Protein 5Y1I (pdb70)

Solvent-accessible surface area: 33084 Å² total; per-residue (Å²): 86,63,124,14,98,82,146,67,80,12,18,39,8,39,111,28,4,90,124,10,7,75,106,104,42,18,12,76,0,102,7,109,62,34,41,39,3,25,0,0,0,51,7,67,25,0,78,50,1,12,68,26,132,80,19,4,34,35,10,143,91,137,39,17,0,13,33,34,58,84,96,107,170,140,71,43,48,41,69,48,77,118,58,5,13,74,14,52,164,27,0,56,113,7,16,50,67,200,85,0,83,72,30,75,97,18,0,52,130,3,0,38,70,23,0,72,45,8,61,69,13,28,113,80,31,30,0,14,46,20,0,0,6,3,0,0,0,36,0,6,5,84,14,0,13,13,55,121,29,20,22,60,24,0,25,34,17,8,5,17,78,32,26,161,110,30,62,122,42,80,23,106,139,10,24,99,3,0,35,52,14,0,86,114,13,0,25,106,43,109,87,134,22,1,0,10,48,0,4,89,40,26,140,71,65,82,11,80,50,87,67,0,5,37,12,0,47,54,12,0,40,63,21,1,42,54,8,3,6,7,0,2,0,0,1,0,0,1,25,66,30,87,112,21,15,33,63,11,68,88,42,148,76,108,118,11,30,48,33,0,0,4,0,0,5,0,15,2,0,11,20,30,9,40,24,8,13,1,1,39,103,57,2,131,23,64,84,39,62,0,107,52,39,37,5,0,0,0,0,1,7,1,0,0,2,0,69,113,25,1,92,145,52,12,30,147,8,51,1,92,19,113,44,3,150,120,13,4,12,28,6,65,26,91,39,75,54,30,17,11,46,9,15,32,5,2,1,15,10,0,1,28,0,0,1,133,71,3,74,88,16,41,28,45,31,70,38,130,121,13,42,18,14,97,114,61,46,14,14,0,2,28,80,0,37,0,36,52,85,62,124,11,83,39,134,30,122,98,44,58,26,6,22,5,10,49,29,2,84,118,9,6,74,108,102,49,19,12,75,0,102,8,105,62,34,41,40,4,26,0,0,0,34,9,65,25,0,103,50,1,12,69,28,132,82,19,4,32,37,12,143,100,138,38,17,0,11,32,31,56,86,81,109,173,126,56,156,44,16,43,32,59,47,77,120,57,5,10,82,13,51,83,27,0,31,98,7,18,49,55,62,84,0,41,72,29,75,97,26,0,53,131,3,0,39,60,23,0,72,45,7,68,96,31,109,109,79,35,37,0,15,81,20,0,0,4,2,0,0,0,33,0,4,5,78,13,0,14,13,50,144,141,45,20,92,96,0,22,94,17,8,3,17,82,24,66,154,128,30,62,125,43,80,24,110,146,9,24,94,28,0,34,126,37,0,85,127,13,0,25,90,36,66,98,83,136,18,0,0,9,53,0,3,94,43,26,118,71,63,83,11,80,53,86,66,0,5,36,12,0,48,38,12,1,41,64,20,1,42,54,9,3,4,6,0,2,0,0,1,0,0,1,24,68,38,88,152,38,15,34,72,12,71,94,41,120,25,52,21,15,30,21,32,0,0,5,0,0,6,0,11,2,0,11,20,14,17,43,24,8,14,2,1,38,102,58,2,132,23,62,84,40,61,0,106,54,38,40,4,0,0,0,0,1,7,1,0,0,2,1,63,112,38,2,92,139,47,10,52,170,10,54,1,90,22,92,36,3,64,88,13,4,13,28,7,63,26,92,40,76,50,28,17,11,46,10,14,35,4,2,0,17,11,0,0,30,0,0,1,136,73,3,72,92,15,40,29,45,30,68,40,130,118,12,34,17,10,81,107,57,70,10,0,0,2,33,74,0,36,0,38,55

Nearest PDB structures (foldseek):
  5y1i-assembly2_B  TM=1.003E+00  e=2.224E-64  Streptomyces graminofaciens
  5y1i-assembly1_A  TM=1.000E+00  e=4.146E-60  Streptomyces graminofaciens
  8jnq-assembly1_A  TM=8.685E-01  e=3.155E-26  Streptomyces torulosus
  4j6b-assembly3_B-2  TM=8.616E-01  e=3.925E-24  Nocardia farcinica IFM 10152
  4j6d-assembly3_A  TM=8.531E-01  e=1.814E-23  Nocardia farcinica IFM 10152

InterPro domains:
  IPR001128 Cytochrome P450 [PF00067] (231-383)
  IPR001128 Cytochrome P450 [PR00385] (248-265)
  IPR001128 Cytochrome P450 [PR00385] (285-296)
  IPR001128 Cytochrome P450 [PR00385] (354-363)
  IPR001128 Cytochrome P450 [PR00385] (363-374)
  IPR002397 Cytochrome P450, B-class [PR00359] (102-113)
  IPR002397 Cytochrome P450, B-class [PR00359] (149-165)
  IPR002397 Cytochrome P450, B-class [PR00359] (166-181)
  IPR002397 Cytochrome P450, B-class [PR00359] (203-225)
  IPR002397 Cytochrome P450, B-class [PR00359] (285-296)
  IPR002397 Cytochrome P450, B-class [PR00359] (303-330)
  IPR002397 Cytochrome P450, B-class [PR00359] (354-363)
  IPR002397 Cytochrome P450, B-class [PR00359] (363-374)
  IPR017972 Cytochrome P450, conserved site [PS00086] (356-365)
  IPR036396 Cytochrome P450 superfamily [G3DSA:1.10.630.10] (14-414)
  IPR036396 Cytochrome P450 superfamily [SSF48264] (26-414)

CATH classification: 1.10.630.10

Foldseek 3Di:
DAAPPDAVLQLARDPVLLVCLVPPQWDWHQYPVRATFIEHQALVVLQVQQADVLWWLALVFFAWDANDPVSNVVRCLSGDPPVVVLVCVLQQVCQDQVNLVVCLVVLLVQLVVLVVVCVVDDAQDWCLVSHLQLRQLSSLCVQAVPDPVCSVLLSVLLVLLPDPPRDVVSVVVSLVVQLVVLLVVLVVLVDDHSSVSVVVCCVVVNDPSSVSSVVSSVSSNVRGPLLSQLQFVLVVLCQVVVVLLCCLQPPPDLCLLLLSSLLSLLSRLQLFFNDKIFRCAWDADPHDIRHHSHIYTYGLNSNSLNCVQVVDPSNHRDSPSVRSNSGQSQRDHPSRNSNPSNSSSSNSSNSNVSCNVCVVKHFPDDPNVWAWVPVDNGTGTSTTTIGD/DAAPPDFLPDDQLLARRPVLLVCLVPPQWDWHQYPVRATFIEHQALVVLQVQQAPVLWWLALVFFAWDAPDVVSNVVNDALLSGDPPVNVLVCVLVQVCQDLVNLVVCLVVLLVQLVVLVVVCVPDDPFDWCLVSHLQLRQLSSLCVQAVPPPVCSVLLSVLLVLLVAPPRDVVSVVVSLVVQLVVLLVVLVVLCVDDHSSVSVVVCCVVVNDPSSNSSRNSSCSSNVRGPQLSQLQFVLVVLCQVVVVLLCCLQPPPDLVLLLLSSLLSLLSRLQLFFNDKIFRCAWDDDPRDIRHHSHIYTYGLNSNSLNCVQVVDPSNHRDSPRVRSNSGQSQRDHPSRDSNPSNSSSSNSSNSNVVCNVCVPKHFPDDPVVWAWPSVDSGTGTSTTTIGD

Sequence (782 aa):
APEWPMTGCPFDPPPGVRKLLAEKPLSRARIWDGSTPWVVTRHADQRALLSDPRVSHDGLRDGYPHISADFKFLSFAGQDDPEHGRIRRMVTLPFTARRIEAMRPAIQKITDELIDGMLAGPKPVDLVEALALPVPVRVICEMLGVPYEDREFLQQNNNAMIYRDTAQGDAQKAAIAQAMYLKELVGTKLGDDILSDLAVQVEAGEITQDDAAGIGMMLLGAGHETTANMIALGTLALLENPEQLAEVRDSDDPKVIVNTVEELLRYLTIAQDTVRRIAAEDIEIGGVVIKAGEGIVFPLNAANWDPDLYPEAPDRLDIHRANARRHLAFGYGVHQCLGATLARVELQIVYSTLLRRIPTLALAGTLDEIPFKHDQIAHGVYELPVTWAPEWPMKRDTGCPFDPPPGVRKLLAEKPLSRARIWDGSTPWVVTRHADQRALLSDPRVSHDGLRDGYPHISADFKFLSPSFAGQDDPEHGRIRRMVTLPFTARRIEAMRPAIQKITDELIDGMLAGPKPVDLVEALALPVPVRVICEMLGVPYEDREFLQQNNNAMIYRDTAQGDAQKAAIAQAMYLKELVGTKLGGDDILSDLAVQVEAGEITQDDAAGIGMMLLGAGHETTANMIALGTLALLENPEQLAEVRDSDDPKVIVNTVEELLRYLTIAQDTVRRIAAEDIEIGGVVIKAGEGIVFPLNAANWDPDLYPEAPDRLDIHRANARRHLAFGYGVHQCLGATLARVELQIVYSTLLRRIPTLALAGTLDEIPFKHDQIAHGVYELPVTW

Organism: Streptomyces halstedii (NCBI:txid1944)

Structure (mmCIF, N/CA/C/O backbone):
data_5Y1I
#
_entry.id   5Y1I
#
_cell.length_a   67.080
_cell.length_b   102.870
_cell.length_c   114.430
_cell.angle_alpha   90.00
_cell.angle_beta   90.00
_cell.angle_gamma   90.00
#
_symmetry.space_group_name_H-M   'P 21 21 21'
#
loop_
_entity.id
_entity.type
_entity.pdbx_description
1 polymer 'Cytochrome P450'
2 non-polymer 'PROTOPORPHYRIN IX CONTAINING FE'
3 non-polymer DI(HYDROXYETHYL)ETHER
4 non-polymer 'TRIETHYLENE GLYCOL'
5 water water
#
loop_
_atom_site.group_PDB
_atom_site.id
_atom_site.type_symbol
_atom_site.label_atom_id
_atom_site.label_alt_id
_atom_site.label_comp_id
_atom_site.label_asym_id
_atom_site.label_entity_id
_atom_site.label_seq_id
_atom_site.pdbx_PDB_ins_code
_atom_site.Cartn_x
_atom_site.Cartn_y
_atom_site.Cartn_z
_atom_site.occupancy
_atom_site.B_iso_or_equiv
_atom_site.auth_seq_id
_atom_site.auth_comp_id
_atom_site.auth_asym_id
_atom_site.auth_atom_id
_atom_site.pdbx_PDB_model_num
ATOM 1 N N . ALA A 1 5 ? 14.141 39.035 -23.696 1.00 41.20 16 ALA A N 1
ATOM 2 C CA . ALA A 1 5 ? 14.406 39.589 -22.337 1.00 42.29 16 ALA A CA 1
ATOM 3 C C . ALA A 1 5 ? 13.315 39.047 -21.413 1.00 46.35 16 ALA A C 1
ATOM 4 O O . ALA A 1 5 ? 12.130 39.258 -21.672 1.00 40.52 16 ALA A O 1
ATOM 6 N N . PRO A 1 6 ? 13.705 38.324 -20.342 1.00 47.88 17 PRO A N 1
ATOM 7 C CA . PRO A 1 6 ? 12.672 37.864 -19.421 1.00 45.92 17 PRO A CA 1
ATOM 8 C C . PRO A 1 6 ? 11.960 39.033 -18.754 1.00 40.80 17 PRO A C 1
ATOM 9 O O . PRO A 1 6 ? 12.472 40.154 -18.741 1.00 43.47 17 PRO A O 1
ATOM 13 N N . GLU A 1 7 ? 10.756 38.785 -18.261 1.00 41.58 18 GLU A N 1
ATOM 14 C CA . GLU A 1 7 ? 9.984 39.820 -17.560 1.00 44.41 18 GLU A CA 1
ATOM 15 C C . GLU A 1 7 ? 10.553 39.978 -16.139 1.00 38.43 18 GLU A C 1
ATOM 16 O O . GLU A 1 7 ? 11.109 39.027 -15.582 1.00 31.34 18 GLU A O 1
ATOM 22 N N . TRP A 1 8 ? 10.428 41.174 -15.570 1.00 32.77 19 TRP A N 1
ATOM 23 C CA . TRP A 1 8 ? 10.885 41.382 -14.193 1.00 33.32 19 TRP A CA 1
ATOM 24 C C . TRP A 1 8 ? 9.864 42.209 -13.411 1.00 33.53 19 TRP A C 1
ATOM 25 O O . TRP A 1 8 ? 9.453 43.275 -13.900 1.00 31.18 19 TRP A O 1
ATOM 36 N N . PRO A 1 9 ? 9.495 41.765 -12.175 1.00 37.40 20 PRO A N 1
ATOM 37 C CA . PRO A 1 9 ? 10.078 40.671 -11.375 1.00 40.38 20 PRO A CA 1
ATOM 38 C C . PRO A 1 9 ? 9.662 39.299 -11.866 1.00 42.11 20 PRO A C 1
ATOM 39 O O . PRO A 1 9 ? 8.629 39.160 -12.479 1.00 52.71 20 PRO A O 1
ATOM 43 N N . MET A 1 10 ? 10.434 38.280 -11.581 1.00 43.83 21 MET A N 1
ATOM 44 C CA . MET A 1 10 ? 10.128 36.922 -12.105 1.00 45.86 21 MET A CA 1
ATOM 45 C C . MET A 1 10 ? 9.095 36.048 -11.337 1.00 43.70 21 MET A C 1
ATOM 46 O O . MET A 1 10 ? 8.936 36.178 -10.132 1.00 36.06 21 MET A O 1
ATOM 51 N N . THR A 1 14 ? 7.174 29.566 -4.481 1.00 53.82 25 THR A N 1
ATOM 52 C CA . THR A 1 14 ? 6.002 29.820 -3.612 1.00 58.41 25 THR A CA 1
ATOM 53 C C . THR A 1 14 ? 5.949 28.897 -2.388 1.00 61.82 25 THR A C 1
ATOM 54 O O . THR A 1 14 ? 5.594 29.350 -1.287 1.00 60.19 25 THR A O 1
ATOM 58 N N . GLY A 1 15 ? 6.304 27.619 -2.590 1.00 57.96 26 GLY A N 1
ATOM 59 C CA . GLY A 1 15 ? 6.474 26.663 -1.517 1.00 51.87 26 GLY A CA 1
ATOM 60 C C . GLY A 1 15 ? 7.883 26.697 -0.938 1.00 51.71 26 GLY A C 1
ATOM 61 O O . GLY A 1 15 ? 8.244 25.894 -0.077 1.00 64.56 26 GLY A O 1
ATOM 62 N N . CYS A 1 16 ? 8.706 27.613 -1.414 1.00 50.00 27 CYS A N 1
ATOM 63 C CA . CYS A 1 16 ? 9.897 27.996 -0.682 1.00 49.76 27 CYS A CA 1
ATOM 64 C C . CYS A 1 16 ? 9.820 29.500 -0.475 1.00 43.89 27 CYS A C 1
ATOM 65 O O . CYS A 1 16 ? 10.611 30.250 -1.047 1.00 47.08 27 CYS A O 1
ATOM 68 N N . PRO A 1 17 ? 8.873 29.949 0.359 1.00 39.74 28 PRO A N 1
ATOM 69 C CA . PRO A 1 17 ? 8.481 31.359 0.231 1.00 34.43 28 PRO A CA 1
ATOM 70 C C . PRO A 1 17 ? 9.495 32.339 0.712 1.00 34.81 28 PRO A C 1
ATOM 71 O O . PRO A 1 17 ? 9.345 33.532 0.420 1.00 31.24 28 PRO A O 1
ATOM 75 N N . PHE A 1 18 ? 10.475 31.889 1.509 1.00 32.38 29 PHE A N 1
ATOM 76 C CA . PHE A 1 18 ? 11.518 32.786 2.011 1.00 33.24 29 PHE A CA 1
ATOM 77 C C . PHE A 1 18 ? 12.547 33.081 0.897 1.00 36.48 29 PHE A C 1
ATOM 78 O O . PHE A 1 18 ? 13.221 34.135 0.941 1.00 37.84 29 PHE A O 1
ATOM 86 N N . ASP A 1 19 ? 12.671 32.134 -0.044 1.00 34.69 30 ASP A N 1
ATOM 87 C CA . ASP A 1 19 ? 13.732 32.109 -1.044 1.00 38.55 30 ASP A CA 1
ATOM 88 C C . ASP A 1 19 ? 13.472 33.092 -2.161 1.00 40.35 30 ASP A C 1
ATOM 89 O O . ASP A 1 19 ? 12.319 33.276 -2.530 1.00 35.76 30 ASP A O 1
ATOM 94 N N . PRO A 1 20 ? 14.551 33.704 -2.710 1.00 40.93 31 PRO A N 1
ATOM 95 C CA . PRO A 1 20 ? 14.364 34.483 -3.913 1.00 40.45 31 PRO A CA 1
ATOM 96 C C . PRO A 1 20 ? 13.746 33.645 -5.020 1.00 41.17 31 PRO A C 1
ATOM 97 O O . PRO A 1 20 ? 13.804 32.407 -4.961 1.00 37.10 31 PRO A O 1
ATOM 101 N N . PRO A 1 21 ? 13.137 34.321 -6.022 1.00 41.63 32 PRO A N 1
ATOM 102 C CA . PRO A 1 21 ? 12.521 33.630 -7.172 1.00 40.41 32 PRO A CA 1
ATOM 103 C C . PRO A 1 21 ? 13.546 32.737 -7.874 1.00 38.59 32 PRO A C 1
ATOM 104 O O . PRO A 1 21 ? 14.708 33.074 -7.876 1.00 36.49 32 PRO A O 1
ATOM 108 N N . PRO A 1 22 ? 13.127 31.577 -8.388 1.00 39.87 33 PRO A N 1
ATOM 109 C CA . PRO A 1 22 ? 14.052 30.629 -8.966 1.00 42.75 33 PRO A CA 1
ATOM 110 C C . PRO A 1 22 ? 14.865 31.228 -10.110 1.00 42.16 33 PRO A C 1
ATOM 111 O O . PRO A 1 22 ? 16.081 31.055 -10.145 1.00 36.30 33 PRO A O 1
ATOM 115 N N . GLY A 1 23 ? 14.186 31.953 -11.003 1.00 41.78 34 GLY A N 1
ATOM 116 C CA . GLY A 1 23 ? 14.847 32.630 -12.130 1.00 41.05 34 GLY A CA 1
ATOM 117 C C . GLY A 1 23 ? 15.957 33.564 -11.685 1.00 36.55 34 GLY A C 1
ATOM 118 O O . GLY A 1 23 ? 16.985 33.671 -12.332 1.00 32.60 34 GLY A O 1
ATOM 119 N N . VAL A 1 24 ? 15.751 34.214 -10.550 1.00 36.14 35 VAL A N 1
ATOM 120 C CA . VAL A 1 24 ? 16.778 35.071 -9.939 1.00 34.76 35 VAL A CA 1
ATOM 121 C C . VAL A 1 24 ? 18.018 34.280 -9.496 1.00 33.69 35 VAL A C 1
ATOM 122 O O . VAL A 1 24 ? 19.145 34.706 -9.738 1.00 30.72 35 VAL A O 1
ATOM 126 N N . ARG A 1 25 ? 17.834 33.124 -8.866 1.00 38.41 36 ARG A N 1
ATOM 127 C CA . ARG A 1 25 ? 18.980 32.245 -8.515 1.00 40.14 36 ARG A CA 1
ATOM 128 C C . ARG A 1 25 ? 19.713 31.718 -9.754 1.00 36.17 36 ARG A C 1
ATOM 129 O O . ARG A 1 25 ? 20.917 31.521 -9.725 1.00 33.62 36 ARG A O 1
ATOM 137 N N . LYS A 1 26 ? 18.961 31.458 -10.813 1.00 39.22 37 LYS A N 1
ATOM 138 C CA . LYS A 1 26 ? 19.533 31.031 -12.096 1.00 41.79 37 LYS A CA 1
ATOM 139 C C . LYS A 1 26 ? 20.426 32.133 -12.714 1.00 36.89 37 LYS A C 1
ATOM 140 O O . LYS A 1 26 ? 21.573 31.865 -13.094 1.00 31.16 37 LYS A O 1
ATOM 146 N N . LEU A 1 27 ? 19.902 33.355 -12.802 1.00 32.14 38 LEU A N 1
ATOM 147 C CA . LEU A 1 27 ? 20.705 34.501 -13.237 1.00 33.37 38 LEU A CA 1
ATOM 148 C C . LEU A 1 27 ? 21.958 34.666 -12.436 1.00 31.08 38 LEU A C 1
ATOM 149 O O . LEU A 1 27 ? 23.020 34.903 -12.974 1.00 32.15 38 LEU A O 1
ATOM 154 N N . LEU A 1 28 ? 21.825 34.558 -11.128 1.00 33.41 39 LEU A N 1
ATOM 155 C CA . LEU A 1 28 ? 22.929 34.816 -10.241 1.00 33.22 39 LEU A CA 1
ATOM 156 C C . LEU A 1 28 ? 24.001 33.800 -10.578 1.00 39.07 39 LEU A C 1
ATOM 157 O O . LEU A 1 28 ? 25.139 34.165 -10.770 1.00 42.46 39 LEU A O 1
ATOM 162 N N . ALA A 1 29 ? 23.605 32.537 -10.710 1.00 38.95 40 ALA A N 1
ATOM 163 C CA . ALA A 1 29 ? 24.506 31.455 -11.081 1.00 39.34 40 ALA A CA 1
ATOM 164 C C . ALA A 1 29 ? 25.089 31.589 -12.495 1.00 47.57 40 ALA A C 1
ATOM 165 O O . ALA A 1 29 ? 26.268 31.312 -12.687 1.00 55.20 40 ALA A O 1
ATOM 167 N N . GLU A 1 30 ? 24.310 32.005 -13.496 1.00 47.05 41 GLU A N 1
ATOM 168 C CA . GLU A 1 30 ? 24.845 31.945 -14.843 1.00 46.98 41 GLU A CA 1
ATOM 169 C C . GLU A 1 30 ? 24.797 33.216 -15.688 1.00 47.26 41 GLU A C 1
ATOM 170 O O . GLU A 1 30 ? 25.379 33.219 -16.743 1.00 47.57 41 GLU A O 1
ATOM 176 N N . LYS A 1 31 ? 24.104 34.267 -15.273 1.00 42.73 42 LYS A N 1
ATOM 177 C CA . LYS A 1 31 ? 24.169 35.528 -15.988 1.00 38.67 42 LYS A CA 1
ATOM 178 C C . LYS A 1 31 ? 24.160 36.692 -15.007 1.00 32.57 42 LYS A C 1
ATOM 179 O O . LYS A 1 31 ? 23.151 37.293 -14.786 1.00 36.08 42 LYS A O 1
ATOM 185 N N . PRO A 1 32 ? 25.298 36.994 -14.427 1.00 31.32 43 PRO A N 1
ATOM 186 C CA . PRO A 1 32 ? 25.514 38.043 -13.459 1.00 31.99 43 PRO A CA 1
ATOM 187 C C . PRO A 1 32 ? 24.953 39.403 -13.886 1.00 32.63 43 PRO A C 1
ATOM 188 O O . PRO A 1 32 ? 24.516 40.199 -13.034 1.00 33.72 43 PRO A O 1
ATOM 192 N N . LEU A 1 33 ? 25.090 39.704 -15.176 1.00 30.14 44 LEU A N 1
ATOM 193 C CA . LEU A 1 33 ? 24.605 40.954 -15.761 1.00 28.37 44 LEU A CA 1
ATOM 194 C C . LEU A 1 33 ? 23.772 40.618 -16.988 1.00 29.81 44 LEU A C 1
ATOM 195 O O . LEU A 1 33 ? 24.247 39.930 -17.899 1.00 26.26 44 LEU A O 1
ATOM 200 N N . SER A 1 34 ? 22.524 41.080 -16.990 1.00 30.05 45 SER A N 1
ATOM 201 C CA . SER A 1 34 ? 21.587 40.799 -18.066 1.00 30.95 45 SER A CA 1
ATOM 202 C C . SER A 1 34 ? 20.525 41.878 -18.078 1.00 29.88 45 SER A C 1
ATOM 203 O O . SER A 1 34 ? 20.507 42.767 -17.217 1.00 28.84 45 SER A O 1
ATOM 206 N N . ARG A 1 35 ? 19.667 41.826 -19.083 1.00 29.48 46 ARG A N 1
ATOM 207 C CA . ARG A 1 35 ? 18.592 42.779 -19.227 1.00 30.95 46 ARG A CA 1
ATOM 208 C C . ARG A 1 35 ? 17.304 42.070 -18.954 1.00 32.59 46 ARG A C 1
ATOM 209 O O . ARG A 1 35 ? 17.181 40.860 -19.215 1.00 32.33 46 ARG A O 1
ATOM 217 N N . ALA A 1 36 ? 16.349 42.830 -18.442 1.00 30.01 47 ALA A N 1
ATOM 218 C CA . ALA A 1 36 ? 15.045 42.311 -18.153 1.00 31.34 47 ALA A CA 1
ATOM 219 C C . ALA A 1 36 ? 14.054 43.364 -18.446 1.00 28.78 47 ALA A C 1
ATOM 220 O O . ALA A 1 36 ? 14.314 44.562 -18.274 1.00 27.74 47 ALA A O 1
ATOM 222 N N . ARG A 1 37 ? 12.897 42.939 -18.906 1.00 30.22 48 ARG A N 1
ATOM 223 C CA . ARG A 1 37 ? 11.860 43.905 -19.172 1.00 32.20 48 ARG A CA 1
ATOM 224 C C . ARG A 1 37 ? 10.981 44.142 -17.935 1.00 32.43 48 ARG A C 1
ATOM 225 O O . ARG A 1 37 ? 10.437 43.198 -17.382 1.00 33.27 48 ARG A O 1
ATOM 233 N N . ILE A 1 38 ? 10.854 45.403 -17.528 1.00 33.56 49 ILE A N 1
ATOM 234 C CA . ILE A 1 38 ? 10.018 45.771 -16.395 1.00 33.72 49 ILE A CA 1
ATOM 235 C C . ILE A 1 38 ? 8.671 46.350 -16.865 1.00 35.69 49 ILE A C 1
ATOM 236 O O . ILE A 1 38 ? 8.423 46.495 -18.079 1.00 32.90 49 ILE A O 1
ATOM 241 N N . TRP A 1 39 ? 7.829 46.677 -15.881 1.00 36.26 50 TRP A N 1
ATOM 242 C CA . TRP A 1 39 ? 6.439 47.082 -16.070 1.00 32.14 50 TRP A CA 1
ATOM 243 C C . TRP A 1 39 ? 6.289 48.159 -17.116 1.00 33.33 50 TRP A C 1
ATOM 244 O O . TRP A 1 39 ? 5.246 48.242 -17.747 1.00 31.20 50 TRP A O 1
ATOM 255 N N . ASP A 1 40 ? 7.279 49.034 -17.280 1.00 30.30 51 ASP A N 1
ATOM 256 C CA . ASP A 1 40 ? 7.101 50.128 -18.238 1.00 29.45 51 ASP A CA 1
ATOM 257 C C . ASP A 1 40 ? 7.674 49.778 -19.591 1.00 29.69 51 ASP A C 1
ATOM 258 O O . ASP A 1 40 ? 7.831 50.637 -20.425 1.00 28.23 51 ASP A O 1
ATOM 263 N N . GLY A 1 41 ? 8.017 48.516 -19.811 1.00 26.22 52 GLY A N 1
ATOM 264 C CA . GLY A 1 41 ? 8.527 48.100 -21.106 1.00 25.43 52 GLY A CA 1
ATOM 265 C C . GLY A 1 41 ? 10.006 48.352 -21.369 1.00 25.35 52 GLY A C 1
ATOM 266 O O . GLY A 1 41 ? 10.555 47.748 -22.261 1.00 27.17 52 GLY A O 1
ATOM 267 N N . SER A 1 42 ? 10.657 49.213 -20.599 1.00 26.88 53 SER A N 1
ATOM 268 C CA . SER A 1 42 ? 12.098 49.379 -20.668 1.00 25.60 53 SER A CA 1
ATOM 269 C C . SER A 1 42 ? 12.742 48.090 -20.232 1.00 26.92 53 SER A C 1
ATOM 270 O O . SER A 1 42 ? 12.143 47.274 -19.510 1.00 27.83 53 SER A O 1
ATOM 273 N N . THR A 1 43 ? 13.971 47.883 -20.675 1.00 28.43 54 THR A N 1
ATOM 274 C CA . THR A 1 43 ? 14.739 46.711 -20.271 1.00 26.71 54 THR A CA 1
ATOM 275 C C . THR A 1 43 ? 16.025 47.074 -19.576 1.00 25.64 54 THR A C 1
ATOM 276 O O . THR A 1 43 ? 17.090 46.969 -20.162 1.00 24.61 54 THR A O 1
ATOM 280 N N . PRO A 1 44 ? 15.961 47.489 -18.304 1.00 27.95 55 PRO A N 1
ATOM 281 C CA . PRO A 1 44 ? 17.200 47.805 -17.597 1.00 25.54 55 PRO A CA 1
ATOM 282 C C . PRO A 1 44 ? 18.084 46.619 -17.352 1.00 25.64 55 PRO A C 1
ATOM 283 O O . PRO A 1 44 ? 17.673 45.468 -17.517 1.00 27.15 55 PRO A O 1
ATOM 287 N N . TRP A 1 45 ? 19.286 46.903 -16.886 1.00 24.20 56 TRP A N 1
ATOM 288 C CA . TRP A 1 45 ? 20.186 45.889 -16.470 1.00 25.76 56 TRP A CA 1
ATOM 289 C C . TRP A 1 45 ? 19.815 45.341 -15.114 1.00 25.89 56 TRP A C 1
ATOM 290 O O . TRP A 1 45 ? 19.378 46.080 -14.265 1.00 27.87 56 TRP A O 1
ATOM 301 N N . VAL A 1 46 ? 20.026 44.048 -14.932 1.00 23.79 57 VAL A N 1
ATOM 302 C CA . VAL A 1 46 ? 19.872 43.396 -13.638 1.00 24.94 57 VAL A CA 1
ATOM 303 C C . VAL A 1 46 ? 21.253 42.941 -13.179 1.00 24.06 57 VAL A C 1
ATOM 304 O O . VAL A 1 46 ? 21.921 42.160 -13.858 1.00 23.15 57 VAL A O 1
ATOM 308 N N . VAL A 1 47 ? 21.639 43.396 -11.990 1.00 23.77 58 VAL A N 1
ATOM 309 C CA . VAL A 1 47 ? 22.968 43.138 -11.413 1.00 23.49 58 VAL A CA 1
ATOM 310 C C . VAL A 1 47 ? 22.872 42.250 -10.180 1.00 24.52 58 VAL A C 1
ATOM 311 O O . VAL A 1 47 ? 22.465 42.715 -9.119 1.00 22.28 58 VAL A O 1
ATOM 315 N N . THR A 1 48 ? 23.275 40.989 -10.331 1.00 25.22 59 THR A N 1
ATOM 316 C CA . THR A 1 48 ? 23.027 39.988 -9.337 1.00 23.55 59 THR A CA 1
ATOM 317 C C . THR A 1 48 ? 24.153 39.762 -8.324 1.00 24.12 59 THR A C 1
ATOM 318 O O . THR A 1 48 ? 23.888 39.259 -7.243 1.00 28.63 59 THR A O 1
ATOM 322 N N . ARG A 1 49 ? 25.393 40.079 -8.669 1.00 22.38 60 ARG A N 1
ATOM 323 C CA . ARG A 1 49 ? 26.529 39.742 -7.841 1.00 22.51 60 ARG A CA 1
ATOM 324 C C . ARG A 1 49 ? 26.807 40.773 -6.812 1.00 21.14 60 ARG A C 1
ATOM 325 O O . ARG A 1 49 ? 26.785 41.978 -7.112 1.00 20.83 60 ARG A O 1
ATOM 333 N N . HIS A 1 50 ? 27.182 40.294 -5.638 1.00 21.08 61 HIS A N 1
ATOM 334 C CA . HIS A 1 50 ? 27.388 41.151 -4.506 1.00 21.34 61 HIS A CA 1
ATOM 335 C C . HIS A 1 50 ? 28.465 42.170 -4.877 1.00 21.14 61 HIS A C 1
ATOM 336 O O . HIS A 1 50 ? 28.291 43.391 -4.723 1.00 20.86 61 HIS A O 1
ATOM 343 N N . ALA A 1 51 ? 29.578 41.666 -5.394 1.00 20.45 62 ALA A N 1
ATOM 344 C CA . ALA A 1 51 ? 30.725 42.487 -5.828 1.00 20.15 62 ALA A CA 1
ATOM 345 C C . ALA A 1 51 ? 30.380 43.627 -6.815 1.00 19.31 62 ALA A C 1
ATOM 346 O O . ALA A 1 51 ? 30.801 44.789 -6.654 1.00 21.84 62 ALA A O 1
ATOM 348 N N . ASP A 1 52 ? 29.590 43.288 -7.811 1.00 19.51 63 ASP A N 1
ATOM 349 C CA . ASP A 1 52 ? 29.133 44.219 -8.826 1.00 20.68 63 ASP A CA 1
ATOM 350 C C . ASP A 1 52 ? 28.113 45.264 -8.287 1.00 20.26 63 ASP A C 1
ATOM 351 O O . ASP A 1 52 ? 28.104 46.397 -8.752 1.00 19.30 63 ASP A O 1
ATOM 356 N N . GLN A 1 53 ? 27.244 44.855 -7.367 1.00 20.60 64 GLN A N 1
ATOM 357 C CA . GLN A 1 53 ? 26.344 45.796 -6.709 1.00 19.85 64 GLN A CA 1
ATOM 358 C C . GLN A 1 53 ? 27.140 46.784 -5.947 1.00 19.72 64 GLN A C 1
ATOM 359 O O . GLN A 1 53 ? 26.890 47.978 -6.056 1.00 18.29 64 GLN A O 1
ATOM 365 N N . ARG A 1 54 ? 28.112 46.323 -5.181 1.00 19.06 65 ARG A N 1
ATOM 366 C CA . ARG A 1 54 ? 29.001 47.258 -4.528 1.00 18.30 65 ARG A CA 1
ATOM 367 C C . ARG A 1 54 ? 29.768 48.204 -5.441 1.00 18.77 65 ARG A C 1
ATOM 368 O O . ARG A 1 54 ? 29.892 49.420 -5.152 1.00 16.71 65 ARG A O 1
ATOM 376 N N . ALA A 1 55 ? 30.254 47.663 -6.558 1.00 18.79 66 ALA A N 1
ATOM 377 C CA . ALA A 1 55 ? 30.943 48.413 -7.552 1.00 18.96 66 ALA A CA 1
ATOM 378 C C . ALA A 1 55 ? 30.067 49.526 -8.118 1.00 22.11 66 ALA A C 1
ATOM 379 O O . ALA A 1 55 ? 30.486 50.683 -8.204 1.00 24.75 66 ALA A O 1
ATOM 381 N N . LEU A 1 56 ? 28.849 49.174 -8.499 1.00 21.37 67 LEU A N 1
ATOM 382 C CA . LEU A 1 56 ? 28.009 50.131 -9.186 1.00 21.97 67 LEU A CA 1
ATOM 383 C C . LEU A 1 56 ? 27.438 51.165 -8.236 1.00 23.19 67 LEU A C 1
ATOM 384 O O . LEU A 1 56 ? 27.400 52.374 -8.552 1.00 20.48 67 LEU A O 1
ATOM 389 N N . LEU A 1 57 ? 27.042 50.684 -7.055 1.00 22.04 68 LEU A N 1
ATOM 390 C CA . LEU A 1 57 ? 26.346 51.513 -6.109 1.00 23.49 68 LEU A CA 1
ATOM 391 C C . LEU A 1 57 ? 27.256 52.581 -5.536 1.00 22.45 68 LEU A C 1
ATOM 392 O O . LEU A 1 57 ? 26.777 53.578 -5.036 1.00 27.30 68 LEU A O 1
ATOM 397 N N . SER A 1 58 ? 28.558 52.363 -5.590 1.00 22.78 69 SER A N 1
ATOM 398 C CA . SER A 1 58 ? 29.510 53.325 -5.122 1.00 21.44 69 SER A CA 1
ATOM 399 C C . SER A 1 58 ? 30.217 54.053 -6.285 1.00 20.39 69 SER A C 1
ATOM 400 O O . SER A 1 58 ? 31.213 54.710 -6.067 1.00 20.37 69 SER A O 1
ATOM 403 N N . ASP A 1 59 ? 29.729 53.903 -7.503 1.00 20.65 70 ASP A N 1
ATOM 404 C CA . ASP A 1 59 ? 30.352 54.512 -8.696 1.00 21.11 70 ASP A CA 1
ATOM 405 C C . ASP A 1 59 ? 29.662 55.864 -8.912 1.00 19.48 70 ASP A C 1
ATOM 406 O O . ASP A 1 59 ? 28.491 55.890 -9.027 1.00 19.60 70 ASP A O 1
ATOM 411 N N . PRO A 1 60 ? 30.394 56.989 -8.961 1.00 21.96 71 PRO A N 1
ATOM 412 C CA . PRO A 1 60 ? 29.680 58.268 -9.154 1.00 21.43 71 PRO A CA 1
ATOM 413 C C . PRO A 1 60 ? 29.005 58.451 -10.504 1.00 22.91 71 PRO A C 1
ATOM 414 O O . PRO A 1 60 ? 28.280 59.426 -10.702 1.00 24.05 71 PRO A O 1
ATOM 418 N N . ARG A 1 61 ? 29.228 57.536 -11.430 1.00 22.76 72 ARG A N 1
ATOM 419 C CA . ARG A 1 61 ? 28.533 57.543 -12.693 1.00 22.03 72 ARG A CA 1
ATOM 420 C C . ARG A 1 61 ? 27.119 57.009 -12.584 1.00 21.04 72 ARG A C 1
ATOM 421 O O . ARG A 1 61 ? 26.352 57.131 -13.512 1.00 20.28 72 ARG A O 1
ATOM 429 N N . VAL A 1 62 ? 26.791 56.432 -11.441 1.00 23.58 73 VAL A N 1
ATOM 430 C CA . VAL A 1 62 ? 25.490 55.848 -11.171 1.00 23.62 73 VAL A CA 1
ATOM 431 C C . VAL A 1 62 ? 24.624 56.879 -10.416 1.00 22.42 73 VAL A C 1
ATOM 432 O O . VAL A 1 62 ? 25.019 57.383 -9.402 1.00 26.15 73 VAL A O 1
ATOM 436 N N . SER A 1 63 ? 23.456 57.188 -10.943 1.00 21.92 74 SER A N 1
ATOM 437 C CA . SER A 1 63 ? 22.587 58.263 -10.421 1.00 21.73 74 SER A CA 1
ATOM 438 C C . SER A 1 63 ? 21.273 57.706 -9.874 1.00 20.10 74 SER A C 1
ATOM 439 O O . SER A 1 63 ? 20.760 56.712 -10.325 1.00 23.88 74 SER A O 1
ATOM 442 N N . HIS A 1 64 ? 20.778 58.340 -8.825 1.00 21.01 75 HIS A N 1
ATOM 443 C CA . HIS A 1 64 ? 19.533 57.964 -8.210 1.00 22.47 75 HIS A CA 1
ATOM 444 C C . HIS A 1 64 ? 18.416 58.965 -8.626 1.00 24.71 75 HIS A C 1
ATOM 445 O O . HIS A 1 64 ? 17.423 59.080 -7.962 1.00 22.99 75 HIS A O 1
ATOM 452 N N . ASP A 1 65 ? 18.593 59.696 -9.722 1.00 26.82 76 ASP A N 1
ATOM 453 C CA . ASP A 1 65 ? 17.695 60.814 -10.035 1.00 27.76 76 ASP A CA 1
ATOM 454 C C . ASP A 1 65 ? 16.536 60.266 -10.826 1.00 27.33 76 ASP A C 1
ATOM 455 O O . ASP A 1 65 ? 16.636 59.964 -12.009 1.00 27.26 76 ASP A O 1
ATOM 460 N N . GLY A 1 66 ? 15.416 60.095 -10.148 1.00 27.04 77 GLY A N 1
ATOM 461 C CA . GLY A 1 66 ? 14.239 59.475 -10.759 1.00 27.98 77 GLY A CA 1
ATOM 462 C C . GLY A 1 66 ? 13.432 60.322 -11.756 1.00 28.64 77 GLY A C 1
ATOM 463 O O . GLY A 1 66 ? 12.514 59.814 -12.371 1.00 27.43 77 GLY A O 1
ATOM 464 N N . LEU A 1 67 ? 13.798 61.590 -11.908 1.00 31.54 78 LEU A N 1
ATOM 465 C CA . LEU A 1 67 ? 13.265 62.448 -12.955 1.00 35.64 78 LEU A CA 1
ATOM 466 C C . LEU A 1 67 ? 13.880 62.132 -14.324 1.00 39.48 78 LEU A C 1
ATOM 467 O O . LEU A 1 67 ? 13.269 62.407 -15.338 1.00 40.40 78 LEU A O 1
ATOM 472 N N . ARG A 1 68 ? 15.083 61.557 -14.343 1.00 37.63 79 ARG A N 1
ATOM 473 C CA . ARG A 1 68 ? 15.756 61.221 -15.593 1.00 41.35 79 ARG A CA 1
ATOM 474 C C . ARG A 1 68 ? 15.012 60.177 -16.410 1.00 42.68 79 ARG A C 1
ATOM 475 O O . ARG A 1 68 ? 14.534 59.183 -15.887 1.00 44.06 79 ARG A O 1
ATOM 483 N N . ASP A 1 69 ? 14.954 60.413 -17.715 1.00 45.36 80 ASP A N 1
ATOM 484 C CA . ASP A 1 69 ? 14.401 59.471 -18.670 1.00 42.88 80 ASP A CA 1
ATOM 485 C C . ASP A 1 69 ? 15.177 58.167 -18.675 1.00 36.09 80 ASP A C 1
ATOM 486 O O . ASP A 1 69 ? 16.378 58.164 -18.781 1.00 35.81 80 ASP A O 1
ATOM 491 N N . GLY A 1 70 ? 14.485 57.058 -18.554 1.00 35.36 81 GLY A N 1
ATOM 492 C CA . GLY A 1 70 ? 15.142 55.766 -18.496 1.00 34.28 81 GLY A CA 1
ATOM 493 C C . GLY A 1 70 ? 15.175 55.150 -17.109 1.00 32.05 81 GLY A C 1
ATOM 494 O O . GLY A 1 70 ? 15.393 53.944 -16.962 1.00 29.02 81 GLY A O 1
ATOM 495 N N . TYR A 1 71 ? 14.985 55.980 -16.080 1.00 33.59 82 TYR A N 1
ATOM 496 C CA . TYR A 1 71 ? 15.141 55.536 -14.698 1.00 31.23 82 TYR A CA 1
ATOM 497 C C . TYR A 1 71 ? 14.207 54.345 -14.445 1.00 28.41 82 TYR A C 1
ATOM 498 O O . TYR A 1 71 ? 13.029 54.417 -14.797 1.00 24.92 82 TYR A O 1
ATOM 507 N N . PRO A 1 72 ? 14.727 53.223 -13.894 1.00 25.43 83 PRO A N 1
ATOM 508 C CA . PRO A 1 72 ? 13.856 52.061 -13.788 1.00 27.24 83 PRO A CA 1
ATOM 509 C C . PRO A 1 72 ? 13.078 52.055 -12.466 1.00 29.59 83 PRO A C 1
ATOM 510 O O . PRO A 1 72 ? 13.408 51.314 -11.514 1.00 26.30 83 PRO A O 1
ATOM 514 N N . HIS A 1 73 ? 12.020 52.865 -12.440 1.00 30.04 84 HIS A N 1
ATOM 515 C CA . HIS A 1 73 ? 11.092 52.916 -11.319 1.00 29.65 84 HIS A CA 1
ATOM 516 C C . HIS A 1 73 ? 10.507 51.554 -11.029 1.00 27.73 84 HIS A C 1
ATOM 517 O O . HIS A 1 73 ? 10.299 50.755 -11.917 1.00 25.78 84 HIS A O 1
ATOM 524 N N . ILE A 1 74 ? 10.199 51.317 -9.768 1.00 29.91 85 ILE A N 1
ATOM 525 C CA . ILE A 1 74 ? 9.754 49.987 -9.299 1.00 30.14 85 ILE A CA 1
ATOM 526 C C . ILE A 1 74 ? 8.432 49.620 -9.927 1.00 31.01 85 ILE A C 1
ATOM 527 O O . ILE A 1 74 ? 8.188 48.475 -10.300 1.00 31.70 85 ILE A O 1
ATOM 532 N N . SER A 1 75 ? 7.598 50.640 -10.066 1.00 31.51 86 SER A N 1
ATOM 533 C CA . SER A 1 75 ? 6.241 50.492 -10.541 1.00 32.59 86 SER A CA 1
ATOM 534 C C . SER A 1 75 ? 5.726 51.876 -10.951 1.00 32.75 86 SER A C 1
ATOM 535 O O . SER A 1 75 ? 6.326 52.939 -10.617 1.00 29.28 86 SER A O 1
ATOM 538 N N . ALA A 1 76 ? 4.597 51.876 -11.653 1.00 38.40 87 ALA A N 1
ATOM 539 C CA . ALA A 1 76 ? 3.962 53.141 -12.085 1.00 38.44 87 ALA A CA 1
ATOM 540 C C . ALA A 1 76 ? 3.711 54.131 -10.931 1.00 39.54 87 ALA A C 1
ATOM 541 O O . ALA A 1 76 ? 3.920 55.336 -11.085 1.00 47.04 87 ALA A O 1
ATOM 543 N N . ASP A 1 77 ? 3.277 53.636 -9.777 1.00 45.69 88 ASP A N 1
ATOM 544 C CA . ASP A 1 77 ? 2.987 54.537 -8.624 1.00 50.08 88 ASP A CA 1
ATOM 545 C C . ASP A 1 77 ? 4.210 55.239 -8.089 1.00 51.99 88 ASP A C 1
ATOM 546 O O . ASP A 1 77 ? 4.159 56.439 -7.775 1.00 46.23 88 ASP A O 1
ATOM 551 N N . PHE A 1 78 ? 5.305 54.487 -7.992 1.00 52.23 89 PHE A N 1
ATOM 552 C CA . PHE A 1 78 ? 6.577 55.078 -7.659 1.00 51.07 89 PHE A CA 1
ATOM 553 C C . PHE A 1 78 ? 7.008 56.085 -8.705 1.00 54.49 89 PHE A C 1
ATOM 554 O O . PHE A 1 78 ? 7.627 57.115 -8.386 1.00 60.95 89 PHE A O 1
ATOM 562 N N . LYS A 1 79 ? 6.692 55.795 -9.961 1.00 56.25 90 LYS A N 1
ATOM 563 C CA . LYS A 1 79 ? 6.996 56.749 -11.008 1.00 60.83 90 LYS A CA 1
ATOM 564 C C . LYS A 1 79 ? 6.257 58.062 -10.730 1.00 68.57 90 LYS A C 1
ATOM 565 O O . LYS A 1 79 ? 6.808 59.154 -10.947 1.00 67.10 90 LYS A O 1
ATOM 571 N N . PHE A 1 80 ? 5.019 57.959 -10.240 1.00 72.63 91 PHE A N 1
ATOM 572 C CA . PHE A 1 80 ? 4.213 59.159 -10.068 1.00 75.65 91 PHE A CA 1
ATOM 573 C C . PHE A 1 80 ? 4.785 60.070 -8.993 1.00 71.29 91 PHE A C 1
ATOM 574 O O . PHE A 1 80 ? 5.070 61.234 -9.260 1.00 70.40 91 PHE A O 1
ATOM 582 N N . LEU A 1 81 ? 4.960 59.522 -7.797 1.00 63.90 92 LEU A N 1
ATOM 583 C CA . LEU A 1 81 ? 5.556 60.259 -6.690 1.00 62.09 92 LEU A CA 1
ATOM 584 C C . LEU A 1 81 ? 6.595 61.263 -7.149 1.00 60.24 92 LEU A C 1
ATOM 585 O O . LEU A 1 81 ? 6.497 62.481 -6.888 1.00 58.04 92 LEU A O 1
ATOM 590 N N . SER A 1 82 ? 7.604 60.715 -7.803 1.00 60.80 93 SER A N 1
ATOM 591 C CA . SER A 1 82 ? 8.498 61.481 -8.682 1.00 61.92 93 SER A CA 1
ATOM 592 C C . SER A 1 82 ? 7.725 62.384 -9.641 1.00 57.97 93 SER A C 1
ATOM 593 O O . SER A 1 82 ? 7.350 63.489 -9.295 1.00 64.53 93 SER A O 1
ATOM 596 N N . PHE A 1 88 ? 14.870 63.774 -0.379 1.00 34.49 99 PHE A N 1
ATOM 597 C CA . PHE A 1 88 ? 16.321 63.619 -0.582 1.00 37.10 99 PHE A CA 1
ATOM 598 C C . PHE A 1 88 ? 16.777 62.210 -0.999 1.00 37.14 99 PHE A C 1
ATOM 599 O O . PHE A 1 88 ? 17.837 62.050 -1.610 1.00 39.15 99 PHE A O 1
ATOM 607 N N . ALA A 1 89 ? 16.007 61.184 -0.666 1.00 36.63 100 ALA A N 1
ATOM 608 C CA . ALA A 1 89 ? 16.375 59.818 -1.078 1.00 39.23 100 ALA A CA 1
ATOM 609 C C . ALA A 1 89 ? 16.374 59.567 -2.609 1.00 38.23 100 ALA A C 1
ATOM 610 O O . ALA A 1 89 ? 16.946 58.571 -3.081 1.00 43.73 100 ALA A O 1
ATOM 612 N N . GLY A 1 90 ? 15.736 60.445 -3.382 1.00 33.95 101 GLY A N 1
ATOM 613 C CA . GLY A 1 90 ? 15.610 60.284 -4.845 1.00 32.58 101 GLY A CA 1
ATOM 614 C C . GLY A 1 90 ? 16.419 61.322 -5.599 1.00 32.59 101 GLY A C 1
ATOM 615 O O . GLY A 1 90 ? 16.082 61.720 -6.712 1.00 31.62 101 GLY A O 1
ATOM 616 N N . GLN A 1 91 ? 17.514 61.743 -4.988 1.00 29.95 102 GLN A N 1
ATOM 617 C CA . GLN A 1 91 ? 18.330 62.793 -5.547 1.00 32.21 102 GLN A CA 1
ATOM 618 C C . GLN A 1 91 ? 19.784 62.411 -5.497 1.00 28.40 102 GLN A C 1
ATOM 619 O O . GLN A 1 91 ? 20.205 61.555 -4.682 1.00 27.44 102 GLN A O 1
ATOM 625 N N . ASP A 1 92 ? 20.571 63.146 -6.272 1.00 25.80 103 ASP A N 1
ATOM 626 C CA . ASP A 1 92 ? 22.026 63.052 -6.239 1.00 24.44 103 ASP A CA 1
ATOM 627 C C . ASP A 1 92 ? 22.663 64.118 -5.396 1.00 24.81 103 ASP A C 1
ATOM 628 O O . ASP A 1 92 ? 22.043 65.138 -5.048 1.00 26.77 103 ASP A O 1
ATOM 633 N N . ASP A 1 93 ? 23.916 63.886 -5.053 1.00 27.02 104 ASP A N 1
ATOM 634 C CA . ASP A 1 93 ? 24.710 64.917 -4.432 1.00 27.92 104 ASP A CA 1
ATOM 635 C C . ASP A 1 93 ? 24.868 66.007 -5.458 1.00 26.75 104 ASP A C 1
ATOM 636 O O . ASP A 1 93 ? 24.828 65.746 -6.651 1.00 26.62 104 ASP A O 1
ATOM 641 N N . PRO A 1 94 ? 24.977 67.238 -5.018 1.00 23.94 105 PRO A N 1
ATOM 642 C CA . PRO A 1 94 ? 25.154 67.653 -3.654 1.00 26.02 105 PRO A CA 1
ATOM 643 C C . PRO A 1 94 ? 23.854 67.782 -2.820 1.00 25.26 105 PRO A C 1
ATOM 644 O O . PRO A 1 94 ? 23.932 67.841 -1.598 1.00 27.26 105 PRO A O 1
ATOM 648 N N . GLU A 1 95 ? 22.676 67.841 -3.429 1.00 22.46 106 GLU A N 1
ATOM 649 C CA . GLU A 1 95 ? 21.496 68.129 -2.618 1.00 21.68 106 GLU A CA 1
ATOM 650 C C . GLU A 1 95 ? 21.162 66.967 -1.692 1.00 20.29 106 GLU A C 1
ATOM 651 O O . GLU A 1 95 ? 20.766 67.193 -0.579 1.00 19.04 106 GLU A O 1
ATOM 657 N N . HIS A 1 96 ? 21.383 65.740 -2.171 1.00 18.40 107 HIS A N 1
ATOM 658 C CA . HIS A 1 96 ? 21.137 64.544 -1.354 1.00 18.53 107 HIS A CA 1
ATOM 659 C C . HIS A 1 96 ? 21.899 64.641 -0.066 1.00 15.54 107 HIS A C 1
ATOM 660 O O . HIS A 1 96 ? 21.324 64.565 1.028 1.00 18.35 107 HIS A O 1
ATOM 667 N N . GLY A 1 97 ? 23.205 64.821 -0.145 1.00 14.30 108 GLY A N 1
ATOM 668 C CA . GLY A 1 97 ? 23.978 64.932 1.081 1.00 14.83 108 GLY A CA 1
ATOM 669 C C . GLY A 1 97 ? 23.687 66.168 1.964 1.00 16.16 108 GLY A C 1
ATOM 670 O O . GLY A 1 97 ? 23.753 66.089 3.180 1.00 15.58 108 GLY A O 1
ATOM 671 N N . ARG A 1 98 ? 23.387 67.316 1.345 1.00 17.56 109 ARG A N 1
ATOM 672 C CA . ARG A 1 98 ? 22.988 68.524 2.078 1.00 18.08 109 ARG A CA 1
ATOM 673 C C . ARG A 1 98 ? 21.796 68.263 3.009 1.00 17.86 109 ARG A C 1
ATOM 674 O O . ARG A 1 98 ? 21.788 68.659 4.184 1.00 19.71 109 ARG A O 1
ATOM 682 N N . ILE A 1 99 ? 20.841 67.506 2.506 1.00 17.87 110 ILE A N 1
ATOM 683 C CA . ILE A 1 99 ? 19.679 67.177 3.292 1.00 18.85 110 ILE A CA 1
ATOM 684 C C . ILE A 1 99 ? 19.979 66.023 4.287 1.00 19.64 110 ILE A C 1
ATOM 685 O O . ILE A 1 99 ? 19.536 66.054 5.453 1.00 17.95 110 ILE A O 1
ATOM 690 N N . ARG A 1 100 ? 20.716 65.012 3.821 1.00 18.52 111 ARG A N 1
ATOM 691 C CA . ARG A 1 100 ? 21.002 63.854 4.679 1.00 18.67 111 ARG A CA 1
ATOM 692 C C . ARG A 1 100 ? 21.800 64.286 5.890 1.00 18.34 111 ARG A C 1
ATOM 693 O O . ARG A 1 100 ? 21.595 63.765 6.987 1.00 17.31 111 ARG A O 1
ATOM 701 N N . ARG A 1 101 ? 22.715 65.240 5.697 1.00 19.48 112 ARG A N 1
ATOM 702 C CA . ARG A 1 101 ? 23.528 65.745 6.796 1.00 20.81 112 ARG A CA 1
ATOM 703 C C . ARG A 1 101 ? 22.702 66.318 7.902 1.00 18.87 112 ARG A C 1
ATOM 704 O O . ARG A 1 101 ? 23.127 66.285 9.039 1.00 19.86 112 ARG A O 1
ATOM 712 N N . MET A 1 102 ? 21.543 66.857 7.580 1.00 20.46 113 MET A N 1
ATOM 713 C CA . MET A 1 102 ? 20.686 67.478 8.627 1.00 21.72 113 MET A CA 1
ATOM 714 C C . MET A 1 102 ? 20.003 66.464 9.545 1.00 20.28 113 MET A C 1
ATOM 715 O O . MET A 1 102 ? 19.498 66.848 10.592 1.00 20.07 113 MET A O 1
ATOM 720 N N . VAL A 1 103 ? 19.934 65.200 9.129 1.00 19.60 114 VAL A N 1
ATOM 721 C CA . VAL A 1 103 ? 19.273 64.164 9.922 1.00 20.63 114 VAL A CA 1
ATOM 722 C C . VAL A 1 103 ? 20.179 62.966 10.173 1.00 19.66 114 VAL A C 1
ATOM 723 O O . VAL A 1 103 ? 19.725 61.877 10.368 1.00 21.04 114 VAL A O 1
ATOM 727 N N . THR A 1 104 ? 21.472 63.199 10.190 1.00 21.34 115 THR A N 1
ATOM 728 C CA . THR A 1 104 ? 22.465 62.165 10.336 1.00 19.22 115 THR A CA 1
ATOM 729 C C . THR A 1 104 ? 22.732 61.877 11.766 1.00 18.28 115 THR A C 1
ATOM 730 O O . THR A 1 104 ? 22.751 60.696 12.169 1.00 17.33 115 THR A O 1
ATOM 734 N N . LEU A 1 105 ? 22.893 62.908 12.573 1.00 17.54 116 LEU A N 1
ATOM 735 C CA . LEU A 1 105 ? 23.320 62.690 13.979 1.00 18.54 116 LEU A CA 1
ATOM 736 C C . LEU A 1 105 ? 22.433 61.769 14.826 1.00 19.92 116 LEU A C 1
ATOM 737 O O . LEU A 1 105 ? 22.968 60.962 15.592 1.00 20.76 116 LEU A O 1
ATOM 742 N N . PRO A 1 106 ? 21.082 61.912 14.748 1.00 18.97 117 PRO A N 1
ATOM 743 C CA . PRO A 1 106 ? 20.210 61.061 15.555 1.00 20.22 117 PRO A CA 1
ATOM 744 C C . PRO A 1 106 ? 20.260 59.589 15.193 1.00 19.73 117 PRO A C 1
ATOM 745 O O . PRO A 1 106 ? 19.764 58.765 15.980 1.00 16.99 117 PRO A O 1
ATOM 749 N N . PHE A 1 107 ? 20.877 59.249 14.049 1.00 19.91 118 PHE A N 1
ATOM 750 C CA . PHE A 1 107 ? 20.959 57.856 13.606 1.00 21.01 118 PHE A CA 1
ATOM 751 C C . PHE A 1 107 ? 22.307 57.218 13.794 1.00 20.64 118 PHE A C 1
ATOM 752 O O . PHE A 1 107 ? 22.488 56.044 13.484 1.00 22.64 118 PHE A O 1
ATOM 760 N N . THR A 1 108 ? 23.224 57.973 14.376 1.00 20.18 119 THR A N 1
ATOM 761 C CA . THR A 1 108 ? 24.578 57.521 14.631 1.00 20.60 119 THR A CA 1
ATOM 762 C C . THR A 1 108 ? 24.590 56.472 15.748 1.00 19.18 119 THR A C 1
ATOM 763 O O . THR A 1 108 ? 23.681 56.433 16.575 1.00 19.61 119 THR A O 1
ATOM 767 N N . ALA A 1 109 ? 25.636 55.656 15.801 1.00 20.25 120 ALA A N 1
ATOM 768 C CA . ALA A 1 109 ? 25.696 54.538 16.782 1.00 21.55 120 ALA A CA 1
ATOM 769 C C . ALA A 1 109 ? 25.387 54.946 18.206 1.00 21.13 120 ALA A C 1
ATOM 770 O O . ALA A 1 109 ? 24.683 54.275 18.918 1.00 19.08 120 ALA A O 1
ATOM 772 N N . ARG A 1 110 ? 25.948 56.058 18.648 1.00 22.61 121 ARG A N 1
ATOM 773 C CA . ARG A 1 110 ? 25.848 56.392 20.025 1.00 24.27 121 ARG A CA 1
ATOM 774 C C . ARG A 1 110 ? 24.420 56.765 20.305 1.00 23.29 121 ARG A C 1
ATOM 775 O O . ARG A 1 110 ? 23.855 56.431 21.339 1.00 22.05 121 ARG A O 1
ATOM 783 N N . ARG A 1 111 ? 23.853 57.554 19.417 1.00 24.07 122 ARG A N 1
ATOM 784 C CA . ARG A 1 111 ? 22.511 58.001 19.635 1.00 22.81 122 ARG A CA 1
ATOM 785 C C . ARG A 1 111 ? 21.537 56.849 19.567 1.00 22.43 122 ARG A C 1
ATOM 786 O O . ARG A 1 111 ? 20.540 56.878 20.270 1.00 22.38 122 ARG A O 1
ATOM 794 N N . ILE A 1 112 ? 21.824 55.823 18.775 1.00 20.18 123 ILE A N 1
ATOM 795 C CA . ILE A 1 112 ? 20.903 54.691 18.721 1.00 20.77 123 ILE A CA 1
ATOM 796 C C . ILE A 1 112 ? 21.074 53.806 19.937 1.00 23.66 123 ILE A C 1
ATOM 797 O O . ILE A 1 112 ? 20.076 53.288 20.465 1.00 25.27 123 ILE A O 1
ATOM 802 N N . GLU A 1 113 ? 22.313 53.596 20.379 1.00 21.84 124 GLU A N 1
ATOM 803 C CA . GLU A 1 113 ? 22.532 52.944 21.685 1.00 23.14 124 GLU A CA 1
ATOM 804 C C . GLU A 1 113 ? 21.728 53.613 22.828 1.00 24.89 124 GLU A C 1
ATOM 805 O O . GLU A 1 113 ? 21.107 52.962 23.656 1.00 23.91 124 GLU A O 1
ATOM 811 N N . ALA A 1 114 ? 21.689 54.922 22.803 1.00 24.05 125 ALA A N 1
ATOM 812 C CA . ALA A 1 114 ? 20.925 55.723 23.766 1.00 22.32 125 ALA A CA 1
ATOM 813 C C . ALA A 1 114 ? 19.375 55.569 23.657 1.00 24.06 125 ALA A C 1
ATOM 814 O O . ALA A 1 114 ? 18.676 55.750 24.611 1.00 24.59 125 ALA A O 1
ATOM 816 N N . MET A 1 115 ? 18.874 55.176 22.495 1.00 27.09 126 MET A N 1
ATOM 817 C CA . MET A 1 115 ? 17.477 54.811 22.307 1.00 26.76 126 MET A CA 1
ATOM 818 C C . MET A 1 115 ? 17.124 53.435 22.863 1.00 24.14 126 MET A C 1
ATOM 819 O O . MET A 1 115 ? 15.971 53.066 22.797 1.00 27.72 126 MET A O 1
ATOM 824 N N . ARG A 1 116 ? 18.076 52.617 23.296 1.00 24.63 127 ARG A N 1
ATOM 825 C CA . ARG A 1 116 ? 17.718 51.245 23.661 1.00 21.98 127 ARG A CA 1
ATOM 826 C C . ARG A 1 116 ? 16.632 51.190 24.759 1.00 21.80 127 ARG A C 1
ATOM 827 O O . ARG A 1 116 ? 15.680 50.496 24.603 1.00 19.14 127 ARG A O 1
ATOM 835 N N . PRO A 1 117 ? 16.746 51.987 25.836 1.00 23.51 128 PRO A N 1
ATOM 836 C CA . PRO A 1 117 ? 15.652 51.949 26.807 1.00 22.46 128 PRO A CA 1
ATOM 837 C C . PRO A 1 117 ? 14.273 52.279 26.240 1.00 22.00 128 PRO A C 1
ATOM 838 O O . PRO A 1 117 ? 13.322 51.592 26.554 1.00 19.53 128 PRO A O 1
ATOM 842 N N . ALA A 1 118 ? 14.160 53.288 25.381 1.00 20.71 129 ALA A N 1
ATOM 843 C CA . ALA A 1 118 ? 12.889 53.652 24.795 1.00 19.21 129 ALA A CA 1
ATOM 844 C C . ALA A 1 118 ? 12.345 52.561 23.872 1.00 18.26 129 ALA A C 1
ATOM 845 O O . ALA A 1 118 ? 11.123 52.342 23.791 1.00 18.47 129 ALA A O 1
ATOM 847 N N . ILE A 1 119 ? 13.239 51.888 23.142 1.00 17.67 130 ILE A N 1
ATOM 848 C CA . ILE A 1 119 ? 12.793 50.862 22.216 1.00 17.35 130 ILE A CA 1
ATOM 849 C C . ILE A 1 119 ? 12.347 49.620 23.049 1.00 16.80 130 ILE A C 1
ATOM 850 O O . ILE A 1 119 ? 11.303 49.047 22.806 1.00 14.78 130 ILE A O 1
ATOM 855 N N . GLN A 1 120 ? 13.138 49.312 24.056 1.00 17.65 131 GLN A N 1
ATOM 856 C CA . GLN A 1 120 ? 12.809 48.281 25.045 1.00 19.47 131 GLN A CA 1
ATOM 857 C C . GLN A 1 120 ? 11.459 48.501 25.776 1.00 18.68 131 GLN A C 1
ATOM 858 O O . GLN A 1 120 ? 10.711 47.598 25.906 1.00 16.93 131 GLN A O 1
ATOM 864 N N . LYS A 1 121 ? 11.110 49.726 26.128 1.00 21.23 132 LYS A N 1
ATOM 865 C CA . LYS A 1 121 ? 9.852 49.981 26.758 1.00 24.36 132 LYS A CA 1
ATOM 866 C C . LYS A 1 121 ? 8.674 49.817 25.804 1.00 21.43 132 LYS A C 1
ATOM 867 O O . LYS A 1 121 ? 7.661 49.282 26.157 1.00 20.58 132 LYS A O 1
ATOM 873 N N . ILE A 1 122 ? 8.806 50.331 24.608 1.00 20.03 133 ILE A N 1
ATOM 874 C CA . ILE A 1 122 ? 7.814 50.163 23.605 1.00 18.37 133 ILE A CA 1
ATOM 875 C C . ILE A 1 122 ? 7.572 48.660 23.375 1.00 21.03 133 ILE A C 1
ATOM 876 O O . ILE A 1 122 ? 6.412 48.203 23.297 1.00 20.85 133 ILE A O 1
ATOM 881 N N . THR A 1 123 ? 8.642 47.899 23.281 1.00 19.44 134 THR A N 1
ATOM 882 C CA . THR A 1 123 ? 8.530 46.498 22.959 1.00 19.49 134 THR A CA 1
ATOM 883 C C . THR A 1 123 ? 7.833 45.797 24.107 1.00 20.69 134 THR A C 1
ATOM 884 O O . THR A 1 123 ? 6.897 45.004 23.884 1.00 21.22 134 THR A O 1
ATOM 888 N N . ASP A 1 124 ? 8.303 46.022 25.336 1.00 20.16 135 ASP A N 1
ATOM 889 C CA . ASP A 1 124 ? 7.718 45.335 26.495 1.00 21.70 135 ASP A CA 1
ATOM 890 C C . ASP A 1 124 ? 6.247 45.646 26.669 1.00 20.46 135 ASP A C 1
ATOM 891 O O . ASP A 1 124 ? 5.502 44.753 27.077 1.00 19.37 135 ASP A O 1
ATOM 896 N N . GLU A 1 125 ? 5.831 46.894 26.408 1.00 20.95 136 GLU A N 1
ATOM 897 C CA . GLU A 1 125 ? 4.410 47.260 26.502 1.00 22.21 136 GLU A CA 1
ATOM 898 C C . GLU A 1 125 ? 3.575 46.469 25.525 1.00 20.74 136 GLU A C 1
ATOM 899 O O . GLU A 1 125 ? 2.473 46.111 25.851 1.00 16.25 136 GLU A O 1
ATOM 905 N N . LEU A 1 126 ? 4.066 46.346 24.287 1.00 17.21 137 LEU A N 1
ATOM 906 C CA . LEU A 1 126 ? 3.309 45.667 23.266 1.00 17.57 137 LEU A CA 1
ATOM 907 C C . LEU A 1 126 ? 3.297 44.163 23.568 1.00 17.42 137 LEU A C 1
ATOM 908 O O . LEU A 1 126 ? 2.310 43.514 23.336 1.00 19.72 137 LEU A O 1
ATOM 913 N N . ILE A 1 127 ? 4.362 43.647 24.153 1.00 18.37 138 ILE A N 1
ATOM 914 C CA . ILE A 1 127 ? 4.354 42.211 24.547 1.00 19.81 138 ILE A CA 1
ATOM 915 C C . ILE A 1 127 ? 3.411 42.052 25.763 1.00 20.39 138 ILE A C 1
ATOM 916 O O . ILE A 1 127 ? 2.766 40.992 25.933 1.00 18.01 138 ILE A O 1
ATOM 921 N N . ASP A 1 128 ? 3.315 43.085 26.614 1.00 18.73 139 ASP A N 1
ATOM 922 C CA . ASP A 1 128 ? 2.358 43.029 27.726 1.00 18.81 139 ASP A CA 1
ATOM 923 C C . ASP A 1 128 ? 0.942 42.885 27.117 1.00 18.23 139 ASP A C 1
ATOM 924 O O . ASP A 1 128 ? 0.156 42.135 27.633 1.00 17.10 139 ASP A O 1
ATOM 929 N N . GLY A 1 129 ? 0.601 43.692 26.116 1.00 17.20 140 GLY A N 1
ATOM 930 C CA . GLY A 1 129 ? -0.704 43.609 25.475 1.00 16.97 140 GLY A CA 1
ATOM 931 C C . GLY A 1 129 ? -0.922 42.216 24.866 1.00 16.88 140 GLY A C 1
ATOM 932 O O . GLY A 1 129 ? -2.003 41.607 24.953 1.00 18.43 140 GLY A O 1
ATOM 933 N N . MET A 1 130 ? 0.062 41.721 24.156 1.00 18.18 141 MET A N 1
ATOM 934 C CA . MET A 1 130 ? -0.081 40.337 23.599 1.00 18.04 141 MET A CA 1
ATOM 935 C C . MET A 1 130 ? -0.435 39.384 24.692 1.00 16.96 141 MET A C 1
ATOM 936 O O . MET A 1 130 ? -1.433 38.645 24.594 1.00 18.29 141 MET A O 1
ATOM 941 N N . LEU A 1 131 ? 0.316 39.435 25.766 1.00 16.97 142 LEU A N 1
ATOM 942 C CA . LEU A 1 131 ? 0.183 38.419 26.793 1.00 19.59 142 LEU A CA 1
ATOM 943 C C . LEU A 1 131 ? -1.118 38.556 27.634 1.00 22.33 142 LEU A C 1
ATOM 944 O O . LEU A 1 131 ? -1.584 37.569 28.192 1.00 20.70 142 LEU A O 1
ATOM 949 N N . ALA A 1 132 ? -1.719 39.743 27.677 1.00 20.03 143 ALA A N 1
ATOM 950 C CA . ALA A 1 132 ? -3.005 39.934 28.346 1.00 22.62 143 ALA A CA 1
ATOM 951 C C . ALA A 1 132 ? -4.200 39.588 27.415 1.00 21.91 143 ALA A C 1
ATOM 952 O O . ALA A 1 132 ? -5.309 39.440 27.869 1.00 18.85 143 ALA A O 1
ATOM 954 N N . GLY A 1 133 ? -3.953 39.524 26.110 1.00 19.66 144 GLY A N 1
ATOM 955 C CA . GLY A 1 133 ? -5.023 39.386 25.152 1.00 18.13 144 GLY A CA 1
ATOM 956 C C . GLY A 1 133 ? -5.213 37.911 24.717 1.00 17.95 144 GLY A C 1
ATOM 957 O O . GLY A 1 133 ? -4.623 37.017 25.297 1.00 16.46 144 GLY A O 1
ATOM 958 N N . PRO A 1 134 ? -6.034 37.693 23.690 1.00 18.72 145 PRO A N 1
ATOM 959 C CA . PRO A 1 134 ? -6.281 36.373 23.198 1.00 19.60 145 PRO A CA 1
ATOM 960 C C . PRO A 1 134 ? -5.169 35.749 22.407 1.00 21.23 145 PRO A C 1
ATOM 961 O O . PRO A 1 134 ? -4.277 36.418 21.836 1.00 21.48 145 PRO A O 1
ATOM 965 N N . LYS A 1 135 ? -5.257 34.432 22.349 1.00 22.16 146 LYS A N 1
ATOM 966 C CA . LYS A 1 135 ? -4.398 33.687 21.481 1.00 22.48 146 LYS A CA 1
ATOM 967 C C . LYS A 1 135 ? -5.206 32.646 20.746 1.00 22.23 146 LYS A C 1
ATOM 968 O O . LYS A 1 135 ? -6.160 32.106 21.289 1.00 22.20 146 LYS A O 1
ATOM 974 N N . PRO A 1 136 ? -4.844 32.372 19.492 1.00 20.54 147 PRO A N 1
ATOM 975 C CA . PRO A 1 136 ? -3.741 33.016 18.809 1.00 22.27 147 PRO A CA 1
ATOM 976 C C . PRO A 1 136 ? -3.993 34.497 18.501 1.00 19.80 147 PRO A C 1
ATOM 977 O O . PRO A 1 136 ? -5.143 34.980 18.601 1.00 18.97 147 PRO A O 1
ATOM 981 N N . VAL A 1 137 ? -2.920 35.217 18.183 1.00 19.39 148 VAL A N 1
ATOM 982 C CA . VAL A 1 137 ? -2.995 36.649 17.822 1.00 19.97 148 VAL A CA 1
ATOM 983 C C . VAL A 1 137 ? -2.087 36.913 16.611 1.00 19.70 148 VAL A C 1
ATOM 984 O O . VAL A 1 137 ? -1.110 36.214 16.387 1.00 18.29 148 VAL A O 1
ATOM 988 N N . ASP A 1 138 ? -2.450 37.896 15.812 1.00 18.16 149 ASP A N 1
ATOM 989 C CA . ASP A 1 138 ? -1.634 38.241 14.655 1.00 18.44 149 ASP A CA 1
ATOM 990 C C . ASP A 1 138 ? -0.446 39.039 15.092 1.00 16.42 149 ASP A C 1
ATOM 991 O O . ASP A 1 138 ? -0.568 40.158 15.605 1.00 20.66 149 ASP A O 1
ATOM 996 N N . LEU A 1 139 ? 0.739 38.509 14.833 1.00 16.20 150 LEU A N 1
ATOM 997 C CA . LEU A 1 139 ? 1.919 39.173 15.324 1.00 16.89 150 LEU A CA 1
ATOM 998 C C . LEU A 1 139 ? 2.111 40.472 14.536 1.00 17.27 150 LEU A C 1
ATOM 999 O O . LEU A 1 139 ? 2.711 41.450 15.055 1.00 18.65 150 LEU A O 1
ATOM 1004 N N . VAL A 1 140 ? 1.597 40.506 13.309 1.00 15.84 151 VAL A N 1
ATOM 1005 C CA . VAL A 1 140 ? 1.794 41.691 12.473 1.00 17.20 151 VAL A CA 1
ATOM 1006 C C . VAL A 1 140 ? 1.158 42.932 13.134 1.00 17.23 151 VAL A C 1
ATOM 1007 O O . VAL A 1 140 ? 1.781 44.011 13.235 1.00 16.24 151 VAL A O 1
ATOM 1011 N N . GLU A 1 141 ? -0.100 42.779 13.518 1.00 16.26 152 GLU A N 1
ATOM 1012 C CA . GLU A 1 141 ? -0.845 43.806 14.195 1.00 17.08 152 GLU A CA 1
ATOM 1013 C C . GLU A 1 141 ? -0.403 44.029 15.591 1.00 16.81 152 GLU A C 1
ATOM 1014 O O . GLU A 1 141 ? -0.303 45.162 16.036 1.00 18.46 152 GLU A O 1
ATOM 1020 N N . ALA A 1 142 ? -0.091 42.971 16.299 1.00 16.08 153 ALA A N 1
ATOM 1021 C CA . ALA A 1 142 ? 0.247 43.124 17.686 1.00 16.43 153 ALA A CA 1
ATOM 1022 C C . ALA A 1 142 ? 1.647 43.701 17.986 1.00 15.03 153 ALA A C 1
ATOM 1023 O O . ALA A 1 142 ? 1.880 44.295 19.047 1.00 14.13 153 ALA A O 1
ATOM 1025 N N . LEU A 1 143 ? 2.574 43.538 17.071 1.00 14.97 154 LEU A N 1
ATOM 1026 C CA . LEU A 1 143 ? 3.983 43.844 17.397 1.00 15.72 154 LEU A CA 1
ATOM 1027 C C . LEU A 1 143 ? 4.780 44.414 16.290 1.00 15.67 154 LEU A C 1
ATOM 1028 O O . LEU A 1 143 ? 5.442 45.454 16.465 1.00 15.48 154 LEU A O 1
ATOM 1033 N N . ALA A 1 144 ? 4.677 43.762 15.122 1.00 17.40 155 ALA A N 1
ATOM 1034 C CA . ALA A 1 144 ? 5.521 44.098 13.978 1.00 16.56 155 ALA A CA 1
ATOM 1035 C C . ALA A 1 144 ? 5.250 45.535 13.483 1.00 17.24 155 ALA A C 1
ATOM 1036 O O . ALA A 1 144 ? 6.197 46.266 13.274 1.00 16.86 155 ALA A O 1
ATOM 1038 N N . LEU A 1 145 ? 4.010 45.924 13.285 1.00 17.51 156 LEU A N 1
ATOM 1039 C CA . LEU A 1 145 ? 3.683 47.322 12.855 1.00 19.27 156 LEU A CA 1
ATOM 1040 C C . LEU A 1 145 ? 3.853 48.421 13.893 1.00 20.00 156 LEU A C 1
ATOM 1041 O O . LEU A 1 145 ? 4.359 49.507 13.570 1.00 20.01 156 LEU A O 1
ATOM 1046 N N . PRO A 1 146 ? 3.353 48.188 15.113 1.00 19.69 157 PRO A N 1
ATOM 1047 C CA . PRO A 1 146 ? 3.424 49.214 16.157 1.00 19.18 157 PRO A CA 1
ATOM 1048 C C . PRO A 1 146 ? 4.829 49.583 16.547 1.00 18.46 157 PRO A C 1
ATOM 1049 O O . PRO A 1 146 ? 5.132 50.786 16.660 1.00 14.89 157 PRO A O 1
ATOM 1053 N N . VAL A 1 147 ? 5.722 48.612 16.729 1.00 16.08 158 VAL A N 1
ATOM 1054 C CA . VAL A 1 147 ? 7.072 48.998 17.241 1.00 16.79 158 VAL A CA 1
ATOM 1055 C C . VAL A 1 147 ? 7.803 50.107 16.438 1.00 16.24 158 VAL A C 1
ATOM 1056 O O . VAL A 1 147 ? 8.222 51.089 16.996 1.00 17.28 158 VAL A O 1
ATOM 1060 N N . PRO A 1 148 ? 7.940 49.932 15.137 1.00 15.90 159 PRO A N 1
ATOM 1061 C CA . PRO A 1 148 ? 8.841 50.811 14.372 1.00 17.34 159 PRO A CA 1
ATOM 1062 C C . PRO A 1 148 ? 8.317 52.238 14.285 1.00 17.35 159 PRO A C 1
ATOM 1063 O O . PRO A 1 148 ? 9.074 53.190 14.386 1.00 17.83 159 PRO A O 1
ATOM 1067 N N . VAL A 1 149 ? 7.008 52.356 14.126 1.00 19.40 160 VAL A N 1
ATOM 1068 C CA . VAL A 1 149 ? 6.360 53.672 14.015 1.00 20.01 160 VAL A CA 1
ATOM 1069 C C . VAL A 1 149 ? 6.370 54.404 15.386 1.00 19.42 160 VAL A C 1
ATOM 1070 O O . VAL A 1 149 ? 6.565 55.658 15.474 1.00 18.44 160 VAL A O 1
ATOM 1074 N N . ARG A 1 150 ? 6.164 53.647 16.446 1.00 18.01 161 ARG A N 1
ATOM 1075 C CA . ARG A 1 150 ? 6.323 54.193 17.779 1.00 20.32 161 ARG A CA 1
ATOM 1076 C C . ARG A 1 150 ? 7.769 54.656 18.037 1.00 19.72 161 ARG A C 1
ATOM 1077 O O . ARG A 1 150 ? 8.013 55.736 18.581 1.00 18.64 161 ARG A O 1
ATOM 1085 N N . VAL A 1 151 ? 8.726 53.852 17.629 1.00 19.01 162 VAL A N 1
ATOM 1086 C CA . VAL A 1 151 ? 10.118 54.283 17.818 1.00 19.65 162 VAL A CA 1
ATOM 1087 C C . VAL A 1 151 ? 10.415 55.571 17.013 1.00 19.87 162 VAL A C 1
ATOM 1088 O O . VAL A 1 151 ? 11.024 56.539 17.517 1.00 18.41 162 VAL A O 1
ATOM 1092 N N . ILE A 1 152 ? 9.982 55.586 15.768 1.00 20.90 163 ILE A N 1
ATOM 1093 C CA . ILE A 1 152 ? 10.263 56.750 14.945 1.00 22.66 163 ILE A CA 1
ATOM 1094 C C . ILE A 1 152 ? 9.518 57.980 15.457 1.00 22.99 163 ILE A C 1
ATOM 1095 O O . ILE A 1 152 ? 10.086 59.073 15.476 1.00 21.14 163 ILE A O 1
ATOM 1100 N N . CYS A 1 153 ? 8.283 57.801 15.921 1.00 24.00 164 CYS A N 1
ATOM 1101 C CA . CYS A 1 153 ? 7.573 58.911 16.589 1.00 23.88 164 CYS A CA 1
ATOM 1102 C C . CYS A 1 153 ? 8.428 59.526 17.671 1.00 22.93 164 CYS A C 1
ATOM 1103 O O . CYS A 1 153 ? 8.535 60.736 17.775 1.00 19.24 164 CYS A O 1
ATOM 1106 N N . GLU A 1 154 ? 9.058 58.690 18.461 1.00 24.71 165 GLU A N 1
ATOM 1107 C CA . GLU A 1 154 ? 9.817 59.197 19.557 1.00 29.35 165 GLU A CA 1
ATOM 1108 C C . GLU A 1 154 ? 11.075 59.979 19.093 1.00 27.40 165 GLU A C 1
ATOM 1109 O O . GLU A 1 154 ? 11.411 61.020 19.689 1.00 26.20 165 GLU A O 1
ATOM 1115 N N . MET A 1 155 ? 11.720 59.535 18.012 1.00 22.68 166 MET A N 1
ATOM 1116 C CA . MET A 1 155 ? 12.891 60.231 17.514 1.00 21.14 166 MET A CA 1
ATOM 1117 C C . MET A 1 155 ? 12.543 61.537 16.875 1.00 20.82 166 MET A C 1
ATOM 1118 O O . MET A 1 155 ? 13.329 62.454 16.899 1.00 22.72 166 MET A O 1
ATOM 1123 N N . LEU A 1 156 ? 11.338 61.600 16.313 1.00 21.40 167 LEU A N 1
ATOM 1124 C CA . LEU A 1 156 ? 10.842 62.791 15.648 1.00 21.52 167 LEU A CA 1
ATOM 1125 C C . LEU A 1 156 ? 10.467 63.848 16.641 1.00 21.70 167 LEU A C 1
ATOM 1126 O O . LEU A 1 156 ? 10.586 65.062 16.372 1.00 22.01 167 LEU A O 1
ATOM 1131 N N . GLY A 1 157 ? 10.043 63.394 17.810 1.00 22.36 168 GLY A N 1
ATOM 1132 C CA . GLY A 1 157 ? 9.515 64.264 18.841 1.00 25.44 168 GLY A CA 1
ATOM 1133 C C . GLY A 1 157 ? 8.020 64.425 18.709 1.00 25.29 168 GLY A C 1
ATOM 1134 O O . GLY A 1 157 ? 7.458 65.509 18.951 1.00 25.03 168 GLY A O 1
ATOM 1135 N N . VAL A 1 158 ? 7.355 63.359 18.285 1.00 24.82 169 VAL A N 1
ATOM 1136 C CA . VAL A 1 158 ? 5.883 63.344 18.298 1.00 22.40 169 VAL A CA 1
ATOM 1137 C C . VAL A 1 158 ? 5.407 63.141 19.761 1.00 24.45 169 VAL A C 1
ATOM 1138 O O . VAL A 1 158 ? 5.758 62.131 20.412 1.00 22.60 169 VAL A O 1
ATOM 1142 N N . PRO A 1 159 ? 4.593 64.091 20.283 1.00 23.73 170 PRO A N 1
ATOM 1143 C CA . PRO A 1 159 ? 4.032 63.897 21.625 1.00 24.77 170 PRO A CA 1
ATOM 1144 C C . PRO A 1 159 ? 3.311 62.577 21.786 1.00 25.29 170 PRO A C 1
ATOM 1145 O O . PRO A 1 159 ? 2.625 62.115 20.860 1.00 27.98 170 PRO A O 1
ATOM 1149 N N . TYR A 1 160 ? 3.452 61.995 22.970 1.00 26.24 171 TYR A N 1
ATOM 1150 C CA . TYR A 1 160 ? 2.910 60.714 23.298 1.00 29.46 171 TYR A CA 1
ATOM 1151 C C . TYR A 1 160 ? 1.442 60.536 22.827 1.00 31.94 171 TYR A C 1
ATOM 1152 O O . TYR A 1 160 ? 1.067 59.496 22.286 1.00 32.48 171 TYR A O 1
ATOM 1161 N N . GLU A 1 161 ? 0.654 61.574 23.047 1.00 29.96 172 GLU A N 1
ATOM 1162 C CA . GLU A 1 161 ? -0.778 61.586 22.782 1.00 32.43 172 GLU A CA 1
ATOM 1163 C C . GLU A 1 161 ? -1.209 61.626 21.349 1.00 27.83 172 GLU A C 1
ATOM 1164 O O . GLU A 1 161 ? -2.419 61.494 21.111 1.00 27.07 172 GLU A O 1
ATOM 1170 N N . ASP A 1 162 ? -0.292 61.962 20.432 1.00 25.41 173 ASP A N 1
ATOM 1171 C CA . ASP A 1 162 ? -0.554 61.902 18.990 1.00 23.35 173 ASP A CA 1
ATOM 1172 C C . ASP A 1 162 ? -0.026 60.630 18.397 1.00 22.77 173 ASP A C 1
ATOM 1173 O O . ASP A 1 162 ? -0.181 60.423 17.245 1.00 26.30 173 ASP A O 1
ATOM 1178 N N . ARG A 1 163 ? 0.622 59.800 19.186 1.00 27.00 174 ARG A N 1
ATOM 1179 C CA . ARG A 1 163 ? 1.182 58.502 18.743 1.00 29.06 174 ARG A CA 1
ATOM 1180 C C . ARG A 1 163 ? 0.213 57.660 17.937 1.00 25.13 174 ARG A C 1
ATOM 1181 O O . ARG A 1 163 ? 0.559 57.172 16.857 1.00 28.71 174 ARG A O 1
ATOM 1189 N N . GLU A 1 164 ? -0.983 57.424 18.466 1.00 27.06 175 GLU A N 1
ATOM 1190 C CA . GLU A 1 164 ? -1.979 56.522 17.837 1.00 27.18 175 GLU A CA 1
ATOM 1191 C C . GLU A 1 164 ? -2.475 57.038 16.542 1.00 23.16 175 GLU A C 1
ATOM 1192 O O . GLU A 1 164 ? -2.726 56.277 15.620 1.00 19.65 175 GLU A O 1
ATOM 1198 N N . PHE A 1 165 ? -2.580 58.364 16.451 1.00 21.23 176 PHE A N 1
ATOM 1199 C CA . PHE A 1 16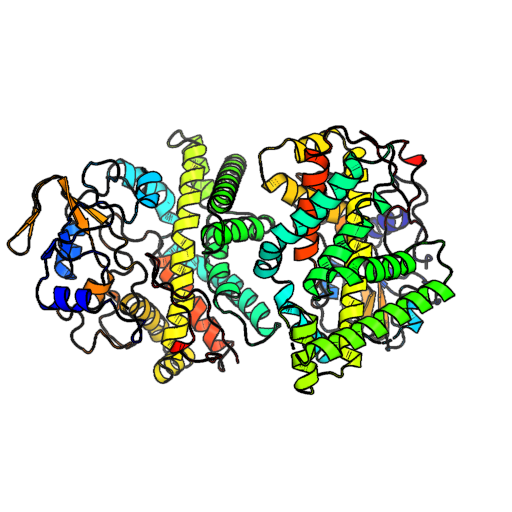5 ? -2.997 58.991 15.213 1.00 21.41 176 PHE A CA 1
ATOM 1200 C C . PHE A 1 165 ? -1.990 58.752 14.097 1.00 18.74 176 PHE A C 1
ATOM 1201 O O . PHE A 1 165 ? -2.331 58.343 13.047 1.00 18.47 176 PHE A O 1
ATOM 1209 N N . LEU A 1 166 ? -0.724 59.049 14.367 1.00 20.86 177 LEU A N 1
ATOM 1210 C CA . LEU A 1 166 ? 0.351 58.842 13.416 1.00 19.84 177 LEU A CA 1
ATOM 1211 C C . LEU A 1 166 ? 0.472 57.379 13.063 1.00 17.67 177 LEU A C 1
ATOM 1212 O O . LEU A 1 166 ? 0.661 57.036 11.916 1.00 16.88 177 LEU A O 1
ATOM 1217 N N . GLN A 1 167 ? 0.379 56.522 14.059 1.00 19.64 178 GLN A N 1
ATOM 1218 C CA . GLN A 1 167 ? 0.343 55.061 13.799 1.00 19.97 178 GLN A CA 1
ATOM 1219 C C . GLN A 1 167 ? -0.794 54.615 12.863 1.00 21.24 178 GLN A C 1
ATOM 1220 O O . GLN A 1 167 ? -0.608 53.875 11.893 1.00 22.60 178 GLN A O 1
ATOM 1226 N N . GLN A 1 168 ? -2.002 54.980 13.166 1.00 25.44 179 GLN A N 1
ATOM 1227 C CA . GLN A 1 168 ? -3.050 54.552 12.282 1.00 27.54 179 GLN A CA 1
ATOM 1228 C C . GLN A 1 168 ? -2.872 55.118 10.880 1.00 28.25 179 GLN A C 1
ATOM 1229 O O . GLN A 1 168 ? -3.113 54.401 9.887 1.00 28.06 179 GLN A O 1
ATOM 1235 N N . ASN A 1 169 ? -2.437 56.378 10.766 1.00 25.93 180 ASN A N 1
ATOM 1236 C CA . ASN A 1 169 ? -2.226 56.938 9.421 1.00 25.54 180 ASN A CA 1
ATOM 1237 C C . ASN A 1 169 ? -1.219 56.135 8.666 1.00 25.12 180 ASN A C 1
ATOM 1238 O O . ASN A 1 169 ? -1.456 55.776 7.509 1.00 19.54 180 ASN A O 1
ATOM 1243 N N . ASN A 1 170 ? -0.102 55.839 9.329 1.00 24.10 181 ASN A N 1
ATOM 1244 C CA . ASN A 1 170 ? 0.964 55.104 8.701 1.00 24.67 181 ASN A CA 1
ATOM 1245 C C . ASN A 1 170 ? 0.545 53.645 8.356 1.00 24.23 181 ASN A C 1
ATOM 1246 O O . ASN A 1 170 ? 0.783 53.181 7.243 1.00 23.69 181 ASN A O 1
ATOM 1251 N N . ASN A 1 171 ? -0.120 52.970 9.291 1.00 24.40 182 ASN A N 1
ATOM 1252 C CA . ASN A 1 171 ? -0.751 51.671 9.045 1.00 22.72 182 ASN A CA 1
ATOM 1253 C C . ASN A 1 171 ? -1.671 51.737 7.831 1.00 23.05 182 ASN A C 1
ATOM 1254 O O . ASN A 1 171 ? -1.640 50.859 6.957 1.00 22.11 182 ASN A O 1
ATOM 1259 N N . ALA A 1 172 ? -2.423 52.805 7.711 1.00 23.42 183 ALA A N 1
ATOM 1260 C CA . ALA A 1 172 ? -3.421 52.881 6.626 1.00 27.52 183 ALA A CA 1
ATOM 1261 C C . ALA A 1 172 ? -2.748 52.934 5.269 1.00 27.59 183 ALA A C 1
ATOM 1262 O O . ALA A 1 172 ? -3.240 52.355 4.320 1.00 31.04 183 ALA A O 1
ATOM 1264 N N . MET A 1 173 ? -1.590 53.593 5.208 1.00 29.21 184 MET A N 1
ATOM 1265 C CA . MET A 1 173 ? -0.795 53.690 3.982 1.00 28.34 184 MET A CA 1
ATOM 1266 C C . MET A 1 173 ? -0.136 52.377 3.654 1.00 28.12 184 MET A C 1
ATOM 1267 O O . MET A 1 173 ? 0.345 52.225 2.575 1.00 33.08 184 MET A O 1
ATOM 1272 N N . ILE A 1 174 ? -0.163 51.401 4.549 1.00 32.13 185 ILE A N 1
ATOM 1273 C CA . ILE A 1 174 ? 0.495 50.094 4.336 1.00 28.70 185 ILE A CA 1
ATOM 1274 C C . ILE A 1 174 ? -0.475 48.999 4.001 1.00 30.09 185 ILE A C 1
ATOM 1275 O O . ILE A 1 174 ? -0.141 48.128 3.234 1.00 37.07 185 ILE A O 1
ATOM 1280 N N . TYR A 1 175 ? -1.664 48.999 4.584 1.00 29.41 186 TYR A N 1
ATOM 1281 C CA . TYR A 1 175 ? -2.607 47.905 4.369 1.00 32.58 186 TYR A CA 1
ATOM 1282 C C . TYR A 1 175 ? -2.991 47.729 2.901 1.00 33.53 186 TYR A C 1
ATOM 1283 O O . TYR A 1 175 ? -3.192 48.752 2.211 1.00 31.80 186 TYR A O 1
ATOM 1292 N N . ARG A 1 176 ? -3.086 46.469 2.441 1.00 41.06 187 ARG A N 1
ATOM 1293 C CA . ARG A 1 176 ? -3.555 46.101 1.059 1.00 44.23 187 ARG A CA 1
ATOM 1294 C C . ARG A 1 176 ? -5.008 46.522 0.822 1.00 41.00 187 ARG A C 1
ATOM 1295 O O . ARG A 1 176 ? -5.368 47.014 -0.257 1.00 42.21 187 ARG A O 1
ATOM 1303 N N . ASP A 1 177 ? -5.830 46.372 1.854 1.00 38.71 188 ASP A N 1
ATOM 1304 C CA . ASP A 1 177 ? -7.252 46.664 1.751 1.00 41.03 188 ASP A CA 1
ATOM 1305 C C . ASP A 1 177 ? -7.595 48.155 1.946 1.00 38.31 188 ASP A C 1
ATOM 1306 O O . ASP A 1 177 ? -8.770 48.488 1.953 1.00 40.83 188 ASP A O 1
ATOM 1311 N N . THR A 1 178 ? -6.609 49.041 2.106 1.00 36.98 189 THR A N 1
ATOM 1312 C CA . THR A 1 178 ? -6.897 50.513 2.110 1.00 34.21 189 THR A CA 1
ATOM 1313 C C . THR A 1 178 ? -7.071 50.976 0.665 1.00 34.95 189 THR A C 1
ATOM 1314 O O . THR A 1 178 ? -6.244 50.689 -0.204 1.00 28.96 189 THR A O 1
ATOM 1318 N N . ALA A 1 179 ? -8.161 51.687 0.414 1.00 36.62 190 ALA A N 1
ATOM 1319 C CA . ALA A 1 179 ? -8.410 52.204 -0.907 1.00 37.05 190 ALA A CA 1
ATOM 1320 C C . ALA A 1 179 ? -7.489 53.405 -1.076 1.00 38.74 190 ALA A C 1
ATOM 1321 O O . ALA A 1 179 ? -7.302 54.196 -0.130 1.00 40.74 190 ALA A O 1
ATOM 1323 N N . GLN A 1 180 ? -6.885 53.507 -2.254 1.00 36.07 191 GLN A N 1
ATOM 1324 C CA . GLN A 1 180 ? -5.865 54.521 -2.505 1.00 37.78 191 GLN A CA 1
ATOM 1325 C C . GLN A 1 180 ? -6.282 55.883 -2.112 1.00 35.13 191 GLN A C 1
ATOM 1326 O O . GLN A 1 180 ? -5.487 56.637 -1.556 1.00 39.52 191 GLN A O 1
ATOM 1332 N N . GLY A 1 181 ? -7.520 56.222 -2.410 1.00 33.77 192 GLY A N 1
ATOM 1333 C CA . GLY A 1 181 ? -8.036 57.507 -1.995 1.00 31.13 192 GLY A CA 1
ATOM 1334 C C . GLY A 1 181 ? -7.872 57.734 -0.504 1.00 28.76 192 GLY A C 1
ATOM 1335 O O . GLY A 1 181 ? -7.581 58.853 -0.106 1.00 28.37 192 GLY A O 1
ATOM 1336 N N . ASP A 1 182 ? -8.059 56.689 0.303 1.00 27.94 193 ASP A N 1
ATOM 1337 C CA . ASP A 1 182 ? -7.963 56.774 1.784 1.00 30.04 193 ASP A CA 1
ATOM 1338 C C . ASP A 1 182 ? -6.491 56.811 2.179 1.00 29.86 193 ASP A C 1
ATOM 1339 O O . ASP A 1 182 ? -6.085 57.580 3.071 1.00 32.99 193 ASP A O 1
ATOM 1344 N N . ALA A 1 183 ? -5.678 55.977 1.530 1.00 27.43 194 ALA A N 1
ATOM 1345 C CA . ALA A 1 183 ? -4.228 56.096 1.711 1.00 26.84 194 ALA A CA 1
ATOM 1346 C C . ALA A 1 183 ? -3.734 57.530 1.498 1.00 26.99 194 ALA A C 1
ATOM 1347 O O . ALA A 1 183 ? -2.858 57.976 2.231 1.00 27.70 194 ALA A O 1
ATOM 1349 N N . GLN A 1 184 ? -4.268 58.243 0.508 1.00 27.84 195 GLN A N 1
ATOM 1350 C CA . GLN A 1 184 ? -3.826 59.644 0.213 1.00 29.39 195 GLN A CA 1
ATOM 1351 C C . GLN A 1 184 ? -4.329 60.637 1.143 1.00 27.74 195 GLN A C 1
ATOM 1352 O O . GLN A 1 184 ? -3.747 61.721 1.289 1.00 28.25 195 GLN A O 1
ATOM 1358 N N . LYS A 1 185 ? -5.476 60.357 1.717 1.00 27.02 196 LYS A N 1
ATOM 1359 C CA . LYS A 1 185 ? -5.976 61.230 2.740 1.00 29.42 196 LYS A CA 1
ATOM 1360 C C . LYS A 1 185 ? -5.120 61.075 3.985 1.00 26.77 196 LYS A C 1
ATOM 1361 O O . LYS A 1 185 ? -4.837 62.075 4.678 1.00 27.66 196 LYS A O 1
ATOM 1367 N N . ALA A 1 186 ? -4.732 59.832 4.273 1.00 22.76 197 ALA A N 1
ATOM 1368 C CA . ALA A 1 186 ? -3.880 59.500 5.410 1.00 25.32 197 ALA A CA 1
ATOM 1369 C C . ALA A 1 186 ? -2.518 60.189 5.253 1.00 24.59 197 ALA A C 1
ATOM 1370 O O . ALA A 1 186 ? -2.000 60.794 6.215 1.00 24.47 197 ALA A O 1
ATOM 1372 N N . ALA A 1 187 ? -1.978 60.132 4.037 1.00 24.94 198 ALA A N 1
ATOM 1373 C CA . ALA A 1 187 ? -0.738 60.799 3.731 1.00 25.33 198 ALA A CA 1
ATOM 1374 C C . ALA A 1 187 ? -0.883 62.300 3.887 1.00 26.11 198 ALA A C 1
ATOM 1375 O O . ALA A 1 187 ? -0.021 62.924 4.516 1.00 24.76 198 ALA A O 1
ATOM 1377 N N . ILE A 1 188 ? -1.970 62.879 3.369 1.00 26.77 199 ILE A N 1
ATOM 1378 C CA . ILE A 1 188 ? -2.215 64.321 3.565 1.00 28.39 199 ILE A CA 1
ATOM 1379 C C . ILE A 1 188 ? -2.306 64.687 5.050 1.00 27.12 199 ILE A C 1
ATOM 1380 O O . ILE A 1 188 ? -1.693 65.643 5.493 1.00 24.11 199 ILE A O 1
ATOM 1385 N N . ALA A 1 189 ? -3.042 63.897 5.813 1.00 25.15 200 ALA A N 1
ATOM 1386 C CA . ALA A 1 189 ? -3.107 64.095 7.239 1.00 24.36 200 ALA A CA 1
ATOM 1387 C C . ALA A 1 189 ? -1.712 64.067 7.880 1.00 25.31 200 ALA A C 1
ATOM 1388 O O . ALA A 1 189 ? -1.421 64.896 8.758 1.00 22.84 200 ALA A O 1
ATOM 1390 N N . GLN A 1 190 ? -0.844 63.104 7.521 1.00 28.20 201 GLN A N 1
ATOM 1391 C CA . GLN A 1 190 ? 0.520 63.036 8.160 1.00 27.10 201 GLN A CA 1
ATOM 1392 C C . GLN A 1 190 ? 1.302 64.305 7.906 1.00 23.10 201 GLN A C 1
ATOM 1393 O O . GLN A 1 190 ? 1.966 64.801 8.797 1.00 23.99 201 GLN A O 1
ATOM 1399 N N . ALA A 1 191 ? 1.303 64.737 6.655 1.00 21.41 202 ALA A N 1
ATOM 1400 C CA . ALA A 1 191 ? 2.060 65.910 6.217 1.00 23.18 202 ALA A CA 1
ATOM 1401 C C . ALA A 1 191 ? 1.593 67.149 6.970 1.00 22.36 202 ALA A C 1
ATOM 1402 O O . ALA A 1 191 ? 2.390 67.895 7.494 1.00 25.37 202 ALA A O 1
ATOM 1404 N N . MET A 1 192 ? 0.288 67.342 7.024 1.00 23.71 203 MET A N 1
ATOM 1405 C CA . MET A 1 192 ? -0.271 68.503 7.724 1.00 24.51 203 MET A CA 1
ATOM 1406 C C . MET A 1 192 ? 0.139 68.459 9.153 1.00 22.63 203 MET A C 1
ATOM 1407 O O . MET A 1 192 ? 0.556 69.470 9.765 1.00 23.16 203 MET A O 1
ATOM 1412 N N . TYR A 1 193 ? 0.067 67.278 9.729 1.00 22.87 204 TYR A N 1
ATOM 1413 C CA . TYR A 1 193 ? 0.430 67.173 11.131 1.00 22.24 204 TYR A CA 1
ATOM 1414 C C . TYR A 1 193 ? 1.898 67.509 11.378 1.00 21.99 204 TYR A C 1
ATOM 1415 O O . TYR A 1 193 ? 2.275 68.197 12.371 1.00 19.80 204 TYR A O 1
ATOM 1424 N N . LEU A 1 194 ? 2.762 66.916 10.549 1.00 23.28 205 LEU A N 1
ATOM 1425 C CA . LEU A 1 194 ? 4.195 67.118 10.731 1.00 22.23 205 LEU A CA 1
ATOM 1426 C C . LEU A 1 194 ? 4.498 68.604 10.473 1.00 20.82 205 LEU A C 1
ATOM 1427 O O . LEU A 1 194 ? 5.273 69.182 11.194 1.00 20.81 205 LEU A O 1
ATOM 1432 N N . LYS A 1 195 ? 3.927 69.188 9.433 1.00 21.16 206 LYS A N 1
ATOM 1433 C CA . LYS A 1 195 ? 4.128 70.596 9.228 1.00 23.91 206 LYS A CA 1
ATOM 1434 C C . LYS A 1 195 ? 3.721 71.419 10.458 1.00 27.83 206 LYS A C 1
ATOM 1435 O O . LYS A 1 195 ? 4.450 72.351 10.834 1.00 28.95 206 LYS A O 1
ATOM 1441 N N . GLU A 1 196 ? 2.588 71.066 11.082 1.00 29.26 207 GLU A N 1
ATOM 1442 C CA . GLU A 1 196 ? 2.142 71.740 12.298 1.00 30.36 207 GLU A CA 1
ATOM 1443 C C . GLU A 1 196 ? 3.153 71.561 13.396 1.00 32.35 207 GLU A C 1
ATOM 1444 O O . GLU A 1 196 ? 3.586 72.548 14.030 1.00 29.35 207 GLU A O 1
ATOM 1450 N N . LEU A 1 197 ? 3.574 70.316 13.623 1.00 29.36 208 LEU A N 1
ATOM 1451 C CA . LEU A 1 197 ? 4.535 70.053 14.675 1.00 25.89 208 LEU A CA 1
ATOM 1452 C C . LEU A 1 197 ? 5.858 70.764 14.486 1.00 24.58 208 LEU A C 1
ATOM 1453 O O . LEU A 1 197 ? 6.421 71.287 15.443 1.00 21.03 208 LEU A O 1
ATOM 1458 N N . VAL A 1 198 ? 6.371 70.791 13.263 1.00 25.40 209 VAL A N 1
ATOM 1459 C CA . VAL A 1 198 ? 7.556 71.596 12.990 1.00 28.32 209 VAL A CA 1
ATOM 1460 C C . VAL A 1 198 ? 7.327 73.101 13.351 1.00 28.74 209 VAL A C 1
ATOM 1461 O O . VAL A 1 198 ? 8.205 73.728 13.917 1.00 29.23 209 VAL A O 1
ATOM 1465 N N . GLY A 1 199 ? 6.192 73.668 12.985 1.00 28.88 210 GLY A N 1
ATOM 1466 C CA . GLY A 1 199 ? 5.869 75.039 13.413 1.00 32.87 210 GLY A CA 1
ATOM 1467 C C . GLY A 1 199 ? 5.958 75.194 14.934 1.00 35.71 210 GLY A C 1
ATOM 1468 O O . GLY A 1 199 ? 6.520 76.161 15.439 1.00 40.21 210 GLY A O 1
ATOM 1469 N N . THR A 1 200 ? 5.430 74.220 15.657 1.00 33.67 211 THR A N 1
ATOM 1470 C CA . THR A 1 200 ? 5.506 74.172 17.117 1.00 33.54 211 THR A CA 1
ATOM 1471 C C . THR A 1 200 ? 6.915 74.186 17.654 1.00 30.93 211 THR A C 1
ATOM 1472 O O . THR A 1 200 ? 7.163 74.733 18.687 1.00 29.55 211 THR A O 1
ATOM 1476 N N . LYS A 1 201 ? 7.819 73.476 16.997 1.00 33.12 212 LYS A N 1
ATOM 1477 C CA . LYS A 1 201 ? 9.157 73.266 17.491 1.00 28.80 212 LYS A CA 1
ATOM 1478 C C . LYS A 1 201 ? 9.999 74.531 17.283 1.00 34.33 212 LYS A C 1
ATOM 1479 O O . LYS A 1 201 ? 10.993 74.693 17.945 1.00 31.56 212 LYS A O 1
ATOM 1485 N N . LEU A 1 202 ? 9.611 75.376 16.327 1.00 41.72 213 LEU A N 1
ATOM 1486 C CA . LEU A 1 202 ? 10.263 76.671 16.080 1.00 45.77 213 LEU A CA 1
ATOM 1487 C C . LEU A 1 202 ? 10.335 77.498 17.335 1.00 47.55 213 LEU A C 1
ATOM 1488 O O . LEU A 1 202 ? 11.270 77.340 18.095 1.00 57.86 213 LEU A O 1
ATOM 1493 N N . GLY A 1 206 ? 12.979 71.459 21.359 1.00 52.68 217 GLY A N 1
ATOM 1494 C CA . GLY A 1 206 ? 13.105 70.031 21.724 1.00 47.66 217 GLY A CA 1
ATOM 1495 C C . GLY A 1 206 ? 14.475 69.415 21.421 1.00 50.02 217 GLY A C 1
ATOM 1496 O O . GLY A 1 206 ? 15.372 70.120 20.967 1.00 49.04 217 GLY A O 1
ATOM 1497 N N . ASP A 1 207 ? 14.626 68.096 21.647 1.00 45.98 218 ASP A N 1
ATOM 1498 C CA . ASP A 1 207 ? 15.896 67.350 21.361 1.00 48.20 218 ASP A CA 1
ATOM 1499 C C . ASP A 1 207 ? 15.973 66.628 20.026 1.00 41.56 218 ASP A C 1
ATOM 1500 O O . ASP A 1 207 ? 17.054 66.308 19.516 1.00 40.14 218 ASP A O 1
ATOM 1505 N N . ASP A 1 208 ? 14.780 66.373 19.543 1.00 34.17 219 ASP A N 1
ATOM 1506 C CA . ASP A 1 208 ? 14.406 65.443 18.504 1.00 29.96 219 ASP A CA 1
ATOM 1507 C C . ASP A 1 208 ? 14.597 65.974 17.089 1.00 28.23 219 ASP A C 1
ATOM 1508 O O . ASP A 1 208 ? 15.034 67.129 16.896 1.00 26.77 219 ASP A O 1
ATOM 1513 N N . ILE A 1 209 ? 14.285 65.120 16.102 1.00 23.88 220 ILE A N 1
ATOM 1514 C CA . ILE A 1 209 ? 14.602 65.404 14.697 1.00 21.87 220 ILE A CA 1
ATOM 1515 C C . ILE A 1 209 ? 13.897 66.647 14.176 1.00 21.19 220 ILE A C 1
ATOM 1516 O O . ILE A 1 209 ? 14.488 67.470 13.462 1.00 18.25 220 ILE A O 1
ATOM 1521 N N . LEU A 1 210 ? 12.630 66.786 14.550 1.00 19.86 221 LEU A N 1
ATOM 1522 C CA . LEU A 1 210 ? 11.880 67.889 14.046 1.00 20.60 221 LEU A CA 1
ATOM 1523 C C . LEU A 1 210 ? 12.386 69.199 14.624 1.00 21.93 221 LEU A C 1
ATOM 1524 O O . LEU A 1 210 ? 12.233 70.221 13.962 1.00 20.41 221 LEU A O 1
ATOM 1529 N N . SER A 1 211 ? 12.933 69.183 15.840 1.00 24.81 222 SER A N 1
ATOM 1530 C CA . SER A 1 211 ? 13.584 70.369 16.420 1.00 25.37 222 SER A CA 1
ATOM 1531 C C . SER A 1 211 ? 14.812 70.677 15.618 1.00 25.38 222 SER A C 1
ATOM 1532 O O . SER A 1 211 ? 15.070 71.838 15.299 1.00 22.46 222 SER A O 1
ATOM 1535 N N . ASP A 1 212 ? 15.586 69.653 15.278 1.00 23.27 223 ASP A N 1
ATOM 1536 C CA . ASP A 1 212 ? 16.775 69.865 14.471 1.00 23.50 223 ASP A CA 1
ATOM 1537 C C . ASP A 1 212 ? 16.337 70.447 13.156 1.00 22.26 223 ASP A C 1
ATOM 1538 O O . ASP A 1 212 ? 17.028 71.268 12.562 1.00 23.33 223 ASP A O 1
ATOM 1543 N N . LEU A 1 213 ? 15.224 69.985 12.652 1.00 20.20 224 LEU A N 1
ATOM 1544 C CA . LEU A 1 213 ? 14.823 70.450 11.332 1.00 20.80 224 LEU A CA 1
ATOM 1545 C C . LEU A 1 213 ? 14.281 71.883 11.476 1.00 20.99 224 LEU A C 1
ATOM 1546 O O . LEU A 1 213 ? 14.437 72.691 10.579 1.00 18.97 224 LEU A O 1
ATOM 1551 N N . ALA A 1 214 ? 13.642 72.181 12.599 1.00 21.70 225 ALA A N 1
ATOM 1552 C CA . ALA A 1 214 ? 13.158 73.561 12.847 1.00 24.19 225 ALA A CA 1
ATOM 1553 C C . ALA A 1 214 ? 14.328 74.568 12.855 1.00 22.64 225 ALA A C 1
ATOM 1554 O O . ALA A 1 214 ? 14.205 75.708 12.394 1.00 27.09 225 ALA A O 1
ATOM 1556 N N . VAL A 1 215 ? 15.469 74.156 13.366 1.00 23.81 226 VAL A N 1
ATOM 1557 C CA . VAL A 1 215 ? 16.654 75.010 13.362 1.00 24.78 226 VAL A CA 1
ATOM 1558 C C . VAL A 1 215 ? 16.962 75.370 11.935 1.00 27.48 226 VAL A C 1
ATOM 1559 O O . VAL A 1 215 ? 17.140 76.563 11.617 1.00 26.12 226 VAL A O 1
ATOM 1563 N N . GLN A 1 216 ? 16.964 74.367 11.052 1.00 24.09 227 GLN A N 1
ATOM 1564 C CA . GLN A 1 216 ? 17.254 74.573 9.645 1.00 25.98 227 GLN A CA 1
ATOM 1565 C C . GLN A 1 216 ? 16.235 75.459 8.982 1.00 28.41 227 GLN A C 1
ATOM 1566 O O . GLN A 1 216 ? 16.586 76.295 8.128 1.00 26.71 227 GLN A O 1
ATOM 1572 N N . VAL A 1 217 ? 14.969 75.279 9.358 1.00 29.35 228 VAL A N 1
ATOM 1573 C CA . VAL A 1 217 ? 13.939 76.136 8.844 1.00 30.82 228 VAL A CA 1
ATOM 1574 C C . VAL A 1 217 ? 14.242 77.579 9.257 1.00 31.64 228 VAL A C 1
ATOM 1575 O O . VAL A 1 217 ? 14.244 78.471 8.435 1.00 33.44 228 VAL A O 1
ATOM 1579 N N . GLU A 1 218 ? 14.511 77.776 10.532 1.00 32.21 229 GLU A N 1
ATOM 1580 C CA . GLU A 1 218 ? 14.731 79.102 11.075 1.00 38.43 229 GLU A CA 1
ATOM 1581 C C . GLU A 1 218 ? 15.976 79.743 10.460 1.00 39.01 229 GLU A C 1
ATOM 1582 O O . GLU A 1 218 ? 16.041 80.949 10.295 1.00 38.25 229 GLU A O 1
ATOM 1588 N N . ALA A 1 219 ? 16.936 78.916 10.061 1.00 34.55 230 ALA A N 1
ATOM 1589 C CA . ALA A 1 219 ? 18.173 79.387 9.419 1.00 34.13 230 ALA A CA 1
ATOM 1590 C C . ALA A 1 219 ? 18.011 79.652 7.925 1.00 33.72 230 ALA A C 1
ATOM 1591 O O . ALA A 1 219 ? 18.913 80.148 7.300 1.00 39.28 230 ALA A O 1
ATOM 1593 N N . GLY A 1 220 ? 16.894 79.290 7.336 1.00 29.07 231 GLY A N 1
ATOM 1594 C CA . GLY A 1 220 ? 16.720 79.496 5.918 1.00 30.63 231 GLY A CA 1
ATOM 1595 C C . GLY A 1 220 ? 17.214 78.398 5.012 1.00 28.86 231 GLY A C 1
ATOM 1596 O O . GLY A 1 220 ? 17.084 78.508 3.796 1.00 30.20 231 GLY A O 1
ATOM 1597 N N . GLU A 1 221 ? 17.707 77.302 5.583 1.00 28.47 232 GLU A N 1
ATOM 1598 C CA . GLU A 1 221 ? 18.235 76.182 4.785 1.00 28.32 232 GLU A CA 1
ATOM 1599 C C . GLU A 1 221 ? 17.177 75.330 4.092 1.00 27.23 232 GLU A C 1
ATOM 1600 O O . GLU A 1 221 ? 17.427 74.803 3.013 1.00 29.36 232 GLU A O 1
ATOM 1606 N N . ILE A 1 222 ? 16.005 75.203 4.695 1.00 27.28 233 ILE A N 1
ATOM 1607 C CA . ILE A 1 222 ? 14.861 74.495 4.108 1.00 26.11 233 ILE A CA 1
ATOM 1608 C C . ILE A 1 222 ? 13.620 75.225 4.538 1.00 26.11 233 ILE A C 1
ATOM 1609 O O . ILE A 1 222 ? 13.656 76.008 5.492 1.00 24.60 233 ILE A O 1
ATOM 1614 N N . THR A 1 223 ? 12.510 74.949 3.868 1.00 29.58 234 THR A N 1
ATOM 1615 C CA . THR A 1 223 ? 11.254 75.504 4.273 1.00 28.67 234 THR A CA 1
ATOM 1616 C C . THR A 1 223 ? 10.610 74.543 5.235 1.00 30.31 234 THR A C 1
ATOM 1617 O O . THR A 1 223 ? 10.930 73.329 5.285 1.00 27.11 234 THR A O 1
ATOM 1621 N N . GLN A 1 224 ? 9.616 75.087 5.900 1.00 26.48 235 GLN A N 1
ATOM 1622 C CA . GLN A 1 224 ? 8.757 74.367 6.763 1.00 32.45 235 GLN A CA 1
ATOM 1623 C C . GLN A 1 224 ? 8.125 73.164 6.054 1.00 31.40 235 GLN A C 1
ATOM 1624 O O . GLN A 1 224 ? 8.072 72.088 6.629 1.00 28.14 235 GLN A O 1
ATOM 1630 N N . ASP A 1 225 ? 7.661 73.356 4.814 1.00 30.08 236 ASP A N 1
ATOM 1631 C CA . ASP A 1 225 ? 7.205 72.250 3.997 1.00 30.86 236 ASP A CA 1
ATOM 1632 C C . ASP A 1 225 ? 8.256 71.178 3.848 1.00 26.41 236 ASP A C 1
ATOM 1633 O O . ASP A 1 225 ? 7.958 70.002 3.909 1.00 24.13 236 ASP A O 1
ATOM 1638 N N . ASP A 1 226 ? 9.487 71.594 3.578 1.00 27.48 237 ASP A N 1
ATOM 1639 C CA . ASP A 1 226 ? 10.567 70.649 3.376 1.00 26.46 237 ASP A CA 1
ATOM 1640 C C . ASP A 1 226 ? 10.774 69.883 4.673 1.00 24.56 237 ASP A C 1
ATOM 1641 O O . ASP A 1 226 ? 10.887 68.644 4.658 1.00 24.75 237 ASP A O 1
ATOM 1646 N N . ALA A 1 227 ? 10.812 70.596 5.788 1.00 23.74 238 ALA A N 1
ATOM 1647 C CA . ALA A 1 227 ? 10.953 69.941 7.066 1.00 24.99 238 ALA A CA 1
ATOM 1648 C C . ALA A 1 227 ? 9.920 68.848 7.206 1.00 26.69 238 ALA A C 1
ATOM 1649 O O . ALA A 1 227 ? 10.230 67.712 7.604 1.00 22.11 238 ALA A O 1
ATOM 1651 N N . ALA A 1 228 ? 8.693 69.156 6.817 1.00 26.94 239 ALA A N 1
ATOM 1652 C CA . ALA A 1 228 ? 7.628 68.201 6.989 1.00 24.52 239 ALA A CA 1
ATOM 1653 C C . ALA A 1 228 ? 7.804 67.008 6.070 1.00 23.95 239 ALA A C 1
ATOM 1654 O O . ALA A 1 228 ? 7.519 65.878 6.483 1.00 20.00 239 ALA A O 1
ATOM 1656 N N . GLY A 1 229 ? 8.258 67.255 4.829 1.00 24.01 240 GLY A N 1
ATOM 1657 C CA . GLY A 1 229 ? 8.531 66.182 3.879 1.00 22.18 240 GLY A CA 1
ATOM 1658 C C . GLY A 1 229 ? 9.636 65.245 4.347 1.00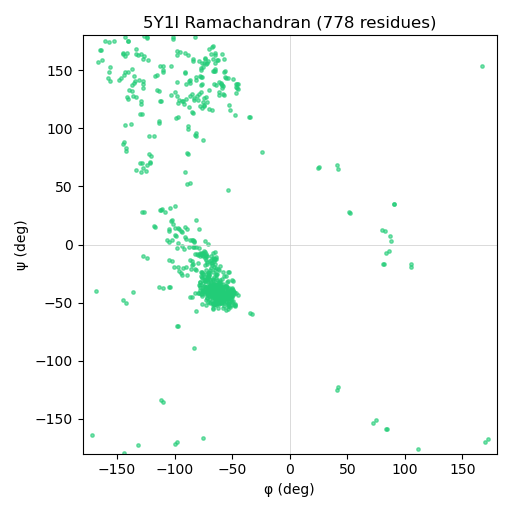 21.83 240 GLY A C 1
ATOM 1659 O O . GLY A 1 229 ? 9.585 64.022 4.181 1.00 19.57 240 GLY A O 1
ATOM 1660 N N . ILE A 1 230 ? 10.616 65.785 5.019 1.00 19.93 241 ILE A N 1
ATOM 1661 C CA . ILE A 1 230 ? 11.705 64.936 5.523 1.00 20.56 241 ILE A CA 1
ATOM 1662 C C . ILE A 1 230 ? 11.206 64.042 6.632 1.00 20.24 241 ILE A C 1
ATOM 1663 O O . ILE A 1 230 ? 11.449 62.826 6.637 1.00 20.01 241 ILE A O 1
ATOM 1668 N N . GLY A 1 231 ? 10.477 64.644 7.556 1.00 21.41 242 GLY A N 1
ATOM 1669 C CA . GLY A 1 231 ? 9.763 63.902 8.557 1.00 23.05 242 GLY A CA 1
ATOM 1670 C C . GLY A 1 231 ? 8.905 62.795 8.001 1.00 26.35 242 GLY A C 1
ATOM 1671 O O . GLY A 1 231 ? 8.954 61.649 8.469 1.00 24.82 242 GLY A O 1
ATOM 1672 N N . MET A 1 232 ? 8.150 63.121 6.969 1.00 27.65 243 MET A N 1
ATOM 1673 C CA . MET A 1 232 ? 7.295 62.152 6.348 1.00 25.95 243 MET A CA 1
ATOM 1674 C C . MET A 1 232 ? 8.092 61.002 5.807 1.00 26.68 243 MET A C 1
ATOM 1675 O O . MET A 1 232 ? 7.689 59.824 5.891 1.00 25.21 243 MET A O 1
ATOM 1680 N N . MET A 1 233 ? 9.184 61.353 5.145 1.00 22.94 244 MET A N 1
ATOM 1681 C CA . MET A 1 233 ? 10.010 60.366 4.547 1.00 26.66 244 MET A CA 1
ATOM 1682 C C . MET A 1 233 ? 10.654 59.421 5.580 1.00 22.74 244 MET A C 1
ATOM 1683 O O . MET A 1 233 ? 10.773 58.209 5.366 1.00 20.62 244 MET A O 1
ATOM 1688 N N . LEU A 1 234 ? 11.069 59.947 6.706 1.00 20.59 245 LEU A N 1
ATOM 1689 C CA . LEU A 1 234 ? 11.632 59.114 7.759 1.00 2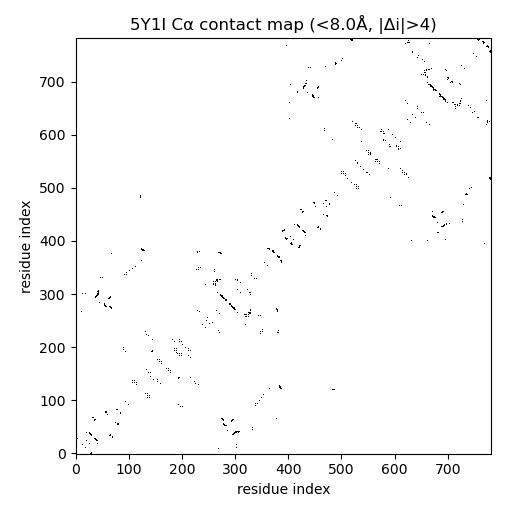1.71 245 LEU A CA 1
ATOM 1690 C C . LEU A 1 234 ? 10.553 58.210 8.336 1.00 24.40 245 LEU A C 1
ATOM 1691 O O . LEU A 1 234 ? 10.758 57.020 8.472 1.00 22.69 245 LEU A O 1
ATOM 1696 N N . LEU A 1 235 ? 9.374 58.773 8.551 1.00 25.47 246 LEU A N 1
ATOM 1697 C CA . LEU A 1 235 ? 8.201 57.975 8.903 1.00 27.71 246 LEU A CA 1
ATOM 1698 C C . LEU A 1 235 ? 7.919 56.798 7.983 1.00 25.71 246 LEU A C 1
ATOM 1699 O O . LEU A 1 235 ? 7.759 55.664 8.464 1.00 30.33 246 LEU A O 1
ATOM 1704 N N . GLY A 1 236 ? 7.848 57.040 6.680 1.00 24.57 247 GLY A N 1
ATOM 1705 C CA . GLY A 1 236 ? 7.569 55.992 5.714 1.00 23.91 247 GLY A CA 1
ATOM 1706 C C . GLY A 1 236 ? 8.666 54.962 5.667 1.00 26.13 247 GLY A C 1
ATOM 1707 O O . GLY A 1 236 ? 8.424 53.776 5.877 1.00 30.19 247 GLY A O 1
ATOM 1708 N N . ALA A 1 237 ? 9.891 55.438 5.512 1.00 24.68 248 ALA A N 1
ATOM 1709 C CA . ALA A 1 237 ? 11.070 54.610 5.331 1.00 23.85 248 ALA A CA 1
ATOM 1710 C C . ALA A 1 237 ? 11.331 53.589 6.413 1.00 25.21 248 ALA A C 1
ATOM 1711 O O . ALA A 1 237 ? 11.791 52.464 6.142 1.00 22.76 248 ALA A O 1
ATOM 1713 N N . GLY A 1 238 ? 11.053 54.005 7.637 1.00 24.86 249 GLY A N 1
ATOM 1714 C CA . GLY A 1 238 ? 11.414 53.230 8.761 1.00 28.16 249 GLY A CA 1
ATOM 1715 C C . GLY A 1 238 ? 10.332 52.296 9.259 1.00 28.68 249 GLY A C 1
ATOM 1716 O O . GLY A 1 238 ? 10.580 51.547 10.219 1.00 32.27 249 GLY A O 1
ATOM 1717 N N . HIS A 1 239 ? 9.166 52.310 8.617 1.00 23.78 250 HIS A N 1
ATOM 1718 C CA . HIS A 1 239 ? 8.066 51.587 9.177 1.00 21.92 250 HIS A CA 1
ATOM 1719 C C . HIS A 1 239 ? 7.830 50.197 8.588 1.00 23.37 250 HIS A C 1
ATOM 1720 O O . HIS A 1 239 ? 8.100 49.201 9.243 1.00 22.13 250 HIS A O 1
ATOM 1727 N N . GLU A 1 240 ? 7.376 50.125 7.357 1.00 24.79 251 GLU A N 1
ATOM 1728 C CA . GLU A 1 240 ? 7.020 48.857 6.792 1.00 24.26 251 GLU A CA 1
ATOM 1729 C C . GLU A 1 240 ? 8.188 47.908 6.707 1.00 22.71 251 GLU A C 1
ATOM 1730 O O . GLU A 1 240 ? 8.022 46.754 6.937 1.00 19.97 251 GLU A O 1
ATOM 1736 N N . THR A 1 241 ? 9.340 48.410 6.291 1.00 20.25 252 THR A N 1
ATOM 1737 C CA . THR A 1 241 ? 10.542 47.598 6.198 1.00 21.42 252 THR A CA 1
ATOM 1738 C C . THR A 1 241 ? 10.817 46.898 7.502 1.00 20.76 252 THR A C 1
ATOM 1739 O O . THR A 1 241 ? 10.999 45.687 7.531 1.00 18.87 252 THR A O 1
ATOM 1743 N N . THR A 1 242 ? 10.864 47.665 8.583 1.00 16.92 253 THR A N 1
ATOM 1744 C CA . THR A 1 242 ? 11.194 47.135 9.879 1.00 17.64 253 THR A CA 1
ATOM 1745 C C . THR A 1 242 ? 10.121 46.165 10.345 1.00 16.77 253 THR A C 1
ATOM 1746 O O . THR A 1 242 ? 10.425 45.078 10.876 1.00 16.47 253 THR A O 1
ATOM 1750 N N . ALA A 1 243 ? 8.872 46.517 10.095 1.00 16.86 254 ALA A N 1
ATOM 1751 C CA . ALA A 1 243 ? 7.789 45.598 10.418 1.00 17.06 254 ALA A CA 1
ATOM 1752 C C . ALA A 1 243 ? 7.892 44.270 9.689 1.00 16.79 254 ALA A C 1
ATOM 1753 O O . ALA A 1 243 ? 7.641 43.197 10.250 1.00 14.74 254 ALA A O 1
ATOM 1755 N N . ASN A 1 244 ? 8.139 44.334 8.394 1.00 17.72 255 ASN A N 1
ATOM 1756 C CA . ASN A 1 244 ? 8.310 43.103 7.634 1.00 19.77 255 ASN A CA 1
ATOM 1757 C C . ASN A 1 244 ? 9.428 42.229 8.224 1.00 18.48 255 ASN A C 1
ATOM 1758 O O . ASN A 1 244 ? 9.315 41.006 8.226 1.00 17.49 255 ASN A O 1
ATOM 1763 N N . MET A 1 245 ? 10.542 42.877 8.640 1.00 18.45 256 MET A N 1
ATOM 1764 C CA . MET A 1 245 ? 11.637 42.155 9.271 1.00 17.13 256 MET A CA 1
ATOM 1765 C C . MET A 1 245 ? 11.189 41.503 10.602 1.00 17.32 256 MET A C 1
ATOM 1766 O O . MET A 1 245 ? 11.534 40.342 10.887 1.00 19.25 256 MET A O 1
ATOM 1771 N N . ILE A 1 246 ? 10.399 42.209 11.374 1.00 14.63 257 ILE A N 1
ATOM 1772 C CA . ILE A 1 246 ? 9.944 41.660 12.625 1.00 15.08 257 ILE A CA 1
ATOM 1773 C C . ILE A 1 246 ? 9.155 40.390 12.387 1.00 16.18 257 ILE A C 1
ATOM 1774 O O . ILE A 1 246 ? 9.417 39.393 13.017 1.00 13.93 257 ILE A O 1
ATOM 1779 N N . ALA A 1 247 ? 8.198 40.467 11.468 1.00 17.98 258 ALA A N 1
ATOM 1780 C CA . ALA A 1 247 ? 7.268 39.390 11.259 1.00 17.70 258 ALA A CA 1
ATOM 1781 C C . ALA A 1 247 ? 7.876 38.234 10.503 1.00 17.89 258 ALA A C 1
ATOM 1782 O O . ALA A 1 247 ? 7.799 37.118 10.933 1.00 20.60 258 ALA A O 1
ATOM 1784 N N . LEU A 1 248 ? 8.502 38.525 9.364 1.00 20.69 259 LEU A N 1
ATOM 1785 C CA . LEU A 1 248 ? 9.214 37.503 8.610 1.00 20.99 259 LEU A CA 1
ATOM 1786 C C . LEU A 1 248 ? 10.385 36.902 9.388 1.00 18.63 259 LEU A C 1
ATOM 1787 O O . LEU A 1 248 ? 10.646 35.683 9.373 1.00 19.97 259 LEU A O 1
ATOM 1792 N N . GLY A 1 249 ? 11.075 37.728 10.116 1.00 16.87 260 GLY A N 1
ATOM 1793 C CA . GLY A 1 249 ? 12.199 37.256 10.896 1.00 18.02 260 GLY A CA 1
ATOM 1794 C C . GLY A 1 249 ? 11.693 36.276 11.950 1.00 18.57 260 GLY A C 1
ATOM 1795 O O . GLY A 1 249 ? 12.270 35.192 12.145 1.00 17.05 260 GLY A O 1
ATOM 1796 N N . THR A 1 250 ? 10.605 36.640 12.620 1.00 16.48 261 THR A N 1
ATOM 1797 C CA . THR A 1 250 ? 10.038 35.723 13.606 1.00 16.97 261 THR A CA 1
ATOM 1798 C C . THR A 1 250 ? 9.606 34.366 13.006 1.00 17.22 261 THR A C 1
ATOM 1799 O O . THR A 1 250 ? 9.784 33.291 13.604 1.00 15.09 261 THR A O 1
ATOM 1803 N N . LEU A 1 251 ? 9.043 34.439 11.832 1.00 16.77 262 LEU A N 1
ATOM 1804 C CA . LEU A 1 251 ? 8.574 33.272 11.193 1.00 17.83 262 LEU A CA 1
ATOM 1805 C C . LEU A 1 251 ? 9.765 32.406 10.809 1.00 19.98 262 LEU A C 1
ATOM 1806 O O . LEU A 1 251 ? 9.756 31.196 11.053 1.00 19.55 262 LEU A O 1
ATOM 1811 N N . ALA A 1 252 ? 10.828 33.038 10.287 1.00 20.61 263 ALA A N 1
ATOM 1812 C CA . ALA A 1 252 ? 12.036 32.305 9.972 1.00 18.33 263 ALA A CA 1
ATOM 1813 C C . ALA A 1 252 ? 12.591 31.619 11.219 1.00 19.81 263 ALA A C 1
ATOM 1814 O O . ALA A 1 252 ? 12.981 30.415 11.197 1.00 19.01 263 ALA A O 1
ATOM 1816 N N . LEU A 1 253 ? 12.565 32.301 12.336 1.00 18.81 264 LEU A N 1
ATOM 1817 C CA . LEU A 1 253 ? 13.016 31.629 13.546 1.00 19.87 264 LEU A CA 1
ATOM 1818 C C . LEU A 1 253 ? 12.090 30.489 13.963 1.00 19.46 264 LEU A C 1
ATOM 1819 O O . LEU A 1 253 ? 12.578 29.432 14.374 1.00 21.95 264 LEU A O 1
ATOM 1824 N N . LEU A 1 254 ? 10.793 30.675 13.841 1.00 17.26 265 LEU A N 1
ATOM 1825 C CA . LEU A 1 254 ? 9.896 29.629 14.240 1.00 18.51 265 LEU A CA 1
ATOM 1826 C C . LEU A 1 254 ? 10.072 28.417 13.311 1.00 19.62 265 LEU A C 1
ATOM 1827 O O . LEU A 1 254 ? 9.980 27.289 13.766 1.00 18.68 265 LEU A O 1
ATOM 1832 N N . GLU A 1 255 ? 10.371 28.644 12.035 1.00 18.94 266 GLU A N 1
ATOM 1833 C CA . GLU A 1 255 ? 10.644 27.494 11.111 1.00 20.94 266 GLU A CA 1
ATOM 1834 C C . GLU A 1 255 ? 12.031 26.855 11.307 1.00 20.99 266 GLU A C 1
ATOM 1835 O O . GLU A 1 255 ? 12.322 25.845 10.729 1.00 22.69 266 GLU A O 1
ATOM 1841 N N . ASN A 1 256 ? 12.871 27.458 12.136 1.00 20.15 267 ASN A N 1
ATOM 1842 C CA . ASN A 1 256 ? 14.189 26.966 12.394 1.00 22.09 267 ASN A CA 1
ATOM 1843 C C . ASN A 1 256 ? 14.377 26.845 13.934 1.00 20.88 267 ASN A C 1
ATOM 1844 O O . ASN A 1 256 ? 15.186 27.526 14.553 1.00 18.80 267 ASN A O 1
ATOM 1849 N N . PRO A 1 257 ? 13.604 25.942 14.539 1.00 19.74 268 PRO A N 1
ATOM 1850 C CA . PRO A 1 257 ? 13.443 25.928 15.973 1.00 19.69 268 PRO A CA 1
ATOM 1851 C C . PRO A 1 257 ? 14.733 25.831 16.789 1.00 19.47 268 PRO A C 1
ATOM 1852 O O . PRO A 1 257 ? 14.809 26.381 17.880 1.00 18.68 268 PRO A O 1
ATOM 1856 N N . GLU A 1 258 ? 15.718 25.071 16.285 1.00 21.44 269 GLU A N 1
ATOM 1857 C CA . GLU A 1 258 ? 16.980 24.827 16.998 1.00 22.87 269 GLU A CA 1
ATOM 1858 C C . GLU A 1 258 ? 17.779 26.133 17.074 1.00 20.78 269 GLU A C 1
ATOM 1859 O O . GLU A 1 258 ? 18.404 26.465 18.092 1.00 17.74 269 GLU A O 1
ATOM 1865 N N . GLN A 1 259 ? 17.652 26.909 16.017 1.00 20.45 270 GLN A N 1
ATOM 1866 C CA . GLN A 1 259 ? 18.244 28.255 16.018 1.00 20.09 270 GLN A CA 1
ATOM 1867 C C . GLN A 1 259 ? 17.459 29.278 16.845 1.00 20.39 270 GLN A C 1
ATOM 1868 O O . GLN A 1 259 ? 18.058 30.027 17.599 1.00 20.49 270 GLN A O 1
ATOM 1874 N N . LEU A 1 260 ? 16.129 29.246 16.808 1.00 19.11 271 LEU A N 1
ATOM 1875 C CA . LEU A 1 260 ? 15.362 30.044 17.742 1.00 16.44 271 LEU A CA 1
ATOM 1876 C C . LEU A 1 260 ? 15.816 29.823 19.180 1.00 16.96 271 LEU A C 1
ATOM 1877 O O . LEU A 1 260 ? 15.986 30.769 19.978 1.00 13.94 271 LEU A O 1
ATOM 1882 N N . ALA A 1 261 ? 15.948 28.554 19.560 1.00 16.72 272 ALA A N 1
ATOM 1883 C CA . ALA A 1 261 ? 16.228 28.234 20.948 1.00 16.72 272 ALA A CA 1
ATOM 1884 C C . ALA A 1 261 ? 17.533 28.865 21.362 1.00 17.42 272 ALA A C 1
ATOM 1885 O O . ALA A 1 261 ? 17.688 29.354 22.478 1.00 21.88 272 ALA A O 1
ATOM 1887 N N . GLU A 1 262 ? 18.497 28.803 20.461 1.00 19.02 273 GLU A N 1
ATOM 1888 C CA . GLU A 1 262 ? 19.810 29.366 20.748 1.00 20.44 273 GLU A CA 1
ATOM 1889 C C . GLU A 1 262 ? 19.768 30.874 20.918 1.00 22.20 273 GLU A C 1
ATOM 1890 O O . GLU A 1 262 ? 20.303 31.393 21.878 1.00 21.94 273 GLU A O 1
ATOM 1896 N N . VAL A 1 263 ? 19.099 31.562 20.000 1.00 21.72 274 VAL A N 1
ATOM 1897 C CA . VAL A 1 263 ? 18.945 33.027 20.106 1.00 21.22 274 VAL A CA 1
ATOM 1898 C C . VAL A 1 263 ? 18.264 33.357 21.402 1.00 20.65 274 VAL A C 1
ATOM 1899 O O . VAL A 1 263 ? 18.737 34.226 22.160 1.00 20.77 274 VAL A O 1
ATOM 1903 N N . ARG A 1 264 ? 17.186 32.627 21.738 1.00 19.53 275 ARG A N 1
ATOM 1904 C CA . ARG A 1 264 ? 16.527 32.843 23.016 1.00 19.76 275 ARG A CA 1
ATOM 1905 C C . ARG A 1 264 ? 17.416 32.550 24.238 1.00 21.00 275 ARG A C 1
ATOM 1906 O O . ARG A 1 264 ? 17.409 33.306 25.185 1.00 17.30 275 ARG A O 1
ATOM 1914 N N . ASP A 1 265 ? 18.081 31.396 24.231 1.00 24.09 276 ASP A N 1
ATOM 1915 C CA . ASP A 1 265 ? 18.689 30.840 25.436 1.00 24.38 276 ASP A CA 1
ATOM 1916 C C . ASP A 1 265 ? 20.197 31.054 25.555 1.00 26.66 276 ASP A C 1
ATOM 1917 O O . ASP A 1 265 ? 20.724 30.950 26.626 1.00 29.42 276 ASP A O 1
ATOM 1922 N N . SER A 1 266 ? 20.906 31.351 24.481 1.00 25.05 277 SER A N 1
ATOM 1923 C CA . SER A 1 266 ? 22.326 31.568 24.595 1.00 26.08 277 SER A CA 1
ATOM 1924 C C . SER A 1 266 ? 22.656 32.729 25.580 1.00 26.63 277 SER A C 1
ATOM 1925 O O . SER A 1 266 ? 22.015 33.775 25.554 1.00 21.31 277 SER A O 1
ATOM 1928 N N . ASP A 1 267 ? 23.681 32.505 26.411 1.00 26.89 278 ASP A N 1
ATOM 1929 C CA . ASP A 1 267 ? 24.243 33.494 27.298 1.00 32.77 278 ASP A CA 1
ATOM 1930 C C . ASP A 1 267 ? 25.255 34.390 26.580 1.00 30.33 278 ASP A C 1
ATOM 1931 O O . ASP A 1 267 ? 25.855 35.234 27.217 1.00 35.70 278 ASP A O 1
ATOM 1936 N N . ASP A 1 268 ? 25.458 34.206 25.278 1.00 26.67 279 ASP A N 1
ATOM 1937 C CA . ASP A 1 268 ? 26.451 34.995 24.521 1.00 24.97 279 ASP A CA 1
ATOM 1938 C C . ASP A 1 268 ? 25.733 36.127 23.791 1.00 22.73 279 ASP A C 1
ATOM 1939 O O . ASP A 1 268 ? 25.004 35.865 22.865 1.00 23.12 279 ASP A O 1
ATOM 1944 N N . PRO A 1 269 ? 25.908 37.399 24.230 1.00 23.60 280 PRO A N 1
ATOM 1945 C CA . PRO A 1 269 ? 25.316 38.561 23.575 1.00 23.75 280 PRO A CA 1
ATOM 1946 C C . PRO A 1 269 ? 25.568 38.712 22.085 1.00 23.20 280 PRO A C 1
ATOM 1947 O O . PRO A 1 269 ? 24.789 39.396 21.432 1.00 23.28 280 PRO A O 1
ATOM 1951 N N . LYS A 1 270 ? 26.632 38.118 21.554 1.00 20.26 281 LYS A N 1
ATOM 1952 C CA . LYS A 1 270 ? 26.917 38.170 20.135 1.00 21.59 281 LYS A CA 1
ATOM 1953 C C . LYS A 1 270 ? 25.848 37.427 19.304 1.00 23.88 281 LYS A C 1
ATOM 1954 O O . LYS A 1 270 ? 25.605 37.790 18.158 1.00 23.10 281 LYS A O 1
ATOM 1960 N N . VAL A 1 271 ? 25.190 36.408 19.888 1.00 20.82 282 VAL A N 1
ATOM 1961 C CA . VAL A 1 271 ? 24.296 35.566 19.119 1.00 19.98 282 VAL A CA 1
ATOM 1962 C C . VAL A 1 271 ? 23.075 36.376 18.610 1.00 17.72 282 VAL A C 1
ATOM 1963 O O . VAL A 1 271 ? 22.727 36.268 17.418 1.00 16.39 282 VAL A O 1
ATOM 1967 N N . ILE A 1 272 ? 22.474 37.200 19.458 1.00 16.62 283 ILE A N 1
ATOM 1968 C CA . ILE A 1 272 ? 21.355 38.063 18.975 1.00 16.41 283 ILE A CA 1
ATOM 1969 C C . ILE A 1 272 ? 21.867 38.976 17.875 1.00 16.39 283 ILE A C 1
ATOM 1970 O O . ILE A 1 272 ? 21.164 39.225 16.894 1.00 15.56 283 ILE A O 1
ATOM 1975 N N . VAL A 1 273 ? 23.099 39.437 18.006 1.00 18.27 284 VAL A N 1
ATOM 1976 C CA . VAL A 1 273 ? 23.652 40.330 17.008 1.00 19.35 284 VAL A CA 1
ATOM 1977 C C . VAL A 1 273 ? 23.823 39.664 15.671 1.00 19.33 284 VAL A C 1
ATOM 1978 O O . VAL A 1 273 ? 23.271 40.138 14.671 1.00 16.24 284 VAL A O 1
ATOM 1982 N N . ASN A 1 274 ? 24.472 38.514 15.670 1.00 18.61 285 ASN A N 1
ATOM 1983 C CA . ASN A 1 274 ? 24.613 37.682 14.475 1.00 20.41 285 ASN A CA 1
ATOM 1984 C C . ASN A 1 274 ? 23.281 37.267 13.886 1.00 18.44 285 ASN A C 1
ATOM 1985 O O . ASN A 1 274 ? 23.142 37.158 12.686 1.00 15.55 285 ASN A O 1
ATOM 1990 N N . THR A 1 275 ? 22.310 36.993 14.741 1.00 19.48 286 THR A N 1
ATOM 1991 C CA . THR A 1 275 ? 21.025 36.457 14.282 1.00 18.17 286 THR A CA 1
ATOM 1992 C C . THR A 1 275 ? 20.318 37.545 13.470 1.00 15.73 286 THR A C 1
ATOM 1993 O O . THR A 1 275 ? 19.794 37.310 12.399 1.00 16.14 286 THR A O 1
ATOM 1997 N N . VAL A 1 276 ? 20.356 38.762 13.960 1.00 16.58 287 VAL A N 1
ATOM 1998 C CA . VAL A 1 276 ? 19.737 39.884 13.202 1.00 14.51 287 VAL A CA 1
ATOM 1999 C C . VAL A 1 276 ? 20.437 39.999 11.829 1.00 14.90 287 VAL A C 1
ATOM 2000 O O . VAL A 1 276 ? 19.785 40.176 10.813 1.00 16.71 287 VAL A O 1
ATOM 2004 N N . GLU A 1 277 ? 21.759 39.821 11.773 1.00 14.68 288 GLU A N 1
ATOM 2005 C CA . GLU A 1 277 ? 22.436 40.035 10.485 1.00 15.40 288 GLU A CA 1
ATOM 2006 C C . GLU A 1 277 ? 22.094 38.914 9.543 1.00 14.30 288 GLU A C 1
ATOM 2007 O O . GLU A 1 277 ? 21.869 39.145 8.360 1.00 13.74 288 GLU A O 1
ATOM 2013 N N . GLU A 1 278 ? 22.068 37.683 10.043 1.00 15.21 289 GLU A N 1
ATOM 2014 C CA . GLU A 1 278 ? 21.737 36.563 9.202 1.00 14.22 289 GLU A CA 1
ATOM 2015 C C . GLU A 1 278 ? 20.307 36.644 8.751 1.00 14.27 289 GLU A C 1
ATOM 2016 O O . GLU A 1 278 ? 20.010 36.409 7.587 1.00 15.92 289 GLU A O 1
ATOM 2022 N N . LEU A 1 279 ? 19.383 37.071 9.618 1.00 15.10 290 LEU A N 1
ATOM 2023 C CA . LEU A 1 279 ? 18.041 37.337 9.149 1.00 15.26 290 LEU A CA 1
ATOM 2024 C C . LEU A 1 279 ? 17.973 38.406 8.097 1.00 14.14 290 LEU A C 1
ATOM 2025 O O . LEU A 1 279 ? 17.239 38.269 7.133 1.00 14.92 290 LEU A O 1
ATOM 2030 N N . LEU A 1 280 ? 18.656 39.533 8.319 1.00 16.05 291 LEU A N 1
ATOM 2031 C CA . LEU A 1 280 ? 18.671 40.564 7.298 1.00 14.62 291 LEU A CA 1
ATOM 2032 C C . LEU A 1 280 ? 19.143 39.979 5.958 1.00 16.86 291 LEU A C 1
ATOM 2033 O O . LEU A 1 280 ? 18.504 40.214 4.926 1.00 17.97 291 LEU A O 1
ATOM 2038 N N . ARG A 1 281 ? 20.209 39.170 6.000 1.00 20.16 292 ARG A N 1
ATOM 2039 C CA . ARG A 1 281 ? 20.780 38.611 4.788 1.00 20.02 292 ARG A CA 1
ATOM 2040 C C . ARG A 1 281 ? 19.827 37.573 4.180 1.00 20.01 292 ARG A C 1
ATOM 2041 O O . ARG A 1 281 ? 19.523 37.643 2.990 1.00 19.42 292 ARG A O 1
ATOM 2049 N N . TYR A 1 282 ? 19.358 36.635 4.997 1.00 21.54 293 TYR A N 1
ATOM 2050 C CA . TYR A 1 282 ? 18.533 35.529 4.524 1.00 18.96 293 TYR A CA 1
ATOM 2051 C C . TYR A 1 282 ? 17.297 36.007 3.878 1.00 19.50 293 TYR A C 1
ATOM 2052 O O . TYR A 1 282 ? 17.013 35.587 2.733 1.00 18.83 293 TYR A O 1
ATOM 2061 N N . LEU A 1 283 ? 16.638 37.013 4.463 1.00 20.67 294 LEU A N 1
ATOM 2062 C CA . LEU A 1 283 ? 15.339 37.482 3.937 1.00 17.62 294 LEU A CA 1
ATOM 2063 C C . LEU A 1 283 ? 15.405 38.642 2.958 1.00 17.73 294 LEU A C 1
ATOM 2064 O O . LEU A 1 283 ? 14.516 38.838 2.160 1.00 17.21 294 LEU A O 1
ATOM 2069 N N . THR A 1 284 ? 16.438 39.453 3.063 1.00 18.20 295 THR A N 1
ATOM 2070 C CA . THR A 1 284 ? 16.553 40.665 2.219 1.00 17.11 295 THR A CA 1
ATOM 2071 C C . THR A 1 284 ? 15.229 41.185 1.753 1.00 17.40 295 THR A C 1
ATOM 2072 O O . THR A 1 284 ? 14.890 41.199 0.550 1.00 20.18 295 THR A O 1
ATOM 2076 N N . ILE A 1 285 ? 14.467 41.656 2.701 1.00 18.92 296 ILE A N 1
ATOM 2077 C CA . ILE A 1 285 ? 13.122 42.141 2.392 1.00 21.39 296 ILE A CA 1
ATOM 2078 C C . ILE A 1 285 ? 13.081 43.335 1.435 1.00 18.24 296 ILE A C 1
ATOM 2079 O O . ILE A 1 285 ? 12.082 43.539 0.764 1.00 16.70 296 ILE A O 1
ATOM 2084 N N . ALA A 1 286 ? 14.169 44.075 1.307 1.00 18.96 297 ALA A N 1
ATOM 2085 C CA . ALA A 1 286 ? 14.140 45.208 0.363 1.00 18.73 297 ALA A CA 1
ATOM 2086 C C . ALA A 1 286 ? 14.287 44.733 -1.109 1.00 18.97 297 ALA A C 1
ATOM 2087 O O . ALA A 1 286 ? 14.103 45.514 -2.027 1.00 15.63 297 ALA A O 1
ATOM 2089 N N . GLN A 1 287 ? 14.580 43.432 -1.297 1.00 18.57 298 GLN A N 1
ATOM 2090 C CA . GLN A 1 287 ? 14.586 42.782 -2.583 1.00 20.55 298 GLN A CA 1
ATOM 2091 C C . GLN A 1 287 ? 15.241 43.694 -3.665 1.00 18.59 298 GLN A C 1
ATOM 2092 O O . GLN A 1 287 ? 16.355 44.114 -3.511 1.00 17.06 298 GLN A O 1
ATOM 2098 N N . ASP A 1 288 ? 14.509 43.996 -4.730 1.00 19.10 299 ASP A N 1
ATOM 2099 C CA . ASP A 1 288 ? 14.974 44.751 -5.877 1.00 20.48 299 ASP A CA 1
ATOM 2100 C C . ASP A 1 288 ? 14.441 46.190 -5.857 1.00 21.34 299 ASP A C 1
ATOM 2101 O O . ASP A 1 288 ? 14.229 46.784 -6.910 1.00 21.82 299 ASP A O 1
ATOM 2106 N N . THR A 1 289 ? 14.240 46.734 -4.681 1.00 20.47 300 THR A N 1
ATOM 2107 C CA . THR A 1 289 ? 13.786 48.092 -4.561 1.00 22.60 300 THR A CA 1
ATOM 2108 C C . THR A 1 289 ? 14.861 49.144 -4.843 1.00 22.37 300 THR A C 1
ATOM 2109 O O . THR A 1 289 ? 14.570 50.340 -4.880 1.00 26.58 300 THR A O 1
ATOM 2113 N N . VAL A 1 290 ? 16.110 48.699 -4.956 1.00 21.03 301 VAL A N 1
ATOM 2114 C CA . VAL A 1 290 ? 17.220 49.574 -5.228 1.00 20.83 301 VAL A CA 1
ATOM 2115 C C . VAL A 1 290 ? 17.391 49.741 -6.753 1.00 21.64 301 VAL A C 1
ATOM 2116 O O . VAL A 1 290 ? 17.603 48.775 -7.507 1.00 19.08 301 VAL A O 1
ATOM 2120 N N . ARG A 1 291 ? 17.249 50.991 -7.188 1.00 21.56 302 ARG A N 1
ATOM 2121 C CA . ARG A 1 291 ? 17.208 51.288 -8.592 1.00 22.64 302 ARG A CA 1
ATOM 2122 C C . ARG A 1 291 ? 18.093 52.452 -8.861 1.00 22.01 302 ARG A C 1
ATOM 2123 O O . ARG A 1 291 ? 18.067 53.391 -8.122 1.00 22.27 302 ARG A O 1
ATOM 2131 N N . ARG A 1 292 ? 18.819 52.400 -9.987 1.00 22.08 303 ARG A N 1
ATOM 2132 C CA . ARG A 1 292 ? 19.581 53.528 -10.444 1.00 23.81 303 ARG A CA 1
ATOM 2133 C C . ARG A 1 292 ? 19.499 53.681 -11.981 1.00 23.93 303 ARG A C 1
ATOM 2134 O O . ARG A 1 292 ? 18.923 52.815 -12.700 1.00 27.57 303 ARG A O 1
ATOM 2142 N N . ILE A 1 293 ? 20.102 54.779 -12.469 1.00 25.63 304 ILE A N 1
ATOM 2143 C CA . ILE A 1 293 ? 20.325 54.986 -13.898 1.00 23.53 304 ILE A CA 1
ATOM 2144 C C . ILE A 1 293 ? 21.784 55.392 -14.163 1.00 22.42 304 ILE A C 1
ATOM 2145 O O . ILE A 1 293 ? 22.354 56.182 -13.394 1.00 22.03 304 ILE A O 1
ATOM 2150 N N . ALA A 1 294 ? 22.372 54.891 -15.253 1.00 18.34 305 ALA A N 1
ATOM 2151 C CA . ALA A 1 294 ? 23.729 55.186 -15.565 1.00 19.23 305 ALA A CA 1
ATOM 2152 C C . ALA A 1 294 ? 23.718 56.637 -16.090 1.00 21.72 305 ALA A C 1
ATOM 2153 O O . ALA A 1 294 ? 22.940 56.974 -16.982 1.00 23.30 305 ALA A O 1
ATOM 2155 N N . ALA A 1 295 ? 24.523 57.504 -15.511 1.00 22.81 306 ALA A N 1
ATOM 2156 C CA . ALA A 1 295 ? 24.637 58.896 -16.030 1.00 22.87 306 ALA A CA 1
ATOM 2157 C C . ALA A 1 295 ? 25.647 59.045 -17.170 1.00 23.65 306 ALA A C 1
ATOM 2158 O O . ALA A 1 295 ? 25.671 60.082 -17.873 1.00 23.08 306 ALA A O 1
ATOM 2160 N N . GLU A 1 296 ? 26.559 58.078 -17.244 1.00 23.69 307 GLU A N 1
ATOM 2161 C CA . GLU A 1 296 ? 27.636 57.964 -18.207 1.00 24.06 307 GLU A CA 1
ATOM 2162 C C . GLU A 1 296 ? 27.752 56.466 -18.451 1.00 24.34 307 GLU A C 1
ATOM 2163 O O . GLU A 1 296 ? 27.204 55.646 -17.665 1.00 20.34 307 GLU A O 1
ATOM 2169 N N . ASP A 1 297 ? 28.428 56.102 -19.519 1.00 21.74 308 ASP A N 1
ATOM 2170 C CA . ASP A 1 297 ? 28.594 54.691 -19.843 1.00 21.89 308 ASP A CA 1
ATOM 2171 C C . ASP A 1 297 ? 29.470 54.106 -18.746 1.00 21.13 308 ASP A C 1
ATOM 2172 O O . ASP A 1 297 ? 30.332 54.782 -18.187 1.00 19.80 308 ASP A O 1
ATOM 2177 N N . ILE A 1 298 ? 29.258 52.827 -18.465 1.00 19.58 309 ILE A N 1
ATOM 2178 C CA . ILE A 1 298 ? 29.955 52.170 -17.400 1.00 19.17 309 ILE A CA 1
ATOM 2179 C C . ILE A 1 298 ? 30.282 50.780 -17.891 1.00 19.75 309 ILE A C 1
ATOM 2180 O O . ILE A 1 298 ? 29.401 50.051 -18.310 1.00 18.66 309 ILE A O 1
ATOM 2185 N N . GLU A 1 299 ? 31.535 50.409 -17.806 1.00 20.04 310 GLU A N 1
ATOM 2186 C CA . GLU A 1 299 ? 31.916 49.091 -18.255 1.00 20.85 310 GLU A CA 1
ATOM 2187 C C . GLU A 1 299 ? 32.089 48.292 -17.033 1.00 19.73 310 GLU A C 1
ATOM 2188 O O . GLU A 1 299 ? 32.765 48.716 -16.140 1.00 19.79 310 GLU A O 1
ATOM 2194 N N . ILE A 1 300 ? 31.442 47.127 -16.986 1.00 19.08 311 ILE A N 1
ATOM 2195 C CA . ILE A 1 300 ? 31.534 46.264 -15.829 1.00 17.79 311 ILE A CA 1
ATOM 2196 C C . ILE A 1 300 ? 31.232 44.822 -16.263 1.00 17.82 311 ILE A C 1
ATOM 2197 O O . ILE A 1 300 ? 30.412 44.618 -17.101 1.00 16.55 311 ILE A O 1
ATOM 2202 N N . GLY A 1 301 ? 31.943 43.870 -15.721 1.00 18.97 312 GLY A N 1
ATOM 2203 C CA . GLY A 1 301 ? 31.707 42.450 -15.984 1.00 21.35 312 GLY A CA 1
ATOM 2204 C C . GLY A 1 301 ? 31.673 42.097 -17.447 1.00 24.57 312 GLY A C 1
ATOM 2205 O O . GLY A 1 301 ? 31.058 41.123 -17.824 1.00 23.66 312 GLY A O 1
ATOM 2206 N N . GLY A 1 302 ? 32.367 42.881 -18.279 1.00 26.85 313 GLY A N 1
ATOM 2207 C CA . GLY A 1 302 ? 32.451 42.600 -19.739 1.00 28.18 313 GLY A CA 1
ATOM 2208 C C . GLY A 1 302 ? 31.290 43.094 -20.565 1.00 27.67 313 GLY A C 1
ATOM 2209 O O . GLY A 1 302 ? 31.093 42.691 -21.705 1.00 26.90 313 GLY A O 1
ATOM 2210 N N . VAL A 1 303 ? 30.452 43.912 -19.981 1.00 22.74 314 VAL A N 1
ATOM 2211 C CA . VAL A 1 303 ? 29.392 44.477 -20.779 1.00 22.69 314 VAL A CA 1
ATOM 2212 C C . VAL A 1 303 ? 29.556 45.986 -20.624 1.00 20.85 314 VAL A C 1
ATOM 2213 O O . VAL A 1 303 ? 30.425 46.451 -19.835 1.00 16.67 314 VAL A O 1
ATOM 2217 N N . VAL A 1 304 ? 28.700 46.724 -21.307 1.00 20.41 315 VAL A N 1
ATOM 2218 C CA . VAL A 1 304 ? 28.800 48.197 -21.262 1.00 23.60 315 VAL A CA 1
ATOM 2219 C C . VAL A 1 304 ? 27.411 48.661 -20.956 1.00 24.12 315 VAL A C 1
ATOM 2220 O O . VAL A 1 304 ? 26.514 48.474 -21.767 1.00 23.42 315 VAL A O 1
ATOM 2224 N N . ILE A 1 305 ? 27.226 49.234 -19.766 1.00 23.76 316 ILE A N 1
ATOM 2225 C CA . ILE A 1 305 ? 25.979 49.848 -19.442 1.00 25.73 316 ILE A CA 1
ATOM 2226 C C . ILE A 1 305 ? 26.077 51.230 -20.060 1.00 24.27 316 ILE A C 1
ATOM 2227 O O . ILE A 1 305 ? 27.028 51.949 -19.786 1.00 24.65 316 ILE A O 1
ATOM 2232 N N . LYS A 1 306 ? 25.101 51.582 -20.884 1.00 22.68 317 LYS A N 1
ATOM 2233 C CA . LYS A 1 306 ? 25.167 52.856 -21.609 1.00 21.46 317 LYS A CA 1
ATOM 2234 C C . LYS A 1 306 ? 24.493 53.953 -20.785 1.00 21.90 317 LYS A C 1
ATOM 2235 O O . LYS A 1 306 ? 23.480 53.698 -20.125 1.00 22.42 317 LYS A O 1
ATOM 2241 N N . ALA A 1 307 ? 24.991 55.189 -20.901 1.00 19.99 318 ALA A N 1
ATOM 2242 C CA . ALA A 1 307 ? 24.342 56.342 -20.311 1.00 19.17 318 ALA A CA 1
ATOM 2243 C C . ALA A 1 307 ? 22.876 56.311 -20.589 1.00 20.00 318 ALA A C 1
ATOM 2244 O O . ALA A 1 307 ? 22.473 56.002 -21.675 1.00 23.90 318 ALA A O 1
ATOM 2246 N N . GLY A 1 308 ? 22.047 56.633 -19.617 1.00 21.02 319 GLY A N 1
ATOM 2247 C CA . GLY A 1 308 ? 20.598 56.655 -19.817 1.00 21.38 319 GLY A CA 1
ATOM 2248 C C . GLY A 1 308 ? 19.944 55.288 -19.668 1.00 23.60 319 GLY A C 1
ATOM 2249 O O . GLY A 1 308 ? 18.742 55.175 -19.718 1.00 28.25 319 GLY A O 1
ATOM 2250 N N . GLU A 1 309 ? 20.719 54.223 -19.527 1.00 25.07 320 GLU A N 1
ATOM 2251 C CA . GLU A 1 309 ? 20.137 52.920 -19.215 1.00 24.59 320 GLU A CA 1
ATOM 2252 C C . GLU A 1 309 ? 19.943 52.676 -17.699 1.00 23.39 320 GLU A C 1
ATOM 2253 O O . GLU A 1 309 ? 20.794 52.959 -16.902 1.00 20.61 320 GLU A O 1
ATOM 2259 N N . GLY A 1 310 ? 18.810 52.074 -17.376 1.00 22.94 321 GLY A N 1
ATOM 2260 C CA . GLY A 1 310 ? 18.482 51.702 -16.022 1.00 24.80 321 GLY A CA 1
ATOM 2261 C C . GLY A 1 310 ? 19.214 50.474 -15.506 1.00 24.02 321 GLY A C 1
ATOM 2262 O O . GLY A 1 310 ? 19.661 49.597 -16.273 1.00 23.76 321 GLY A O 1
ATOM 2263 N N . ILE A 1 311 ? 19.362 50.468 -14.173 1.00 23.73 322 ILE A N 1
ATOM 2264 C CA . ILE A 1 311 ? 20.021 49.396 -13.443 1.00 23.08 322 ILE A CA 1
ATOM 2265 C C . ILE A 1 311 ? 19.174 48.998 -12.221 1.00 24.55 322 ILE A C 1
ATOM 2266 O O . ILE A 1 311 ? 18.847 49.844 -11.386 1.00 20.32 322 ILE A O 1
ATOM 2271 N N . VAL A 1 312 ? 18.898 47.690 -12.137 1.00 21.13 323 VAL A N 1
ATOM 2272 C CA . VAL A 1 312 ? 18.079 47.106 -11.101 1.00 23.04 323 VAL A CA 1
ATOM 2273 C C . VAL A 1 312 ? 18.987 46.218 -10.259 1.00 19.86 323 VAL A C 1
ATOM 2274 O O . VAL A 1 312 ? 19.767 45.430 -10.812 1.00 19.59 323 VAL A O 1
ATOM 2278 N N . PHE A 1 313 ? 18.876 46.376 -8.950 1.00 17.60 324 PHE A N 1
ATOM 2279 C CA . PHE A 1 313 ? 19.698 45.739 -7.960 1.00 18.33 324 PHE A CA 1
ATOM 2280 C C . PHE A 1 313 ? 18.859 44.828 -7.041 1.00 19.21 324 PHE A C 1
ATOM 2281 O O . PHE A 1 313 ? 18.321 45.258 -6.014 1.00 19.70 324 PHE A O 1
ATOM 2289 N N . PRO A 1 314 ? 18.774 43.553 -7.397 1.00 19.35 325 PRO A N 1
ATOM 2290 C CA . PRO A 1 314 ? 18.161 42.556 -6.505 1.00 19.90 325 PRO A CA 1
ATOM 2291 C C . PRO A 1 314 ? 19.079 42.219 -5.391 1.00 20.11 325 PRO A C 1
ATOM 2292 O O . PRO A 1 314 ? 19.928 41.279 -5.511 1.00 19.06 325 PRO A O 1
ATOM 2296 N N . LEU A 1 315 ? 18.947 42.986 -4.308 1.00 17.93 326 LEU A N 1
ATOM 2297 C CA . LEU A 1 315 ? 19.785 42.814 -3.109 1.00 17.44 326 LEU A CA 1
ATOM 2298 C C . LEU A 1 315 ? 19.730 41.364 -2.606 1.00 17.90 326 LEU A C 1
ATOM 2299 O O . LEU A 1 315 ? 20.689 40.880 -1.972 1.00 15.73 326 LEU A O 1
ATOM 2304 N N . ASN A 1 316 ? 18.596 40.740 -2.819 1.00 18.15 327 ASN A N 1
ATOM 2305 C CA . ASN A 1 316 ? 18.387 39.352 -2.350 1.00 20.05 327 ASN A CA 1
ATOM 2306 C C . ASN A 1 316 ? 19.192 38.337 -3.145 1.00 21.42 327 ASN A C 1
ATOM 2307 O O . ASN A 1 316 ? 19.530 37.270 -2.639 1.00 21.84 327 ASN A O 1
ATOM 2312 N N . ALA A 1 317 ? 19.501 38.671 -4.403 1.00 21.98 328 ALA A N 1
ATOM 2313 C CA . ALA A 1 317 ? 20.489 37.899 -5.181 1.00 22.63 328 ALA A CA 1
ATOM 2314 C C . ALA A 1 317 ? 21.888 38.035 -4.586 1.00 22.80 328 ALA A C 1
ATOM 2315 O O . ALA A 1 317 ? 22.577 37.018 -4.380 1.00 22.23 328 ALA A O 1
ATOM 2317 N N . ALA A 1 318 ? 22.318 39.287 -4.327 1.00 18.62 329 ALA A N 1
ATOM 2318 C CA . ALA A 1 318 ? 23.645 39.553 -3.793 1.00 19.24 329 ALA A CA 1
ATOM 2319 C C . ALA A 1 318 ? 23.801 38.878 -2.467 1.00 19.56 329 ALA A C 1
ATOM 2320 O O . ALA A 1 318 ? 24.877 38.417 -2.124 1.00 21.98 329 ALA A O 1
ATOM 2322 N N . ASN A 1 319 ? 22.753 38.849 -1.664 1.00 18.17 330 ASN A N 1
ATOM 2323 C CA . ASN A 1 319 ? 22.888 38.279 -0.328 1.00 19.50 330 ASN A CA 1
ATOM 2324 C C . ASN A 1 319 ? 22.804 36.743 -0.308 1.00 19.97 330 ASN A C 1
ATOM 2325 O O . ASN A 1 319 ? 22.984 36.151 0.723 1.00 19.17 330 ASN A O 1
ATOM 2330 N N . TRP A 1 320 ? 22.581 36.125 -1.460 1.00 21.62 331 TRP A N 1
ATOM 2331 C CA . TRP A 1 320 ? 22.648 34.652 -1.585 1.00 25.11 331 TRP A CA 1
ATOM 2332 C C . TRP A 1 320 ? 23.778 34.289 -2.542 1.00 26.54 331 TRP A C 1
ATOM 2333 O O . TRP A 1 320 ? 23.849 33.169 -2.993 1.00 27.95 331 TRP A O 1
ATOM 2344 N N . ASP A 1 321 ? 24.653 35.259 -2.826 1.00 24.37 332 ASP A N 1
ATOM 2345 C CA . ASP A 1 321 ? 25.807 35.117 -3.764 1.00 26.42 332 ASP A CA 1
ATOM 2346 C C . ASP A 1 321 ? 26.835 34.150 -3.166 1.00 26.61 332 ASP A C 1
ATOM 2347 O O . ASP A 1 321 ? 27.427 34.461 -2.133 1.00 26.87 332 ASP A O 1
ATOM 2352 N N . PRO A 1 322 ? 27.065 32.992 -3.816 1.00 25.94 333 PRO A N 1
ATOM 2353 C CA . PRO A 1 322 ? 28.038 32.049 -3.259 1.00 29.20 333 PRO A CA 1
ATOM 2354 C C . PRO A 1 322 ? 29.481 32.505 -3.306 1.00 31.74 333 PRO A C 1
ATOM 2355 O O . PRO A 1 322 ? 30.303 31.869 -2.676 1.00 36.04 333 PRO A O 1
ATOM 2359 N N . ASP A 1 323 ? 29.792 33.565 -4.065 1.00 33.12 334 ASP A N 1
ATOM 2360 C CA . ASP A 1 323 ? 31.146 34.158 -4.043 1.00 33.61 334 ASP A CA 1
ATOM 2361 C C . ASP A 1 323 ? 31.357 34.680 -2.656 1.00 32.41 334 ASP A C 1
ATOM 2362 O O . ASP A 1 323 ? 32.471 34.833 -2.181 1.00 29.79 334 ASP A O 1
ATOM 2367 N N . LEU A 1 324 ? 30.279 35.004 -1.971 1.00 31.15 335 LEU A N 1
ATOM 2368 C CA . LEU A 1 324 ? 30.446 35.540 -0.659 1.00 29.82 335 LEU A CA 1
ATOM 2369 C C . LEU A 1 324 ? 29.898 34.590 0.391 1.00 28.36 335 LEU A C 1
ATOM 2370 O O . LEU A 1 324 ? 30.504 34.456 1.427 1.00 29.51 335 LEU A O 1
ATOM 2375 N N . TYR A 1 325 ? 28.799 33.899 0.090 1.00 27.02 336 TYR A N 1
ATOM 2376 C CA . TYR A 1 325 ? 28.151 32.978 1.020 1.00 29.83 336 TYR A CA 1
ATOM 2377 C C . TYR A 1 325 ? 28.078 31.562 0.450 1.00 31.72 336 TYR A C 1
ATOM 2378 O O . TYR A 1 325 ? 27.015 31.092 0.032 1.00 33.54 336 TYR A O 1
ATOM 2387 N N . PRO A 1 326 ? 29.223 30.898 0.366 1.00 34.25 337 PRO A N 1
ATOM 2388 C CA . PRO A 1 326 ? 29.250 29.595 -0.348 1.00 37.63 337 PRO A CA 1
ATOM 2389 C C . PRO A 1 326 ? 28.500 28.467 0.384 1.00 36.00 337 PRO A C 1
ATOM 2390 O O . PRO A 1 326 ? 27.881 27.645 -0.252 1.00 37.39 337 PRO A O 1
ATOM 2394 N N . GLU A 1 327 ? 28.543 28.472 1.711 1.00 38.84 338 GLU A N 1
ATOM 2395 C CA . GLU A 1 327 ? 27.944 27.405 2.506 1.00 41.48 338 GLU A CA 1
ATOM 2396 C C . GLU A 1 327 ? 26.445 27.572 2.686 1.00 39.56 338 GLU A C 1
ATOM 2397 O O . GLU A 1 327 ? 26.012 28.270 3.605 1.00 39.20 338 GLU A O 1
ATOM 2403 N N . ALA A 1 328 ? 25.683 26.893 1.833 1.00 31.83 339 ALA A N 1
ATOM 2404 C CA . ALA A 1 328 ? 24.239 26.863 1.879 1.00 33.59 339 ALA A CA 1
ATOM 2405 C C . ALA A 1 328 ? 23.672 28.268 2.197 1.00 33.63 339 ALA A C 1
ATOM 2406 O O . ALA A 1 328 ? 23.125 28.492 3.271 1.00 33.29 339 ALA A O 1
ATOM 2408 N N . PRO A 1 329 ? 23.808 29.223 1.255 1.00 30.60 340 PRO A N 1
ATOM 2409 C CA . PRO A 1 329 ? 23.242 30.561 1.514 1.00 32.12 340 PRO A CA 1
ATOM 2410 C C . PRO A 1 329 ? 21.713 30.529 1.519 1.00 30.96 340 PRO A C 1
ATOM 2411 O O . PRO A 1 329 ? 21.065 31.489 1.955 1.00 23.33 340 PRO A O 1
ATOM 2415 N N . ASP A 1 330 ? 21.153 29.432 1.014 1.00 28.50 341 ASP A N 1
ATOM 2416 C CA . ASP A 1 330 ? 19.718 29.249 0.998 1.00 31.56 341 ASP A CA 1
ATOM 2417 C C . ASP A 1 330 ? 19.143 28.667 2.292 1.00 31.64 341 ASP A C 1
ATOM 2418 O O . ASP A 1 330 ? 17.957 28.391 2.347 1.00 33.59 341 ASP A O 1
ATOM 2423 N N . ARG A 1 331 ? 19.977 28.464 3.305 1.00 30.48 342 ARG A N 1
ATOM 2424 C CA . ARG A 1 331 ? 19.547 28.054 4.624 1.00 32.83 342 ARG A CA 1
ATOM 2425 C C . ARG A 1 331 ? 19.820 29.212 5.608 1.00 32.24 342 ARG A C 1
ATOM 2426 O O . ARG A 1 331 ? 20.726 30.030 5.392 1.00 26.73 342 ARG A O 1
ATOM 2434 N N . LEU A 1 332 ? 19.027 29.253 6.687 1.00 27.26 343 LEU A N 1
ATOM 2435 C CA . LEU A 1 332 ? 19.264 30.179 7.770 1.00 23.69 343 LEU A CA 1
ATOM 2436 C C . LEU A 1 332 ? 20.336 29.587 8.597 1.00 24.30 343 LEU A C 1
ATOM 2437 O O . LEU A 1 332 ? 20.251 28.431 8.982 1.00 22.21 343 LEU A O 1
ATOM 2442 N N . ASP A 1 333 ? 21.376 30.354 8.864 1.00 25.28 344 ASP A N 1
ATOM 2443 C CA . ASP A 1 333 ? 22.395 29.888 9.784 1.00 26.80 344 ASP A CA 1
ATOM 2444 C C . ASP A 1 333 ? 22.846 31.099 10.582 1.00 26.17 344 ASP A C 1
ATOM 2445 O O . ASP A 1 333 ? 23.615 31.911 10.117 1.00 22.90 344 ASP A O 1
ATOM 2450 N N . ILE A 1 334 ? 22.372 31.197 11.810 1.00 27.31 345 ILE A N 1
ATOM 2451 C CA . ILE A 1 334 ? 22.701 32.362 12.652 1.00 29.46 345 ILE A CA 1
ATOM 2452 C C . ILE A 1 334 ? 24.178 32.535 13.022 1.00 30.24 345 ILE A C 1
ATOM 2453 O O . ILE A 1 334 ? 24.556 33.569 13.542 1.00 27.96 345 ILE A O 1
ATOM 2458 N N . HIS A 1 335 ? 24.980 31.521 12.736 1.00 33.82 346 HIS A N 1
ATOM 2459 C CA . HIS A 1 335 ? 26.413 31.523 12.986 1.00 36.14 346 HIS A CA 1
ATOM 2460 C C . HIS A 1 335 ? 27.198 31.779 11.731 1.00 37.34 346 HIS A C 1
ATOM 2461 O O . HIS A 1 335 ? 28.413 31.752 11.746 1.00 39.40 346 HIS A O 1
ATOM 2468 N N . ARG A 1 336 ? 26.506 32.034 10.637 1.00 37.78 347 ARG A N 1
ATOM 2469 C CA . ARG A 1 336 ? 27.184 32.355 9.426 1.00 37.04 347 ARG A CA 1
ATOM 2470 C C . ARG A 1 336 ? 28.153 33.494 9.768 1.00 41.36 347 ARG A C 1
ATOM 2471 O O . ARG A 1 336 ? 27.736 34.593 10.204 1.00 35.58 347 ARG A O 1
ATOM 2479 N N . ALA A 1 337 ? 29.452 33.225 9.642 1.00 48.52 348 ALA A N 1
ATOM 2480 C CA . ALA A 1 337 ? 30.475 34.149 10.233 1.00 52.71 348 ALA A CA 1
ATOM 2481 C C . ALA A 1 337 ? 30.602 35.450 9.438 1.00 50.37 348 ALA A C 1
ATOM 2482 O O . ALA A 1 337 ? 31.124 36.449 9.924 1.00 55.28 348 ALA A O 1
ATOM 2484 N N . ASN A 1 338 ? 29.982 35.402 8.264 1.00 44.48 349 ASN A N 1
ATOM 2485 C CA . ASN A 1 338 ? 30.053 36.308 7.179 1.00 39.64 349 ASN A CA 1
ATOM 2486 C C . ASN A 1 338 ? 28.836 37.303 7.024 1.00 34.92 349 ASN A C 1
ATOM 2487 O O . ASN A 1 338 ? 28.853 38.241 6.214 1.00 28.76 349 ASN A O 1
ATOM 2492 N N . ALA A 1 339 ? 27.753 36.994 7.729 1.00 28.93 350 ALA A N 1
ATOM 2493 C CA . ALA A 1 339 ? 26.437 37.591 7.531 1.00 26.33 350 ALA A CA 1
ATOM 2494 C C . ALA A 1 339 ? 26.484 39.111 7.456 1.00 24.19 350 ALA A C 1
ATOM 2495 O O . ALA A 1 339 ? 25.801 39.674 6.628 1.00 23.74 350 ALA A O 1
ATOM 2497 N N . ARG A 1 340 ? 27.275 39.760 8.293 1.00 23.96 351 ARG A N 1
ATOM 2498 C CA . ARG A 1 340 ? 27.255 41.220 8.341 1.00 25.48 351 ARG A CA 1
ATOM 2499 C C . ARG A 1 340 ? 27.738 41.873 7.054 1.00 27.03 351 ARG A C 1
ATOM 2500 O O . ARG A 1 340 ? 27.631 43.065 6.891 1.00 24.68 351 ARG A O 1
ATOM 2508 N N . ARG A 1 341 ? 28.347 41.121 6.155 1.00 29.15 352 ARG A N 1
ATOM 2509 C CA . ARG A 1 341 ? 28.697 41.700 4.830 1.00 29.35 352 ARG A CA 1
ATOM 2510 C C . ARG A 1 341 ? 27.478 41.898 3.909 1.00 25.77 352 ARG A C 1
ATOM 2511 O O . ARG A 1 341 ? 27.627 42.360 2.807 1.00 21.70 352 ARG A O 1
ATOM 2519 N N . HIS A 1 342 ? 26.264 41.601 4.373 1.00 23.31 353 HIS A N 1
ATOM 2520 C CA . HIS A 1 342 ? 25.087 41.631 3.482 1.00 22.37 353 HIS A CA 1
ATOM 2521 C C . HIS A 1 342 ? 24.786 43.055 2.958 1.00 20.27 353 HIS A C 1
ATOM 2522 O O . HIS A 1 342 ? 25.232 44.042 3.531 1.00 18.71 353 HIS A O 1
ATOM 2529 N N . LEU A 1 343 ? 23.988 43.133 1.902 1.00 17.78 354 LEU A N 1
ATOM 2530 C CA . LEU A 1 343 ? 23.555 44.450 1.397 1.00 16.27 354 LEU A CA 1
ATOM 2531 C C . LEU A 1 343 ? 22.093 44.706 1.592 1.00 15.21 354 LEU A C 1
ATOM 2532 O O . LEU A 1 343 ? 21.490 45.394 0.808 1.00 15.49 354 LEU A O 1
ATOM 2537 N N . ALA A 1 344 ? 21.497 44.136 2.622 1.00 15.72 355 ALA A N 1
ATOM 2538 C CA . ALA A 1 344 ? 20.099 44.344 2.950 1.00 16.46 355 ALA A CA 1
ATOM 2539 C C . ALA A 1 344 ? 19.711 45.818 3.134 1.00 16.55 355 ALA A C 1
ATOM 2540 O O . ALA A 1 344 ? 18.559 46.152 2.918 1.00 15.75 355 ALA A O 1
ATOM 2542 N N . PHE A 1 345 ? 20.673 46.639 3.528 1.00 17.80 356 PHE A N 1
ATOM 2543 C CA . PHE A 1 345 ? 20.474 48.108 3.665 1.00 18.33 356 PHE A CA 1
ATOM 2544 C C . PHE A 1 345 ? 21.049 48.881 2.498 1.00 18.15 356 PHE A C 1
ATOM 2545 O O . PHE A 1 345 ? 21.216 50.140 2.532 1.00 18.17 356 PHE A O 1
ATOM 2553 N N . GLY A 1 346 ? 21.274 48.143 1.427 1.00 17.63 357 GLY A N 1
ATOM 2554 C CA . GLY A 1 346 ? 21.858 48.714 0.208 1.00 18.82 357 GLY A CA 1
ATOM 2555 C C . GLY A 1 346 ? 23.327 49.025 0.379 1.00 19.05 357 GLY A C 1
ATOM 2556 O O . GLY A 1 346 ? 24.027 48.391 1.147 1.00 21.11 357 GLY A O 1
ATOM 2557 N N . TYR A 1 347 ? 23.808 49.980 -0.379 1.00 19.44 358 TYR A N 1
ATOM 2558 C CA . TYR A 1 347 ? 25.210 50.308 -0.340 1.00 19.89 358 TYR A CA 1
ATOM 2559 C C . TYR A 1 347 ? 25.485 51.679 -0.965 1.00 16.79 358 TYR A C 1
ATOM 2560 O O . TYR A 1 347 ? 24.695 52.164 -1.750 1.00 18.61 358 TYR A O 1
ATOM 2569 N N . GLY A 1 348 ? 26.588 52.250 -0.627 1.00 16.42 359 GLY A N 1
ATOM 2570 C CA . GLY A 1 348 ? 27.000 53.56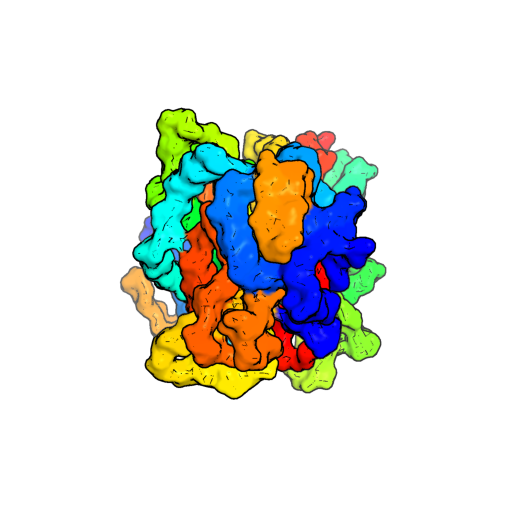9 -1.195 1.00 15.40 359 GLY A CA 1
ATOM 2571 C C . GLY A 1 348 ? 26.384 54.730 -0.473 1.00 15.77 359 GLY A C 1
ATOM 2572 O O . GLY A 1 348 ? 25.949 54.589 0.645 1.00 17.30 359 GLY A O 1
ATOM 2573 N N . VAL A 1 349 ? 26.317 55.891 -1.103 1.00 15.75 360 VAL A N 1
ATOM 2574 C CA . VAL A 1 349 ? 25.832 57.068 -0.366 1.00 17.31 360 VAL A CA 1
ATOM 2575 C C . VAL A 1 349 ? 24.348 57.029 0.040 1.00 18.03 360 VAL A C 1
ATOM 2576 O O . VAL A 1 349 ? 23.915 57.811 0.919 1.00 18.45 360 VAL A O 1
ATOM 2580 N N . HIS A 1 350 ? 23.558 56.150 -0.558 1.00 18.33 361 HIS A N 1
ATOM 2581 C CA . HIS A 1 350 ? 22.179 56.033 -0.169 1.00 18.50 361 HIS A CA 1
ATOM 2582 C C . HIS A 1 350 ? 21.950 54.862 0.768 1.00 18.12 361 HIS A C 1
ATOM 2583 O O . HIS A 1 350 ? 20.805 54.514 1.069 1.00 16.59 361 HIS A O 1
ATOM 2590 N N . GLN A 1 351 ? 23.018 54.248 1.210 1.00 18.21 362 GLN A N 1
ATOM 2591 C CA . GLN A 1 351 ? 22.864 53.1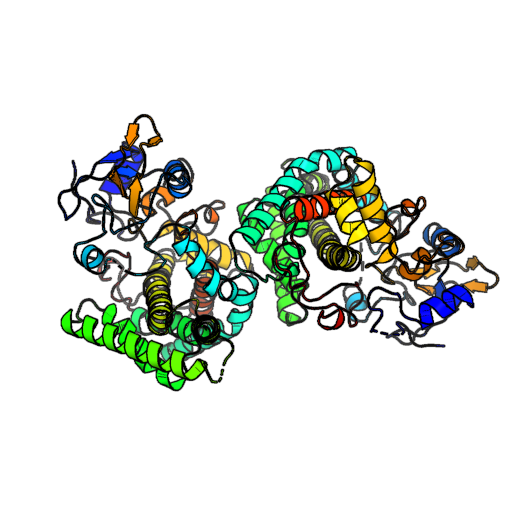56 2.169 1.00 19.59 362 GLN A CA 1
ATOM 2592 C C . GLN A 1 351 ? 21.885 53.556 3.299 1.00 18.92 362 GLN A C 1
ATOM 2593 O O . GLN A 1 351 ? 21.957 54.673 3.819 1.00 18.96 362 GLN A O 1
ATOM 2599 N N . CYS A 1 352 ? 21.013 52.629 3.681 1.00 16.38 363 CYS A N 1
ATOM 2600 C CA . CYS A 1 352 ? 20.014 52.885 4.749 1.00 17.61 363 CYS A CA 1
ATOM 2601 C C . CYS A 1 352 ? 20.488 53.775 5.901 1.00 18.16 363 CYS A C 1
ATOM 2602 O O . CYS A 1 352 ? 21.316 53.365 6.731 1.00 18.43 363 CYS A O 1
ATOM 2605 N N . LEU A 1 353 ? 19.938 54.989 5.951 1.00 17.99 364 LEU A N 1
ATOM 2606 C CA . LEU A 1 353 ? 20.132 55.891 7.094 1.00 18.03 364 LEU A CA 1
ATOM 2607 C C . LEU A 1 353 ? 19.758 55.261 8.449 1.00 16.71 364 LEU A C 1
ATOM 2608 O O . LEU A 1 353 ? 20.393 55.509 9.486 1.00 17.04 364 LEU A O 1
ATOM 2613 N N . GLY A 1 354 ? 18.722 54.452 8.441 1.00 16.71 365 GLY A N 1
ATOM 2614 C CA . GLY A 1 354 ? 18.261 53.811 9.666 1.00 15.26 365 GLY A CA 1
ATOM 2615 C C . GLY A 1 354 ? 18.924 52.460 9.962 1.00 15.14 365 GLY A C 1
ATOM 2616 O O . GLY A 1 354 ? 18.419 51.732 10.753 1.00 14.89 365 GLY A O 1
ATOM 2617 N N . ALA A 1 355 ? 20.001 52.114 9.287 1.00 16.03 366 ALA A N 1
ATOM 2618 C CA . ALA A 1 355 ? 20.497 50.748 9.382 1.00 17.33 366 ALA A CA 1
ATOM 2619 C C . ALA A 1 355 ? 20.878 50.350 10.837 1.00 17.61 366 ALA A C 1
ATOM 2620 O O . ALA A 1 355 ? 20.622 49.231 11.262 1.00 19.42 366 ALA A O 1
ATOM 2622 N N . THR A 1 356 ? 21.393 51.308 11.628 1.00 18.75 367 THR A N 1
ATOM 2623 C CA . THR A 1 356 ? 21.819 51.029 13.003 1.00 18.70 367 THR A CA 1
ATOM 2624 C C . THR A 1 356 ? 20.607 50.914 13.882 1.00 19.10 367 THR A C 1
ATOM 2625 O O . THR A 1 356 ? 20.514 50.000 14.688 1.00 23.76 367 THR A O 1
ATOM 2629 N N . LEU A 1 357 ? 19.655 51.811 13.674 1.00 17.09 368 LEU A N 1
ATOM 2630 C CA . LEU A 1 357 ? 18.389 51.778 14.365 1.00 16.21 368 LEU A CA 1
ATOM 2631 C C . LEU A 1 357 ? 17.636 50.449 14.117 1.00 17.06 368 LEU A C 1
ATOM 2632 O O . LEU A 1 357 ? 17.173 49.809 15.069 1.00 17.98 368 LEU A O 1
ATOM 2637 N N . ALA A 1 358 ? 17.590 50.024 12.864 1.00 14.51 369 ALA A N 1
ATOM 2638 C CA . ALA A 1 358 ? 16.951 48.785 12.505 1.00 14.31 369 ALA A CA 1
ATOM 2639 C C . ALA A 1 358 ? 17.582 47.588 13.116 1.00 14.28 369 ALA A C 1
ATOM 2640 O O . ALA A 1 358 ? 16.888 46.794 13.699 1.00 15.49 369 ALA A O 1
ATOM 2642 N N . ARG A 1 359 ? 18.884 47.498 13.055 1.00 15.42 370 ARG A N 1
ATOM 2643 C CA . ARG A 1 359 ? 19.625 46.447 13.702 1.00 15.08 370 ARG A CA 1
ATOM 2644 C C . ARG A 1 359 ? 19.252 46.345 15.203 1.00 16.79 370 ARG A C 1
ATOM 2645 O O . ARG A 1 359 ? 18.954 45.279 15.730 1.00 13.20 370 ARG A O 1
ATOM 2653 N N . VAL A 1 360 ? 19.255 47.477 15.878 1.00 15.53 371 VAL A N 1
ATOM 2654 C CA . VAL A 1 360 ? 19.014 47.536 17.290 1.00 16.00 371 VAL A CA 1
ATOM 2655 C C . VAL A 1 360 ? 17.546 47.338 17.668 1.00 15.76 371 VAL A C 1
ATOM 2656 O O . VAL A 1 360 ? 17.269 46.610 18.667 1.00 18.90 371 VAL A O 1
ATOM 2660 N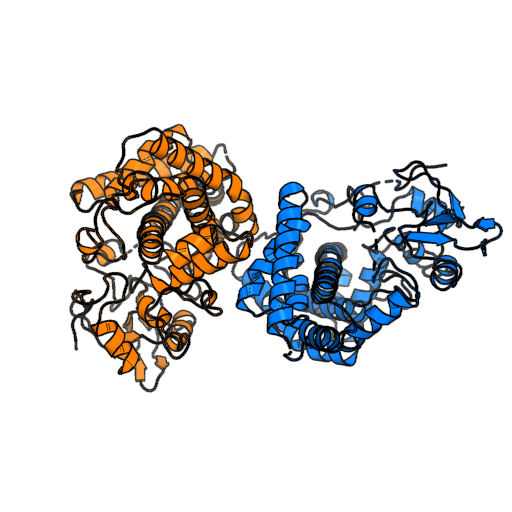 N . GLU A 1 361 ? 16.626 47.838 16.856 1.00 14.27 372 GLU A N 1
ATOM 2661 C CA . GLU A 1 361 ? 15.221 47.519 17.017 1.00 15.29 372 GLU A CA 1
ATOM 2662 C C . GLU A 1 361 ? 14.980 45.994 16.908 1.00 14.38 372 GLU A C 1
ATOM 2663 O O . GLU A 1 361 ? 14.298 45.450 17.702 1.00 12.83 372 GLU A O 1
ATOM 2669 N N . LEU A 1 362 ? 15.552 45.358 15.927 1.00 14.40 373 LEU A N 1
ATOM 2670 C CA . LEU A 1 362 ? 15.290 43.941 15.716 1.00 15.29 373 LEU A CA 1
ATOM 2671 C C . LEU A 1 362 ? 15.938 43.143 16.803 1.00 15.36 373 LEU A C 1
ATOM 2672 O O . LEU A 1 362 ? 15.362 42.151 17.224 1.00 18.79 373 LEU A O 1
ATOM 2677 N N . GLN A 1 363 ? 17.115 43.535 17.273 1.00 15.70 374 GLN A N 1
ATOM 2678 C CA . GLN A 1 363 ? 17.779 42.765 18.345 1.00 15.92 374 GLN A CA 1
ATOM 2679 C C . GLN A 1 363 ? 16.869 42.740 19.544 1.00 16.43 374 GLN A C 1
ATOM 2680 O O . GLN A 1 363 ? 16.629 41.686 20.156 1.00 15.01 374 GLN A O 1
ATOM 2686 N N . ILE A 1 364 ? 16.334 43.917 19.882 1.00 16.38 375 ILE A N 1
ATOM 2687 C CA . ILE A 1 364 ? 15.474 44.061 21.044 1.00 17.09 375 ILE A CA 1
ATOM 2688 C C . ILE A 1 364 ? 14.128 43.360 20.905 1.00 16.49 375 ILE A C 1
ATOM 2689 O O . ILE A 1 364 ? 13.633 42.695 21.846 1.00 15.81 375 ILE A O 1
ATOM 2694 N N . VAL A 1 365 ? 13.524 43.516 19.739 1.00 17.28 376 VAL A N 1
ATOM 2695 C CA . VAL A 1 365 ? 12.233 42.909 19.484 1.00 17.70 376 VAL A CA 1
ATOM 2696 C C . VAL A 1 365 ? 12.333 41.346 19.501 1.00 16.00 376 VAL A C 1
ATOM 2697 O O . VAL A 1 365 ? 11.556 40.677 20.159 1.00 15.76 376 VAL A O 1
ATOM 2701 N N . TYR A 1 366 ? 13.265 40.812 18.764 1.00 15.39 377 TYR A N 1
ATOM 2702 C CA . TYR A 1 366 ? 13.371 39.358 18.687 1.00 16.69 377 TYR A CA 1
ATOM 2703 C C . TYR A 1 366 ? 13.716 38.769 20.013 1.00 16.64 377 TYR A C 1
ATOM 2704 O O . TYR A 1 366 ? 13.098 37.792 20.410 1.00 17.60 377 TYR A O 1
ATOM 2713 N N . SER A 1 367 ? 14.696 39.362 20.713 1.00 17.69 378 SER A N 1
ATOM 2714 C CA . SER A 1 367 ? 15.140 38.825 21.978 1.00 18.11 378 SER A CA 1
ATOM 2715 C C . SER A 1 367 ? 14.063 38.955 23.033 1.00 18.68 378 SER A C 1
ATOM 2716 O O . SER A 1 367 ? 13.851 38.027 23.856 1.00 16.04 378 SER A O 1
ATOM 2719 N N . THR A 1 368 ? 13.425 40.116 23.097 1.00 15.10 379 THR A N 1
ATOM 2720 C CA . THR A 1 368 ? 12.408 40.270 24.098 1.00 15.14 379 THR A CA 1
ATOM 2721 C C . THR A 1 368 ? 11.180 39.354 23.838 1.00 15.84 379 THR A C 1
ATOM 2722 O O . THR A 1 368 ? 10.573 38.873 24.786 1.00 14.49 379 THR A O 1
ATOM 2726 N N . LEU A 1 369 ? 10.781 39.268 22.566 1.00 15.09 380 LEU A N 1
ATOM 2727 C CA . LEU A 1 369 ? 9.668 38.446 22.155 1.00 15.85 380 LEU A CA 1
ATOM 2728 C C . LEU A 1 369 ? 9.902 37.004 22.597 1.00 15.82 380 LEU A C 1
ATOM 2729 O O . LEU A 1 369 ? 9.047 36.396 23.236 1.00 14.64 380 LEU A O 1
ATOM 2734 N N . LEU A 1 370 ? 11.091 36.510 22.339 1.00 16.45 381 LEU A N 1
ATOM 2735 C CA . LEU A 1 370 ? 11.354 35.082 22.612 1.00 19.12 381 LEU A CA 1
ATOM 2736 C C . LEU A 1 370 ? 11.600 34.803 24.117 1.00 21.38 381 LEU A C 1
ATOM 2737 O O . LEU A 1 370 ? 11.139 33.790 24.644 1.00 20.57 381 LEU A O 1
ATOM 2742 N N . ARG A 1 371 ? 12.269 35.719 24.813 1.00 21.56 382 ARG A N 1
ATOM 2743 C CA . ARG A 1 371 ? 12.456 35.573 26.265 1.00 24.11 382 ARG A CA 1
ATOM 2744 C C . ARG A 1 371 ? 11.119 35.713 27.034 1.00 21.45 382 ARG A C 1
ATOM 2745 O O . ARG A 1 371 ? 10.875 34.992 27.975 1.00 19.68 382 ARG A O 1
ATOM 2753 N N . ARG A 1 372 ? 10.238 36.604 26.617 1.00 18.41 383 ARG A N 1
ATOM 2754 C CA . ARG A 1 372 ? 8.963 36.734 27.323 1.00 18.95 383 ARG A CA 1
ATOM 2755 C C . ARG A 1 372 ? 7.917 35.708 26.911 1.00 19.21 383 ARG A C 1
ATOM 2756 O O . ARG A 1 372 ? 6.958 35.460 27.653 1.00 18.45 383 ARG A O 1
ATOM 2764 N N . ILE A 1 373 ? 8.094 35.134 25.716 1.00 18.91 384 ILE A N 1
ATOM 2765 C CA . ILE A 1 373 ? 7.128 34.168 25.185 1.00 18.77 384 ILE A CA 1
ATOM 2766 C C . ILE A 1 373 ? 7.990 32.985 24.761 1.00 19.42 384 ILE A C 1
ATOM 2767 O O . ILE A 1 373 ? 8.143 32.741 23.579 1.00 19.57 384 ILE A O 1
ATOM 2772 N N . PRO A 1 374 ? 8.551 32.269 25.744 1.00 18.34 385 PRO A N 1
ATOM 2773 C CA . PRO A 1 374 ? 9.417 31.156 25.401 1.00 20.65 385 PRO A CA 1
ATOM 2774 C C . PRO A 1 374 ? 8.675 30.034 24.723 1.00 19.77 385 PRO A C 1
ATOM 2775 O O . PRO A 1 374 ? 9.294 29.262 24.001 1.00 23.43 385 PRO A O 1
ATOM 2779 N N . THR A 1 375 ? 7.356 29.993 24.873 1.00 19.58 386 THR A N 1
ATOM 2780 C CA . THR A 1 375 ? 6.534 28.975 24.209 1.00 20.56 386 THR A CA 1
ATOM 2781 C C . THR A 1 375 ? 5.908 29.428 22.893 1.00 20.83 386 THR A C 1
ATOM 2782 O O . THR A 1 375 ? 5.018 28.761 22.341 1.00 20.75 386 THR A O 1
ATOM 2786 N N . LEU A 1 376 ? 6.387 30.558 22.361 1.00 20.13 387 LEU A N 1
ATOM 2787 C CA . LEU A 1 376 ? 5.901 31.047 21.082 1.00 20.31 387 LEU A CA 1
ATOM 2788 C C . LEU A 1 376 ? 5.828 29.913 20.041 1.00 19.46 387 LEU A C 1
ATOM 2789 O O . LEU A 1 376 ? 6.761 29.135 19.894 1.00 22.73 387 LEU A O 1
ATOM 2794 N N . ALA A 1 377 ? 4.727 29.864 19.312 1.00 19.12 388 ALA A N 1
ATOM 2795 C CA . ALA A 1 377 ? 4.508 28.845 18.280 1.00 18.23 388 ALA A CA 1
ATOM 2796 C C . ALA A 1 377 ? 3.669 29.406 17.142 1.00 19.08 388 ALA A C 1
ATOM 2797 O O . ALA A 1 377 ? 2.770 30.241 17.328 1.00 19.84 388 ALA A O 1
ATOM 2799 N N . LEU A 1 378 ? 4.008 29.027 15.933 1.00 19.28 389 LEU A N 1
ATOM 2800 C CA . LEU A 1 378 ? 3.141 29.336 14.821 1.00 21.85 389 LEU A CA 1
ATOM 2801 C C . LEU A 1 378 ? 1.786 28.710 15.118 1.00 23.92 389 LEU A C 1
ATOM 2802 O O . LEU A 1 378 ? 1.730 27.606 15.631 1.00 23.21 389 LEU A O 1
ATOM 2807 N N . ALA A 1 379 ? 0.692 29.439 14.877 1.00 25.57 390 ALA A N 1
ATOM 2808 C CA . ALA A 1 379 ? -0.623 28.908 15.252 1.00 28.40 390 ALA A CA 1
ATOM 2809 C C . ALA A 1 379 ? -1.037 27.893 14.208 1.00 29.30 390 ALA A C 1
ATOM 2810 O O . ALA A 1 379 ? -1.651 26.874 14.564 1.00 39.09 390 ALA A O 1
ATOM 2812 N N . GLY A 1 380 ? -0.686 28.126 12.950 1.00 25.67 391 GLY A N 1
ATOM 2813 C CA . GLY A 1 380 ? -0.819 27.091 11.889 1.00 25.26 391 GLY A CA 1
ATOM 2814 C C . GLY A 1 380 ? 0.507 26.557 11.338 1.00 24.53 391 GLY A C 1
ATOM 2815 O O . GLY A 1 380 ? 1.388 26.207 12.075 1.00 26.23 391 GLY A O 1
ATOM 2816 N N . THR A 1 381 ? 0.629 26.465 10.022 1.00 24.70 392 THR A N 1
ATOM 2817 C CA . THR A 1 381 ? 1.840 26.001 9.363 1.00 23.70 392 THR A CA 1
ATOM 2818 C C . THR A 1 381 ? 2.214 26.987 8.310 1.00 22.39 392 THR A C 1
ATOM 2819 O O . THR A 1 381 ? 1.395 27.797 7.886 1.00 23.66 392 THR A O 1
ATOM 2823 N N . LEU A 1 382 ? 3.448 26.881 7.861 1.00 22.35 393 LEU A N 1
ATOM 2824 C CA . LEU A 1 382 ? 4.032 27.794 6.875 1.00 24.89 393 LEU A CA 1
ATOM 2825 C C . LEU A 1 382 ? 3.169 28.032 5.674 1.00 27.73 393 LEU A C 1
ATOM 2826 O O . LEU A 1 382 ? 2.877 29.177 5.295 1.00 27.33 393 LEU A O 1
ATOM 2831 N N . ASP A 1 383 ? 2.736 26.938 5.074 1.00 28.79 394 ASP A N 1
ATOM 2832 C CA . ASP A 1 383 ? 1.872 26.987 3.912 1.00 31.34 394 ASP A CA 1
ATOM 2833 C C . ASP A 1 383 ? 0.573 27.736 4.182 1.00 29.40 394 ASP A C 1
ATOM 2834 O O . ASP A 1 383 ? -0.034 28.238 3.248 1.00 30.86 394 ASP A O 1
ATOM 2839 N N . GLU A 1 384 ? 0.116 27.843 5.419 1.00 26.43 395 GLU A N 1
ATOM 2840 C CA . GLU A 1 384 ? -1.099 28.656 5.621 1.00 28.86 395 GLU A CA 1
ATOM 2841 C C . GLU A 1 384 ? -0.793 30.188 5.757 1.00 27.11 395 GLU A C 1
ATOM 2842 O O . GLU A 1 384 ? -1.689 30.979 5.889 1.00 28.66 395 GLU A O 1
ATOM 2848 N N . ILE A 1 385 ? 0.469 30.592 5.728 1.00 27.37 396 ILE A N 1
ATOM 2849 C CA . ILE A 1 385 ? 0.813 32.020 5.954 1.00 26.59 396 ILE A CA 1
ATOM 2850 C C . ILE A 1 385 ? 0.713 32.799 4.669 1.00 26.00 396 ILE A C 1
ATOM 2851 O O . ILE A 1 385 ? 1.306 32.435 3.677 1.00 21.73 396 ILE A O 1
ATOM 2856 N N . PRO A 1 386 ? -0.009 33.928 4.689 1.00 27.55 397 PRO A N 1
ATOM 2857 C CA . PRO A 1 386 ? -0.054 34.664 3.444 1.00 26.16 397 PRO A CA 1
ATOM 2858 C C . PRO A 1 386 ? 1.128 35.600 3.276 1.00 25.40 397 PRO A C 1
ATOM 2859 O O . PRO A 1 386 ? 1.265 36.611 4.010 1.00 24.21 397 PRO A O 1
ATOM 2863 N N . PHE A 1 387 ? 1.961 35.296 2.286 1.00 24.41 398 PHE A N 1
ATOM 2864 C CA . PHE A 1 387 ? 3.095 36.147 1.984 1.00 26.81 398 PHE A CA 1
ATOM 2865 C C . PHE A 1 387 ? 2.731 37.319 1.073 1.00 29.10 398 PHE A C 1
ATOM 2866 O O . PHE A 1 387 ? 1.732 37.283 0.326 1.00 28.23 398 PHE A O 1
ATOM 2874 N N . LYS A 1 388 ? 3.587 38.331 1.106 1.00 29.52 399 LYS A N 1
ATOM 2875 C CA . LYS A 1 388 ? 3.412 39.517 0.271 1.00 34.60 399 LYS A CA 1
ATOM 2876 C C . LYS A 1 388 ? 4.106 39.321 -1.084 1.00 34.53 399 LYS A C 1
ATOM 2877 O O . LYS A 1 388 ? 4.917 40.149 -1.524 1.00 34.77 399 LYS A O 1
ATOM 2883 N N . HIS A 1 389 ? 3.780 38.208 -1.719 1.00 39.52 400 HIS A N 1
ATOM 2884 C CA . HIS A 1 389 ? 4.332 37.848 -3.010 1.00 41.33 400 HIS A CA 1
ATOM 2885 C C . HIS A 1 389 ? 3.983 38.888 -4.036 1.00 47.31 400 HIS A C 1
ATOM 2886 O O . HIS A 1 389 ? 4.813 39.231 -4.874 1.00 55.89 400 HIS A O 1
ATOM 2893 N N . ASP A 1 390 ? 2.789 39.457 -3.915 1.00 45.81 401 ASP A N 1
ATOM 2894 C CA . ASP A 1 390 ? 2.318 40.451 -4.861 1.00 43.73 401 ASP A CA 1
ATOM 2895 C C . ASP A 1 390 ? 2.876 41.880 -4.663 1.00 44.98 401 ASP A C 1
ATOM 2896 O O . ASP A 1 390 ? 2.369 42.804 -5.257 1.00 48.20 401 ASP A O 1
ATOM 2901 N N . GLN A 1 391 ? 3.915 42.082 -3.863 1.00 45.77 402 GLN A N 1
ATOM 2902 C CA . GLN A 1 391 ? 4.372 43.448 -3.558 1.00 47.39 402 GLN A CA 1
ATOM 2903 C C . GLN A 1 391 ? 5.837 43.577 -3.861 1.00 47.23 402 GLN A C 1
ATOM 2904 O O . GLN A 1 391 ? 6.491 42.619 -4.229 1.00 42.43 402 GLN A O 1
ATOM 2910 N N . ILE A 1 392 ? 6.386 44.759 -3.640 1.00 47.76 403 ILE A N 1
ATOM 2911 C CA . ILE A 1 392 ? 7.816 44.867 -3.785 1.00 53.39 403 ILE A CA 1
ATOM 2912 C C . ILE A 1 392 ? 8.533 44.355 -2.509 1.00 55.39 403 ILE A C 1
ATOM 2913 O O . ILE A 1 392 ? 9.315 43.336 -2.562 1.00 48.47 403 ILE A O 1
ATOM 2918 N N . ALA A 1 393 ? 8.187 44.963 -1.365 1.00 52.89 404 ALA A N 1
ATOM 2919 C CA . ALA A 1 393 ? 8.854 44.618 -0.099 1.00 48.29 404 ALA A CA 1
ATOM 2920 C C . ALA A 1 393 ? 8.371 43.213 0.250 1.00 44.86 404 ALA A C 1
ATOM 2921 O O . ALA A 1 393 ? 7.173 42.930 0.124 1.00 53.33 404 ALA A O 1
ATOM 2923 N N . HIS A 1 394 ? 9.298 42.328 0.614 1.00 37.86 405 HIS A N 1
ATOM 2924 C CA . HIS A 1 394 ? 8.927 40.996 1.051 1.00 33.57 405 HIS A CA 1
ATOM 2925 C C . HIS A 1 394 ? 8.487 40.902 2.511 1.00 32.01 405 HIS A C 1
ATOM 2926 O O . HIS A 1 394 ? 8.998 41.599 3.374 1.00 33.76 405 HIS A O 1
ATOM 2933 N N . GLY A 1 395 ? 7.512 40.039 2.779 1.00 30.63 406 GLY A N 1
ATOM 2934 C CA . GLY A 1 395 ? 6.891 39.989 4.088 1.00 27.88 406 GLY A CA 1
ATOM 2935 C C . GLY A 1 395 ? 5.644 39.127 4.118 1.00 27.42 406 GLY A C 1
ATOM 2936 O O . GLY A 1 395 ? 5.353 38.388 3.150 1.00 26.26 406 GLY A O 1
ATOM 2937 N N . VAL A 1 396 ? 4.914 39.213 5.230 1.00 22.96 407 VAL A N 1
ATOM 2938 C CA . VAL A 1 396 ? 3.714 38.433 5.386 1.00 23.58 407 VAL A CA 1
ATOM 2939 C C . VAL A 1 396 ? 2.589 39.358 5.763 1.00 23.30 407 VAL A C 1
ATOM 2940 O O . VAL A 1 396 ? 2.791 40.243 6.537 1.00 23.55 407 VAL A O 1
ATOM 2944 N N . TYR A 1 397 ? 1.416 39.153 5.189 1.00 23.76 408 TYR A N 1
ATOM 2945 C CA . TYR A 1 397 ? 0.248 39.950 5.558 1.00 26.43 408 TYR A CA 1
ATOM 2946 C C . TYR A 1 397 ? -0.235 39.726 6.989 1.00 25.24 408 TYR A C 1
ATOM 2947 O O . TYR A 1 397 ? -0.741 40.650 7.633 1.00 24.48 408 TYR A O 1
ATOM 2956 N N . GLU A 1 398 ? -0.003 38.521 7.488 1.00 22.36 409 GLU A N 1
ATOM 2957 C CA . GLU A 1 398 ? -0.513 38.103 8.726 1.00 24.74 409 GLU A CA 1
ATOM 2958 C C . GLU A 1 398 ? 0.351 36.966 9.270 1.00 23.73 409 GLU A C 1
ATOM 2959 O O . GLU A 1 398 ? 0.855 36.164 8.501 1.00 20.15 409 GLU A O 1
ATOM 2965 N N . LEU A 1 399 ? 0.456 36.900 10.585 1.00 19.77 410 LEU A N 1
ATOM 2966 C CA . LEU A 1 399 ? 1.269 35.923 11.261 1.00 21.12 410 LEU A CA 1
ATOM 2967 C C . LEU A 1 399 ? 0.613 35.471 12.567 1.00 20.33 410 LEU A C 1
ATOM 2968 O O . LEU A 1 399 ? 0.923 35.982 13.659 1.00 21.12 410 LEU A O 1
ATOM 2973 N N . PRO A 1 400 ? -0.242 34.427 12.459 1.00 20.65 411 PRO A N 1
ATOM 2974 C CA . PRO A 1 400 ? -0.903 33.956 13.652 1.00 19.01 411 PRO A CA 1
ATOM 2975 C C . PRO A 1 400 ? 0.062 33.196 14.513 1.00 19.61 411 PRO A C 1
ATOM 2976 O O . PRO A 1 400 ? 0.633 32.205 14.080 1.00 18.97 411 PRO A O 1
ATOM 2980 N N . VAL A 1 401 ? 0.261 33.675 15.736 1.00 18.44 412 VAL A N 1
ATOM 2981 C CA . VAL A 1 401 ? 1.092 32.970 16.676 1.00 17.83 412 VAL A CA 1
ATOM 2982 C C . VAL A 1 401 ? 0.316 32.657 17.974 1.00 19.37 412 VAL A C 1
ATOM 2983 O O . VAL A 1 401 ? -0.691 33.283 18.303 1.00 22.17 412 VAL A O 1
ATOM 2987 N N . THR A 1 402 ? 0.813 31.678 18.694 1.00 20.46 413 THR A N 1
ATOM 2988 C CA . THR A 1 402 ? 0.242 31.288 19.917 1.00 20.66 413 THR A CA 1
ATOM 2989 C C . THR A 1 402 ? 1.336 30.902 20.860 1.00 18.87 413 THR A C 1
ATOM 2990 O O . THR A 1 402 ? 2.484 31.044 20.569 1.00 17.86 413 THR A O 1
ATOM 2994 N N . TRP A 1 403 ? 0.916 30.554 22.054 1.00 18.25 414 TRP A N 1
ATOM 2995 C CA . TRP A 1 403 ? 1.803 30.214 23.089 1.00 19.59 414 TRP A CA 1
ATOM 2996 C C . TRP A 1 403 ? 0.988 29.490 24.161 1.00 17.58 414 TRP A C 1
ATOM 2997 O O . TRP A 1 403 ? 1.666 29.150 25.103 1.00 22.05 414 TRP A O 1
ATOM 3008 N N . ALA B 1 5 ? -19.793 63.268 56.913 1.00 52.61 16 ALA B N 1
ATOM 3009 C CA . ALA B 1 5 ? -19.527 62.754 55.541 1.00 49.28 16 ALA B CA 1
ATOM 3010 C C . ALA B 1 5 ? -20.613 63.278 54.617 1.00 49.36 16 ALA B C 1
ATOM 3011 O O . ALA B 1 5 ? -21.797 63.073 54.881 1.00 51.07 16 ALA B O 1
ATOM 3013 N N . PRO B 1 6 ? -20.229 63.987 53.537 1.00 51.12 17 PRO B N 1
ATOM 3014 C CA . PRO B 1 6 ? -21.294 64.484 52.645 1.00 47.03 17 PRO B CA 1
ATOM 3015 C C . PRO B 1 6 ? -21.996 63.340 51.951 1.00 40.97 17 PRO B C 1
ATOM 3016 O O . PRO B 1 6 ? -21.454 62.248 51.898 1.00 39.70 17 PRO B O 1
ATOM 3020 N N . GLU B 1 7 ? -23.205 63.591 51.458 1.00 44.53 18 GLU B N 1
ATOM 3021 C CA . GLU B 1 7 ? -23.967 62.584 50.700 1.00 44.91 18 GLU B CA 1
ATOM 3022 C C . GLU B 1 7 ? -23.395 62.496 49.298 1.00 41.45 18 GLU B C 1
ATOM 3023 O O . GLU B 1 7 ? -22.862 63.479 48.756 1.00 42.70 18 GLU B O 1
ATOM 3029 N N . TRP B 1 8 ? -23.496 61.323 48.690 1.00 36.89 19 TRP B N 1
ATOM 3030 C CA . TRP B 1 8 ? -23.011 61.151 47.319 1.00 35.35 19 TRP B CA 1
ATOM 3031 C C . TRP B 1 8 ? -23.994 60.279 46.528 1.00 35.39 19 TRP B C 1
ATOM 3032 O O . TRP B 1 8 ? -24.362 59.218 46.996 1.00 29.12 19 TRP B O 1
ATOM 3043 N N . PRO B 1 9 ? -24.372 60.686 45.298 1.00 36.25 20 PRO B N 1
ATOM 3044 C CA . PRO B 1 9 ? -23.795 61.762 44.481 1.00 38.77 20 PRO B CA 1
ATOM 3045 C C . PRO B 1 9 ? -24.260 63.132 44.904 1.00 36.22 20 PRO B C 1
ATOM 3046 O O . PRO B 1 9 ? -25.293 63.274 45.560 1.00 36.05 20 PRO B O 1
ATOM 3050 N N . MET B 1 10 ? -23.489 64.136 44.557 1.00 38.23 21 MET B N 1
ATOM 3051 C CA . MET B 1 10 ? -23.868 65.497 44.850 1.00 40.68 21 MET B CA 1
ATOM 3052 C C . MET B 1 10 ? -24.550 65.945 43.532 1.00 42.30 21 MET B C 1
ATOM 3053 O O . MET B 1 10 ? -24.428 65.265 42.482 1.00 46.40 21 MET B O 1
ATOM 3058 N N . LYS B 1 11 ? -25.273 67.054 43.558 1.00 44.20 22 LYS B N 1
ATOM 3059 C CA . LYS B 1 11 ? -26.160 67.420 42.432 1.00 50.69 22 LYS B CA 1
ATOM 3060 C C . LYS B 1 11 ? -25.567 68.522 41.562 1.00 47.78 22 LYS B C 1
ATOM 3061 O O . LYS B 1 11 ? -24.754 69.289 42.033 1.00 36.28 22 LYS B O 1
ATOM 3067 N N . ARG B 1 12 ? -25.956 68.561 40.293 1.00 45.58 23 ARG B N 1
ATOM 3068 C CA . ARG B 1 12 ? -25.524 69.617 39.384 1.00 53.49 23 ARG B CA 1
ATOM 3069 C C . ARG B 1 12 ? -26.539 70.743 39.451 1.00 54.43 23 ARG B C 1
ATOM 3070 O O . ARG B 1 12 ? -27.191 71.059 38.466 1.00 62.25 23 ARG B O 1
ATOM 3078 N N . ASP B 1 13 ? -26.684 71.347 40.612 1.00 56.70 24 ASP B N 1
ATOM 3079 C CA . ASP B 1 13 ? -27.784 72.280 40.817 1.00 63.15 24 ASP B CA 1
ATOM 3080 C C . ASP B 1 13 ? -27.561 73.700 40.228 1.00 59.80 24 ASP B C 1
ATOM 3081 O O . ASP B 1 13 ? -28.529 74.460 40.092 1.00 52.68 24 ASP B O 1
ATOM 3086 N N . THR B 1 14 ? -26.321 74.067 39.881 1.00 54.67 25 THR B N 1
ATOM 3087 C CA . THR B 1 14 ? -26.018 75.490 39.805 1.00 56.00 25 THR B CA 1
ATOM 3088 C C . THR B 1 14 ? -25.214 76.009 38.613 1.00 59.78 25 THR B C 1
ATOM 3089 O O . THR B 1 14 ? -25.513 77.097 38.093 1.00 63.02 25 THR B O 1
ATOM 3093 N N . GLY B 1 15 ? -24.187 75.280 38.191 1.00 53.91 26 GLY B N 1
ATOM 3094 C CA . GLY B 1 15 ? -23.349 75.784 37.110 1.00 54.00 26 GLY B CA 1
ATOM 3095 C C . GLY B 1 15 ? -23.942 75.707 35.715 1.00 51.95 26 GLY B C 1
ATOM 3096 O O . GLY B 1 15 ? -25.138 75.433 35.480 1.00 46.69 26 GLY B O 1
ATOM 3097 N N . CYS B 1 16 ? -23.055 75.913 34.770 1.00 46.54 27 CYS B N 1
ATOM 3098 C CA . CYS B 1 16 ? -23.229 75.329 33.454 1.00 47.24 27 CYS B CA 1
ATOM 3099 C C . CYS B 1 16 ? -23.613 73.808 33.670 1.00 48.72 27 CYS B C 1
ATOM 3100 O O . CYS B 1 16 ? -22.963 73.116 34.466 1.00 47.33 27 CYS B O 1
ATOM 3103 N N . PRO B 1 17 ? -24.699 73.302 33.017 1.00 45.57 28 PRO B N 1
ATOM 3104 C CA . PRO B 1 17 ? -25.117 71.882 33.183 1.00 43.28 28 PRO B CA 1
ATOM 3105 C C . PRO B 1 17 ? -24.117 70.856 32.628 1.00 40.28 28 PRO B C 1
ATOM 3106 O O . PRO B 1 17 ? -24.243 69.674 32.933 1.00 40.24 28 PRO B O 1
ATOM 3110 N N . PHE B 1 18 ? -23.162 71.315 31.813 1.00 37.60 29 PHE B N 1
ATOM 3111 C CA . PHE B 1 18 ? -22.086 70.446 31.279 1.00 37.69 29 PHE B CA 1
ATOM 3112 C C . PHE B 1 18 ? -21.054 70.021 32.331 1.00 35.53 29 PHE B C 1
ATOM 3113 O O . PHE B 1 18 ? -20.431 68.935 32.237 1.00 37.75 29 PHE B O 1
ATOM 3121 N N . ASP B 1 19 ? -20.920 70.880 33.330 1.00 32.56 30 ASP B N 1
ATOM 3122 C CA . ASP B 1 19 ? -19.871 70.806 34.331 1.00 36.50 30 ASP B CA 1
ATOM 3123 C C . ASP B 1 19 ? -20.163 69.630 35.270 1.00 36.88 30 ASP B C 1
ATOM 3124 O O . ASP B 1 19 ? -21.319 69.206 35.415 1.00 38.42 30 ASP B O 1
ATOM 3129 N N . PRO B 1 20 ? -19.116 69.091 35.901 1.00 34.81 31 PRO B N 1
ATOM 3130 C CA . PRO B 1 20 ? -19.357 68.192 37.020 1.00 34.46 31 PRO B CA 1
ATOM 3131 C C . PRO B 1 20 ? -20.145 68.953 38.079 1.00 36.74 31 PRO B C 1
ATOM 3132 O O . PRO B 1 20 ? -20.166 70.190 38.037 1.00 32.61 31 PRO B O 1
ATOM 3136 N N . PRO B 1 21 ? -20.753 68.231 39.033 1.00 37.23 32 PRO B N 1
ATOM 3137 C CA . PRO B 1 21 ? -21.431 68.904 40.157 1.00 39.07 32 PRO B CA 1
ATOM 3138 C C . PRO B 1 21 ? -20.466 69.847 40.884 1.00 39.32 32 PRO B C 1
ATOM 3139 O O . PRO B 1 21 ? -19.297 69.537 41.025 1.00 36.98 32 PRO B O 1
ATOM 3143 N N . PRO B 1 22 ? -20.956 70.995 41.345 1.00 44.21 33 PRO B N 1
ATOM 3144 C CA . PRO B 1 22 ? -20.122 71.951 42.071 1.00 44.02 33 PRO B CA 1
ATOM 3145 C C . PRO B 1 22 ? -19.375 71.378 43.268 1.00 37.91 33 PRO B C 1
ATOM 3146 O O . PRO B 1 22 ? -18.157 71.597 43.394 1.00 38.92 33 PRO B O 1
ATOM 3150 N N . GLY B 1 23 ? -20.069 70.613 44.118 1.00 35.19 34 GLY B N 1
ATOM 3151 C CA . GLY B 1 23 ? -19.421 69.957 45.289 1.00 34.02 34 GLY B CA 1
ATOM 3152 C C . GLY B 1 23 ? -18.253 69.024 44.926 1.00 33.28 34 GLY B C 1
ATOM 3153 O O . GLY B 1 23 ? -17.230 68.947 45.637 1.00 32.69 34 GLY B O 1
ATOM 3154 N N . VAL B 1 24 ? -18.386 68.369 43.777 1.00 31.53 35 VAL B N 1
ATOM 3155 C CA . VAL B 1 24 ? -17.289 67.581 43.214 1.00 36.87 35 VAL B CA 1
ATOM 3156 C C . VAL B 1 24 ? -16.026 68.419 42.853 1.00 33.23 35 VAL B C 1
ATOM 3157 O O . VAL B 1 24 ? -14.900 68.004 43.185 1.00 29.62 35 VAL B O 1
ATOM 3161 N N . ARG B 1 25 ? -16.207 69.579 42.202 1.00 36.16 36 ARG B N 1
ATOM 3162 C CA . ARG B 1 25 ? -15.073 70.508 41.934 1.00 39.50 36 ARG B CA 1
ATOM 3163 C C . ARG B 1 25 ? -14.438 71.053 43.204 1.00 40.61 36 ARG B C 1
ATOM 3164 O O . ARG B 1 25 ? -13.229 71.267 43.260 1.00 41.05 36 ARG B O 1
ATOM 3172 N N . LYS B 1 26 ? -15.253 71.215 44.233 1.00 43.86 37 LYS B N 1
ATOM 3173 C CA . LYS B 1 26 ? -14.753 71.617 45.540 1.00 49.95 37 LYS B CA 1
ATOM 3174 C C . LYS B 1 26 ? -13.867 70.549 46.218 1.00 42.68 37 LYS B C 1
ATOM 3175 O O . LYS B 1 26 ? -12.771 70.854 46.694 1.00 41.45 37 LYS B O 1
ATOM 3181 N N . LEU B 1 27 ? -14.335 69.309 46.297 1.00 40.10 38 LEU B N 1
ATOM 3182 C CA . LEU B 1 27 ? -13.464 68.207 46.775 1.00 37.54 38 LEU B CA 1
ATOM 3183 C C . LEU B 1 27 ? -12.164 68.095 46.003 1.00 37.39 38 LEU B C 1
ATOM 3184 O O . LEU B 1 27 ? -11.080 67.841 46.558 1.00 41.11 38 LEU B O 1
ATOM 3189 N N . LEU B 1 28 ? -12.270 68.182 44.692 1.00 36.75 39 LEU B N 1
ATOM 3190 C CA . LEU B 1 28 ? -11.093 67.970 43.862 1.00 38.00 39 LEU B CA 1
ATOM 3191 C C . LEU B 1 28 ? -10.086 69.025 44.281 1.00 41.33 39 LEU B C 1
ATOM 3192 O O . LEU B 1 28 ? -8.922 68.696 44.513 1.00 46.97 39 LEU B O 1
ATOM 3197 N N . ALA B 1 29 ? -10.563 70.276 44.419 1.00 37.46 40 ALA B N 1
ATOM 3198 C CA . ALA B 1 29 ? -9.720 71.397 44.855 1.00 43.70 40 ALA B CA 1
ATOM 3199 C C . ALA B 1 29 ? -9.175 71.265 46.288 1.00 47.06 40 ALA B C 1
ATOM 3200 O O . ALA B 1 29 ? -8.017 71.569 46.533 1.00 48.86 40 ALA B O 1
ATOM 3202 N N . GLU B 1 30 ? -9.973 70.796 47.233 1.00 44.50 41 GLU B N 1
ATOM 3203 C CA . GLU B 1 30 ? -9.484 70.812 48.579 1.00 46.58 41 GLU B CA 1
ATOM 3204 C C . GLU B 1 30 ? -9.444 69.525 49.345 1.00 45.69 41 GLU B C 1
ATOM 3205 O O . GLU B 1 30 ? -8.835 69.506 50.386 1.00 43.73 41 GLU B O 1
ATOM 3211 N N . LYS B 1 31 ? -10.062 68.442 48.867 1.00 46.04 42 LYS B N 1
ATOM 3212 C CA . LYS B 1 31 ? -9.907 67.138 49.533 1.00 44.92 42 LYS B CA 1
ATOM 3213 C C . LYS B 1 31 ? -9.828 65.991 48.536 1.00 44.89 42 LYS B C 1
ATOM 3214 O O . LYS B 1 31 ? -10.822 65.355 48.278 1.00 51.79 42 LYS B O 1
ATOM 3220 N N . PRO B 1 32 ? -8.645 65.726 47.981 1.00 39.66 43 PRO B N 1
ATOM 3221 C CA . PRO B 1 32 ? -8.351 64.673 47.010 1.00 37.68 43 PRO B CA 1
ATOM 3222 C C . PRO B 1 32 ? -8.858 63.280 47.392 1.00 37.91 43 PRO B C 1
ATOM 3223 O O . PRO B 1 32 ? -9.288 62.506 46.504 1.00 32.40 43 PRO B O 1
ATOM 3227 N N . LEU B 1 33 ? -8.737 62.950 48.683 1.00 28.78 44 LEU B N 1
ATOM 3228 C CA . LEU B 1 33 ? -9.197 61.683 49.201 1.00 31.70 44 LEU B CA 1
ATOM 3229 C C . LEU B 1 33 ? -10.072 61.963 50.414 1.00 32.27 44 LEU B C 1
ATOM 3230 O O . LEU B 1 33 ? -9.642 62.630 51.363 1.00 30.79 44 LEU B O 1
ATOM 3235 N N . SER B 1 34 ? -11.316 61.514 50.348 1.00 29.00 45 SER B N 1
ATOM 3236 C CA . SER B 1 34 ? -12.272 61.735 51.426 1.00 29.65 45 SER B CA 1
ATOM 3237 C C . SER B 1 34 ? -13.288 60.608 51.394 1.00 26.43 45 SER B C 1
ATOM 3238 O O . SER B 1 34 ? -13.266 59.764 50.507 1.00 24.58 45 SER B O 1
ATOM 3241 N N . ARG B 1 35 ? -14.165 60.626 52.377 1.00 26.90 46 ARG B N 1
ATOM 3242 C CA . ARG B 1 35 ? -15.261 59.698 52.469 1.00 30.09 46 ARG B CA 1
ATOM 3243 C C . ARG B 1 35 ? -16.571 60.420 52.207 1.00 28.82 46 ARG B C 1
ATOM 3244 O O . ARG B 1 35 ? -16.722 61.621 52.501 1.00 26.84 46 ARG B O 1
ATOM 3252 N N . ALA B 1 36 ? -17.503 59.682 51.639 1.00 28.26 47 ALA B N 1
ATOM 3253 C CA . ALA B 1 36 ? -18.814 60.204 51.327 1.00 28.25 47 ALA B CA 1
ATOM 3254 C C . ALA B 1 36 ? -19.797 59.111 51.574 1.00 26.76 47 ALA B C 1
ATOM 3255 O O . ALA B 1 36 ? -19.470 57.922 51.400 1.00 22.73 47 ALA B O 1
ATOM 3257 N N . ARG B 1 37 ? -20.999 59.497 51.987 1.00 26.01 48 ARG B N 1
ATOM 3258 C CA . ARG B 1 37 ? -22.028 58.518 52.252 1.00 30.35 48 ARG B CA 1
ATOM 3259 C C . ARG B 1 37 ? -22.896 58.314 51.024 1.00 29.38 48 ARG B C 1
ATOM 3260 O O . ARG B 1 37 ? -23.448 59.262 50.477 1.00 26.69 48 ARG B O 1
ATOM 3268 N N . ILE B 1 38 ? -22.981 57.077 50.577 1.00 25.16 49 ILE B N 1
ATOM 3269 C CA . ILE B 1 38 ? -23.782 56.709 49.432 1.00 26.56 49 ILE B CA 1
ATOM 3270 C C . ILE B 1 38 ? -25.111 56.074 49.867 1.00 26.04 49 ILE B C 1
ATOM 3271 O O . ILE B 1 38 ? -25.383 55.913 51.066 1.00 23.67 49 ILE B O 1
ATOM 3276 N N . TRP B 1 39 ? -25.931 55.762 48.867 1.00 26.14 50 TRP B N 1
ATOM 3277 C CA . TRP B 1 39 ? -27.307 55.338 49.027 1.00 28.31 50 TRP B CA 1
ATOM 3278 C C . TRP B 1 39 ? -27.477 54.208 50.039 1.00 26.45 50 TRP B C 1
ATOM 3279 O O . TRP B 1 39 ? -28.543 54.074 50.626 1.00 27.81 50 TRP B O 1
ATOM 3290 N N . ASP B 1 40 ? -26.488 53.346 50.194 1.00 28.61 51 ASP B N 1
ATOM 3291 C CA . ASP B 1 40 ? -26.662 52.219 51.105 1.00 26.41 51 ASP B CA 1
ATOM 3292 C C . ASP B 1 40 ? -26.136 52.550 52.452 1.00 25.78 51 ASP B C 1
ATOM 3293 O O . ASP B 1 40 ? -25.977 51.676 53.266 1.00 22.74 51 ASP B O 1
ATOM 3298 N N . GLY B 1 41 ? -25.812 53.827 52.704 1.00 22.22 52 GLY B N 1
ATOM 3299 C CA . GLY B 1 41 ? -25.316 54.219 54.011 1.00 22.21 52 GLY B CA 1
ATOM 3300 C C . GLY B 1 41 ? -23.852 53.970 54.308 1.00 23.02 52 GLY B C 1
ATOM 3301 O O . GLY B 1 41 ? -23.321 54.562 55.211 1.00 22.83 52 GLY B O 1
ATOM 3302 N N . SER B 1 42 ? -23.179 53.121 53.538 1.00 23.02 53 SER B N 1
ATOM 3303 C CA . SER B 1 42 ? -21.724 53.004 53.635 1.00 23.91 53 SER B CA 1
ATOM 3304 C C . SER B 1 42 ? -21.070 54.330 53.271 1.00 22.56 53 SER B C 1
ATOM 3305 O O . SER B 1 42 ? -21.655 55.162 52.548 1.00 23.18 53 SER B O 1
ATOM 3308 N N . THR B 1 43 ? -19.832 54.508 53.719 1.00 25.05 54 THR B N 1
ATOM 3309 C CA . THR B 1 43 ? -19.078 55.692 53.350 1.00 27.11 54 THR B CA 1
ATOM 3310 C C . THR B 1 43 ? -17.746 55.360 52.639 1.00 24.23 54 THR B C 1
ATOM 3311 O O . THR B 1 43 ? -16.684 55.445 53.239 1.00 22.13 54 THR B O 1
ATOM 3315 N N . PRO B 1 44 ? -17.789 55.011 51.359 1.00 22.58 55 PRO B N 1
ATOM 3316 C CA . PRO B 1 44 ? -16.535 54.721 50.666 1.00 21.43 55 PRO B CA 1
ATOM 3317 C C . PRO B 1 44 ? -15.636 55.928 50.472 1.00 22.13 55 PRO B C 1
ATOM 3318 O O . PRO B 1 44 ? -16.067 57.075 50.635 1.00 20.49 55 PRO B O 1
ATOM 3322 N N . TRP B 1 45 ? -14.429 55.664 50.034 1.00 21.38 56 TRP B N 1
ATOM 3323 C CA . TRP B 1 45 ? -13.532 56.729 49.656 1.00 21.84 56 TRP B CA 1
ATOM 3324 C C . TRP B 1 45 ? -13.899 57.300 48.312 1.00 21.90 56 TRP B C 1
ATOM 3325 O O . TRP B 1 45 ? -14.324 56.572 47.434 1.00 21.66 56 TRP B O 1
ATOM 3336 N N . VAL B 1 46 ? -13.725 58.603 48.164 1.00 20.85 57 VAL B N 1
ATOM 3337 C CA . VAL B 1 46 ? -13.871 59.272 46.904 1.00 21.25 57 VAL B CA 1
ATOM 3338 C C . VAL B 1 46 ? -12.515 59.765 46.454 1.00 19.97 57 VAL B C 1
ATOM 3339 O O . VAL B 1 46 ? -11.854 60.503 47.185 1.00 18.86 57 VAL B O 1
ATOM 3343 N N . VAL B 1 47 ? -12.105 59.352 45.262 1.00 18.83 58 VAL B N 1
ATOM 3344 C CA . VAL B 1 47 ? -10.745 59.621 44.761 1.00 21.13 58 VAL B CA 1
ATOM 3345 C C . VAL B 1 47 ? -10.847 60.556 43.578 1.00 21.85 58 VAL B C 1
ATOM 3346 O O . VAL B 1 47 ? -11.217 60.139 42.468 1.00 20.50 58 VAL B O 1
ATOM 3350 N N . THR B 1 48 ? -10.503 61.811 43.806 1.00 23.07 59 THR B N 1
ATOM 3351 C CA . THR B 1 48 ? -10.719 62.856 42.823 1.00 25.55 59 THR B CA 1
ATOM 3352 C C . THR B 1 48 ? -9.567 63.168 41.869 1.00 25.10 59 THR B C 1
ATOM 3353 O O . THR B 1 48 ? -9.814 63.680 40.771 1.00 27.66 59 THR B O 1
ATOM 3357 N N . ARG B 1 49 ? -8.347 62.810 42.215 1.00 23.34 60 ARG B N 1
ATOM 3358 C CA . ARG B 1 49 ? -7.184 63.163 41.383 1.00 23.11 60 ARG B CA 1
ATOM 3359 C C . ARG B 1 49 ? -6.872 62.189 40.297 1.00 21.76 60 ARG B C 1
ATOM 3360 O O . ARG B 1 49 ? -6.900 60.979 40.500 1.00 19.03 60 ARG B O 1
ATOM 3368 N N . HIS B 1 50 ? -6.492 62.727 39.146 1.00 21.38 61 HIS B N 1
ATOM 3369 C CA . HIS B 1 50 ? -6.240 61.915 37.960 1.00 20.62 61 HIS B CA 1
ATOM 3370 C C . HIS B 1 50 ? -5.146 60.895 38.283 1.00 21.70 61 HIS B C 1
ATOM 3371 O O . HIS B 1 50 ? -5.303 59.674 38.035 1.00 23.54 61 HIS B O 1
ATOM 3378 N N . ALA B 1 51 ? -4.074 61.380 38.888 1.00 19.00 62 ALA B N 1
ATOM 3379 C CA . ALA B 1 51 ? -2.941 60.570 39.285 1.00 18.86 62 ALA B CA 1
ATOM 3380 C C . ALA B 1 51 ? -3.305 59.403 40.199 1.00 19.52 62 ALA B C 1
ATOM 3381 O O . ALA B 1 51 ? -2.856 58.251 40.009 1.00 22.87 62 ALA B O 1
ATOM 3383 N N . ASP B 1 52 ? -4.119 59.687 41.195 1.00 18.87 63 ASP B N 1
ATOM 3384 C CA . ASP B 1 52 ? -4.561 58.698 42.164 1.00 18.36 63 ASP B CA 1
ATOM 3385 C C . ASP B 1 52 ? -5.561 57.681 41.578 1.00 18.56 63 ASP B C 1
ATOM 3386 O O . ASP B 1 52 ? -5.562 56.501 41.992 1.00 20.37 63 ASP B O 1
ATOM 3391 N N . GLN B 1 53 ? -6.420 58.122 40.676 1.00 16.64 64 GLN B N 1
ATOM 3392 C CA . GLN B 1 53 ? -7.288 57.176 39.951 1.00 19.27 64 GLN B CA 1
ATOM 3393 C C . GLN B 1 53 ? -6.468 56.209 39.142 1.00 18.80 64 GLN B C 1
ATOM 3394 O O . GLN B 1 53 ? -6.703 55.025 39.201 1.00 18.64 64 GLN B O 1
ATOM 3400 N N . ARG B 1 54 ? -5.509 56.699 38.379 1.00 18.75 65 ARG B N 1
ATOM 3401 C CA . ARG B 1 54 ? -4.612 55.794 37.696 1.00 20.43 65 ARG B CA 1
ATOM 3402 C C . ARG B 1 54 ? -3.875 54.831 38.604 1.00 18.47 65 ARG B C 1
ATOM 3403 O O . ARG B 1 54 ? -3.694 53.629 38.287 1.00 18.93 65 ARG B O 1
ATOM 3411 N N . ALA B 1 55 ? -3.408 55.371 39.722 1.00 17.59 66 ALA B N 1
ATOM 3412 C CA . ALA B 1 55 ? -2.699 54.575 40.711 1.00 18.13 66 ALA B CA 1
ATOM 3413 C C . ALA B 1 55 ? -3.566 53.431 41.245 1.00 17.45 66 ALA B C 1
ATOM 3414 O O . ALA B 1 55 ? -3.144 52.253 41.295 1.00 18.22 66 ALA B O 1
ATOM 3416 N N . LEU B 1 56 ? -4.791 53.759 41.636 1.00 17.91 67 LEU B N 1
ATOM 3417 C CA . LEU B 1 56 ? -5.622 52.753 42.266 1.00 18.34 67 LEU B CA 1
ATOM 3418 C C . LEU B 1 56 ? -6.178 51.742 41.271 1.00 19.45 67 LEU B C 1
ATOM 3419 O O . LEU B 1 56 ? -6.184 50.511 41.545 1.00 21.46 67 LEU B O 1
ATOM 3424 N N . LEU B 1 57 ? -6.592 52.253 40.106 1.00 17.22 68 LEU B N 1
ATOM 3425 C CA . LEU B 1 57 ? -7.220 51.466 39.108 1.00 19.64 68 LEU B CA 1
ATOM 3426 C C . LEU B 1 57 ? -6.269 50.442 38.455 1.00 19.54 68 LEU B C 1
ATOM 3427 O O . LEU B 1 57 ? -6.736 49.458 37.924 1.00 23.60 68 LEU B O 1
ATOM 3432 N N . SER B 1 58 ? -4.965 50.651 38.559 1.00 17.88 69 SER B N 1
ATOM 3433 C CA . SER B 1 58 ? -4.003 49.707 38.104 1.00 18.46 69 SER B CA 1
ATOM 3434 C C . SER B 1 58 ? -3.310 48.921 39.284 1.00 16.40 69 SER B C 1
ATOM 3435 O O . SER B 1 58 ? -2.286 48.376 39.065 1.00 18.98 69 SER B O 1
ATOM 3438 N N . ASP B 1 59 ? -3.823 48.969 40.508 1.00 15.37 70 ASP B N 1
ATOM 3439 C CA . ASP B 1 59 ? -3.205 48.421 41.684 1.00 16.91 70 ASP B CA 1
ATOM 3440 C C . ASP B 1 59 ? -3.899 47.051 41.823 1.00 16.23 70 ASP B C 1
ATOM 3441 O O . ASP B 1 59 ? -5.078 47.017 41.923 1.00 16.28 70 ASP B O 1
ATOM 3446 N N . PRO B 1 60 ? -3.170 45.964 41.814 1.00 16.00 71 PRO B N 1
ATOM 3447 C CA . PRO B 1 60 ? -3.884 44.652 41.962 1.00 17.83 71 PRO B CA 1
ATOM 3448 C C . PRO B 1 60 ? -4.566 44.463 43.308 1.00 18.96 71 PRO B C 1
ATOM 3449 O O . PRO B 1 60 ? -5.195 43.467 43.521 1.00 19.54 71 PRO B O 1
ATOM 3453 N N . ARG B 1 61 ? -4.374 45.383 44.259 1.00 19.79 72 ARG B N 1
ATOM 3454 C CA . ARG B 1 61 ? -5.048 45.287 45.523 1.00 20.08 72 ARG B CA 1
ATOM 3455 C C . ARG B 1 61 ? -6.461 45.771 45.431 1.00 19.43 72 ARG B C 1
ATOM 3456 O O . ARG B 1 61 ? -7.234 45.609 46.341 1.00 19.11 72 ARG B O 1
ATOM 3464 N N . VAL B 1 62 ? -6.797 46.371 44.294 1.00 24.96 73 VAL B N 1
ATOM 3465 C CA . VAL B 1 62 ? -8.084 46.971 44.062 1.00 22.44 73 VAL B CA 1
ATOM 3466 C C . VAL B 1 62 ? -8.936 45.982 43.284 1.00 20.50 73 VAL B C 1
ATOM 3467 O O . VAL B 1 62 ? -8.536 45.468 42.279 1.00 19.91 73 VAL B O 1
ATOM 3471 N N . SER B 1 63 ? -10.123 45.704 43.778 1.00 19.97 74 SER B N 1
ATOM 3472 C CA . SER B 1 63 ? -10.987 44.628 43.201 1.00 19.16 74 SER B CA 1
ATOM 3473 C C . SER B 1 63 ? -12.286 45.191 42.642 1.00 18.22 74 SER B C 1
ATOM 3474 O O . SER B 1 63 ? -12.860 46.158 43.153 1.00 16.92 74 SER B O 1
ATOM 3477 N N . HIS B 1 64 ? -12.749 44.592 41.565 1.00 17.91 75 HIS B N 1
ATOM 3478 C CA . HIS B 1 64 ? -14.025 44.991 40.966 1.00 19.08 75 HIS B CA 1
ATOM 3479 C C . HIS B 1 64 ? -15.137 43.973 41.348 1.00 19.09 75 HIS B C 1
ATOM 3480 O O . HIS B 1 64 ? -16.107 43.885 40.686 1.00 20.01 75 HIS B O 1
ATOM 3487 N N . ASP B 1 65 ? -14.966 43.214 42.417 1.00 20.90 76 ASP B N 1
ATOM 3488 C CA . ASP B 1 65 ? -15.855 42.076 42.708 1.00 21.94 76 ASP B CA 1
ATOM 3489 C C . ASP B 1 65 ? -17.033 42.573 43.518 1.00 21.18 76 ASP B C 1
ATOM 3490 O O . ASP B 1 65 ? -16.957 42.825 44.722 1.00 22.57 76 ASP B O 1
ATOM 3495 N N . GLY B 1 66 ? -18.132 42.792 42.835 1.00 21.94 77 GLY B N 1
ATOM 3496 C CA . GLY B 1 66 ? -19.315 43.372 43.468 1.00 23.38 77 GLY B CA 1
ATOM 3497 C C . GLY B 1 66 ? -20.095 42.438 44.414 1.00 24.20 77 GLY B C 1
ATOM 3498 O O . GLY B 1 66 ? -21.022 42.873 45.036 1.00 27.34 77 GLY B O 1
ATOM 3499 N N . LEU B 1 67 ? -19.731 41.158 44.481 1.00 25.48 78 LEU B N 1
ATOM 3500 C CA . LEU B 1 67 ? -20.216 40.224 45.512 1.00 28.77 78 LEU B CA 1
ATOM 3501 C C . LEU B 1 67 ? -19.612 40.483 46.888 1.00 29.18 78 LEU B C 1
ATOM 3502 O O . LEU B 1 67 ? -20.239 40.202 47.898 1.00 35.95 78 LEU B O 1
ATOM 3507 N N . ARG B 1 68 ? -18.432 41.077 46.944 1.00 30.32 79 ARG B N 1
ATOM 3508 C CA . ARG B 1 68 ? -17.786 41.381 48.228 1.00 30.47 79 ARG B CA 1
ATOM 3509 C C . ARG B 1 68 ? -18.499 42.396 49.066 1.00 29.91 79 ARG B C 1
ATOM 3510 O O . ARG B 1 68 ? -18.990 43.411 48.562 1.00 34.46 79 ARG B O 1
ATOM 3518 N N . ASP B 1 69 ? -18.559 42.117 50.367 1.00 32.43 80 ASP B N 1
ATOM 3519 C CA . ASP B 1 69 ? -19.181 43.022 51.307 1.00 31.20 80 ASP B CA 1
ATOM 3520 C C . ASP B 1 69 ? -18.456 44.338 51.324 1.00 25.06 80 ASP B C 1
ATOM 3521 O O . ASP B 1 69 ? -17.270 44.372 51.516 1.00 25.83 80 ASP B O 1
ATOM 3526 N N . GLY B 1 70 ? -19.164 45.434 51.220 1.00 26.39 81 GLY B N 1
ATOM 3527 C CA . GLY B 1 70 ? -18.503 46.729 51.258 1.00 22.20 81 GLY B CA 1
ATOM 3528 C C . GLY B 1 70 ? -18.409 47.410 49.898 1.00 23.78 81 GLY B C 1
ATOM 3529 O O . GLY B 1 70 ? -18.213 48.621 49.813 1.00 20.70 81 GLY B O 1
ATOM 3530 N N . TYR B 1 71 ? -18.611 46.633 48.837 1.00 21.67 82 TYR B N 1
ATOM 3531 C CA . TYR B 1 71 ? -18.471 47.136 47.509 1.00 23.11 82 TYR B CA 1
ATOM 3532 C C . TYR B 1 71 ? -19.435 48.329 47.314 1.00 22.42 82 TYR B C 1
ATOM 3533 O O . TYR B 1 71 ? -20.612 48.231 47.635 1.00 21.93 82 TYR B O 1
ATOM 3542 N N . PRO B 1 72 ? -18.931 49.464 46.806 1.00 21.52 83 PRO B N 1
ATOM 3543 C CA . PRO B 1 72 ? -19.800 50.601 46.695 1.00 22.20 83 PRO B CA 1
ATOM 3544 C C . PRO B 1 72 ? -20.583 50.639 45.361 1.00 23.75 83 PRO B C 1
ATOM 3545 O O . PRO B 1 72 ? -20.263 51.406 44.441 1.00 22.05 83 PRO B O 1
ATOM 3549 N N . HIS B 1 73 ? -21.630 49.813 45.297 1.00 25.05 84 HIS B N 1
ATOM 3550 C CA . HIS B 1 73 ? -22.513 49.760 44.171 1.00 26.00 84 HIS B CA 1
ATOM 3551 C C . HIS B 1 73 ? -23.108 51.113 43.899 1.00 26.39 84 HIS B C 1
ATOM 3552 O O . HIS B 1 73 ? -23.380 51.875 44.801 1.00 28.77 84 HIS B O 1
ATOM 3559 N N . ILE B 1 74 ? -23.378 51.373 42.636 1.00 30.17 85 ILE B N 1
ATOM 3560 C CA . ILE B 1 74 ? -23.866 52.666 42.181 1.00 31.77 85 ILE B CA 1
ATOM 3561 C C . ILE B 1 74 ? -25.217 52.995 42.821 1.00 30.88 85 ILE B C 1
ATOM 3562 O O . ILE B 1 74 ? -25.478 54.144 43.204 1.00 25.33 85 ILE B O 1
ATOM 3567 N N . SER B 1 75 ? -26.046 51.953 42.947 1.00 28.52 86 SER B N 1
ATOM 3568 C CA . SER B 1 75 ? -27.403 52.068 43.420 1.00 28.77 86 SER B CA 1
ATOM 3569 C C . SER B 1 75 ? -27.908 50.647 43.799 1.00 31.35 86 SER B C 1
ATOM 3570 O O . SER B 1 75 ? -27.303 49.625 43.429 1.00 30.64 86 SER B O 1
ATOM 3573 N N . ALA B 1 76 ? -29.042 50.604 44.489 1.00 32.47 87 ALA B N 1
ATOM 3574 C CA . ALA B 1 76 ? -29.675 49.334 44.882 1.00 34.63 87 ALA B CA 1
ATOM 3575 C C . ALA B 1 76 ? -29.906 48.399 43.718 1.00 36.30 87 ALA B C 1
ATOM 3576 O O . ALA B 1 76 ? -29.630 47.193 43.829 1.00 38.12 87 ALA B O 1
ATOM 3578 N N . ASP B 1 77 ? -30.327 48.925 42.564 1.00 42.19 88 ASP B N 1
ATOM 3579 C CA . ASP B 1 77 ? -30.569 48.043 41.373 1.00 43.72 88 ASP B CA 1
ATOM 3580 C C . ASP B 1 77 ? -29.333 47.369 40.851 1.00 42.03 88 ASP B C 1
ATOM 3581 O O . ASP B 1 77 ? -29.364 46.180 40.519 1.00 40.31 88 ASP B O 1
ATOM 3586 N N . PHE B 1 78 ? -28.247 48.136 40.780 1.00 44.22 89 PHE B N 1
ATOM 3587 C CA . PHE B 1 78 ? -26.957 47.559 40.451 1.00 43.83 89 PHE B CA 1
ATOM 3588 C C . PHE B 1 78 ? -26.516 46.537 41.475 1.00 47.35 89 PHE B C 1
ATOM 3589 O O . PHE B 1 78 ? -25.902 45.516 41.121 1.00 47.63 89 PHE B O 1
ATOM 3597 N N . LYS B 1 79 ? -26.826 46.803 42.743 1.00 41.40 90 LYS B N 1
ATOM 3598 C CA . LYS B 1 79 ? -26.543 45.817 43.767 1.00 46.25 90 LYS B CA 1
ATOM 3599 C C . LYS B 1 79 ? -27.296 44.510 43.461 1.00 49.65 90 LYS B C 1
ATOM 3600 O O . LYS B 1 79 ? -26.750 43.407 43.641 1.00 48.35 90 LYS B O 1
ATOM 3606 N N . PHE B 1 80 ? -28.533 44.626 42.977 1.00 53.35 91 PHE B N 1
ATOM 3607 C CA . PHE B 1 80 ? -29.343 43.432 42.769 1.00 59.61 91 PHE B CA 1
ATOM 3608 C C . PHE B 1 80 ? -28.760 42.547 41.672 1.00 57.49 91 PHE B C 1
ATOM 3609 O O . PHE B 1 80 ? -28.508 41.356 41.903 1.00 60.86 91 PHE B O 1
ATOM 3617 N N . LEU B 1 81 ? -28.552 43.130 40.497 1.00 53.09 92 LEU B N 1
ATOM 3618 C CA . LEU B 1 81 ? -27.935 42.415 39.376 1.00 52.68 92 LEU B CA 1
ATOM 3619 C C . LEU B 1 81 ? -26.867 41.389 39.786 1.00 52.00 92 LEU B C 1
ATOM 3620 O O . LEU B 1 81 ? -26.989 40.179 39.492 1.00 47.50 92 LEU B O 1
ATOM 3625 N N . SER B 1 82 ? -25.836 41.889 40.471 1.00 50.13 93 SER B N 1
ATOM 3626 C CA . SER B 1 82 ? -24.866 41.041 41.168 1.00 52.69 93 SER B CA 1
ATOM 3627 C C . SER B 1 82 ? -25.397 39.659 41.551 1.00 46.82 93 SER B C 1
ATOM 3628 O O . SER B 1 82 ? -26.471 39.547 42.151 1.00 49.24 93 SER B O 1
ATOM 3631 N N . PRO B 1 86 ? -24.768 38.276 37.418 1.00 59.07 97 PRO B N 1
ATOM 3632 C CA . PRO B 1 86 ? -23.324 38.417 37.134 1.00 58.84 97 PRO B CA 1
ATOM 3633 C C . PRO B 1 86 ? -22.980 39.117 35.801 1.00 58.19 97 PRO B C 1
ATOM 3634 O O . PRO B 1 86 ? -23.878 39.673 35.170 1.00 57.83 97 PRO B O 1
ATOM 3638 N N . SER B 1 87 ? -21.673 39.120 35.449 1.00 55.62 98 SER B N 1
ATOM 3639 C CA . SER B 1 87 ? -21.068 39.518 34.122 1.00 49.62 98 SER B CA 1
ATOM 3640 C C . SER B 1 87 ? -19.536 39.675 34.246 1.00 45.07 98 SER B C 1
ATOM 3641 O O . SER B 1 87 ? -19.050 39.987 35.349 1.00 44.94 98 SER B O 1
ATOM 3644 N N . PHE B 1 88 ? -18.769 39.493 33.158 1.00 38.20 99 PHE B N 1
ATOM 3645 C CA . PHE B 1 88 ? -17.273 39.651 33.239 1.00 36.67 99 PHE B CA 1
ATOM 3646 C C . PHE B 1 88 ? -16.784 41.039 33.666 1.00 35.76 99 PHE B C 1
ATOM 3647 O O . PHE B 1 88 ? -15.732 41.164 34.304 1.00 36.11 99 PHE B O 1
ATOM 3655 N N . ALA B 1 89 ? -17.508 42.091 33.304 1.00 35.22 100 ALA B N 1
ATOM 3656 C CA . ALA B 1 89 ? -17.123 43.431 33.788 1.00 37.88 100 ALA B CA 1
ATOM 3657 C C . ALA B 1 89 ? -17.136 43.584 35.359 1.00 38.03 100 ALA B C 1
ATOM 3658 O O . ALA B 1 89 ? -16.543 44.536 35.886 1.00 50.86 100 ALA B O 1
ATOM 3660 N N . GLY B 1 90 ? -17.822 42.694 36.093 1.00 31.87 101 GLY B N 1
ATOM 3661 C CA . GLY B 1 90 ? -17.989 42.817 37.565 1.00 29.20 101 GLY B CA 1
ATOM 3662 C C . GLY B 1 90 ? -17.172 41.779 38.257 1.00 28.95 101 GLY B C 1
ATOM 3663 O O . GLY B 1 90 ? -17.465 41.357 39.386 1.00 29.62 101 GLY B O 1
ATOM 3664 N N . GLN B 1 91 ? -16.096 41.386 37.620 1.00 26.08 102 GLN B N 1
ATOM 3665 C CA . GLN B 1 91 ? -15.285 40.291 38.157 1.00 28.14 102 GLN B CA 1
ATOM 3666 C C . GLN B 1 91 ? -13.822 40.684 38.154 1.00 28.47 102 GLN B C 1
ATOM 3667 O O . GLN B 1 91 ? -13.378 41.552 37.376 1.00 23.87 102 GLN B O 1
ATOM 3673 N N . ASP B 1 92 ? -13.053 39.922 38.928 1.00 24.82 103 ASP B N 1
ATOM 3674 C CA . ASP B 1 92 ? -11.621 40.008 38.886 1.00 24.83 103 ASP B CA 1
ATOM 3675 C C . ASP B 1 92 ? -10.994 38.933 38.028 1.00 24.01 103 ASP B C 1
ATOM 3676 O O . ASP B 1 92 ? -11.626 37.924 37.671 1.00 27.25 103 ASP B O 1
ATOM 3681 N N . ASP B 1 93 ? -9.720 39.113 37.715 1.00 25.02 104 ASP B N 1
ATOM 3682 C CA . ASP B 1 93 ? -8.953 38.068 37.080 1.00 29.00 104 ASP B CA 1
ATOM 3683 C C . ASP B 1 93 ? -8.860 36.944 38.076 1.00 28.20 104 ASP B C 1
ATOM 3684 O O . ASP B 1 93 ? -8.916 37.195 39.260 1.00 28.48 104 ASP B O 1
ATOM 3689 N N . PRO B 1 94 ? -8.745 35.693 37.632 1.00 29.57 105 PRO B N 1
ATOM 3690 C CA . PRO B 1 94 ? -8.537 35.297 36.260 1.00 32.21 105 PRO B CA 1
ATOM 3691 C C . PRO B 1 94 ? -9.824 35.191 35.420 1.00 27.88 105 PRO B C 1
ATOM 3692 O O . PRO B 1 94 ? -9.755 35.196 34.195 1.00 30.18 105 PRO B O 1
ATOM 3696 N N . GLU B 1 95 ? -10.990 35.171 36.023 1.00 27.11 106 GLU B N 1
ATOM 3697 C CA . GLU B 1 95 ? -12.175 34.981 35.204 1.00 25.53 106 GLU B CA 1
ATOM 3698 C C . GLU B 1 95 ? -12.460 36.172 34.279 1.00 22.81 106 GLU B C 1
ATOM 3699 O O . GLU B 1 95 ? -12.920 35.983 33.185 1.00 20.91 106 GLU B O 1
ATOM 3705 N N . HIS B 1 96 ? -12.191 37.386 34.750 1.00 21.51 107 HIS B N 1
ATOM 3706 C CA . HIS B 1 96 ? -12.451 38.609 33.989 1.00 20.57 107 HIS B CA 1
ATOM 3707 C C . HIS B 1 96 ? -11.699 38.541 32.678 1.00 19.62 107 HIS B C 1
ATOM 3708 O O . HIS B 1 96 ? -12.279 38.644 31.613 1.00 18.58 107 HIS B O 1
ATOM 3715 N N . GLY B 1 97 ? -10.400 38.317 32.755 1.00 18.63 108 GLY B N 1
ATOM 3716 C CA . GLY B 1 97 ? -9.612 38.234 31.527 1.00 20.51 108 GLY B CA 1
ATOM 3717 C C . GLY B 1 97 ? -9.921 37.030 30.635 1.00 22.07 108 GLY B C 1
ATOM 3718 O O . GLY B 1 97 ? -9.873 37.133 29.417 1.00 20.33 108 GLY B O 1
ATOM 3719 N N . ARG B 1 98 ? -10.315 35.914 31.244 1.00 21.97 109 ARG B N 1
ATOM 3720 C CA . ARG B 1 98 ? -10.720 34.728 30.468 1.00 22.97 109 ARG B CA 1
ATOM 3721 C C . ARG B 1 98 ? -11.876 35.061 29.554 1.00 21.72 109 ARG B C 1
ATOM 3722 O O . ARG B 1 98 ? -11.909 34.665 28.382 1.00 20.48 109 ARG B O 1
ATOM 3730 N N . ILE B 1 99 ? -12.806 35.855 30.065 1.00 20.61 110 ILE B N 1
ATOM 3731 C CA . ILE B 1 99 ? -13.968 36.189 29.281 1.00 19.17 110 ILE B CA 1
ATOM 3732 C C . ILE B 1 99 ? -13.658 37.351 28.302 1.00 19.58 110 ILE B C 1
ATOM 3733 O O . ILE B 1 99 ? -14.079 37.340 27.143 1.00 19.39 110 ILE B O 1
ATOM 3738 N N . ARG B 1 100 ? -12.930 38.330 28.787 1.00 18.04 111 ARG B N 1
ATOM 3739 C CA . ARG B 1 100 ? -12.614 39.499 27.985 1.00 16.86 111 ARG B CA 1
ATOM 3740 C C . ARG B 1 100 ? -11.786 39.108 26.781 1.00 15.94 111 ARG B C 1
ATOM 3741 O O . ARG B 1 100 ? -12.017 39.606 25.672 1.00 15.71 111 ARG B O 1
ATOM 3749 N N . ARG B 1 101 ? -10.824 38.211 26.975 1.00 16.64 112 ARG B N 1
ATOM 3750 C CA . ARG B 1 101 ? -10.083 37.695 25.854 1.00 19.09 112 ARG B CA 1
ATOM 3751 C C . ARG B 1 101 ? -10.939 37.202 24.717 1.00 18.26 112 ARG B C 1
ATOM 3752 O O . ARG B 1 101 ? -10.570 37.361 23.554 1.00 18.48 112 ARG B O 1
ATOM 3760 N N . MET B 1 102 ? -12.062 36.581 25.036 1.00 18.17 113 MET B N 1
ATOM 3761 C CA . MET B 1 102 ? -12.936 35.991 23.976 1.00 20.16 113 MET B CA 1
ATOM 3762 C C . MET B 1 102 ? -13.626 37.004 23.085 1.00 18.63 113 MET B C 1
ATOM 3763 O O . MET B 1 102 ? -14.137 36.642 22.050 1.00 19.17 113 MET B O 1
ATOM 3768 N N . VAL B 1 103 ? -13.659 38.271 23.512 1.00 18.61 114 VAL B N 1
ATOM 3769 C CA . VAL B 1 103 ? -14.292 39.346 22.741 1.00 19.48 114 VAL B CA 1
ATOM 3770 C C . VAL B 1 103 ? -13.357 40.550 22.543 1.00 21.56 114 VAL B C 1
ATOM 3771 O O . VAL B 1 103 ? -13.805 41.646 22.346 1.00 23.17 114 VAL B O 1
ATOM 3775 N N . THR B 1 104 ? -12.055 40.307 22.536 1.00 22.38 115 THR B N 1
ATOM 3776 C CA . THR B 1 104 ? -11.085 41.376 22.398 1.00 24.23 115 THR B CA 1
ATOM 3777 C C . THR B 1 104 ? -10.838 41.708 20.957 1.00 21.27 115 THR B C 1
ATOM 3778 O O . THR B 1 104 ? -10.819 42.865 20.588 1.00 20.55 115 THR B O 1
ATOM 3782 N N . LEU B 1 105 ? -10.659 40.693 20.136 1.00 20.59 116 LEU B N 1
ATOM 3783 C CA . LEU B 1 105 ? -10.230 40.924 18.749 1.00 21.82 116 LEU B CA 1
ATOM 3784 C C . LEU B 1 105 ? -11.123 41.881 17.938 1.00 19.39 116 LEU B C 1
ATOM 3785 O O . LEU B 1 105 ? -10.596 42.691 17.205 1.00 20.15 116 LEU B O 1
ATOM 3790 N N . PRO B 1 106 ? -12.456 41.770 18.055 1.00 19.56 117 PRO B N 1
ATOM 3791 C CA . PRO B 1 106 ? -13.314 42.610 17.219 1.00 20.16 117 PRO B CA 1
ATOM 3792 C C . PRO B 1 106 ? -13.235 44.090 17.593 1.00 21.16 117 PRO B C 1
ATOM 3793 O O . PRO B 1 106 ? -13.730 44.930 16.837 1.00 18.79 117 PRO B O 1
ATOM 3797 N N . PHE B 1 107 ? -12.589 44.390 18.723 1.00 19.48 118 PHE B N 1
ATOM 3798 C CA . PHE B 1 107 ? -12.507 45.777 19.200 1.00 20.12 118 PHE B CA 1
ATOM 3799 C C . PHE B 1 107 ? -11.153 46.406 19.026 1.00 20.85 118 PHE B C 1
ATOM 3800 O O . PHE B 1 107 ? -10.962 47.565 19.392 1.00 19.32 118 PHE B O 1
ATOM 3808 N N . THR B 1 108 ? -10.250 45.655 18.404 1.00 19.54 119 THR B N 1
ATOM 3809 C CA . THR B 1 108 ? -8.878 46.100 18.158 1.00 19.24 119 THR B CA 1
ATOM 3810 C C . THR B 1 108 ? -8.872 47.180 17.082 1.00 18.40 119 THR B C 1
ATOM 3811 O O . THR B 1 108 ? -9.794 47.251 16.278 1.00 16.53 119 THR B O 1
ATOM 3815 N N . ALA B 1 109 ? -7.835 48.009 17.080 1.00 19.61 120 ALA B N 1
ATOM 3816 C CA . ALA B 1 109 ? -7.746 49.162 16.158 1.00 20.87 120 ALA B CA 1
ATOM 3817 C C . ALA B 1 109 ? -8.004 48.796 14.720 1.00 21.07 120 ALA B C 1
ATOM 3818 O O . ALA B 1 109 ? -8.775 49.432 14.054 1.00 19.49 120 ALA B O 1
ATOM 3820 N N . ARG B 1 110 ? -7.413 47.707 14.254 1.00 22.70 121 ARG B N 1
ATOM 3821 C CA . ARG B 1 110 ? -7.579 47.352 12.866 1.00 25.43 121 ARG B CA 1
ATOM 3822 C C . ARG B 1 110 ? -9.023 46.941 12.578 1.00 24.51 121 ARG B C 1
ATOM 3823 O O . ARG B 1 110 ? -9.611 47.351 11.555 1.00 20.95 121 ARG B O 1
ATOM 3831 N N . ARG B 1 111 ? -9.587 46.102 13.448 1.00 22.14 122 ARG B N 1
ATOM 3832 C CA . ARG B 1 111 ? -10.974 45.725 13.241 1.00 21.34 122 ARG B CA 1
ATOM 3833 C C . ARG B 1 111 ? -11.912 46.933 13.308 1.00 20.99 122 ARG B C 1
ATOM 3834 O O . ARG B 1 111 ? -12.886 46.975 12.601 1.00 19.92 122 ARG B O 1
ATOM 3842 N N . ILE B 1 112 ? -11.614 47.934 14.131 1.00 22.88 123 ILE B N 1
ATOM 3843 C CA . ILE B 1 112 ? -12.501 49.113 14.200 1.00 22.82 123 ILE B CA 1
ATOM 3844 C C . ILE B 1 112 ? -12.336 50.025 13.000 1.00 23.56 123 ILE B C 1
ATOM 3845 O O . ILE B 1 112 ? -13.322 50.575 12.497 1.00 23.27 123 ILE B O 1
ATOM 3850 N N . GLU B 1 113 ? -11.102 50.216 12.548 1.00 25.26 124 GLU B N 1
ATOM 3851 C CA . GLU B 1 113 ? -10.878 50.915 11.280 1.00 26.62 124 GLU B CA 1
ATOM 3852 C C . GLU B 1 113 ? -11.697 50.276 10.134 1.00 27.73 124 GLU B C 1
ATOM 3853 O O . GLU B 1 113 ? -12.302 50.968 9.317 1.00 28.26 124 GLU B O 1
ATOM 3859 N N . ALA B 1 114 ? -11.746 48.958 10.128 1.00 26.42 125 ALA B N 1
ATOM 3860 C CA . ALA B 1 114 ? -12.508 48.192 9.142 1.00 27.23 125 ALA B CA 1
ATOM 3861 C C . ALA B 1 114 ? -14.013 48.436 9.234 1.00 26.01 125 ALA B C 1
ATOM 3862 O O . ALA B 1 114 ? -14.734 48.270 8.271 1.00 27.60 125 ALA B O 1
ATOM 3864 N N . MET B 1 115 ? -14.495 48.811 10.413 1.00 25.95 126 MET B N 1
ATOM 3865 C CA . MET B 1 115 ? -15.897 49.123 10.619 1.00 26.29 126 MET B CA 1
ATOM 3866 C C . MET B 1 115 ? -16.238 50.525 10.089 1.00 24.20 126 MET B C 1
ATOM 3867 O O . MET B 1 115 ? -17.396 50.876 10.109 1.00 25.13 126 MET B O 1
ATOM 3872 N N . ARG B 1 116 ? -15.280 51.342 9.687 1.00 23.23 127 ARG B N 1
ATOM 3873 C CA . ARG B 1 116 ? -15.630 52.727 9.329 1.00 25.08 127 ARG B CA 1
ATOM 3874 C C . ARG B 1 116 ? -16.701 52.823 8.213 1.00 22.78 127 ARG B C 1
ATOM 3875 O O . ARG B 1 116 ? -17.645 53.525 8.381 1.00 19.74 127 ARG B O 1
ATOM 3883 N N . PRO B 1 117 ? -16.601 52.024 7.136 1.00 26.71 128 PRO B N 1
ATOM 3884 C CA . PRO B 1 117 ? -17.671 52.123 6.157 1.00 23.91 128 PRO B CA 1
ATOM 3885 C C . PRO B 1 117 ? -19.039 51.771 6.709 1.00 22.68 128 PRO B C 1
ATOM 3886 O O . PRO B 1 117 ? -19.964 52.483 6.431 1.00 20.31 128 PRO B O 1
ATOM 3890 N N . ALA B 1 118 ? -19.147 50.732 7.538 1.00 20.57 129 ALA B N 1
ATOM 3891 C CA . ALA B 1 118 ? -20.411 50.327 8.129 1.00 19.78 129 ALA B CA 1
ATOM 3892 C C . ALA B 1 118 ? -20.966 51.375 9.090 1.00 21.37 129 ALA B C 1
ATOM 3893 O O . ALA B 1 118 ? -22.187 51.613 9.150 1.00 17.91 129 ALA B O 1
ATOM 3895 N N . ILE B 1 119 ? -20.076 52.066 9.795 1.00 20.04 130 ILE B N 1
ATOM 3896 C CA . ILE B 1 119 ? -20.537 53.072 10.747 1.00 18.91 130 ILE B CA 1
ATOM 3897 C C . ILE B 1 119 ? -20.980 54.306 9.941 1.00 19.31 130 ILE B C 1
ATOM 3898 O O . ILE B 1 119 ? -22.013 54.917 10.223 1.00 18.45 130 ILE B O 1
ATOM 3903 N N . GLN B 1 120 ? -20.163 54.671 8.972 1.00 21.14 131 GLN B N 1
ATOM 3904 C CA . GLN B 1 120 ? -20.470 55.731 8.052 1.00 22.48 131 GLN B CA 1
ATOM 3905 C C . GLN B 1 120 ? -21.838 55.538 7.352 1.00 25.25 131 GLN B C 1
ATOM 3906 O O . GLN B 1 120 ? -22.567 56.493 7.208 1.00 26.63 131 GLN B O 1
ATOM 3912 N N . LYS B 1 121 ? -22.175 54.331 6.916 1.00 24.25 132 LYS B N 1
ATOM 3913 C CA . LYS B 1 121 ? -23.428 54.086 6.201 1.00 23.60 132 LYS B CA 1
ATOM 3914 C C . LYS B 1 121 ? -24.580 54.185 7.159 1.00 22.73 132 LYS B C 1
ATOM 3915 O O . LYS B 1 121 ? -25.587 54.717 6.832 1.00 26.19 132 LYS B O 1
ATOM 3921 N N . ILE B 1 122 ? -24.438 53.631 8.345 1.00 20.54 133 ILE B N 1
ATOM 3922 C CA . ILE B 1 122 ? -25.452 53.801 9.374 1.00 19.88 133 ILE B CA 1
ATOM 3923 C C . ILE B 1 122 ? -25.699 55.300 9.637 1.00 19.82 133 ILE B C 1
ATOM 3924 O O . ILE B 1 122 ? -26.822 55.767 9.675 1.00 18.98 133 ILE B O 1
ATOM 3929 N N . THR B 1 123 ? -24.637 56.048 9.746 1.00 20.67 134 THR B N 1
ATOM 3930 C CA . THR B 1 123 ? -24.740 57.474 10.080 1.00 20.64 134 THR B CA 1
ATOM 3931 C C . THR B 1 123 ? -25.437 58.222 8.930 1.00 21.02 134 THR B C 1
ATOM 3932 O O . THR B 1 123 ? -26.411 58.965 9.147 1.00 21.83 134 THR B O 1
ATOM 3936 N N . ASP B 1 124 ? -24.947 58.031 7.705 1.00 21.15 135 ASP B N 1
ATOM 3937 C CA . ASP B 1 124 ? -25.557 58.689 6.564 1.00 21.69 135 ASP B CA 1
ATOM 3938 C C . ASP B 1 124 ? -27.028 58.327 6.330 1.00 21.45 135 ASP B C 1
ATOM 3939 O O . ASP B 1 124 ? -27.776 59.209 5.949 1.00 20.97 135 ASP B O 1
ATOM 3944 N N . GLU B 1 125 ? -27.415 57.072 6.520 1.00 20.94 136 GLU B N 1
ATOM 3945 C CA . GLU B 1 125 ? -28.840 56.700 6.448 1.00 25.55 136 GLU B CA 1
ATOM 3946 C C . GLU B 1 125 ? -29.685 57.463 7.455 1.00 25.63 136 GLU B C 1
ATOM 3947 O O . GLU B 1 125 ? -30.777 57.877 7.135 1.00 25.42 136 GLU B O 1
ATOM 3953 N N . LEU B 1 126 ? -29.220 57.538 8.702 1.00 23.95 137 LEU B N 1
ATOM 3954 C CA . LEU B 1 126 ? -29.970 58.247 9.745 1.00 24.74 137 LEU B CA 1
ATOM 3955 C C . LEU B 1 126 ? -29.992 59.770 9.495 1.00 22.99 137 LEU B C 1
ATOM 3956 O O . LEU B 1 126 ? -31.006 60.404 9.747 1.00 23.01 137 LEU B O 1
ATOM 3961 N N . ILE B 1 127 ? -28.912 60.346 8.970 1.00 23.71 138 ILE B N 1
ATOM 3962 C CA . ILE B 1 127 ? -28.916 61.774 8.581 1.00 22.59 138 ILE B CA 1
ATOM 3963 C C . ILE B 1 127 ? -29.838 61.973 7.351 1.00 22.13 138 ILE B C 1
ATOM 3964 O O . ILE B 1 127 ? -30.439 63.025 7.176 1.00 21.64 138 ILE B O 1
ATOM 3969 N N . ASP B 1 128 ? -29.915 60.975 6.469 1.00 24.42 139 ASP B N 1
ATOM 3970 C CA . ASP B 1 128 ? -30.857 61.060 5.334 1.00 23.94 139 ASP B CA 1
ATOM 3971 C C . ASP B 1 128 ? -32.257 61.170 5.898 1.00 23.08 139 ASP B C 1
ATOM 3972 O O . ASP B 1 128 ? -33.024 61.981 5.435 1.00 23.90 139 ASP B O 1
ATOM 3977 N N . GLY B 1 129 ? -32.616 60.316 6.858 1.00 22.87 140 GLY B N 1
ATOM 3978 C CA . GLY B 1 129 ? -33.938 60.410 7.479 1.00 22.96 140 GLY B CA 1
ATOM 3979 C C . GLY B 1 129 ? -34.137 61.790 8.085 1.00 24.60 140 GLY B C 1
ATOM 3980 O O . GLY B 1 129 ? -35.181 62.428 7.915 1.00 28.72 140 GLY B O 1
ATOM 3981 N N . MET B 1 130 ? -33.164 62.267 8.838 1.00 22.59 141 MET B N 1
ATOM 3982 C CA . MET B 1 130 ? -33.347 63.588 9.437 1.00 23.15 141 MET B CA 1
ATOM 3983 C C . MET B 1 130 ? -33.694 64.607 8.369 1.00 23.82 141 MET B C 1
ATOM 3984 O O . MET B 1 130 ? -34.674 65.331 8.480 1.00 23.94 141 MET B O 1
ATOM 3989 N N . LEU B 1 131 ? -32.893 64.636 7.325 1.00 26.54 142 LEU B N 1
ATOM 3990 C CA . LEU B 1 131 ? -33.008 65.693 6.356 1.00 27.09 142 LEU B CA 1
ATOM 3991 C C . LEU B 1 131 ? -34.285 65.620 5.498 1.00 26.96 142 LEU B C 1
ATOM 3992 O O . LEU B 1 131 ? -34.713 66.607 4.952 1.00 25.71 142 LEU B O 1
ATOM 3997 N N . ALA B 1 132 ? -34.865 64.440 5.355 1.00 27.08 143 ALA B N 1
ATOM 3998 C CA . ALA B 1 132 ? -36.133 64.268 4.624 1.00 27.02 143 ALA B CA 1
ATOM 3999 C C . ALA B 1 132 ? -37.349 64.491 5.531 1.00 26.81 143 ALA B C 1
ATOM 4000 O O . ALA B 1 132 ? -38.478 64.569 5.065 1.00 24.55 143 ALA B O 1
ATOM 4002 N N . GLY B 1 133 ? -37.138 64.524 6.834 1.00 24.34 144 GLY B N 1
ATOM 4003 C CA . GLY B 1 133 ? -38.244 64.589 7.743 1.00 22.98 144 GLY B CA 1
ATOM 4004 C C . GLY B 1 133 ? -38.485 65.977 8.240 1.00 24.91 144 GLY B C 1
ATOM 4005 O O . GLY B 1 133 ? -37.871 66.951 7.749 1.00 24.28 144 GLY B O 1
ATOM 4006 N N . PRO B 1 134 ? -39.386 66.092 9.219 1.00 25.31 145 PRO B N 1
ATOM 4007 C CA . PRO B 1 134 ? -39.704 67.390 9.759 1.00 26.53 145 PRO B CA 1
ATOM 4008 C C . PRO B 1 134 ? -38.622 67.985 10.655 1.00 26.62 145 PRO B C 1
ATOM 4009 O O . PRO B 1 134 ? -37.802 67.257 11.250 1.00 25.33 145 PRO B O 1
ATOM 4013 N N . LYS B 1 135 ? -38.753 69.309 10.777 1.00 28.07 146 LYS B N 1
ATOM 4014 C CA . LYS B 1 135 ? -37.912 70.224 11.502 1.00 29.17 146 LYS B CA 1
ATOM 4015 C C . LYS B 1 135 ? -38.760 71.036 12.418 1.00 27.01 146 LYS B C 1
ATOM 4016 O O . LYS B 1 135 ? -39.783 71.533 11.961 1.00 26.12 146 LYS B O 1
ATOM 4022 N N . PRO B 1 136 ? -38.348 71.215 13.686 1.00 23.06 147 PRO B N 1
ATOM 4023 C CA . PRO B 1 136 ? -37.219 70.614 14.346 1.00 23.29 147 PRO B CA 1
ATOM 4024 C C . PRO B 1 136 ? -37.428 69.122 14.606 1.00 22.01 147 PRO B C 1
ATOM 4025 O O . PRO B 1 136 ? -38.537 68.612 14.442 1.00 21.06 147 PRO B O 1
ATOM 4029 N N . VAL B 1 137 ? -36.356 68.438 14.984 1.00 21.12 148 VAL B N 1
ATOM 4030 C CA . VAL B 1 137 ? -36.403 67.009 15.272 1.00 21.64 148 VAL B CA 1
ATOM 4031 C C . VAL B 1 137 ? -35.514 66.741 16.480 1.00 19.84 148 VAL B C 1
ATOM 4032 O O . VAL B 1 137 ? -34.543 67.422 16.719 1.00 21.49 148 VAL B O 1
ATOM 4036 N N . ASP B 1 138 ? -35.876 65.764 17.265 1.00 19.74 149 ASP B N 1
ATOM 4037 C CA . ASP B 1 138 ? -35.087 65.360 18.409 1.00 19.79 149 ASP B CA 1
ATOM 4038 C C . ASP B 1 138 ? -33.879 64.564 17.998 1.00 20.30 149 ASP B C 1
ATOM 4039 O O . ASP B 1 138 ? -33.992 63.461 17.422 1.00 18.63 149 ASP B O 1
ATOM 4044 N N . LEU B 1 139 ? -32.695 65.106 18.293 1.00 19.53 150 LEU B N 1
ATOM 4045 C CA . LEU B 1 139 ? -31.469 64.488 17.801 1.00 18.46 150 LEU B CA 1
ATOM 4046 C C . LEU B 1 139 ? -31.267 63.175 18.544 1.00 18.94 150 LEU B C 1
ATOM 4047 O O . LEU B 1 139 ? -30.638 62.261 18.039 1.00 17.30 150 LEU B O 1
ATOM 4052 N N . VAL B 1 140 ? -31.852 63.062 19.727 1.00 17.85 151 VAL B N 1
ATOM 4053 C CA . VAL B 1 140 ? -31.664 61.912 20.544 1.00 16.28 151 VAL B CA 1
ATOM 4054 C C . VAL B 1 140 ? -32.284 60.685 19.870 1.00 18.72 151 VAL B C 1
ATOM 4055 O O . VAL B 1 140 ? -31.640 59.630 19.768 1.00 17.37 151 VAL B O 1
ATOM 4059 N N . GLU B 1 141 ? -33.533 60.826 19.466 1.00 19.34 152 GLU B N 1
ATOM 4060 C CA . GLU B 1 141 ? -34.258 59.790 18.771 1.00 18.57 152 GLU B CA 1
ATOM 4061 C C . GLU B 1 141 ? -33.762 59.605 17.385 1.00 16.58 152 GLU B C 1
ATOM 4062 O O . GLU B 1 141 ? -33.657 58.479 16.913 1.00 13.64 152 GLU B O 1
ATOM 4068 N N . ALA B 1 142 ? -33.449 60.696 16.720 1.00 13.85 153 ALA B N 1
ATOM 4069 C CA . ALA B 1 142 ? -33.107 60.575 15.350 1.00 15.18 153 ALA B CA 1
ATOM 4070 C C . ALA B 1 142 ? -31.708 59.994 15.062 1.00 14.78 153 ALA B C 1
ATOM 4071 O O . ALA B 1 142 ? -31.460 59.506 13.957 1.00 15.12 153 ALA B O 1
ATOM 4073 N N . LEU B 1 143 ? -30.769 60.178 15.979 1.00 14.92 154 LEU B N 1
ATOM 4074 C CA . LEU B 1 143 ? -29.391 59.934 15.679 1.00 15.18 154 LEU B CA 1
ATOM 4075 C C . LEU B 1 143 ? -28.610 59.319 16.796 1.00 16.47 154 LEU B C 1
ATOM 4076 O O . LEU B 1 143 ? -27.908 58.325 16.587 1.00 15.05 154 LEU B O 1
ATOM 4081 N N . ALA B 1 144 ? -28.718 59.925 17.964 1.00 16.81 155 ALA B N 1
ATOM 4082 C CA . ALA B 1 144 ? -27.865 59.568 19.076 1.00 15.65 155 ALA B CA 1
ATOM 4083 C C . ALA B 1 144 ? -28.120 58.144 19.558 1.00 16.60 155 ALA B C 1
ATOM 4084 O O . ALA B 1 144 ? -27.176 57.403 19.747 1.00 16.20 155 ALA B O 1
ATOM 4086 N N . LEU B 1 145 ? -29.368 57.750 19.735 1.00 15.85 156 LEU B N 1
ATOM 4087 C CA . LEU B 1 145 ? -29.705 56.354 20.126 1.00 18.21 156 LEU B CA 1
ATOM 4088 C C . LEU B 1 145 ? -29.538 55.280 19.068 1.00 17.38 156 LEU B C 1
ATOM 4089 O O . LEU B 1 145 ? -29.025 54.203 19.377 1.00 17.00 156 LEU B O 1
ATOM 4094 N N . PRO B 1 146 ? -30.056 55.523 17.859 1.00 17.64 157 PRO B N 1
ATOM 4095 C CA . PRO B 1 146 ? -29.955 54.533 16.773 1.00 18.04 157 PRO B CA 1
ATOM 4096 C C . PRO B 1 146 ? -28.523 54.179 16.373 1.00 17.14 157 PRO B C 1
ATOM 4097 O O . PRO B 1 146 ? -28.244 53.013 16.224 1.00 20.29 157 PRO B O 1
ATOM 4101 N N . VAL B 1 147 ? -27.615 55.145 16.240 1.00 17.64 158 VAL B N 1
ATOM 4102 C CA . VAL B 1 147 ? -26.262 54.793 15.718 1.00 17.29 158 VAL B CA 1
ATOM 4103 C C . VAL B 1 147 ? -25.563 53.659 16.498 1.00 17.24 158 VAL B C 1
ATOM 4104 O O . VAL B 1 147 ? -25.153 52.689 15.921 1.00 18.45 158 VAL B O 1
ATOM 4108 N N . PRO B 1 148 ? -25.416 53.807 17.806 1.00 17.46 159 PRO B N 1
ATOM 4109 C CA . PRO B 1 148 ? -24.541 52.883 18.550 1.00 16.81 159 PRO B CA 1
ATOM 4110 C C . PRO B 1 148 ? -25.078 51.475 18.536 1.00 19.16 159 PRO B C 1
ATOM 4111 O O . PRO B 1 148 ? -24.306 50.510 18.465 1.00 18.02 159 PRO B O 1
ATOM 4115 N N . VAL B 1 149 ? -26.390 51.349 18.660 1.00 20.40 160 VAL B N 1
ATOM 4116 C CA . VAL B 1 149 ? -27.010 50.028 18.793 1.00 20.69 160 VAL B CA 1
ATOM 4117 C C . VAL B 1 149 ? -26.950 49.345 17.422 1.00 22.21 160 VAL B C 1
ATOM 4118 O O . VAL B 1 149 ? -26.821 48.123 17.323 1.00 20.35 160 VAL B O 1
ATOM 4122 N N . ARG B 1 150 ? -27.127 50.138 16.370 1.00 22.41 161 ARG B N 1
ATOM 4123 C CA . ARG B 1 150 ? -27.018 49.635 15.037 1.00 22.18 161 ARG B CA 1
ATOM 4124 C C . ARG B 1 150 ? -25.613 49.150 14.762 1.00 22.25 161 ARG B C 1
ATOM 4125 O O . ARG B 1 150 ? -25.416 48.069 14.191 1.00 20.75 161 ARG B O 1
ATOM 4133 N N . VAL B 1 151 ? -24.633 49.923 15.209 1.00 20.32 162 VAL B N 1
ATOM 4134 C CA . VAL B 1 151 ? -23.254 49.521 15.013 1.00 19.09 162 VAL B CA 1
ATOM 4135 C C . VAL B 1 151 ? -22.998 48.199 15.775 1.00 21.89 162 VAL B C 1
ATOM 4136 O O . VAL B 1 151 ? -22.453 47.222 15.228 1.00 22.47 162 VAL B O 1
ATOM 4140 N N . ILE B 1 152 ? -23.387 48.153 17.031 1.00 21.76 163 ILE B N 1
ATOM 4141 C CA . ILE B 1 152 ? -23.128 46.970 17.805 1.00 22.45 163 ILE B CA 1
ATOM 4142 C C . ILE B 1 152 ? -23.882 45.778 17.246 1.00 23.10 163 ILE B C 1
ATOM 4143 O O . ILE B 1 152 ? -23.361 44.651 17.290 1.00 21.02 163 ILE B O 1
ATOM 4148 N N . CYS B 1 153 ? -25.128 45.979 16.798 1.00 22.59 164 CYS B N 1
ATOM 4149 C CA . CYS B 1 153 ? -25.865 44.870 16.119 1.00 28.05 164 CYS B CA 1
ATOM 4150 C C . CYS B 1 153 ? -25.036 44.248 15.013 1.00 24.90 164 CYS B C 1
ATOM 4151 O O . CYS B 1 153 ? -24.952 43.023 14.918 1.00 27.14 164 CYS B O 1
ATOM 4154 N N . GLU B 1 154 ? -24.382 45.061 14.226 1.00 24.16 165 GLU B N 1
ATOM 4155 C CA . GLU B 1 154 ? -23.590 44.524 13.146 1.00 29.35 165 GLU B CA 1
ATOM 4156 C C . GLU B 1 154 ? -22.407 43.691 13.636 1.00 30.63 165 GLU B C 1
ATOM 4157 O O . GLU B 1 154 ? -22.097 42.669 13.014 1.00 29.58 165 GLU B O 1
ATOM 4163 N N . MET B 1 155 ? -21.745 44.146 14.710 1.00 24.30 166 MET B N 1
ATOM 4164 C CA . MET B 1 155 ? -20.565 43.486 15.209 1.00 21.67 166 MET B CA 1
ATOM 4165 C C . MET B 1 155 ? -20.936 42.208 15.868 1.00 22.19 166 MET B C 1
ATOM 4166 O O . MET B 1 155 ? -20.198 41.211 15.769 1.00 21.39 166 MET B O 1
ATOM 4171 N N . LEU B 1 156 ? -22.147 42.171 16.420 1.00 21.60 167 LEU B N 1
ATOM 4172 C CA . LEU B 1 156 ? -22.655 40.957 17.037 1.00 22.59 167 LEU B CA 1
ATOM 4173 C C . LEU B 1 156 ? -23.056 39.875 16.028 1.00 22.16 167 LEU B C 1
ATOM 4174 O O . LEU B 1 156 ? -22.976 38.658 16.298 1.00 26.17 167 LEU B O 1
ATOM 4179 N N . GLY B 1 157 ? -23.496 40.323 14.883 1.00 22.06 168 GLY B N 1
ATOM 4180 C CA . GLY B 1 157 ? -24.066 39.455 13.866 1.00 27.31 168 GLY B CA 1
ATOM 4181 C C . GLY B 1 157 ? -25.578 39.308 14.036 1.00 27.00 168 GLY B C 1
ATOM 4182 O O . GLY B 1 157 ? -26.140 38.255 13.786 1.00 26.29 168 GLY B O 1
ATOM 4183 N N . VAL B 1 158 ? -26.231 40.367 14.467 1.00 27.12 169 VAL B N 1
ATOM 4184 C CA . VAL B 1 158 ? -27.690 40.424 14.456 1.00 27.52 169 VAL B CA 1
ATOM 4185 C C . VAL B 1 158 ? -28.157 40.633 13.006 1.00 27.07 169 VAL B C 1
ATOM 4186 O O . VAL B 1 158 ? -27.808 41.666 12.351 1.00 27.09 169 VAL B O 1
ATOM 4190 N N . PRO B 1 159 ? -28.934 39.671 12.474 1.00 27.38 170 PRO B N 1
ATOM 4191 C CA . PRO B 1 159 ? -29.503 39.910 11.133 1.00 29.32 170 PRO B CA 1
ATOM 4192 C C . PRO B 1 159 ? -30.189 41.262 10.989 1.00 29.49 170 PRO B C 1
ATOM 4193 O O . PRO B 1 159 ? -30.886 41.725 11.911 1.00 27.01 170 PRO B O 1
ATOM 4197 N N . TYR B 1 160 ? -30.024 41.861 9.813 1.00 33.74 171 TYR B N 1
ATOM 4198 C CA . TYR B 1 160 ? -30.481 43.215 9.560 1.00 36.86 171 TYR B CA 1
ATOM 4199 C C . TYR B 1 160 ? -31.916 43.423 10.009 1.00 36.91 171 TYR B C 1
ATOM 4200 O O . TYR B 1 160 ? -32.258 44.435 10.606 1.00 34.32 171 TYR B O 1
ATOM 4209 N N . GLU B 1 161 ? -32.741 42.419 9.752 1.00 41.67 172 GLU B N 1
ATOM 4210 C CA . GLU B 1 161 ? -34.173 42.496 9.992 1.00 48.75 172 GLU B CA 1
ATOM 4211 C C . GLU B 1 161 ? -34.603 42.505 11.456 1.00 46.97 172 GLU B C 1
ATOM 4212 O O . GLU B 1 161 ? -35.702 42.932 11.732 1.00 47.45 172 GLU B O 1
ATOM 4218 N N . ASP B 1 162 ? -33.789 41.962 12.359 1.00 39.92 173 ASP B N 1
ATOM 4219 C CA . ASP B 1 162 ? -34.074 41.994 13.789 1.00 34.38 173 ASP B CA 1
ATOM 4220 C C . ASP B 1 162 ? -33.549 43.246 14.434 1.00 34.62 173 ASP B C 1
ATOM 4221 O O . ASP B 1 162 ? -33.724 43.414 15.595 1.00 30.97 173 ASP B O 1
ATOM 4226 N N . ARG B 1 163 ? -32.882 44.092 13.658 1.00 35.04 174 ARG B N 1
ATOM 4227 C CA . ARG B 1 163 ? -32.318 45.372 14.099 1.00 39.27 174 ARG B CA 1
ATOM 4228 C C . ARG B 1 163 ? -33.267 46.244 14.905 1.00 32.65 174 ARG B C 1
ATOM 4229 O O . ARG B 1 163 ? -32.926 46.688 16.011 1.00 35.38 174 ARG B O 1
ATOM 4237 N N . GLU B 1 164 ? -34.458 46.475 14.379 1.00 31.94 175 GLU B N 1
ATOM 4238 C CA . GLU B 1 164 ? -35.454 47.337 15.023 1.00 28.35 175 GLU B CA 1
ATOM 4239 C C . GLU B 1 164 ? -35.942 46.788 16.345 1.00 28.54 175 GLU B C 1
ATOM 4240 O O . GLU B 1 164 ? -36.224 47.551 17.266 1.00 24.81 175 GLU B O 1
ATOM 4246 N N . PHE B 1 165 ? -36.094 45.465 16.426 1.00 21.68 176 PHE B N 1
ATOM 4247 C CA . PHE B 1 165 ? -36.524 44.825 17.646 1.00 23.12 176 PHE B CA 1
ATOM 4248 C C . PHE B 1 165 ? -35.516 45.034 18.749 1.00 23.67 176 PHE B C 1
ATOM 4249 O O . PHE B 1 165 ? -35.875 45.431 19.834 1.00 26.79 176 PHE B O 1
ATOM 4257 N N . LEU B 1 166 ? -34.241 44.772 18.444 1.00 24.01 177 LEU B N 1
ATOM 4258 C CA . LEU B 1 166 ? -33.147 45.001 19.393 1.00 22.64 177 LEU B CA 1
ATOM 4259 C C . LEU B 1 166 ? -33.043 46.451 19.785 1.00 24.40 177 LEU B C 1
ATOM 4260 O O . LEU B 1 166 ? -32.806 46.745 20.940 1.00 23.83 177 LEU B O 1
ATOM 4265 N N . GLN B 1 167 ? -33.128 47.327 18.804 1.00 22.68 178 GLN B N 1
ATOM 4266 C CA . GLN B 1 167 ? -33.143 48.752 19.085 1.00 24.97 178 GLN B CA 1
ATOM 4267 C C . GLN B 1 167 ? -34.261 49.207 20.011 1.00 29.07 178 GLN B C 1
ATOM 4268 O O . GLN B 1 167 ? -34.047 49.901 21.009 1.00 27.06 178 GLN B O 1
ATOM 4274 N N . GLN B 1 168 ? -35.488 48.814 19.721 1.00 32.33 179 GLN B N 1
ATOM 4275 C CA . GLN B 1 168 ? -36.538 49.230 20.619 1.00 32.95 179 GLN B CA 1
ATOM 4276 C C . GLN B 1 168 ? -36.377 48.646 21.999 1.00 32.68 179 GLN B C 1
ATOM 4277 O O . GLN B 1 168 ? -36.597 49.354 22.987 1.00 28.87 179 GLN B O 1
ATOM 4283 N N . ASN B 1 169 ? -35.953 47.381 22.092 1.00 29.00 180 ASN B N 1
ATOM 4284 C CA . ASN B 1 169 ? -35.712 46.808 23.390 1.00 26.64 180 ASN B CA 1
ATOM 4285 C C . ASN B 1 169 ? -34.700 47.583 24.176 1.00 25.68 180 ASN B C 1
ATOM 4286 O O . ASN B 1 169 ? -34.930 47.878 25.339 1.00 24.33 180 ASN B O 1
ATOM 4291 N N . ASN B 1 170 ? -33.575 47.894 23.540 1.00 23.20 181 ASN B N 1
ATOM 4292 C CA . ASN B 1 170 ? -32.492 48.603 24.204 1.00 25.08 181 ASN B CA 1
ATOM 4293 C C . ASN B 1 170 ? -32.932 50.062 24.544 1.00 27.16 181 ASN B C 1
ATOM 4294 O O . ASN B 1 170 ? -32.717 50.516 25.661 1.00 21.87 181 ASN B O 1
ATOM 4299 N N . ASN B 1 171 ? -33.587 50.738 23.593 1.00 25.24 182 ASN B N 1
ATOM 4300 C CA . ASN B 1 171 ? -34.215 52.074 23.864 1.00 28.40 182 ASN B CA 1
ATOM 4301 C C . ASN B 1 171 ? -35.159 51.995 25.064 1.00 32.38 182 ASN B C 1
ATOM 4302 O O . ASN B 1 171 ? -35.144 52.875 25.941 1.00 32.87 182 ASN B O 1
ATOM 4307 N N . ALA B 1 172 ? -35.932 50.921 25.155 1.00 34.45 183 ALA B N 1
ATOM 4308 C CA . ALA B 1 172 ? -36.900 50.837 26.225 1.00 37.66 183 ALA B CA 1
ATOM 4309 C C . ALA B 1 172 ? -36.212 50.799 27.599 1.00 36.85 183 ALA B C 1
ATOM 4310 O O . ALA B 1 172 ? -36.714 51.365 28.561 1.00 36.74 183 ALA B O 1
ATOM 4312 N N . MET B 1 173 ? -35.064 50.139 27.675 1.00 36.92 184 MET B N 1
ATOM 4313 C CA . MET B 1 173 ? -34.308 50.023 28.919 1.00 34.91 184 MET B CA 1
ATOM 4314 C C . MET B 1 173 ? -33.648 51.348 29.259 1.00 34.00 184 MET B C 1
ATOM 4315 O O . MET B 1 173 ? -33.118 51.480 30.309 1.00 36.21 184 MET B O 1
ATOM 4320 N N . ILE B 1 174 ? -33.689 52.324 28.371 1.00 34.18 185 ILE B N 1
ATOM 4321 C CA . ILE B 1 174 ? -33.041 53.605 28.575 1.00 35.29 185 ILE B CA 1
ATOM 4322 C C . ILE B 1 174 ? -34.016 54.711 28.917 1.00 38.87 185 ILE B C 1
ATOM 4323 O O . ILE B 1 174 ? -33.677 55.600 29.666 1.00 42.50 185 ILE B O 1
ATOM 4328 N N . TYR B 1 175 ? -35.205 54.708 28.326 1.00 39.82 186 TYR B N 1
ATOM 4329 C CA . TYR B 1 175 ? -36.140 55.821 28.497 1.00 38.50 186 TYR B CA 1
ATOM 4330 C C . TYR B 1 175 ? -36.539 55.984 29.953 1.00 37.22 186 TYR B C 1
ATOM 4331 O O . TYR B 1 175 ? -36.710 54.968 30.619 1.00 34.38 186 TYR B O 1
ATOM 4340 N N . ARG B 1 176 ? -36.652 57.236 30.439 1.00 40.27 187 ARG B N 1
ATOM 4341 C CA . ARG B 1 176 ? -37.102 57.522 31.854 1.00 44.83 187 ARG B CA 1
ATOM 4342 C C . ARG B 1 176 ? -38.557 57.085 32.072 1.00 46.86 187 ARG B C 1
ATOM 4343 O O . ARG B 1 176 ? -38.935 56.566 33.139 1.00 49.64 187 ARG B O 1
ATOM 4351 N N . ASP B 1 177 ? -39.363 57.263 31.035 1.00 50.07 188 ASP B N 1
ATOM 4352 C CA . ASP B 1 177 ? -40.790 56.975 31.121 1.00 53.51 188 ASP B CA 1
ATOM 4353 C C . ASP B 1 177 ? -41.145 55.503 30.900 1.00 50.01 188 ASP B C 1
ATOM 4354 O O . ASP B 1 177 ? -42.321 55.179 30.891 1.00 51.16 188 ASP B O 1
ATOM 4359 N N . THR B 1 178 ? -40.158 54.616 30.711 1.00 47.82 189 THR B N 1
ATOM 4360 C CA . THR B 1 178 ? -40.434 53.157 30.686 1.00 42.90 189 THR B CA 1
ATOM 4361 C C . THR B 1 178 ? -40.620 52.683 32.125 1.00 43.60 189 THR B C 1
ATOM 4362 O O . THR B 1 178 ? -39.814 52.980 33.012 1.00 43.88 189 THR B O 1
ATOM 4366 N N . ALA B 1 179 ? -41.690 51.938 32.352 1.00 39.87 190 ALA B N 1
ATOM 4367 C CA . ALA B 1 179 ? -41.939 51.432 33.672 1.00 41.69 190 ALA B CA 1
ATOM 4368 C C . ALA B 1 179 ? -40.993 50.270 33.837 1.00 40.28 190 ALA B C 1
ATOM 4369 O O . ALA B 1 179 ? -40.819 49.452 32.898 1.00 35.23 190 ALA B O 1
ATOM 4371 N N . GLN B 1 180 ? -40.386 50.194 35.015 1.00 35.97 191 GLN B N 1
ATOM 4372 C CA . GLN B 1 180 ? -39.372 49.169 35.279 1.00 38.96 191 GLN B CA 1
ATOM 4373 C C . GLN B 1 180 ? -39.790 47.789 34.891 1.00 34.29 191 GLN B C 1
ATOM 4374 O O . GLN B 1 180 ? -39.013 47.043 34.325 1.00 34.05 191 GLN B O 1
ATOM 4380 N N . GLY B 1 181 ? -41.030 47.443 35.190 1.00 35.26 192 GLY B N 1
ATOM 4381 C CA . GLY B 1 181 ? -41.576 46.167 34.739 1.00 35.50 192 GLY B CA 1
ATOM 4382 C C . GLY B 1 181 ? -41.396 45.924 33.259 1.00 33.18 192 GLY B C 1
ATOM 4383 O O . GLY B 1 181 ? -41.124 44.792 32.852 1.00 31.41 192 GLY B O 1
ATOM 4384 N N . ASP B 1 182 ? -41.560 46.973 32.451 1.00 33.55 193 ASP B N 1
ATOM 4385 C CA . ASP B 1 182 ? -41.450 46.853 30.976 1.00 36.73 193 ASP B CA 1
ATOM 4386 C C . ASP B 1 182 ? -39.964 46.820 30.579 1.00 35.10 193 ASP B C 1
ATOM 4387 O O . ASP B 1 182 ? -39.568 46.075 29.689 1.00 33.08 193 ASP B O 1
ATOM 4392 N N . ALA B 1 183 ? -39.157 47.661 31.208 1.00 32.94 194 ALA B N 1
ATOM 4393 C CA . ALA B 1 183 ? -37.702 47.541 31.076 1.00 31.89 194 ALA B CA 1
ATOM 4394 C C . ALA B 1 183 ? -37.223 46.091 31.308 1.00 32.78 194 ALA B C 1
ATOM 4395 O O . ALA B 1 183 ? -36.367 45.635 30.571 1.00 27.70 194 ALA B O 1
ATOM 4397 N N . GLN B 1 184 ? -37.785 45.381 32.294 1.00 32.01 195 GLN B N 1
ATOM 4398 C CA . GLN B 1 184 ? -37.356 43.996 32.600 1.00 32.35 195 GLN B CA 1
ATOM 4399 C C . GLN B 1 184 ? -37.868 43.004 31.622 1.00 32.37 195 GLN B C 1
ATOM 4400 O O . GLN B 1 184 ? -37.282 41.936 31.460 1.00 35.07 195 GLN B O 1
ATOM 4406 N N . LYS B 1 185 ? -39.019 43.284 31.033 1.00 30.84 196 LYS B N 1
ATOM 4407 C CA . LYS B 1 185 ? -39.498 42.428 29.976 1.00 32.23 196 LYS B CA 1
ATOM 4408 C C . LYS B 1 185 ? -38.628 42.611 28.741 1.00 32.79 196 LYS B C 1
ATOM 4409 O O . LYS B 1 185 ? -38.313 41.630 28.058 1.00 34.98 196 LYS B O 1
ATOM 4415 N N . ALA B 1 186 ? -38.252 43.867 28.461 1.00 26.57 197 ALA B N 1
ATOM 4416 C CA . ALA B 1 186 ? -37.360 44.200 27.348 1.00 24.81 197 ALA B CA 1
ATOM 4417 C C . ALA B 1 186 ? -35.985 43.516 27.543 1.00 23.99 197 ALA B C 1
ATOM 4418 O O . ALA B 1 186 ? -35.430 42.935 26.598 1.00 24.99 197 ALA B O 1
ATOM 4420 N N . ALA B 1 187 ? -35.456 43.557 28.767 1.00 23.20 198 ALA B N 1
ATOM 4421 C CA . ALA B 1 187 ? -34.202 42.886 29.054 1.00 26.33 198 ALA B CA 1
ATOM 4422 C C . ALA B 1 187 ? -34.355 41.373 28.840 1.00 26.96 198 ALA B C 1
ATOM 4423 O O . ALA B 1 187 ? -33.481 40.750 28.237 1.00 27.23 198 ALA B O 1
ATOM 4425 N N . ILE B 1 188 ? -35.444 40.785 29.347 1.00 28.42 199 ILE B N 1
ATOM 4426 C CA . ILE B 1 188 ? -35.679 39.352 29.172 1.00 30.66 199 ILE B CA 1
ATOM 4427 C C . ILE B 1 188 ? -35.764 39.002 27.692 1.00 31.69 199 ILE B C 1
ATOM 4428 O O . ILE B 1 188 ? -35.192 38.029 27.239 1.00 33.24 199 ILE B O 1
ATOM 4433 N N . ALA B 1 189 ? -36.477 39.826 26.944 1.00 30.77 200 ALA B N 1
ATOM 4434 C CA . ALA B 1 189 ? -36.566 39.648 25.534 1.00 28.94 200 ALA B CA 1
ATOM 4435 C C . ALA B 1 189 ? -35.164 39.671 24.844 1.00 28.91 200 ALA B C 1
ATOM 4436 O O . ALA B 1 189 ? -34.928 38.863 23.950 1.00 25.73 200 ALA B O 1
ATOM 4438 N N . GLN B 1 190 ? -34.270 40.597 25.220 1.00 27.54 201 GLN B N 1
ATOM 4439 C CA . GLN B 1 190 ? -32.920 40.662 24.585 1.00 27.31 201 GLN B CA 1
ATOM 4440 C C . GLN B 1 190 ? -32.092 39.398 24.832 1.00 24.78 201 GLN B C 1
ATOM 4441 O O . GLN B 1 190 ? -31.529 38.852 23.928 1.00 21.16 201 GLN B O 1
ATOM 4447 N N . ALA B 1 191 ? -32.106 38.947 26.066 1.00 25.22 202 ALA B N 1
ATOM 4448 C CA . ALA B 1 191 ? -31.441 37.733 26.475 1.00 25.64 202 ALA B CA 1
ATOM 4449 C C . ALA B 1 191 ? -31.932 36.507 25.741 1.00 27.15 202 ALA B C 1
ATOM 4450 O O . ALA B 1 191 ? -31.136 35.766 25.184 1.00 30.10 202 ALA B O 1
ATOM 4452 N N . MET B 1 192 ? -33.245 36.313 25.707 1.00 26.90 203 MET B N 1
ATOM 4453 C CA . MET B 1 192 ? -33.801 35.177 24.989 1.00 26.68 203 MET B CA 1
ATOM 4454 C C . MET B 1 192 ? -33.391 35.251 23.518 1.00 27.58 203 MET B C 1
ATOM 4455 O O . MET B 1 192 ? -33.016 34.270 22.891 1.00 25.68 203 MET B O 1
ATOM 4460 N N . TYR B 1 193 ? -33.468 36.437 22.948 1.00 27.99 204 TYR B N 1
ATOM 4461 C CA . TYR B 1 193 ? -33.143 36.574 21.539 1.00 26.15 204 TYR B CA 1
ATOM 4462 C C . TYR B 1 193 ? -31.661 36.269 21.253 1.00 27.36 204 TYR B C 1
ATOM 4463 O O . TYR B 1 193 ? -31.310 35.544 20.285 1.00 25.36 204 TYR B O 1
ATOM 4472 N N . LEU B 1 194 ? -30.786 36.839 22.085 1.00 26.03 205 LEU B N 1
ATOM 4473 C CA . LEU B 1 194 ? -29.365 36.580 21.906 1.00 25.96 205 LEU B CA 1
ATOM 4474 C C . LEU B 1 194 ? -29.053 35.088 22.169 1.00 26.90 205 LEU B C 1
ATOM 4475 O O . LEU B 1 194 ? -28.285 34.492 21.425 1.00 25.18 205 LEU B O 1
ATOM 4480 N N . LYS B 1 195 ? -29.639 34.486 23.204 1.00 27.67 206 LYS B N 1
ATOM 4481 C CA . LYS B 1 195 ? -29.476 33.052 23.396 1.00 30.44 206 LYS B CA 1
ATOM 4482 C C . LYS B 1 195 ? -29.884 32.261 22.170 1.00 31.00 206 LYS B C 1
ATOM 4483 O O . LYS B 1 195 ? -29.167 31.343 21.764 1.00 30.60 206 LYS B O 1
ATOM 4489 N N . GLU B 1 196 ? -31.010 32.634 21.559 1.00 31.94 207 GLU B N 1
ATOM 4490 C CA . GLU B 1 196 ? -31.472 31.970 20.358 1.00 36.14 207 GLU B CA 1
ATOM 4491 C C . GLU B 1 196 ? -30.450 32.147 19.239 1.00 33.79 207 GLU B C 1
ATOM 4492 O O . GLU B 1 196 ? -30.071 31.188 18.580 1.00 34.64 207 GLU B O 1
ATOM 4498 N N . LEU B 1 197 ? -30.031 33.385 19.013 1.00 28.53 208 LEU B N 1
ATOM 4499 C CA . LEU B 1 197 ? -29.104 33.682 17.944 1.00 28.10 208 LEU B CA 1
ATOM 4500 C C . LEU B 1 197 ? -27.768 32.973 18.111 1.00 27.08 208 LEU B C 1
ATOM 4501 O O . LEU B 1 197 ? -27.226 32.419 17.144 1.00 29.88 208 LEU B O 1
ATOM 4506 N N . VAL B 1 198 ? -27.239 32.952 19.315 1.00 24.96 209 VAL B N 1
ATOM 4507 C CA . VAL B 1 198 ? -26.063 32.114 19.559 1.00 28.22 209 VAL B CA 1
ATOM 4508 C C . VAL B 1 198 ? -26.301 30.610 19.177 1.00 30.90 209 VAL B C 1
ATOM 4509 O O . VAL B 1 198 ? -25.444 29.981 18.593 1.00 29.12 209 VAL B O 1
ATOM 4513 N N . GLY B 1 199 ? -27.438 30.036 19.560 1.00 31.13 210 GLY B N 1
ATOM 4514 C CA . GLY B 1 199 ? -27.811 28.677 19.092 1.00 32.73 210 GLY B CA 1
ATOM 4515 C C . GLY B 1 199 ? -27.724 28.567 17.574 1.00 30.73 210 GLY B C 1
ATOM 4516 O O . GLY B 1 199 ? -27.189 27.624 17.038 1.00 39.90 210 GLY B O 1
ATOM 4517 N N . THR B 1 200 ? -28.237 29.550 16.881 1.00 32.47 211 THR B N 1
ATOM 4518 C CA . THR B 1 200 ? -28.189 29.621 15.424 1.00 34.09 211 THR B CA 1
ATOM 4519 C C . THR B 1 200 ? -26.788 29.627 14.850 1.00 36.79 211 THR B C 1
ATOM 4520 O O . THR B 1 200 ? -26.553 29.077 13.782 1.00 35.48 211 THR B O 1
ATOM 4524 N N . LYS B 1 201 ? -25.876 30.308 15.524 1.00 35.16 212 LYS B N 1
ATOM 4525 C CA . LYS B 1 201 ? -24.543 30.507 15.012 1.00 33.52 212 LYS B CA 1
ATOM 4526 C C . LYS B 1 201 ? -23.729 29.241 15.184 1.00 33.86 212 LYS B C 1
ATOM 4527 O O . LYS B 1 201 ? -22.719 29.095 14.509 1.00 33.09 212 LYS B O 1
ATOM 4533 N N . LEU B 1 202 ? -24.110 28.381 16.140 1.00 37.31 213 LEU B N 1
ATOM 4534 C CA . LEU B 1 202 ? -23.470 27.065 16.328 1.00 42.48 213 LEU B CA 1
ATOM 4535 C C . LEU B 1 202 ? -23.332 26.363 14.945 1.00 45.68 213 LEU B C 1
ATOM 4536 O O . LEU B 1 202 ? -22.258 25.843 14.635 1.00 48.29 213 LEU B O 1
ATOM 4541 N N . GLY B 1 203 ? -24.380 26.454 14.100 1.00 48.91 214 GLY B N 1
ATOM 4542 C CA . GLY B 1 203 ? -24.369 25.974 12.681 1.00 49.89 214 GLY B CA 1
ATOM 4543 C C . GLY B 1 203 ? -24.836 26.982 11.637 1.00 46.79 214 GLY B C 1
ATOM 4544 O O . GLY B 1 203 ? -24.128 27.952 11.327 1.00 53.19 214 GLY B O 1
ATOM 4545 N N . GLY B 1 206 ? -20.994 32.169 11.411 1.00 49.51 217 GLY B N 1
ATOM 4546 C CA . GLY B 1 206 ? -20.720 33.531 10.912 1.00 46.39 217 GLY B CA 1
ATOM 4547 C C . GLY B 1 206 ? -19.335 34.152 11.205 1.00 49.34 217 GLY B C 1
ATOM 4548 O O . GLY B 1 206 ? -18.387 33.457 11.554 1.00 48.91 217 GLY B O 1
ATOM 4549 N N . ASP B 1 207 ? -19.244 35.475 11.041 1.00 44.46 218 ASP B N 1
ATOM 4550 C CA . ASP B 1 207 ? -18.033 36.235 11.204 1.00 44.70 218 ASP B CA 1
ATOM 4551 C C . ASP B 1 207 ? -18.232 37.502 12.038 1.00 42.28 218 ASP B C 1
ATOM 4552 O O . ASP B 1 207 ? -18.026 38.652 11.602 1.00 44.81 218 ASP B O 1
ATOM 4557 N N . ASP B 1 208 ? -18.585 37.271 13.276 1.00 35.15 219 ASP B N 1
ATOM 4558 C CA . ASP B 1 208 ? -19.097 38.298 14.155 1.00 29.33 219 ASP B CA 1
ATOM 4559 C C . ASP B 1 208 ? -18.912 37.735 15.531 1.00 26.77 219 ASP B C 1
ATOM 4560 O O . ASP B 1 208 ? -18.566 36.540 15.683 1.00 24.17 219 ASP B O 1
ATOM 4565 N N . ILE B 1 209 ? -19.226 38.544 16.528 1.00 23.29 220 ILE B N 1
ATOM 4566 C CA . ILE B 1 209 ? -18.944 38.232 17.928 1.00 20.29 220 ILE B CA 1
ATOM 4567 C C . ILE B 1 209 ? -19.695 36.989 18.424 1.00 23.34 220 ILE B C 1
ATOM 4568 O O . ILE B 1 209 ? -19.135 36.130 19.140 1.00 17.15 220 ILE B O 1
ATOM 4573 N N . LEU B 1 210 ? -20.959 36.873 18.035 1.00 21.41 221 LEU B N 1
ATOM 4574 C CA . LEU B 1 210 ? -21.731 35.768 18.515 1.00 21.93 221 LEU B CA 1
ATOM 4575 C C . LEU B 1 210 ? -21.293 34.432 17.909 1.00 20.06 221 LEU B C 1
ATOM 4576 O O . LEU B 1 210 ? -21.415 33.450 18.577 1.00 22.07 221 LEU B O 1
ATOM 4581 N N . SER B 1 211 ? -20.763 34.454 16.695 1.00 22.85 222 SER B N 1
ATOM 4582 C CA . SER B 1 211 ? -20.088 33.302 16.105 1.00 23.61 222 SER B CA 1
ATOM 4583 C C . SER B 1 211 ? -18.806 32.981 16.880 1.00 24.08 222 SER B C 1
ATOM 4584 O O . SER B 1 211 ? -18.560 31.833 17.198 1.00 28.73 222 SER B O 1
ATOM 4587 N N . ASP B 1 212 ? -18.031 34.002 17.251 1.00 25.22 223 ASP B N 1
ATOM 4588 C CA . ASP B 1 212 ? -16.845 33.767 18.074 1.00 24.72 223 ASP B CA 1
ATOM 4589 C C . ASP B 1 212 ? -17.257 33.147 19.380 1.00 23.77 223 ASP B C 1
ATOM 4590 O O . ASP B 1 212 ? -16.524 32.343 19.938 1.00 24.84 223 ASP B O 1
ATOM 4595 N N . LEU B 1 213 ? -18.410 33.565 19.912 1.00 22.43 224 LEU B N 1
ATOM 4596 C CA . LEU B 1 213 ? -18.822 33.085 21.205 1.00 20.60 224 LEU B CA 1
ATOM 4597 C C . LEU B 1 213 ? -19.385 31.650 21.038 1.00 21.24 224 LEU B C 1
ATOM 4598 O O . LEU B 1 213 ? -19.231 30.828 21.903 1.00 20.64 224 LEU B O 1
ATOM 4603 N N . ALA B 1 214 ? -19.988 31.378 19.910 1.00 24.07 225 ALA B N 1
ATOM 4604 C CA . ALA B 1 214 ? -20.496 30.033 19.636 1.00 28.21 225 ALA B CA 1
ATOM 4605 C C . ALA B 1 214 ? -19.360 28.994 19.575 1.00 30.15 225 ALA B C 1
ATOM 4606 O O . ALA B 1 214 ? -19.489 27.858 20.036 1.00 26.86 225 ALA B O 1
ATOM 4608 N N . VAL B 1 215 ? -18.209 29.419 19.061 1.00 32.94 226 VAL B N 1
ATOM 4609 C CA . VAL B 1 215 ? -17.028 28.581 19.093 1.00 28.97 226 VAL B CA 1
ATOM 4610 C C . VAL B 1 215 ? -16.725 28.166 20.511 1.00 29.84 226 VAL B C 1
ATOM 4611 O O . VAL B 1 215 ? -16.551 26.983 20.782 1.00 32.66 226 VAL B O 1
ATOM 4615 N N . GLN B 1 216 ? -16.711 29.127 21.420 1.00 29.80 227 GLN B N 1
ATOM 4616 C CA . GLN B 1 216 ? -16.424 28.879 22.808 1.00 26.82 227 GLN B CA 1
ATOM 4617 C C . GLN B 1 216 ? -17.466 27.998 23.441 1.00 28.67 227 GLN B C 1
ATOM 4618 O O . GLN B 1 216 ? -17.159 27.162 24.289 1.00 28.80 227 GLN B O 1
ATOM 4624 N N . VAL B 1 217 ? -18.719 28.220 23.076 1.00 32.28 228 VAL B N 1
ATOM 4625 C CA . VAL B 1 217 ? -19.774 27.372 23.590 1.00 33.28 228 VAL B CA 1
ATOM 4626 C C . VAL B 1 217 ? -19.481 25.937 23.145 1.00 36.15 228 VAL B C 1
ATOM 4627 O O . VAL B 1 217 ? -19.492 25.017 23.965 1.00 33.52 228 VAL B O 1
ATOM 4631 N N . GLU B 1 218 ? -19.197 25.762 21.866 1.00 36.10 229 GLU B N 1
ATOM 4632 C CA . GLU B 1 218 ? -18.971 24.423 21.332 1.00 40.84 229 GLU B CA 1
ATOM 4633 C C . GLU B 1 218 ? -17.795 23.766 21.981 1.00 37.87 229 GLU B C 1
ATOM 4634 O O . GLU B 1 218 ? -17.748 22.572 22.116 1.00 43.36 229 GLU B O 1
ATOM 4640 N N . ALA B 1 219 ? -16.821 24.567 22.343 1.00 36.51 230 ALA B N 1
ATOM 4641 C CA . ALA B 1 219 ? -15.614 24.079 22.928 1.00 33.11 230 ALA B CA 1
ATOM 4642 C C . ALA B 1 219 ? -15.763 23.781 24.412 1.00 33.03 230 ALA B C 1
ATOM 4643 O O . ALA B 1 219 ? -14.851 23.238 25.018 1.00 33.28 230 ALA B O 1
ATOM 4645 N N . GLY B 1 220 ? -16.879 24.139 25.018 1.00 29.57 231 GLY B N 1
ATOM 4646 C CA . GLY B 1 220 ? -17.041 23.882 26.405 1.00 29.98 231 GLY B CA 1
ATOM 4647 C C . GLY B 1 220 ? -16.493 24.961 27.310 1.00 32.78 231 GLY B C 1
ATOM 4648 O O . GLY B 1 220 ? -16.475 24.782 28.507 1.00 29.35 231 GLY B O 1
ATOM 4649 N N . GLU B 1 221 ? -16.058 26.102 26.765 1.00 35.93 232 GLU B N 1
ATOM 4650 C CA . GLU B 1 221 ? -15.495 27.175 27.617 1.00 33.57 232 GLU B CA 1
ATOM 4651 C C . GLU B 1 221 ? -16.526 28.008 28.353 1.00 30.89 232 GLU B C 1
ATOM 4652 O O . GLU B 1 221 ? -16.251 28.511 29.422 1.00 37.00 232 GLU B O 1
ATOM 4658 N N . ILE B 1 222 ? -17.694 28.190 27.754 1.00 31.74 233 ILE B N 1
ATOM 4659 C CA . ILE B 1 222 ? -18.814 28.912 28.357 1.00 28.16 233 ILE B CA 1
ATOM 4660 C C . ILE B 1 222 ? -20.073 28.205 27.945 1.00 29.32 233 ILE B C 1
ATOM 4661 O O . ILE B 1 222 ? -20.074 27.441 26.941 1.00 25.99 233 ILE B O 1
ATOM 4666 N N . THR B 1 223 ? -21.154 28.465 28.653 1.00 26.14 234 THR B N 1
ATOM 4667 C CA . THR B 1 223 ? -22.447 27.935 28.227 1.00 28.47 234 THR B CA 1
ATOM 4668 C C . THR B 1 223 ? -23.070 28.921 27.274 1.00 30.42 234 THR B C 1
ATOM 4669 O O . THR B 1 223 ? -22.742 30.141 27.236 1.00 27.61 234 THR B O 1
ATOM 4673 N N . GLN B 1 224 ? -24.049 28.388 26.569 1.00 31.02 235 GLN B N 1
ATOM 4674 C CA . GLN B 1 224 ? -24.920 29.150 25.740 1.00 32.16 235 GLN B CA 1
ATOM 4675 C C . GLN B 1 224 ? -25.533 30.353 26.460 1.00 31.06 235 GLN B C 1
ATOM 4676 O O . GLN B 1 224 ? -25.577 31.442 25.899 1.00 30.05 235 GLN B O 1
ATOM 4682 N N . ASP B 1 225 ? -25.963 30.162 27.711 1.00 34.18 236 ASP B N 1
ATOM 4683 C CA . ASP B 1 225 ? -26.420 31.265 28.542 1.00 33.57 236 ASP B CA 1
ATOM 4684 C C . ASP B 1 225 ? -25.349 32.328 28.700 1.00 29.70 236 ASP B C 1
ATOM 4685 O O . ASP B 1 225 ? -25.621 33.508 28.622 1.00 29.60 236 ASP B O 1
ATOM 4690 N N . ASP B 1 226 ? -24.141 31.888 29.006 1.00 28.37 237 ASP B N 1
ATOM 4691 C CA . ASP B 1 226 ? -23.055 32.808 29.205 1.00 27.77 237 ASP B CA 1
ATOM 4692 C C . ASP B 1 226 ? -22.887 33.590 27.923 1.00 26.07 237 ASP B C 1
ATOM 4693 O O . ASP B 1 226 ? -22.708 34.811 27.937 1.00 27.32 237 ASP B O 1
ATOM 4698 N N . ALA B 1 227 ? -22.867 32.892 26.799 1.00 25.19 238 ALA B N 1
ATOM 4699 C CA . ALA B 1 227 ? -22.699 33.592 25.522 1.00 27.12 238 ALA B CA 1
ATOM 4700 C C . ALA B 1 227 ? -23.701 34.723 25.412 1.00 25.42 238 ALA B C 1
ATOM 4701 O O . ALA B 1 227 ? -23.379 35.824 24.998 1.00 27.98 238 ALA B O 1
ATOM 4703 N N . ALA B 1 228 ? -24.931 34.427 25.791 1.00 27.39 239 ALA B N 1
ATOM 4704 C CA . ALA B 1 228 ? -25.973 35.365 25.628 1.00 23.80 239 ALA B CA 1
ATOM 4705 C C . ALA B 1 228 ? -25.783 36.554 26.573 1.00 21.83 239 ALA B C 1
ATOM 4706 O O . ALA B 1 228 ? -26.033 37.699 26.172 1.00 19.84 239 ALA B O 1
ATOM 4708 N N . GLY B 1 229 ? -25.318 36.288 27.803 1.00 20.34 240 GLY B N 1
ATOM 4709 C CA . GLY B 1 229 ? -25.018 37.340 28.761 1.00 23.40 240 GLY B CA 1
ATOM 4710 C C . GLY B 1 229 ? -23.927 38.278 28.247 1.00 25.07 240 GLY B C 1
ATOM 4711 O O . GLY B 1 229 ? -23.932 39.484 28.473 1.00 24.37 240 GLY B O 1
ATOM 4712 N N . ILE B 1 230 ? -22.968 37.726 27.551 1.00 24.85 241 ILE B N 1
ATOM 4713 C CA . ILE B 1 230 ? -21.840 38.567 27.099 1.00 25.61 241 ILE B CA 1
ATOM 4714 C C . ILE B 1 230 ? -22.305 39.485 26.002 1.00 22.99 241 ILE B C 1
ATOM 4715 O O . ILE B 1 230 ? -22.037 40.697 26.042 1.00 22.31 241 ILE B O 1
ATOM 4720 N N . GLY B 1 231 ? -23.042 38.912 25.041 1.00 20.90 242 GLY B N 1
ATOM 4721 C CA . GLY B 1 231 ? -23.752 39.671 24.074 1.00 20.55 242 GLY B CA 1
ATOM 4722 C C . GLY B 1 231 ? -24.605 40.778 24.668 1.00 22.12 242 GLY B C 1
ATOM 4723 O O . GLY B 1 231 ? -24.533 41.933 24.222 1.00 22.07 242 GLY B O 1
ATOM 4724 N N . MET B 1 232 ? -25.384 40.438 25.690 1.00 22.87 243 MET B N 1
ATOM 4725 C CA . MET B 1 232 ? -26.231 41.409 26.368 1.00 26.95 243 MET B CA 1
ATOM 4726 C C . MET B 1 232 ? -25.414 42.579 26.928 1.00 26.34 243 MET B C 1
ATOM 4727 O O . MET B 1 232 ? -25.762 43.740 26.816 1.00 25.53 243 MET B O 1
ATOM 4732 N N . MET B 1 233 ? -24.314 42.211 27.556 1.00 25.47 244 MET B N 1
ATOM 4733 C CA . MET B 1 233 ? -23.484 43.164 28.185 1.00 29.49 244 MET B CA 1
ATOM 4734 C C . MET B 1 233 ? -22.806 44.086 27.171 1.00 25.33 244 MET B C 1
ATOM 4735 O O . MET B 1 233 ? -22.651 45.294 27.398 1.00 24.47 244 MET B O 1
ATOM 4740 N N . LEU B 1 234 ? -22.390 43.550 26.042 1.00 23.65 245 LEU B N 1
ATOM 4741 C CA . LEU B 1 234 ? -21.859 44.419 25.002 1.00 24.00 245 LEU B CA 1
ATOM 4742 C C . LEU B 1 234 ? -22.916 45.362 24.480 1.00 24.17 245 LEU B C 1
ATOM 4743 O O . LEU B 1 234 ? -22.691 46.554 24.338 1.00 23.13 245 LEU B O 1
ATOM 4748 N N . LEU B 1 235 ? -24.103 44.839 24.259 1.00 25.96 246 LEU B N 1
ATOM 4749 C CA . LEU B 1 235 ? -25.238 45.659 23.870 1.00 27.12 246 LEU B CA 1
ATOM 4750 C C . LEU B 1 235 ? -25.527 46.823 24.798 1.00 27.18 246 LEU B C 1
ATOM 4751 O O . LEU B 1 235 ? -25.662 47.962 24.332 1.00 33.29 246 LEU B O 1
ATOM 4756 N N . GLY B 1 236 ? -25.622 46.550 26.099 1.00 24.23 247 GLY B N 1
ATOM 4757 C CA . GLY B 1 236 ? -25.866 47.581 27.072 1.00 22.87 247 GLY B CA 1
ATOM 4758 C C . GLY B 1 236 ? -24.756 48.576 27.094 1.00 24.64 247 GLY B C 1
ATOM 4759 O O . GLY B 1 236 ? -24.980 49.762 26.918 1.00 27.32 247 GLY B O 1
ATOM 4760 N N . ALA B 1 237 ? -23.544 48.078 27.271 1.00 26.02 248 ALA B N 1
ATOM 4761 C CA . ALA B 1 237 ? -22.365 48.895 27.530 1.00 25.70 248 ALA B CA 1
ATOM 4762 C C . ALA B 1 237 ? -22.097 49.936 26.470 1.00 26.47 248 ALA B C 1
ATOM 4763 O O . ALA B 1 237 ? -21.620 51.047 26.764 1.00 28.28 248 ALA B O 1
ATOM 4765 N N . GLY B 1 238 ? -22.378 49.558 25.231 1.00 24.13 249 GLY B N 1
ATOM 4766 C CA . GLY B 1 238 ? -22.003 50.369 24.146 1.00 25.04 249 GLY B CA 1
ATOM 4767 C C . GLY B 1 238 ? -23.042 51.365 23.702 1.00 28.02 249 GLY B C 1
ATOM 4768 O O . GLY B 1 238 ? -22.806 52.068 22.692 1.00 33.27 249 GLY B O 1
ATOM 4769 N N . HIS B 1 239 ? -24.229 51.335 24.320 1.00 23.51 250 HIS B N 1
ATOM 4770 C CA . HIS B 1 239 ? -25.345 52.046 23.734 1.00 21.76 250 HIS B CA 1
ATOM 4771 C C . HIS B 1 239 ? -25.546 53.437 24.349 1.00 21.42 250 HIS B C 1
ATOM 4772 O O . HIS B 1 239 ? -25.261 54.412 23.702 1.00 22.76 250 HIS B O 1
ATOM 4779 N N . GLU B 1 240 ? -25.991 53.482 25.587 1.00 19.50 251 GLU B N 1
ATOM 4780 C CA . GLU B 1 240 ? -26.380 54.684 26.179 1.00 21.52 251 GLU B CA 1
ATOM 4781 C C . GLU B 1 240 ? -25.234 55.616 26.323 1.00 20.02 251 GLU B C 1
ATOM 4782 O O . GLU B 1 240 ? -25.371 56.778 26.024 1.00 19.00 251 GLU B O 1
ATOM 4788 N N . THR B 1 241 ? -24.077 55.101 26.715 1.00 19.36 252 THR B N 1
ATOM 4789 C CA . THR B 1 241 ? -22.850 55.879 26.797 1.00 18.89 252 THR B CA 1
ATOM 4790 C C . THR B 1 241 ? -22.554 56.622 25.509 1.00 18.13 252 THR B C 1
ATOM 4791 O O . THR B 1 241 ? -22.369 57.848 25.481 1.00 16.51 252 THR B O 1
ATOM 4795 N N . THR B 1 242 ? -22.520 55.892 24.414 1.00 17.18 253 THR B N 1
ATOM 4796 C CA . THR B 1 242 ? -22.199 56.493 23.126 1.00 16.46 253 THR B CA 1
ATOM 4797 C C . THR B 1 242 ? -23.277 57.476 22.701 1.00 17.10 253 THR B C 1
ATOM 4798 O O . THR B 1 242 ? -22.980 58.550 22.171 1.00 15.84 253 THR B O 1
ATOM 4802 N N . ALA B 1 243 ? -24.540 57.101 22.923 1.00 17.80 254 ALA B N 1
ATOM 4803 C CA . ALA B 1 243 ? -25.624 58.017 22.599 1.00 17.26 254 ALA B CA 1
ATOM 4804 C C . ALA B 1 243 ? -25.535 59.325 23.356 1.00 17.20 254 ALA B C 1
ATOM 4805 O O . ALA B 1 243 ? -25.780 60.403 22.802 1.00 15.38 254 ALA B O 1
ATOM 4807 N N . ASN B 1 244 ? -25.211 59.234 24.638 1.00 18.31 255 ASN B N 1
ATOM 4808 C CA . ASN B 1 244 ? -25.083 60.422 25.456 1.00 18.28 255 ASN B CA 1
ATOM 4809 C C . ASN B 1 244 ? -23.993 61.314 24.945 1.00 18.74 255 ASN B C 1
ATOM 4810 O O . ASN B 1 244 ? -24.147 62.550 24.917 1.00 18.44 255 ASN B O 1
ATOM 4815 N N . MET B 1 245 ? -22.882 60.702 24.527 1.00 17.29 256 MET B N 1
ATOM 4816 C CA . MET B 1 245 ? -21.796 61.462 23.930 1.00 17.63 256 MET B CA 1
ATOM 4817 C C . MET B 1 245 ? -22.216 62.168 22.617 1.00 17.20 256 MET B C 1
ATOM 4818 O O . MET B 1 245 ? -21.875 63.317 22.361 1.00 19.98 256 MET B O 1
ATOM 4823 N N . ILE B 1 246 ? -22.979 61.487 21.790 1.00 16.12 257 ILE B N 1
ATOM 4824 C CA . ILE B 1 246 ? -23.423 62.078 20.516 1.00 16.08 257 ILE B CA 1
ATOM 4825 C C . ILE B 1 246 ? -24.269 63.299 20.763 1.00 15.83 257 ILE B C 1
ATOM 4826 O O . ILE B 1 246 ? -23.994 64.342 20.210 1.00 16.43 257 ILE B O 1
ATOM 4831 N N . ALA B 1 247 ? -25.261 63.164 21.641 1.00 14.83 258 ALA B N 1
ATOM 4832 C CA . ALA B 1 247 ? -26.164 64.220 21.918 1.00 17.05 258 ALA B CA 1
ATOM 4833 C C . ALA B 1 247 ? -25.570 65.369 22.733 1.00 17.15 258 ALA B C 1
ATOM 4834 O O . ALA B 1 247 ? -25.690 66.535 22.347 1.00 18.60 258 ALA B O 1
ATOM 4836 N N . LEU B 1 248 ? -24.953 65.037 23.849 1.00 18.30 259 LEU B N 1
ATOM 4837 C CA . LEU B 1 248 ? -24.284 66.035 24.672 1.00 18.63 259 LEU B CA 1
ATOM 4838 C C . LEU B 1 248 ? -23.109 66.697 23.937 1.00 18.34 259 LEU B C 1
ATOM 4839 O O . LEU B 1 248 ? -22.895 67.906 24.022 1.00 16.14 259 LEU B O 1
ATOM 4844 N N . GLY B 1 249 ? -22.385 65.910 23.153 1.00 16.09 260 GLY B N 1
ATOM 4845 C CA . GLY B 1 249 ? -21.289 66.421 22.416 1.00 16.63 260 GLY B CA 1
ATOM 4846 C C . GLY B 1 249 ? -21.776 67.434 21.392 1.00 18.91 260 GLY B C 1
ATOM 4847 O O . GLY B 1 249 ? -21.226 68.539 21.279 1.00 16.05 260 GLY B O 1
ATOM 4848 N N . THR B 1 250 ? -22.836 67.064 20.685 1.00 18.70 261 THR B N 1
ATOM 4849 C CA . THR B 1 250 ? -23.402 67.991 19.742 1.00 19.00 261 THR B CA 1
ATOM 4850 C C . THR B 1 250 ? -23.856 69.298 20.385 1.00 18.98 261 THR B C 1
ATOM 4851 O O . THR B 1 250 ? -23.676 70.412 19.839 1.00 17.68 261 THR B O 1
ATOM 4855 N N . LEU B 1 251 ? -24.432 69.182 21.566 1.00 19.26 262 LEU B N 1
ATOM 4856 C CA . LEU B 1 251 ? -24.939 70.347 22.239 1.00 18.76 262 LEU B CA 1
ATOM 4857 C C . LEU B 1 251 ? -23.792 71.205 22.669 1.00 20.18 262 LEU B C 1
ATOM 4858 O O . LEU B 1 251 ? -23.844 72.440 22.498 1.00 18.87 262 LEU B O 1
ATOM 4863 N N . ALA B 1 252 ? -22.725 70.574 23.184 1.00 19.72 263 ALA B N 1
ATOM 4864 C CA . ALA B 1 252 ? -21.538 71.305 23.575 1.00 22.16 263 ALA B CA 1
ATOM 4865 C C . ALA B 1 252 ? -20.983 72.077 22.378 1.00 21.62 263 ALA B C 1
ATOM 4866 O O . ALA B 1 252 ? -20.627 73.254 22.478 1.00 20.09 263 ALA B O 1
ATOM 4868 N N . LEU B 1 253 ? -20.946 71.441 21.223 1.00 19.59 264 LEU B N 1
ATOM 4869 C CA . LEU B 1 253 ? -20.510 72.142 20.024 1.00 20.55 264 LEU B CA 1
ATOM 4870 C C . LEU B 1 253 ? -21.431 73.298 19.665 1.00 21.34 264 LEU B C 1
ATOM 4871 O O . LEU B 1 253 ? -20.932 74.373 19.285 1.00 18.18 264 LEU B O 1
ATOM 4876 N N . LEU B 1 254 ? -22.743 73.074 19.761 1.00 19.37 265 LEU B N 1
ATOM 4877 C CA . LEU B 1 254 ? -23.646 74.103 19.398 1.00 20.59 265 LEU B CA 1
ATOM 4878 C C . LEU B 1 254 ? -23.495 75.278 20.334 1.00 20.55 265 LEU B C 1
ATOM 4879 O O . LEU B 1 254 ? -23.564 76.408 19.891 1.00 20.70 265 LEU B O 1
ATOM 4884 N N . GLU B 1 255 ? -23.251 75.009 21.609 1.00 22.61 266 GLU B N 1
ATOM 4885 C CA . GLU B 1 255 ? -22.966 76.073 22.573 1.00 26.16 266 GLU B CA 1
ATOM 4886 C C . GLU B 1 255 ? -21.586 76.735 22.425 1.00 23.78 266 GLU B C 1
ATOM 4887 O O . GLU B 1 255 ? -21.357 77.746 23.042 1.00 23.24 266 GLU B O 1
ATOM 4893 N N . ASN B 1 256 ? -20.711 76.189 21.602 1.00 21.84 267 ASN B N 1
ATOM 4894 C CA . ASN B 1 256 ? -19.378 76.753 21.344 1.00 25.24 267 ASN B CA 1
ATOM 4895 C C . ASN B 1 256 ? -19.181 76.962 19.864 1.00 24.99 267 ASN B C 1
ATOM 4896 O O . ASN B 1 256 ? -18.323 76.327 19.204 1.00 24.98 267 ASN B O 1
ATOM 4901 N N . PRO B 1 257 ? -20.010 77.855 19.292 1.00 29.85 268 PRO B N 1
ATOM 4902 C CA . PRO B 1 257 ? -20.165 77.981 17.843 1.00 30.12 268 PRO B CA 1
ATOM 4903 C C . PRO B 1 257 ? -18.898 78.165 17.034 1.00 29.03 268 PRO B C 1
ATOM 4904 O O . PRO B 1 257 ? -18.803 77.599 15.936 1.00 26.22 268 PRO B O 1
ATOM 4908 N N . GLU B 1 258 ? -17.934 78.921 17.559 1.00 29.77 269 GLU B N 1
ATOM 4909 C CA . GLU B 1 258 ? -16.666 79.158 16.861 1.00 31.21 269 GLU B CA 1
ATOM 4910 C C . GLU B 1 258 ? -15.845 77.843 16.712 1.00 28.13 269 GLU B C 1
ATOM 4911 O O . GLU B 1 258 ? -15.215 77.598 15.699 1.00 27.63 269 GLU B O 1
ATOM 4917 N N . GLN B 1 259 ? -15.868 77.016 17.745 1.00 25.34 270 GLN B N 1
ATOM 4918 C CA . GLN B 1 259 ? -15.210 75.727 17.694 1.00 24.81 270 GLN B CA 1
ATOM 4919 C C . GLN B 1 259 ? -15.991 74.742 16.838 1.00 21.46 270 GLN B C 1
ATOM 4920 O O . GLN B 1 259 ? -15.387 74.024 16.063 1.00 22.54 270 GLN B O 1
ATOM 4926 N N . LEU B 1 260 ? -17.324 74.740 16.898 1.00 22.96 271 LEU B N 1
ATOM 4927 C CA . LEU B 1 260 ? -18.081 73.950 15.899 1.00 25.01 271 LEU B CA 1
ATOM 4928 C C . LEU B 1 260 ? -17.621 74.247 14.476 1.00 26.79 271 LEU B C 1
ATOM 4929 O O . LEU B 1 260 ? -17.402 73.339 13.670 1.00 25.29 271 LEU B O 1
ATOM 4934 N N . ALA B 1 261 ? -17.532 75.529 14.148 1.00 29.20 272 ALA B N 1
ATOM 4935 C CA . ALA B 1 261 ? -17.224 75.927 12.757 1.00 29.89 272 ALA B CA 1
ATOM 4936 C C . ALA B 1 261 ? -15.886 75.388 12.320 1.00 27.74 272 ALA B C 1
ATOM 4937 O O . ALA B 1 261 ? -15.716 74.868 11.237 1.00 27.61 272 ALA B O 1
ATOM 4939 N N . GLU B 1 262 ? -14.945 75.456 13.223 1.00 30.66 273 GLU B N 1
ATOM 4940 C CA . GLU B 1 262 ? -13.629 74.871 13.016 1.00 32.51 273 GLU B CA 1
ATOM 4941 C C . GLU B 1 262 ? -13.639 73.365 12.773 1.00 30.38 273 GLU B C 1
ATOM 4942 O O . GLU B 1 262 ? -13.033 72.885 11.827 1.00 35.39 273 GLU B O 1
ATOM 4948 N N . VAL B 1 263 ? -14.328 72.618 13.620 1.00 29.84 274 VAL B N 1
ATOM 4949 C CA . VAL B 1 263 ? -14.460 71.166 13.430 1.00 29.01 274 VAL B CA 1
ATOM 4950 C C . VAL B 1 263 ? -15.097 70.886 12.082 1.00 27.81 274 VAL B C 1
ATOM 4951 O O . VAL B 1 263 ? -14.656 70.026 11.346 1.00 29.60 274 VAL B O 1
ATOM 4955 N N . ARG B 1 264 ? -16.173 71.586 11.774 1.00 26.55 275 ARG B N 1
ATOM 4956 C CA . ARG B 1 264 ? -16.822 71.378 10.493 1.00 26.55 275 ARG B CA 1
ATOM 4957 C C . ARG B 1 264 ? -15.951 71.778 9.282 1.00 27.47 275 ARG B C 1
ATOM 4958 O O . ARG B 1 264 ? -15.895 71.033 8.283 1.00 26.08 275 ARG B O 1
ATOM 4966 N N . ASP B 1 265 ? -15.310 72.933 9.377 1.00 26.53 276 ASP B N 1
ATOM 4967 C CA . ASP B 1 265 ? -14.677 73.545 8.234 1.00 27.82 276 ASP B CA 1
ATOM 4968 C C . ASP B 1 265 ? -13.189 73.299 8.075 1.00 28.49 276 ASP B C 1
ATOM 4969 O O . ASP B 1 265 ? -12.655 73.467 6.990 1.00 26.87 276 ASP B O 1
ATOM 4974 N N . SER B 1 266 ? -12.506 72.910 9.128 1.00 29.67 277 SER B N 1
ATOM 4975 C CA . SER B 1 266 ? -11.081 72.603 9.005 1.00 29.80 277 SER B CA 1
ATOM 4976 C C . SER B 1 266 ? -10.871 71.495 8.006 1.00 32.98 277 SER B C 1
ATOM 4977 O O . SER B 1 266 ? -11.648 70.514 7.954 1.00 28.73 277 S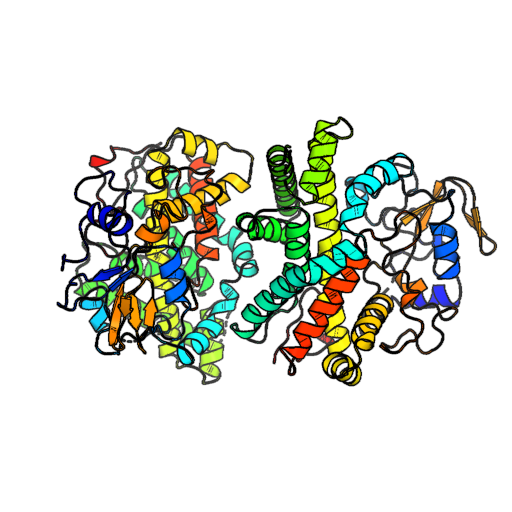ER B O 1
ATOM 4980 N N . ASP B 1 267 ? -9.840 71.664 7.184 1.00 31.45 278 ASP B N 1
ATOM 4981 C CA . ASP B 1 267 ? -9.475 70.647 6.234 1.00 32.30 278 ASP B CA 1
ATOM 4982 C C . ASP B 1 267 ? -8.446 69.678 6.851 1.00 31.10 278 ASP B C 1
ATOM 4983 O O . ASP B 1 267 ? -7.951 68.806 6.160 1.00 28.95 278 ASP B O 1
ATOM 4988 N N . ASP B 1 268 ? -8.156 69.825 8.145 1.00 27.79 279 ASP B N 1
ATOM 4989 C CA . ASP B 1 268 ? -7.164 69.008 8.818 1.00 26.67 279 ASP B CA 1
ATOM 4990 C C . ASP B 1 268 ? -7.853 67.857 9.545 1.00 25.23 279 ASP B C 1
ATOM 4991 O O . ASP B 1 268 ? -8.557 68.093 10.501 1.00 26.40 279 ASP B O 1
ATOM 4996 N N . PRO B 1 269 ? -7.684 66.606 9.071 1.00 26.89 280 PRO B N 1
ATOM 4997 C CA . PRO B 1 269 ? -8.279 65.442 9.704 1.00 24.92 280 PRO B CA 1
ATOM 4998 C C . PRO B 1 269 ? -7.992 65.247 11.184 1.00 23.05 280 PRO B C 1
ATOM 4999 O O . PRO B 1 269 ? -8.723 64.519 11.831 1.00 22.22 280 PRO B O 1
ATOM 5003 N N . LYS B 1 270 ? -6.899 65.804 11.694 1.00 20.45 281 LYS B N 1
ATOM 5004 C CA . LYS B 1 270 ? -6.574 65.721 13.116 1.00 19.44 281 LYS B CA 1
ATOM 5005 C C . LYS B 1 270 ? -7.635 66.436 13.970 1.00 21.14 281 LYS B C 1
ATOM 5006 O O . LYS B 1 270 ? -7.856 66.065 15.122 1.00 19.13 281 LYS B O 1
ATOM 5012 N N . VAL B 1 271 ? -8.283 67.494 13.437 1.00 20.92 282 VAL B N 1
ATOM 5013 C CA . VAL B 1 271 ? -9.181 68.308 14.263 1.00 18.82 282 VAL B CA 1
ATOM 5014 C C . VAL B 1 271 ? -10.386 67.532 14.772 1.00 18.94 282 VAL B C 1
ATOM 5015 O O . VAL B 1 271 ? -10.743 67.631 15.943 1.00 18.72 282 VAL B O 1
ATOM 5019 N N . ILE B 1 272 ? -10.980 66.691 13.921 1.00 21.64 283 ILE B N 1
ATOM 5020 C CA . ILE B 1 272 ? -12.110 65.848 14.399 1.00 21.23 283 ILE B CA 1
ATOM 5021 C C . ILE B 1 272 ? -11.592 64.870 15.491 1.00 19.04 283 ILE B C 1
ATOM 5022 O O . ILE B 1 272 ? -12.262 64.663 16.488 1.00 16.86 283 ILE B O 1
ATOM 5027 N N . VAL B 1 273 ? -10.369 64.364 15.319 1.00 19.18 284 VAL B N 1
ATOM 5028 C CA . VAL B 1 273 ? -9.782 63.467 16.254 1.00 18.72 284 VAL B CA 1
ATOM 5029 C C . VAL B 1 273 ? -9.621 64.133 17.619 1.00 19.28 284 VAL B C 1
ATOM 5030 O O . VAL B 1 273 ? -10.130 63.594 18.626 1.00 13.83 284 VAL B O 1
ATOM 5034 N N . ASN B 1 274 ? -9.027 65.335 17.626 1.00 20.41 285 ASN B N 1
ATOM 5035 C CA . ASN B 1 274 ? -8.837 66.121 18.899 1.00 21.33 285 ASN B CA 1
ATOM 5036 C C . ASN B 1 274 ? -10.164 66.514 19.534 1.00 17.85 285 ASN B C 1
ATOM 5037 O O . ASN B 1 274 ? -10.303 66.511 20.743 1.00 16.15 285 ASN B O 1
ATOM 5042 N N . THR B 1 275 ? -11.130 66.854 18.704 1.00 17.77 286 THR B N 1
ATOM 5043 C CA . THR B 1 275 ? -12.436 67.311 19.138 1.00 16.90 286 THR B CA 1
ATOM 5044 C C . THR B 1 275 ? -13.126 66.203 19.914 1.00 15.51 286 THR B C 1
ATOM 5045 O O . THR B 1 275 ? -13.674 66.430 20.976 1.00 15.31 286 THR B O 1
ATOM 5049 N N . VAL B 1 276 ? -13.061 64.971 19.407 1.00 13.62 287 VAL B N 1
ATOM 5050 C CA . VAL B 1 276 ? -13.674 63.834 20.134 1.00 12.93 287 VAL B CA 1
ATOM 5051 C C . VAL B 1 276 ? -13.006 63.652 21.500 1.00 14.17 287 VAL B C 1
ATOM 5052 O O . VAL B 1 276 ? -13.682 63.443 22.495 1.00 15.06 287 VAL B O 1
ATOM 5056 N N . GLU B 1 277 ? -11.678 63.808 21.570 1.00 15.54 288 GLU B N 1
ATOM 5057 C CA . GLU B 1 277 ? -11.013 63.567 22.843 1.00 15.83 288 GLU B CA 1
ATOM 5058 C C . GLU B 1 277 ? -11.366 64.641 23.828 1.00 15.59 288 GLU B C 1
ATOM 5059 O O . GLU B 1 277 ? -11.560 64.363 24.996 1.00 13.13 288 GLU B O 1
ATOM 5065 N N . GLU B 1 278 ? -11.378 65.897 23.356 1.00 15.64 289 GLU B N 1
ATOM 5066 C CA . GLU B 1 278 ? -11.754 66.970 24.215 1.00 17.75 289 GLU B CA 1
ATOM 5067 C C . GLU B 1 278 ? -13.188 66.816 24.664 1.00 16.40 289 GLU B C 1
ATOM 5068 O O . GLU B 1 278 ? -13.506 67.037 25.817 1.00 19.52 289 GLU B O 1
ATOM 5074 N N . LEU B 1 279 ? -14.094 66.448 23.786 1.00 17.20 290 LEU B N 1
ATOM 5075 C CA . LEU B 1 279 ? -15.465 66.235 24.248 1.00 15.03 290 LEU B CA 1
ATOM 5076 C C . LEU B 1 279 ? -15.515 65.104 25.266 1.00 15.06 290 LEU B C 1
ATOM 5077 O O . LEU B 1 279 ? -16.248 65.218 26.268 1.00 13.57 290 LEU B O 1
ATOM 5082 N N . LEU B 1 280 ? -14.787 63.996 25.010 1.00 15.25 291 LEU B N 1
ATOM 5083 C CA . LEU B 1 280 ? -14.785 62.875 25.989 1.00 13.14 291 LEU B CA 1
ATOM 5084 C C . LEU B 1 280 ? -14.345 63.412 27.367 1.00 15.06 291 LEU B C 1
ATOM 5085 O O . LEU B 1 280 ? -15.017 63.166 28.403 1.00 15.28 291 LEU B O 1
ATOM 5090 N N . ARG B 1 281 ? -13.270 64.210 27.376 1.00 15.33 292 ARG B N 1
ATOM 5091 C CA . ARG B 1 281 ? -12.727 64.753 28.641 1.00 14.87 292 ARG B CA 1
ATOM 5092 C C . ARG B 1 281 ? -13.672 65.781 29.256 1.00 15.20 292 ARG B C 1
ATOM 5093 O O . ARG B 1 281 ? -13.995 65.682 30.445 1.00 16.37 292 ARG B O 1
ATOM 5101 N N . TYR B 1 282 ? -14.131 66.744 28.444 1.00 16.04 293 TYR B N 1
ATOM 5102 C CA . TYR B 1 282 ? -14.966 67.843 28.918 1.00 16.50 293 TYR B CA 1
ATOM 5103 C C . TYR B 1 282 ? -16.248 67.348 29.570 1.00 17.25 293 TYR B C 1
ATOM 5104 O O . TYR B 1 282 ? -16.509 67.707 30.715 1.00 13.83 293 TYR B O 1
ATOM 5113 N N . LEU B 1 283 ? -16.947 66.405 28.913 1.00 17.09 294 LEU B N 1
ATOM 5114 C CA . LEU B 1 283 ? -18.231 65.921 29.401 1.00 17.18 294 LEU B CA 1
ATOM 5115 C C . LEU B 1 283 ? -18.152 64.727 30.368 1.00 17.27 294 LEU B C 1
ATOM 5116 O O . LEU B 1 283 ? -19.082 64.502 31.117 1.00 18.45 294 LEU B O 1
ATOM 5121 N N . THR B 1 284 ? -17.096 63.912 30.275 1.00 16.96 295 THR B N 1
ATOM 5122 C CA . THR B 1 284 ? -16.985 62.657 31.081 1.00 17.08 295 THR B CA 1
ATOM 5123 C C . THR B 1 284 ? -18.317 62.058 31.543 1.00 16.73 295 THR B C 1
ATOM 5124 O O . THR B 1 284 ? -18.638 61.998 32.721 1.00 18.35 295 THR B O 1
ATOM 5128 N N . ILE B 1 285 ? -19.093 61.605 30.583 1.00 17.53 296 ILE B N 1
ATOM 5129 C CA . ILE B 1 285 ? -20.423 61.151 30.847 1.00 18.41 296 ILE B CA 1
ATOM 5130 C C . ILE B 1 285 ? -20.460 59.916 31.746 1.00 18.07 296 ILE B C 1
ATOM 5131 O O . ILE B 1 285 ? -21.457 59.711 32.396 1.00 18.22 296 ILE B O 1
ATOM 5136 N N . ALA B 1 286 ? -19.370 59.166 31.859 1.00 17.43 297 ALA B N 1
ATOM 5137 C CA . ALA B 1 286 ? -19.391 58.012 32.768 1.00 19.57 297 ALA B CA 1
ATOM 5138 C C . ALA B 1 286 ? -19.240 58.426 34.239 1.00 19.04 297 ALA B C 1
ATOM 5139 O O . ALA B 1 286 ? -19.484 57.622 35.131 1.00 17.69 297 ALA B O 1
ATOM 5141 N N . GLN B 1 287 ? -18.956 59.717 34.481 1.00 19.38 298 GLN B N 1
ATOM 5142 C CA . GLN B 1 287 ? -18.952 60.305 35.824 1.00 18.17 298 GLN B CA 1
ATOM 5143 C C . GLN B 1 287 ? -18.318 59.374 36.883 1.00 16.59 298 GLN B C 1
ATOM 5144 O O . GLN B 1 287 ? -17.212 58.904 36.701 1.00 16.08 298 GLN B O 1
ATOM 5150 N N . ASP B 1 288 ? -19.052 59.088 37.945 1.00 17.13 299 ASP B N 1
ATOM 5151 C CA . ASP B 1 288 ? -18.615 58.213 39.060 1.00 18.23 299 ASP B CA 1
ATOM 5152 C C . ASP B 1 288 ? -19.162 56.819 38.956 1.00 18.98 299 ASP B C 1
ATOM 5153 O O . ASP B 1 288 ? -19.366 56.153 39.985 1.00 18.96 299 ASP B O 1
ATOM 5158 N N . THR B 1 289 ? -19.333 56.327 37.743 1.00 20.79 300 THR B N 1
ATOM 5159 C CA . THR B 1 289 ? -19.770 54.934 37.563 1.00 20.83 300 THR B CA 1
ATOM 5160 C C . THR B 1 289 ? -18.700 53.880 37.816 1.00 22.74 300 THR B C 1
ATOM 5161 O O . THR B 1 289 ? -18.976 52.661 37.788 1.00 22.49 300 THR B O 1
ATOM 5165 N N . VAL B 1 290 ? -17.462 54.320 38.025 1.00 21.18 301 VAL B N 1
ATOM 5166 C CA . VAL B 1 290 ? -16.368 53.416 38.267 1.00 19.33 301 VAL B CA 1
ATOM 5167 C C . VAL B 1 290 ? -16.223 53.193 39.778 1.00 19.07 301 VAL B C 1
ATOM 5168 O O . VAL B 1 290 ? -16.011 54.115 40.566 1.00 18.85 301 VAL B O 1
ATOM 5172 N N . ARG B 1 291 ? -16.343 51.921 40.173 1.00 20.06 302 ARG B N 1
ATOM 5173 C CA . ARG B 1 291 ? -16.425 51.559 41.574 1.00 19.29 302 ARG B CA 1
ATOM 5174 C C . ARG B 1 291 ? -15.576 50.357 41.853 1.00 17.61 302 ARG B C 1
ATOM 5175 O O . ARG B 1 291 ? -15.552 49.436 41.052 1.00 17.29 302 ARG B O 1
ATOM 5183 N N . ARG B 1 292 ? -14.858 50.390 42.950 1.00 16.73 303 ARG B N 1
ATOM 5184 C CA . ARG B 1 292 ? -14.048 49.262 43.356 1.00 17.31 303 ARG B CA 1
ATOM 5185 C C . ARG B 1 292 ? -14.128 49.087 44.870 1.00 19.26 303 ARG B C 1
ATOM 5186 O O . ARG B 1 292 ? -14.720 49.956 45.615 1.00 19.57 303 ARG B O 1
ATOM 5194 N N . ILE B 1 293 ? -13.487 48.007 45.339 1.00 18.31 304 ILE B N 1
ATOM 5195 C CA . ILE B 1 293 ? -13.287 47.747 46.746 1.00 19.17 304 ILE B CA 1
ATOM 5196 C C . ILE B 1 293 ? -11.852 47.299 47.026 1.00 18.00 304 ILE B C 1
ATOM 5197 O O . ILE B 1 293 ? -11.260 46.569 46.253 1.00 18.32 304 ILE B O 1
ATOM 5202 N N . ALA B 1 294 ? -11.267 47.801 48.112 1.00 19.60 305 ALA B N 1
ATOM 5203 C CA . ALA B 1 294 ? -9.886 47.465 48.440 1.00 19.38 305 ALA B CA 1
ATOM 5204 C C . ALA B 1 294 ? -9.892 45.999 48.927 1.00 18.09 305 ALA B C 1
ATOM 5205 O O . ALA B 1 294 ? -10.698 45.657 49.773 1.00 18.45 305 ALA B O 1
ATOM 5207 N N . ALA B 1 295 ? -9.065 45.145 48.351 1.00 20.04 306 ALA B N 1
ATOM 5208 C CA . ALA B 1 295 ? -9.005 43.696 48.824 1.00 23.04 306 ALA B CA 1
ATOM 5209 C C . ALA B 1 295 ? -7.969 43.501 49.925 1.00 24.43 306 ALA B C 1
ATOM 5210 O O . ALA B 1 295 ? -7.931 42.459 50.577 1.00 25.44 306 ALA B O 1
ATOM 5212 N N . GLU B 1 296 ? -7.062 44.458 50.002 1.00 25.75 307 GLU B N 1
ATOM 5213 C CA . GLU B 1 296 ? -5.988 44.563 50.994 1.00 26.71 307 GLU B CA 1
ATOM 5214 C C . GLU B 1 296 ? -5.906 46.061 51.303 1.00 25.71 307 GLU B C 1
ATOM 5215 O O . GLU B 1 296 ? -6.443 46.902 50.549 1.00 23.59 307 GLU B O 1
ATOM 5221 N N . ASP B 1 297 ? -5.236 46.393 52.385 1.00 21.95 308 ASP B N 1
ATOM 5222 C CA . ASP B 1 297 ? -5.056 47.791 52.757 1.00 21.55 308 ASP B CA 1
ATOM 5223 C C . ASP B 1 297 ? -4.195 48.434 51.690 1.00 20.61 308 ASP B C 1
ATOM 5224 O O . ASP B 1 297 ? -3.341 47.769 51.121 1.00 18.94 308 ASP B O 1
ATOM 5229 N N . ILE B 1 298 ? -4.403 49.734 51.459 1.00 18.65 309 ILE B N 1
ATOM 5230 C CA . ILE B 1 298 ? -3.712 50.447 50.473 1.00 19.20 309 ILE B CA 1
ATOM 5231 C C . ILE B 1 298 ? -3.384 51.804 51.029 1.00 19.43 309 ILE B C 1
ATOM 5232 O O . ILE B 1 298 ? -4.261 52.549 51.379 1.00 19.54 309 ILE B O 1
ATOM 5237 N N . GLU B 1 299 ? -2.122 52.163 51.000 1.00 20.63 310 GLU B N 1
ATOM 5238 C CA . GLU B 1 299 ? -1.759 53.494 51.429 1.00 20.61 310 GLU B CA 1
ATOM 5239 C C . GLU B 1 299 ? -1.568 54.357 50.227 1.00 19.76 310 GLU B C 1
ATOM 5240 O O . GLU B 1 299 ? -0.889 53.966 49.319 1.00 18.91 310 GLU B O 1
ATOM 5246 N N . ILE B 1 300 ? -2.183 55.526 50.238 1.00 19.77 311 ILE B N 1
ATOM 5247 C CA . ILE B 1 300 ? -2.117 56.424 49.116 1.00 20.26 311 ILE B CA 1
ATOM 5248 C C . ILE B 1 300 ? -2.429 57.830 49.628 1.00 20.27 311 ILE B C 1
ATOM 5249 O O . ILE B 1 300 ? -3.274 57.983 50.458 1.00 20.91 311 ILE B O 1
ATOM 5254 N N . GLY B 1 301 ? -1.765 58.845 49.088 1.00 23.43 312 GLY B N 1
ATOM 5255 C CA . GLY B 1 301 ? -2.041 60.223 49.396 1.00 23.81 312 GLY B CA 1
ATOM 5256 C C . GLY B 1 301 ? -2.065 60.559 50.870 1.00 26.32 312 GLY B C 1
ATOM 5257 O O . GLY B 1 301 ? -2.733 61.482 51.280 1.00 28.87 312 GLY B O 1
ATOM 5258 N N . GLY B 1 302 ? -1.325 59.813 51.669 1.00 28.73 313 GLY B N 1
ATOM 5259 C CA . GLY B 1 302 ? -1.291 60.019 53.141 1.00 27.27 313 GLY B CA 1
ATOM 5260 C C . GLY B 1 302 ? -2.468 59.426 53.903 1.00 28.55 313 GLY B C 1
ATOM 5261 O O . GLY B 1 302 ? -2.666 59.738 55.067 1.00 31.03 313 GLY B O 1
ATOM 5262 N N . VAL B 1 303 ? -3.280 58.578 53.283 1.00 25.16 314 VAL B N 1
ATOM 5263 C CA . VAL B 1 303 ? -4.315 57.910 54.053 1.00 24.64 314 VAL B CA 1
ATOM 5264 C C . VAL B 1 303 ? -4.131 56.421 53.855 1.00 21.49 314 VAL B C 1
ATOM 5265 O O . VAL B 1 303 ? -3.282 55.993 53.082 1.00 20.20 314 VAL B O 1
ATOM 5269 N N . VAL B 1 304 ? -4.959 55.656 54.515 1.00 21.29 315 VAL B N 1
ATOM 5270 C CA . VAL B 1 304 ? -4.861 54.190 54.416 1.00 25.00 315 VAL B CA 1
ATOM 5271 C C . VAL B 1 304 ? -6.239 53.759 54.082 1.00 23.99 315 VAL B C 1
ATOM 5272 O O . VAL B 1 304 ? -7.148 53.927 54.886 1.00 27.77 315 VAL B O 1
ATOM 5276 N N . ILE B 1 305 ? -6.420 53.252 52.887 1.00 21.67 316 ILE B N 1
ATOM 5277 C CA . ILE B 1 305 ? -7.695 52.663 52.524 1.00 22.48 316 ILE B CA 1
ATOM 5278 C C . ILE B 1 305 ? -7.620 51.259 53.067 1.00 21.75 316 ILE B C 1
ATOM 5279 O O . ILE B 1 305 ? -6.653 50.556 52.802 1.00 21.92 316 ILE B O 1
ATOM 5284 N N . LYS B 1 306 ? -8.592 50.881 53.897 1.00 25.46 317 LYS B N 1
ATOM 5285 C CA . LYS B 1 306 ? -8.521 49.555 54.586 1.00 25.24 317 LYS B CA 1
ATOM 5286 C C . LYS B 1 306 ? -9.222 48.489 53.742 1.00 23.10 317 LYS B C 1
ATOM 5287 O O . LYS B 1 306 ? -10.200 48.791 53.061 1.00 23.17 317 LYS B O 1
ATOM 5293 N N . ALA B 1 307 ? -8.738 47.253 53.825 1.00 19.57 318 ALA B N 1
ATOM 5294 C CA . ALA B 1 307 ? -9.363 46.117 53.177 1.00 21.68 318 ALA B CA 1
ATOM 5295 C C . ALA B 1 307 ? -10.823 46.168 53.457 1.00 21.47 318 ALA B C 1
ATOM 5296 O O . ALA B 1 307 ? -11.212 46.469 54.549 1.00 25.47 318 ALA B O 1
ATOM 5298 N N . GLY B 1 308 ? -11.642 45.935 52.455 1.00 22.20 319 GLY B N 1
ATOM 5299 C CA . GLY B 1 308 ? -13.078 45.937 52.634 1.00 20.88 319 GLY B CA 1
ATOM 5300 C C . GLY B 1 308 ? -13.724 47.279 52.520 1.00 19.87 319 GLY B C 1
ATOM 5301 O O . GLY B 1 308 ? -14.938 47.394 52.511 1.00 18.79 319 GLY B O 1
ATOM 5302 N N . GLU B 1 309 ? -12.935 48.325 52.382 1.00 24.07 320 GLU B N 1
ATOM 5303 C CA . GLU B 1 309 ? -13.534 49.642 52.129 1.00 23.80 320 GLU B CA 1
ATOM 5304 C C . GLU B 1 309 ? -13.707 49.936 50.634 1.00 23.11 320 GLU B C 1
ATOM 5305 O O . GLU B 1 309 ? -12.835 49.667 49.824 1.00 23.71 320 GLU B O 1
ATOM 5311 N N . GLY B 1 310 ? -14.855 50.507 50.308 1.00 21.11 321 GLY B N 1
ATOM 5312 C CA . GLY B 1 310 ? -15.170 50.893 48.964 1.00 21.32 321 GLY B CA 1
ATOM 5313 C C . GLY B 1 310 ? -14.436 52.132 48.498 1.00 22.14 321 GLY B C 1
ATOM 5314 O O . GLY B 1 310 ? -14.029 52.998 49.311 1.00 21.50 321 GLY B O 1
ATOM 5315 N N . ILE B 1 311 ? -14.320 52.208 47.169 1.00 21.09 322 ILE B N 1
ATOM 5316 C CA . ILE B 1 311 ? -13.665 53.300 46.493 1.00 20.17 322 ILE B CA 1
ATOM 5317 C C . ILE B 1 311 ? -14.496 53.722 45.287 1.00 21.02 322 ILE B C 1
ATOM 5318 O O . ILE B 1 311 ? -14.808 52.901 44.417 1.00 17.07 322 ILE B O 1
ATOM 5323 N N . VAL B 1 312 ? -14.774 55.032 45.228 1.00 18.56 323 VAL B N 1
ATOM 5324 C CA . VAL B 1 312 ? -15.571 55.667 44.213 1.00 19.97 323 VAL B CA 1
ATOM 5325 C C . VAL B 1 312 ? -14.687 56.628 43.421 1.00 19.52 323 VAL B C 1
ATOM 5326 O O . VAL B 1 312 ? -13.888 57.341 44.022 1.00 18.59 323 VAL B O 1
ATOM 5330 N N . PHE B 1 313 ? -14.798 56.545 42.086 1.00 17.91 324 PHE B N 1
ATOM 5331 C CA . PHE B 1 313 ? -13.925 57.158 41.120 1.00 17.00 324 PHE B CA 1
ATOM 5332 C C . PHE B 1 313 ? -14.719 58.081 40.204 1.00 19.66 324 PHE B C 1
ATOM 5333 O O . PHE B 1 313 ? -15.282 57.660 39.181 1.00 21.07 324 PHE B O 1
ATOM 5341 N N . PRO B 1 314 ? -14.773 59.357 40.572 1.00 19.26 325 PRO B N 1
ATOM 5342 C CA . PRO B 1 314 ? -15.446 60.325 39.759 1.00 18.82 325 PRO B CA 1
ATOM 5343 C C . PRO B 1 314 ? -14.502 60.726 38.671 1.00 19.01 325 PRO B C 1
ATOM 5344 O O . PRO B 1 314 ? -13.680 61.668 38.835 1.00 17.38 325 PRO B O 1
ATOM 5348 N N . LEU B 1 315 ? -14.638 60.016 37.545 1.00 16.11 326 LEU B N 1
ATOM 5349 C CA . LEU B 1 315 ? -13.793 60.214 36.366 1.00 14.03 326 LEU B CA 1
ATOM 5350 C C . LEU B 1 315 ? -13.835 61.689 35.920 1.00 14.54 326 LEU B C 1
ATOM 5351 O O . LEU B 1 315 ? -12.877 62.197 35.330 1.00 12.29 326 LEU B O 1
ATOM 5356 N N . ASN B 1 316 ? -14.971 62.280 36.152 1.00 14.96 327 ASN B N 1
ATOM 5357 C CA . ASN B 1 316 ? -15.218 63.649 35.749 1.00 15.70 327 ASN B CA 1
ATOM 5358 C C . ASN B 1 316 ? -14.417 64.650 36.555 1.00 16.83 327 ASN B C 1
ATOM 5359 O O . ASN B 1 316 ? -14.102 65.716 36.089 1.00 19.93 327 ASN B O 1
ATOM 5364 N N . ALA B 1 317 ? -14.063 64.267 37.775 1.00 16.93 328 ALA B N 1
ATOM 5365 C CA . ALA B 1 317 ? -13.139 64.985 38.596 1.00 16.97 328 ALA B CA 1
ATOM 5366 C C . ALA B 1 317 ? -11.739 64.880 38.085 1.00 17.15 328 ALA B C 1
ATOM 5367 O O . ALA B 1 317 ? -11.067 65.905 37.911 1.00 17.15 328 ALA B O 1
ATOM 5369 N N . ALA B 1 318 ? -11.292 63.643 37.797 1.00 14.95 329 ALA B N 1
ATOM 5370 C CA . ALA B 1 318 ? -9.976 63.439 37.261 1.00 15.60 329 ALA B CA 1
ATOM 5371 C C . ALA B 1 318 ? -9.797 64.160 35.927 1.00 16.35 329 ALA B C 1
ATOM 5372 O O . ALA B 1 318 ? -8.734 64.686 35.662 1.00 20.14 329 ALA B O 1
ATOM 5374 N N . ASN B 1 319 ? -10.817 64.197 35.089 1.00 15.12 330 ASN B N 1
ATOM 5375 C CA . ASN B 1 319 ? -10.676 64.861 33.822 1.00 17.38 330 ASN B CA 1
ATOM 5376 C C . ASN B 1 319 ? -10.776 66.397 33.873 1.00 16.16 330 ASN B C 1
ATOM 5377 O O . ASN B 1 319 ? -10.606 67.050 32.882 1.00 16.01 330 ASN B O 1
ATOM 5382 N N . TRP B 1 320 ? -11.036 66.930 35.043 1.00 20.27 331 TRP B N 1
ATOM 5383 C CA . TRP B 1 320 ? -11.010 68.417 35.241 1.00 21.93 331 TRP B CA 1
ATOM 5384 C C . TRP B 1 320 ? -9.936 68.763 36.258 1.00 22.65 331 TRP B C 1
ATOM 5385 O O . TRP B 1 320 ? -9.887 69.876 36.742 1.00 22.41 331 TRP B O 1
ATOM 5396 N N . ASP B 1 321 ? -9.038 67.822 36.514 1.00 21.82 332 ASP B N 1
ATOM 5397 C CA . ASP B 1 321 ? -7.922 67.946 37.511 1.00 22.85 332 ASP B CA 1
ATOM 5398 C C . ASP B 1 321 ? -6.871 68.932 37.039 1.00 23.75 332 ASP B C 1
ATOM 5399 O O . ASP B 1 321 ? -6.215 68.665 35.992 1.00 24.45 332 ASP B O 1
ATOM 5404 N N . PRO B 1 322 ? -6.674 70.064 37.778 1.00 25.58 333 PRO B N 1
ATOM 5405 C CA . PRO B 1 322 ? -5.709 71.072 37.310 1.00 30.81 333 PRO B CA 1
ATOM 5406 C C . PRO B 1 322 ? -4.258 70.669 37.480 1.00 32.11 333 PRO B C 1
ATOM 5407 O O . PRO B 1 322 ? -3.431 71.315 36.877 1.00 34.75 333 PRO B O 1
ATOM 5411 N N . ASP B 1 323 ? -3.967 69.572 38.189 1.00 31.03 334 ASP B N 1
ATOM 5412 C CA . ASP B 1 323 ? -2.633 68.960 38.127 1.00 32.36 334 ASP B CA 1
ATOM 5413 C C . ASP B 1 323 ? -2.306 68.507 36.693 1.00 30.50 334 ASP B C 1
ATOM 5414 O O . ASP B 1 323 ? -1.150 68.489 36.309 1.00 31.38 334 ASP B O 1
ATOM 5419 N N . LEU B 1 324 ? -3.315 68.128 35.910 1.00 28.10 335 LEU B N 1
ATOM 5420 C CA . LEU B 1 324 ? -3.113 67.674 34.550 1.00 27.13 335 LEU B CA 1
ATOM 5421 C C . LEU B 1 324 ? -3.645 68.668 33.536 1.00 26.12 335 LEU B C 1
ATOM 5422 O O . LEU B 1 324 ? -3.066 68.810 32.463 1.00 27.90 335 LEU B O 1
ATOM 5427 N N . TYR B 1 325 ? -4.774 69.322 33.831 1.00 24.65 336 TYR B N 1
ATOM 5428 C CA . TYR B 1 325 ? -5.417 70.283 32.887 1.00 25.30 336 TYR B CA 1
ATOM 5429 C C . TYR B 1 325 ? -5.523 71.660 33.545 1.00 29.20 336 TYR B C 1
ATOM 5430 O O . TYR B 1 325 ? -6.616 72.093 33.959 1.00 31.61 336 TYR B O 1
ATOM 5439 N N . PRO B 1 326 ? -4.391 72.325 33.724 1.00 33.14 337 PRO B N 1
ATOM 5440 C CA . PRO B 1 326 ? -4.412 73.591 34.469 1.00 36.00 337 PRO B CA 1
ATOM 5441 C C . PRO B 1 326 ? -5.140 74.728 33.725 1.00 32.89 337 PRO B C 1
ATOM 5442 O O . PRO B 1 326 ? -5.813 75.533 34.346 1.00 29.68 337 PRO B O 1
ATOM 5446 N N . GLU B 1 327 ? -5.062 74.728 32.400 1.00 33.20 338 GLU B N 1
ATOM 5447 C CA . GLU B 1 327 ? -5.650 75.805 31.618 1.00 30.06 338 GLU B CA 1
ATOM 5448 C C . GLU B 1 327 ? -7.122 75.673 31.366 1.00 28.36 338 GLU B C 1
ATOM 5449 O O . GLU B 1 327 ? -7.526 75.032 30.391 1.00 24.73 338 GLU B O 1
ATOM 5455 N N . ALA B 1 328 ? -7.924 76.310 32.223 1.00 25.59 339 ALA B N 1
ATOM 5456 C CA . ALA B 1 328 ? -9.386 76.327 32.101 1.00 26.41 339 ALA B CA 1
ATOM 5457 C C . ALA B 1 328 ? -9.971 74.959 31.707 1.00 26.89 339 ALA B C 1
ATOM 5458 O O . ALA B 1 328 ? -10.463 74.786 30.582 1.00 30.73 339 ALA B O 1
ATOM 5460 N N . PRO B 1 329 ? -9.834 73.929 32.597 1.00 25.81 340 PRO B N 1
ATOM 5461 C CA . PRO B 1 329 ? -10.370 72.611 32.261 1.00 22.92 340 PRO B CA 1
ATOM 5462 C C . PRO B 1 329 ? -11.878 72.656 32.193 1.00 24.47 340 PRO B C 1
ATOM 5463 O O . PRO B 1 329 ? -12.504 71.736 31.664 1.00 21.09 340 PRO B O 1
ATOM 5467 N N . ASP B 1 330 ? -12.458 73.766 32.667 1.00 23.46 341 ASP B N 1
ATOM 5468 C CA . ASP B 1 330 ? -13.885 73.998 32.656 1.00 22.83 341 ASP B CA 1
ATOM 5469 C C . ASP B 1 330 ? -14.421 74.687 31.421 1.00 23.50 341 ASP B C 1
ATOM 5470 O O . ASP B 1 330 ? -15.605 74.919 31.333 1.00 27.94 341 ASP B O 1
ATOM 5475 N N . ARG B 1 331 ? -13.566 74.928 30.436 1.00 23.90 342 ARG B N 1
ATOM 5476 C CA . ARG B 1 331 ? -13.954 75.315 29.098 1.00 23.30 342 ARG B CA 1
ATOM 5477 C C . ARG B 1 331 ? -13.685 74.194 28.095 1.00 24.70 342 ARG B C 1
ATOM 5478 O O . ARG B 1 331 ? -12.779 73.360 28.291 1.00 24.40 342 ARG B O 1
ATOM 5486 N N . LEU B 1 332 ? -14.458 74.206 27.010 1.00 22.20 343 LEU B N 1
ATOM 5487 C CA . LEU B 1 332 ? -14.233 73.327 25.859 1.00 21.08 343 LEU B CA 1
ATOM 5488 C C . LEU B 1 332 ? -13.156 73.921 25.047 1.00 22.62 343 LEU B C 1
ATOM 5489 O O . LEU B 1 332 ? -13.227 75.112 24.677 1.00 20.67 343 LEU B O 1
ATOM 5494 N N . ASP B 1 333 ? -12.105 73.150 24.803 1.00 19.47 344 ASP B N 1
ATOM 5495 C CA . ASP B 1 333 ? -11.090 73.620 23.903 1.00 21.80 344 ASP B CA 1
ATOM 5496 C C . ASP B 1 333 ? -10.672 72.456 23.015 1.00 22.83 344 ASP B C 1
ATOM 5497 O O . ASP B 1 333 ? -9.882 71.627 23.432 1.00 21.54 344 ASP B O 1
ATOM 5502 N N . ILE B 1 334 ? -11.141 72.461 21.772 1.00 22.19 345 ILE B N 1
ATOM 5503 C CA . ILE B 1 334 ? -10.803 71.339 20.861 1.00 24.44 345 ILE B CA 1
ATOM 5504 C C . ILE B 1 334 ? -9.347 71.151 20.491 1.00 25.09 345 ILE B C 1
ATOM 5505 O O . ILE B 1 334 ? -8.962 70.113 19.977 1.00 25.90 345 ILE B O 1
ATOM 5510 N N . HIS B 1 335 ? -8.533 72.146 20.794 1.00 27.41 346 HIS B N 1
ATOM 5511 C CA . HIS B 1 335 ? -7.102 72.085 20.572 1.00 26.50 346 HIS B CA 1
ATOM 5512 C C . HIS B 1 335 ? -6.330 71.685 21.799 1.00 23.77 346 HIS B C 1
ATOM 5513 O O . HIS B 1 335 ? -5.109 71.664 21.778 1.00 32.19 346 HIS B O 1
ATOM 5520 N N . ARG B 1 336 ? -7.010 71.415 22.880 1.00 20.85 347 ARG B N 1
ATOM 5521 C CA . ARG B 1 336 ? -6.336 71.136 24.096 1.00 20.56 347 ARG B CA 1
ATOM 5522 C C . ARG B 1 336 ? -5.345 70.028 23.799 1.00 24.15 347 ARG B C 1
ATOM 5523 O O . ARG B 1 336 ? -5.739 68.937 23.358 1.00 21.19 347 ARG B O 1
ATOM 5531 N N . ALA B 1 337 ? -4.066 70.304 24.014 1.00 24.40 348 ALA B N 1
ATOM 5532 C CA . ALA B 1 337 ? -3.022 69.376 23.513 1.00 28.67 348 ALA B CA 1
ATOM 5533 C C . ALA B 1 337 ? -2.938 68.063 24.303 1.00 28.02 348 ALA B C 1
ATOM 5534 O O . ALA B 1 337 ? -2.369 67.100 23.849 1.00 28.86 348 ALA B O 1
ATOM 5536 N N . ASN B 1 338 ? -3.592 68.093 25.440 1.00 28.01 349 ASN B N 1
ATOM 5537 C CA . ASN B 1 338 ? -3.500 67.213 26.529 1.00 29.87 349 ASN B CA 1
ATOM 5538 C C . ASN B 1 338 ? -4.705 66.244 26.638 1.00 25.13 349 ASN B C 1
ATOM 5539 O O . ASN B 1 338 ? -4.691 65.293 27.441 1.00 20.27 349 ASN B O 1
ATOM 5544 N N . ALA B 1 339 ? -5.754 66.553 25.885 1.00 21.52 350 ALA B N 1
ATOM 5545 C CA . ALA B 1 339 ? -7.070 65.932 26.018 1.00 21.25 350 ALA B CA 1
ATOM 5546 C C . ALA B 1 339 ? -7.014 64.425 26.060 1.00 20.55 350 ALA B C 1
ATOM 5547 O O . ALA B 1 339 ? -7.719 63.842 26.845 1.00 22.69 350 ALA B O 1
ATOM 5549 N N . ARG B 1 340 ? -6.207 63.793 25.209 1.00 20.21 351 ARG B N 1
ATOM 5550 C CA . ARG B 1 340 ? -6.205 62.329 25.105 1.00 20.61 351 ARG B CA 1
ATOM 5551 C C . ARG B 1 340 ? -5.720 61.642 26.368 1.00 23.13 351 ARG B C 1
ATOM 5552 O O . ARG B 1 340 ? -5.875 60.437 26.507 1.00 20.56 351 ARG B O 1
ATOM 5560 N N . ARG B 1 341 ? -5.128 62.386 27.302 1.00 22.85 352 ARG B N 1
ATOM 5561 C CA . ARG B 1 341 ? -4.802 61.796 28.604 1.00 25.08 352 ARG B CA 1
ATOM 5562 C C . ARG B 1 341 ? -6.026 61.506 29.488 1.00 21.23 352 ARG B C 1
ATOM 5563 O O . ARG B 1 341 ? -5.868 60.983 30.594 1.00 19.32 352 ARG B O 1
ATOM 5571 N N . HIS B 1 342 ? -7.247 61.795 28.996 1.00 18.94 353 HIS B N 1
ATOM 5572 C CA . HIS B 1 342 ? -8.412 61.726 29.862 1.00 17.36 353 HIS B CA 1
ATOM 5573 C C . HIS B 1 342 ? -8.698 60.308 30.348 1.00 18.32 353 HIS B C 1
ATOM 5574 O O . HIS B 1 342 ? -8.239 59.315 29.750 1.00 16.00 353 HIS B O 1
ATOM 5581 N N . LEU B 1 343 ? -9.526 60.200 31.376 1.00 15.66 354 LEU B N 1
ATOM 5582 C CA . LEU B 1 343 ? -9.959 58.864 31.833 1.00 15.45 354 LEU B CA 1
ATOM 5583 C C . LEU B 1 343 ? -11.440 58.582 31.609 1.00 13.53 354 LEU B C 1
ATOM 5584 O O . LEU B 1 343 ? -12.027 57.857 32.382 1.00 13.05 354 LEU B O 1
ATOM 5589 N N . ALA B 1 344 ? -12.043 59.177 30.576 1.00 13.07 355 ALA B N 1
ATOM 5590 C CA . ALA B 1 344 ? -13.433 58.996 30.254 1.00 12.17 355 ALA B CA 1
ATOM 5591 C C . ALA B 1 344 ? -13.783 57.501 30.021 1.00 12.90 355 ALA B C 1
ATOM 5592 O O . ALA B 1 344 ? -14.912 57.135 30.209 1.00 14.04 355 ALA B O 1
ATOM 5594 N N . PHE B 1 345 ? -12.810 56.710 29.604 1.00 13.25 356 PHE B N 1
ATOM 5595 C CA . PHE B 1 345 ? -12.987 55.216 29.421 1.00 13.61 356 PHE B CA 1
ATOM 5596 C C . PHE B 1 345 ? -12.452 54.423 30.580 1.00 15.03 356 PHE B C 1
ATOM 5597 O O . PHE B 1 345 ? -12.302 53.114 30.513 1.00 16.66 356 PHE B O 1
ATOM 5605 N N . GLY B 1 346 ? -12.198 55.130 31.655 1.00 14.51 357 GLY B N 1
ATOM 5606 C CA . GLY B 1 346 ? -11.643 54.524 32.849 1.00 16.48 357 GLY B CA 1
ATOM 5607 C C . GLY B 1 346 ? -10.208 54.221 32.682 1.00 16.57 357 GLY B C 1
ATOM 5608 O O . GLY B 1 346 ? -9.503 54.895 31.961 1.00 18.44 357 GLY B O 1
ATOM 5609 N N . TYR B 1 347 ? -9.750 53.194 33.371 1.00 16.64 358 TYR B N 1
ATOM 5610 C CA . TYR B 1 347 ? -8.344 52.858 33.360 1.00 16.71 358 TYR B CA 1
ATOM 5611 C C . TYR B 1 347 ? -8.069 51.458 33.950 1.00 14.68 358 TYR B C 1
ATOM 5612 O O . TYR B 1 347 ? -8.830 50.975 34.734 1.00 16.14 358 TYR B O 1
ATOM 5621 N N . GLY B 1 348 ? -6.972 50.896 33.589 1.00 16.06 359 GLY B N 1
ATOM 5622 C CA . GLY B 1 348 ? -6.538 49.587 34.119 1.00 17.39 359 GLY B CA 1
ATOM 5623 C C . GLY B 1 348 ? -7.150 48.450 33.350 1.00 16.96 359 GLY B C 1
ATOM 5624 O O . GLY B 1 348 ? -7.584 48.637 32.248 1.00 16.23 359 GLY B O 1
ATOM 5625 N N . VAL B 1 349 ? -7.213 47.278 33.953 1.00 16.37 360 VAL B N 1
ATOM 5626 C CA . VAL B 1 349 ? -7.678 46.114 33.208 1.00 18.29 360 VAL B CA 1
ATOM 5627 C C . VAL B 1 349 ? -9.178 46.155 32.801 1.00 18.26 360 VAL B C 1
ATOM 5628 O O . VAL B 1 349 ? -9.577 45.406 31.906 1.00 19.33 360 VAL B O 1
ATOM 5632 N N . HIS B 1 350 ? -9.984 46.993 33.425 1.00 15.32 361 HIS B N 1
ATOM 5633 C CA . HIS B 1 350 ? -11.354 47.125 33.032 1.00 15.18 361 HIS B CA 1
ATOM 5634 C C . HIS B 1 350 ? -11.584 48.347 32.130 1.00 15.90 361 HIS B C 1
ATOM 5635 O O . HIS B 1 350 ? -12.737 48.686 31.767 1.00 16.55 361 HIS B O 1
ATOM 5642 N N . GLN B 1 351 ? -10.519 48.998 31.726 1.00 17.04 362 GLN B N 1
ATOM 5643 C CA . GLN B 1 351 ? -10.654 50.089 30.771 1.00 18.20 362 GLN B CA 1
ATOM 5644 C C . GLN B 1 351 ? -11.595 49.731 29.614 1.00 16.80 362 GLN B C 1
ATOM 5645 O O . GLN B 1 351 ? -11.504 48.624 29.032 1.00 17.83 362 GLN B O 1
ATOM 5651 N N . CYS B 1 352 ? -12.445 50.678 29.234 1.00 14.89 363 CYS B N 1
ATOM 5652 C CA . CYS B 1 352 ? -13.387 50.477 28.126 1.00 15.76 363 CYS B CA 1
ATOM 5653 C C . CYS B 1 352 ? -12.913 49.634 26.970 1.00 15.19 363 CYS B C 1
ATOM 5654 O O . CYS B 1 352 ? -12.078 50.063 26.154 1.00 15.08 363 CYS B O 1
ATOM 5657 N N . LEU B 1 353 ? -13.501 48.428 26.868 1.00 14.98 364 LEU B N 1
ATOM 5658 C CA . LEU B 1 353 ? -13.295 47.567 25.727 1.00 14.41 364 LEU B CA 1
ATOM 5659 C C . LEU B 1 353 ? -13.644 48.229 24.396 1.00 14.56 364 LEU B C 1
ATOM 5660 O O . LEU B 1 353 ? -13.038 47.993 23.373 1.00 15.98 364 LEU B O 1
ATOM 5665 N N . GLY B 1 354 ? -14.667 49.057 24.424 1.00 16.14 365 GLY B N 1
ATOM 5666 C CA . GLY B 1 354 ? -15.131 49.730 23.258 1.00 17.13 365 GLY B CA 1
ATOM 5667 C C . GLY B 1 354 ? -14.508 51.074 23.015 1.00 15.89 365 GLY B C 1
ATOM 5668 O O . GLY B 1 354 ? -15.023 51.832 22.246 1.00 17.26 365 GLY B O 1
ATOM 5669 N N . ALA B 1 355 ? -13.414 51.395 23.670 1.00 16.71 366 ALA B N 1
ATOM 5670 C CA . ALA B 1 355 ? -12.930 52.807 23.586 1.00 16.74 366 ALA B CA 1
ATOM 5671 C C . ALA B 1 355 ? -12.560 53.250 22.149 1.00 17.58 366 ALA B C 1
ATOM 5672 O O . ALA B 1 355 ? -12.826 54.384 21.759 1.00 16.80 366 ALA B O 1
ATOM 5674 N N . THR B 1 356 ? -11.990 52.333 21.353 1.00 16.62 367 THR B N 1
ATOM 5675 C CA . THR B 1 356 ? -11.576 52.656 20.001 1.00 17.91 367 THR B CA 1
ATOM 5676 C C . THR B 1 356 ? -12.821 52.794 19.117 1.00 19.56 367 THR B C 1
ATOM 5677 O O . THR B 1 356 ? -12.931 53.721 18.326 1.00 18.97 367 THR B O 1
ATOM 5681 N N . LEU B 1 357 ? -13.777 51.902 19.324 1.00 19.80 368 LEU B N 1
ATOM 5682 C CA . LEU B 1 357 ? -15.007 51.952 18.614 1.00 18.98 368 LEU B CA 1
ATOM 5683 C C . LEU B 1 357 ? -15.740 53.264 18.911 1.00 20.96 368 LEU B C 1
ATOM 5684 O O . LEU B 1 357 ? -16.216 53.929 17.978 1.00 21.03 368 LEU B O 1
ATOM 5689 N N . ALA B 1 358 ? -15.813 53.633 20.194 1.00 16.89 369 ALA B N 1
ATOM 5690 C CA . ALA B 1 358 ? -16.477 54.876 20.562 1.00 16.48 369 ALA B CA 1
ATOM 5691 C C . ALA B 1 358 ? -15.835 56.086 19.959 1.00 16.81 369 ALA B C 1
ATOM 5692 O O . ALA B 1 358 ? -16.544 56.915 19.402 1.00 19.00 369 ALA B O 1
ATOM 5694 N N . ARG B 1 359 ? -14.515 56.155 20.003 1.00 16.72 370 ARG B N 1
ATOM 5695 C CA . ARG B 1 359 ? -13.783 57.233 19.395 1.00 16.92 370 ARG B CA 1
ATOM 5696 C C . ARG B 1 359 ? -14.126 57.389 17.918 1.00 16.80 370 ARG B C 1
ATOM 5697 O O . ARG B 1 359 ? -14.392 58.497 17.440 1.00 14.58 370 ARG B O 1
ATOM 5705 N N . VAL B 1 360 ? -14.087 56.282 17.204 1.00 16.89 371 VAL B N 1
ATOM 5706 C CA . VAL B 1 360 ? -14.347 56.267 15.792 1.00 16.42 371 VAL B CA 1
ATOM 5707 C C . VAL B 1 360 ? -15.804 56.555 15.476 1.00 16.29 371 VAL B C 1
ATOM 5708 O O . VAL B 1 360 ? -16.083 57.227 14.474 1.00 16.80 371 VAL B O 1
ATOM 5712 N N . GLU B 1 361 ? -16.736 56.047 16.291 1.00 16.76 372 GLU B N 1
ATOM 5713 C CA . GLU B 1 361 ? -18.137 56.329 16.096 1.00 17.44 372 GLU B CA 1
ATOM 5714 C C . GLU B 1 361 ? -18.381 57.823 16.238 1.00 16.33 372 GLU B C 1
ATOM 5715 O O . GLU B 1 361 ? -19.053 58.391 15.433 1.00 15.54 372 GLU B O 1
ATOM 5721 N N . LEU B 1 362 ? -17.785 58.452 17.233 1.00 16.11 373 LEU B N 1
ATOM 5722 C CA . LEU B 1 362 ? -18.049 59.879 17.464 1.00 16.59 373 LEU B CA 1
ATOM 5723 C C . LEU B 1 362 ? -17.396 60.717 16.415 1.00 16.16 373 LEU B C 1
ATOM 5724 O O . LEU B 1 362 ? -17.988 61.687 15.984 1.00 19.88 373 LEU B O 1
ATOM 5729 N N . GLN B 1 363 ? -16.200 60.344 15.948 1.00 17.89 374 GLN B N 1
ATOM 5730 C CA . GLN B 1 363 ? -15.542 61.124 14.895 1.00 18.32 374 GLN B CA 1
ATOM 5731 C C . GLN B 1 363 ? -16.444 61.166 13.668 1.00 19.41 374 GLN B C 1
ATOM 5732 O O . GLN B 1 363 ? -16.685 62.231 13.095 1.00 15.16 374 GLN B O 1
ATOM 5738 N N . ILE B 1 364 ? -16.954 59.987 13.290 1.00 16.40 375 ILE B N 1
ATOM 5739 C CA . ILE B 1 364 ? -17.816 59.879 12.147 1.00 18.31 375 ILE B CA 1
ATOM 5740 C C . ILE B 1 364 ? -19.185 60.587 12.275 1.00 17.25 375 ILE B C 1
ATOM 5741 O O . ILE B 1 364 ? -19.642 61.255 11.352 1.00 17.09 375 ILE B O 1
ATOM 5746 N N . VAL B 1 365 ? -19.824 60.418 13.420 1.00 17.27 376 VAL B N 1
ATOM 5747 C CA . VAL B 1 365 ? -21.131 61.003 13.658 1.00 15.83 376 VAL B CA 1
ATOM 5748 C C . VAL B 1 365 ? -21.036 62.559 13.703 1.00 15.64 376 VAL B C 1
ATOM 5749 O O . VAL B 1 365 ? -21.770 63.211 13.027 1.00 14.23 376 VAL B O 1
ATOM 5753 N N . TYR B 1 366 ? -20.134 63.090 14.506 1.00 14.42 377 TYR B N 1
ATOM 5754 C CA . TYR B 1 366 ? -20.003 64.544 14.615 1.00 15.40 377 TYR B CA 1
ATOM 5755 C C . TYR B 1 366 ? -19.647 65.161 13.248 1.00 16.58 377 TYR B C 1
ATOM 5756 O O . TYR B 1 366 ? -20.214 66.152 12.887 1.00 18.33 377 TYR B O 1
ATOM 5765 N N . SER B 1 367 ? -18.666 64.574 12.543 1.00 18.64 378 SER B N 1
ATOM 5766 C CA . SER B 1 367 ? -18.175 65.174 11.332 1.00 20.18 378 SER B CA 1
ATOM 5767 C C . SER B 1 367 ? -19.237 65.085 10.241 1.00 21.31 378 SER B C 1
ATOM 5768 O O . SER B 1 367 ? -19.428 66.048 9.495 1.00 20.85 378 SER B O 1
ATOM 5771 N N . THR B 1 368 ? -19.908 63.940 10.144 1.00 18.77 379 THR B N 1
ATOM 5772 C CA . THR B 1 368 ? -20.907 63.771 9.155 1.00 19.29 379 THR B CA 1
ATOM 5773 C C . THR B 1 368 ? -22.107 64.623 9.431 1.00 20.19 379 THR B C 1
ATOM 5774 O O . THR B 1 368 ? -22.702 65.166 8.497 1.00 19.19 379 THR B O 1
ATOM 5778 N N . LEU B 1 369 ? -22.484 64.695 10.707 1.00 19.06 380 LEU B N 1
ATOM 5779 C CA . LEU B 1 369 ? -23.584 65.529 11.142 1.00 21.11 380 LEU B CA 1
ATOM 5780 C C . LEU B 1 369 ? -23.361 67.005 10.783 1.00 22.45 380 LEU B C 1
ATOM 5781 O O . LEU B 1 369 ? -24.253 67.638 10.169 1.00 25.73 380 LEU B O 1
ATOM 5786 N N . LEU B 1 370 ? -22.192 67.541 11.082 1.00 20.90 381 LEU B N 1
ATOM 5787 C CA . LEU B 1 370 ? -21.960 68.960 10.829 1.00 22.82 381 LEU B CA 1
ATOM 5788 C C . LEU B 1 370 ? -21.732 69.272 9.342 1.00 24.61 381 LEU B C 1
ATOM 5789 O O . LEU B 1 370 ? -22.182 70.314 8.849 1.00 25.34 381 LEU B O 1
ATOM 5794 N N . ARG B 1 371 ? -21.057 68.375 8.617 1.00 25.18 382 ARG B N 1
ATOM 5795 C CA . ARG B 1 371 ? -20.839 68.570 7.181 1.00 26.56 382 ARG B CA 1
ATOM 5796 C C . ARG B 1 371 ? -22.159 68.443 6.395 1.00 27.08 382 ARG B C 1
ATOM 5797 O O . ARG B 1 371 ? -22.398 69.200 5.464 1.00 25.63 382 ARG B O 1
ATOM 5805 N N . ARG B 1 372 ? -23.035 67.503 6.769 1.00 25.44 383 ARG B N 1
ATOM 5806 C CA . ARG B 1 372 ? -24.293 67.383 6.046 1.00 24.50 383 ARG B CA 1
ATOM 5807 C C . ARG B 1 372 ? -25.349 68.396 6.489 1.00 26.03 383 ARG B C 1
ATOM 5808 O O . ARG B 1 372 ? -26.280 68.701 5.728 1.00 23.91 383 ARG B O 1
ATOM 5816 N N . ILE B 1 373 ? -25.205 68.923 7.710 1.00 25.00 384 ILE B N 1
ATOM 5817 C CA . ILE B 1 373 ? -26.159 69.895 8.271 1.00 26.13 384 ILE B CA 1
ATOM 5818 C C . ILE B 1 373 ? -25.364 71.079 8.749 1.00 24.33 384 ILE B C 1
ATOM 5819 O O . ILE B 1 373 ? -25.217 71.313 9.938 1.00 23.25 384 ILE B O 1
ATOM 5824 N N . PRO B 1 374 ? -24.813 71.835 7.788 1.00 27.03 385 PRO B N 1
ATOM 5825 C CA . PRO B 1 374 ? -23.937 72.922 8.188 1.00 28.97 385 PRO B CA 1
ATOM 5826 C C . PRO B 1 374 ? -24.668 74.004 8.964 1.00 27.46 385 PRO B C 1
ATOM 5827 O O . PRO B 1 374 ? -24.037 74.754 9.696 1.00 32.43 385 PRO B O 1
ATOM 5831 N N . THR B 1 375 ? -25.975 74.091 8.809 1.00 29.55 386 THR B N 1
ATOM 5832 C CA . THR B 1 375 ? -26.770 75.132 9.508 1.00 30.02 386 THR B CA 1
ATOM 5833 C C . THR B 1 375 ? -27.423 74.634 10.788 1.00 26.66 386 THR B C 1
ATOM 5834 O O . THR B 1 375 ? -28.295 75.278 11.333 1.00 30.42 386 THR B O 1
ATOM 5838 N N . LEU B 1 376 ? -26.987 73.481 11.276 1.00 29.42 387 LEU B N 1
ATOM 5839 C CA . LEU B 1 376 ? -27.512 72.913 12.511 1.00 27.42 387 LEU B CA 1
ATOM 5840 C C . LEU B 1 376 ? -27.634 73.982 13.602 1.00 24.65 387 LEU B C 1
ATOM 5841 O O . LEU B 1 376 ? -26.745 74.750 13.825 1.00 25.91 387 LEU B O 1
ATOM 5846 N N . ALA B 1 377 ? -28.771 73.989 14.275 1.00 24.24 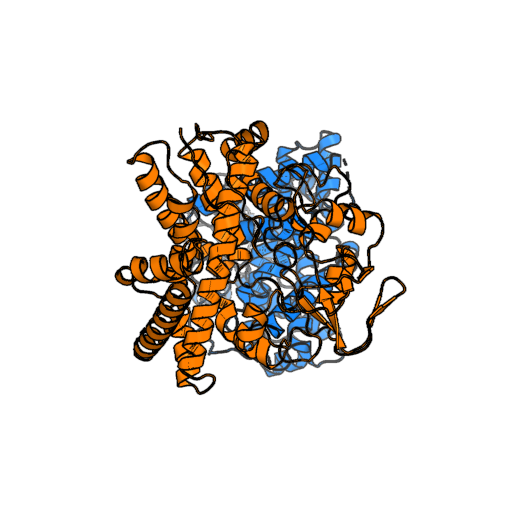388 ALA B N 1
ATOM 5847 C CA . ALA B 1 377 ? -29.042 74.932 15.334 1.00 23.62 388 ALA B CA 1
ATOM 5848 C C . ALA B 1 377 ? -29.910 74.288 16.402 1.00 23.39 388 ALA B C 1
ATOM 5849 O O . ALA B 1 377 ? -30.794 73.496 16.142 1.00 23.36 388 ALA B O 1
ATOM 5851 N N . LEU B 1 378 ? -29.643 74.636 17.640 1.00 25.99 389 LEU B N 1
ATOM 5852 C CA . LEU B 1 378 ? -30.538 74.287 18.699 1.00 29.81 389 LEU B CA 1
ATOM 5853 C C . LEU B 1 378 ? -31.902 74.907 18.355 1.00 33.25 389 LEU B C 1
ATOM 5854 O O . LEU B 1 378 ? -31.967 76.045 17.909 1.00 30.04 389 LEU B O 1
ATOM 5859 N N . ALA B 1 379 ? -32.982 74.144 18.511 1.00 31.47 390 ALA B N 1
ATOM 5860 C CA . ALA B 1 379 ? -34.301 74.650 18.160 1.00 34.54 390 ALA B CA 1
ATOM 5861 C C . ALA B 1 379 ? -34.792 75.570 19.285 1.00 35.84 390 ALA B C 1
ATOM 5862 O O . ALA B 1 379 ? -35.423 76.588 18.994 1.00 39.29 390 ALA B O 1
ATOM 5864 N N . GLY B 1 380 ? -34.461 75.260 20.540 1.00 32.55 391 GLY B N 1
ATOM 5865 C CA . GLY B 1 380 ? -34.675 76.196 21.666 1.00 34.93 391 GLY B CA 1
ATOM 5866 C C . GLY B 1 380 ? -33.404 76.799 22.289 1.00 35.24 391 GLY B C 1
ATOM 5867 O O . GLY B 1 380 ? -32.504 77.223 21.579 1.00 34.50 391 GLY B O 1
ATOM 5868 N N . THR B 1 381 ? -33.343 76.840 23.627 1.00 36.47 392 THR B N 1
ATOM 5869 C CA . THR B 1 381 ? -32.165 77.310 24.356 1.00 36.40 392 THR B CA 1
ATOM 5870 C C . THR B 1 381 ? -31.736 76.275 25.366 1.00 32.95 392 THR B C 1
ATOM 5871 O O . THR B 1 381 ? -32.512 75.451 25.761 1.00 33.59 392 THR B O 1
ATOM 5875 N N . LEU B 1 382 ? -30.497 76.416 25.809 1.00 34.42 393 LEU B N 1
ATOM 5876 C CA . LEU B 1 382 ? -29.845 75.522 26.748 1.00 33.40 393 LEU B CA 1
ATOM 5877 C C . LEU B 1 382 ? -30.707 75.208 27.949 1.00 33.20 393 LEU B C 1
ATOM 5878 O O . LEU B 1 382 ? -30.929 74.045 28.275 1.00 32.71 393 LEU B O 1
ATOM 5883 N N . ASP B 1 383 ? -31.201 76.253 28.589 1.00 35.04 394 ASP B N 1
ATOM 5884 C CA . ASP B 1 383 ? -32.083 76.131 29.753 1.00 35.20 394 ASP B CA 1
ATOM 5885 C C . ASP B 1 383 ? -33.392 75.398 29.460 1.00 31.47 394 ASP B C 1
ATOM 5886 O O . ASP B 1 383 ? -33.964 74.820 30.344 1.00 30.57 394 ASP B O 1
ATOM 5891 N N . GLU B 1 384 ? -33.842 75.325 28.219 1.00 33.81 395 GLU B N 1
ATOM 5892 C CA . GLU B 1 384 ? -34.986 74.458 27.952 1.00 32.43 395 GLU B CA 1
ATOM 5893 C C . GLU B 1 384 ? -34.585 72.958 27.746 1.00 34.19 395 GLU B C 1
ATOM 5894 O O . GLU B 1 384 ? -35.456 72.122 27.519 1.00 31.92 395 GLU B O 1
ATOM 5900 N N . ILE B 1 385 ? -33.301 72.599 27.781 1.00 30.51 396 ILE B N 1
ATOM 5901 C CA . ILE B 1 385 ? -32.901 71.208 27.448 1.00 26.85 396 ILE B CA 1
ATOM 5902 C C . ILE B 1 385 ? -32.987 70.367 28.700 1.00 27.10 396 ILE B C 1
ATOM 5903 O O . ILE B 1 385 ? -32.415 70.700 29.715 1.00 24.98 396 ILE B O 1
ATOM 5908 N N . PRO B 1 386 ? -33.698 69.226 28.635 1.00 27.69 397 PRO B N 1
ATOM 5909 C CA . PRO B 1 386 ? -33.749 68.436 29.860 1.00 26.94 397 PRO B CA 1
ATOM 5910 C C . PRO B 1 386 ? -32.534 67.537 30.011 1.00 25.86 397 PRO B C 1
ATOM 5911 O O . PRO B 1 386 ? -32.358 66.567 29.248 1.00 27.52 397 PRO B O 1
ATOM 5915 N N . PHE B 1 387 ? -31.724 67.822 31.010 1.00 26.48 398 PHE B N 1
ATOM 5916 C CA . PHE B 1 387 ? -30.556 66.987 31.297 1.00 27.55 398 PHE B CA 1
ATOM 5917 C C . PHE B 1 387 ? -30.883 65.756 32.153 1.00 27.45 398 PHE B C 1
ATOM 5918 O O . PHE B 1 387 ? -31.871 65.725 32.921 1.00 26.25 398 PHE B O 1
ATOM 5926 N N . LYS B 1 388 ? -30.018 64.759 32.057 1.00 27.10 399 LYS B N 1
ATOM 5927 C CA . LYS B 1 388 ? -30.179 63.538 32.848 1.00 31.85 399 LYS B CA 1
ATOM 5928 C C . LYS B 1 388 ? -29.517 63.674 34.261 1.00 37.66 399 LYS B C 1
ATOM 5929 O O . LYS B 1 388 ? -28.707 62.846 34.680 1.00 39.43 399 LYS B O 1
ATOM 5935 N N . HIS B 1 389 ? -29.894 64.730 34.978 1.00 40.65 400 HIS B N 1
ATOM 5936 C CA . HIS B 1 389 ? -29.415 64.988 36.328 1.00 43.94 400 HIS B CA 1
ATOM 5937 C C . HIS B 1 389 ? -29.724 63.822 37.246 1.00 43.97 400 HIS B C 1
ATOM 5938 O O . HIS B 1 389 ? -28.919 63.469 38.085 1.00 48.74 400 HIS B O 1
ATOM 5945 N N . ASP B 1 390 ? -30.876 63.203 37.049 1.00 46.49 401 ASP B N 1
ATOM 5946 C CA . ASP B 1 390 ? -31.321 62.082 37.875 1.00 45.25 401 ASP B CA 1
ATOM 5947 C C . ASP B 1 390 ? -30.725 60.699 37.510 1.00 51.01 401 ASP B C 1
ATOM 5948 O O . ASP B 1 390 ? -31.303 59.682 37.854 1.00 52.39 401 ASP B O 1
ATOM 5953 N N . GLN B 1 391 ? -29.588 60.643 36.818 1.00 50.35 402 GLN B N 1
ATOM 5954 C CA . GLN B 1 391 ? -29.076 59.359 36.351 1.00 48.94 402 GLN B CA 1
ATOM 5955 C C . GLN B 1 391 ? -27.619 59.142 36.614 1.00 46.72 402 GLN B C 1
ATOM 5956 O O . GLN B 1 391 ? -26.880 60.064 36.937 1.00 46.59 402 GLN B O 1
ATOM 5962 N N . ILE B 1 392 ? -27.227 57.895 36.409 1.00 44.72 403 ILE B N 1
ATOM 5963 C CA . ILE B 1 392 ? -25.874 57.450 36.620 1.00 42.28 403 ILE B CA 1
ATOM 5964 C C . ILE B 1 392 ? -24.984 57.973 35.454 1.00 40.42 403 ILE B C 1
ATOM 5965 O O . ILE B 1 392 ? -23.847 58.362 35.644 1.00 33.57 403 ILE B O 1
ATOM 5970 N N . ALA B 1 393 ? -25.495 57.954 34.232 1.00 39.56 404 ALA B N 1
ATOM 5971 C CA . ALA B 1 393 ? -24.742 58.508 33.107 1.00 40.27 404 ALA B CA 1
ATOM 5972 C C . ALA B 1 393 ? -25.222 59.941 32.827 1.00 33.51 404 ALA B C 1
ATOM 5973 O O . ALA B 1 393 ? -26.397 60.214 32.929 1.00 42.97 404 ALA B O 1
ATOM 5975 N N . HIS B 1 394 ? -24.306 60.851 32.516 1.00 31.51 405 HIS B N 1
ATOM 5976 C CA . HIS B 1 394 ? -24.657 62.244 32.167 1.00 30.28 405 HIS B CA 1
ATOM 5977 C C . HIS B 1 394 ? -25.097 62.369 30.684 1.00 27.80 405 HIS B C 1
ATOM 5978 O O . HIS B 1 394 ? -24.535 61.737 29.780 1.00 23.89 405 HIS B O 1
ATOM 5985 N N . GLY B 1 395 ? -26.094 63.198 30.435 1.00 25.26 406 GLY B N 1
ATOM 5986 C CA . GLY B 1 395 ? -26.658 63.321 29.121 1.00 25.31 406 GLY B CA 1
ATOM 5987 C C . GLY B 1 395 ? -27.903 64.182 29.084 1.00 27.02 406 GLY B C 1
ATOM 5988 O O . GLY B 1 395 ? -28.233 64.877 30.071 1.00 26.69 406 GLY B O 1
ATOM 5989 N N . VAL B 1 396 ? -28.607 64.120 27.958 1.00 24.32 407 VAL B N 1
ATOM 5990 C CA . VAL B 1 396 ? -29.851 64.872 27.815 1.00 25.41 407 VAL B CA 1
ATOM 5991 C C . VAL B 1 396 ? -30.937 63.926 27.375 1.00 22.85 407 VAL B C 1
ATOM 5992 O O . VAL B 1 396 ? -30.688 63.057 26.564 1.00 23.46 407 VAL B O 1
ATOM 5996 N N . TYR B 1 397 ? -32.126 64.102 27.904 1.00 23.70 408 TYR B N 1
ATOM 5997 C CA . TYR B 1 397 ? -33.273 63.284 27.493 1.00 27.31 408 TYR B CA 1
ATOM 5998 C C . TYR B 1 397 ? -33.756 63.594 26.059 1.00 24.64 408 TYR B C 1
ATOM 5999 O O . TYR B 1 397 ? -34.222 62.724 25.376 1.00 21.86 408 TYR B O 1
ATOM 6008 N N . GLU B 1 398 ? -33.571 64.829 25.622 1.00 23.93 409 GLU B N 1
ATOM 6009 C CA . GLU B 1 398 ? -34.003 65.258 24.324 1.00 23.98 409 GLU B CA 1
ATOM 6010 C C . GLU B 1 398 ? -33.168 66.451 23.877 1.00 22.01 409 GLU B C 1
ATOM 6011 O O . GLU B 1 398 ? -32.692 67.233 24.701 1.00 22.83 409 GLU B O 1
ATOM 6017 N N . LEU B 1 399 ? -33.043 66.587 22.568 1.00 19.38 410 LEU B N 1
ATOM 6018 C CA . LEU B 1 399 ? -32.240 67.625 21.983 1.00 21.65 410 LEU B CA 1
ATOM 6019 C C . LEU B 1 399 ? -32.876 68.131 20.677 1.00 19.98 410 LEU B C 1
ATOM 6020 O O . LEU B 1 399 ? -32.581 67.632 19.569 1.00 20.31 410 LEU B O 1
ATOM 6025 N N . PRO B 1 400 ? -33.784 69.103 20.822 1.00 19.66 411 PRO B N 1
ATOM 6026 C CA . PRO B 1 400 ? -34.442 69.580 19.607 1.00 20.75 411 PRO B CA 1
ATOM 6027 C C . PRO B 1 400 ? -33.501 70.377 18.761 1.00 19.73 411 PRO B C 1
ATOM 6028 O O . PRO B 1 400 ? -32.926 71.345 19.244 1.00 22.29 411 PRO B O 1
ATOM 6032 N N . VAL B 1 401 ? -33.319 69.959 17.515 1.00 19.80 412 VAL B N 1
ATOM 6033 C CA . VAL B 1 401 ? -32.458 70.699 16.622 1.00 21.85 412 VAL B CA 1
ATOM 6034 C C . VAL B 1 401 ? -33.176 71.026 15.315 1.00 23.38 412 VAL B C 1
ATOM 6035 O O . VAL B 1 401 ? -34.158 70.388 14.958 1.00 22.77 412 VAL B O 1
ATOM 6039 N N . THR B 1 402 ? -32.667 72.041 14.612 1.00 22.08 413 THR B N 1
ATOM 6040 C CA . THR B 1 402 ? -33.213 72.452 13.349 1.00 23.85 413 THR B CA 1
ATOM 6041 C C . THR B 1 402 ? -32.074 72.884 12.439 1.00 23.22 413 THR B C 1
ATOM 6042 O O . THR B 1 402 ? -30.944 72.785 12.856 1.00 24.74 413 THR B O 1
ATOM 6046 N N . TRP B 1 403 ? -32.351 73.311 11.210 1.00 23.55 414 TRP B N 1
ATOM 6047 C CA . TRP B 1 403 ? -31.298 73.740 10.265 1.00 25.50 414 TRP B CA 1
ATOM 6048 C C . TRP B 1 403 ? -31.824 74.680 9.123 1.00 22.55 414 TRP B C 1
ATOM 6049 O O . TRP B 1 403 ? -33.054 74.750 9.034 1.00 20.86 414 TRP B O 1
#

Secondary structure (DSSP, 8-state):
--BS----STTSPPHHHHHHHHH-SEEE-B-TTS---EEE--HHHHHHHHT-TTEE--TTSTT---SSHHHHHH--TT--TTHHHHHHHTTSGGGSHHHHHHTHHHHHHHHHHHHHHHHHS-SSEEHIIIIITHHHHHHHHHHHT--GGGHHHHHHHHHHHH-TTS-HHHHHHHHHHHHHHHHHHHHHH---SHHHHHHHHHHTTSS-HHHHHHHHHHHHHHTTHHHHHHHHHHHHHHHHSHHHHHHHHH-S-THHHHHHHHHHHHHH-TTTT-EEEEESS-EEETTEEE-TT-EEEE-HHHHTT-TTT--S-TTS--TT-TTGGG--TT--GGGS-TTHHHHHHHHHHHHHHHHHH-TT-EESS-GGGS-B-TTSSS--BS--EEE-/--BSSPP--SS-TTSPPHHHHHHHHH-SEEE-B-TTS---EEE--HHHHHHHHT-TTEE--TTSTT---SSHHHHHH---GGG--TTHHHHHHHTTTGGGSHHHHHHTHHHHHHHHHHHHHHHHHS-SSEEHIIIIITHHHHHHHHHHHT--GGGHHHHHHHHHHTT-TTS-HHHHHHHHHHHHHHHHHHHHHHH---SHHHHHHHHHHHTSS-HHHHHHHHHHHHHHTTHHHHHHHHHHHHHHHHSHHHHHHHHH---HHHHHHHHHHHHHHH-TTTT-EEEEESS-EEETTEEEPTT-EEEE-HHHHTT-TTT--S-TTS--TT-TTGGG--TT--GGGS-TTHHHHHHHHHHHHHHHHHH-TT-EESS-GGGS-B-TTSSS--BS--EEE-

B-factor: mean 27.87, std 10.85, range [10.33, 79.59]

Radius of gyration: 29.3 Å; Cα contacts (8 Å, |Δi|>4): 1341; chains: 2; bounding box: 74×56×78 Å